Protein AF-0000000079453146 (afdb_homodimer)

Sequence (1378 aa):
MASLVHRLLPLILGLTLAHAWSINIFQNDHSSGSTQADLLDRQHKILLMLEKIHDKNADKQGREIGESYVLAENLSNYDDQESVKELIEMAKAGKLLPRHHYFSLFDPEHRRQMILLFKILKSAKDWDTFYKTASRARVKANEGMFVYALTMAVLTRQDLKGIQLPPLYEINPHFFFPTTTIRQAYRAQMQQEDATIEATFTGTLKNLEQRVAYFGEDIGLNNHHHHWHADFPFWWRDEWGHKDRKGELFFYMHHQLNARFDAERLSNNLPRVEAIGWDKTIHEGFAPHMSYYEEGEFPSRPDDMHFLDLPFMTRDQMTRYESRIRNAVDKLKAYGPNGPVSLNSSEGIDILGNMVEANENTPNLAFYGSIHNLFHVFLARIGDPDGRYGLPPGVMEHFETATRDPTFFRLHKYLDDIFKAYKDNLGPYPREEIEFPGVTVEDVTVESNGAANELQTLFDYFEVDLNNALDHIEGKDDREIKARVKRLNHHTFKYSIDVTSDAAHTVTVRVFLVPKRESSGEPLSIDEKRWSAIELDKFVTKVSSGKNTIVRKSSDSSVTIPDPPSFKKLLHDTEEAINGNGDFKIDEDHRHCGLPDRLLIPKGNEHGLDFELWVAVTNHDQDAVEGVDIRDDDHGGSMSYCGILGQKYPDARPMGFPFDRKIVCEDTFLSFSNIHRVDVKIRHLGELAMASLVHRLLPLILGLTLAHAWSINIFQNDHSSGSTQADLLDRQHKILLMLEKIHDKNADKQGREIGESYVLAENLSNYDDQESVKELIEMAKAGKLLPRHHYFSLFDPEHRRQMILLFKILKSAKDWDTFYKTASRARVKANEGMFVYALTMAVLTRQDLKGIQLPPLYEINPHFFFPTTTIRQAYRAQMQQEDATIEATFTGTLKNLEQRVAYFGEDIGLNNHHHHWHADFPFWWRDEWGHKDRKGELFFYMHHQLNARFDAERLSNNLPRVEAIGWDKTIHEGFAPHMSYYEEGEFPSRPDDMHFLDLPFMTRDQMTRYESRIRNAVDKLKAYGPNGPVSLNSSEGIDILGNMVEANENTPNLAFYGSIHNLFHVFLARIGDPDGRYGLPPGVMEHFETATRDPTFFRLHKYLDDIFKAYKDNLGPYPREEIEFPGVTVEDVTVESNGAANELQTLFDYFEVDLNNALDHIEGKDDREIKARVKRLNHHTFKYSIDVTSDAAHTVTVRVFLVPKRESSGEPLSIDEKRWSAIELDKFVTKVSSGKNTIVRKSSDSSVTIPDPPSFKKLLHDTEEAINGNGDFKIDEDHRHCGLPDRLLIPKGNEHGLDFELWVAVTNHDQDAVEGVDIRDDDHGGSMSYCGILGQKYPDARPMGFPFDRKIVCEDTFLSFSNIHRVDVKIRHLGELA

Secondary structure (DSSP, 8-state):
------------------------------TTS--HHHHHHHHHHHHHHHTTTTS--S-HHHHHHHHH--GGGGGGGBS-HHHHHHHHHHHHTT-SPPTTS---TTSHHHHHHHHHHHHHHHHBSSHHHHHHHHHHHHHHS-HHHHHHHHHHHHHH-GGGTTPPPPPHHHH-GGGTS-HHHHHHHHHHHHHT--EEEEE--SS-TT-GGGGGHHHHT-HHHHHHHHHHHHHS-TT--GGG---TTHHHHHHHHHHHHHHHHHHHHHHTTPPPPPPP-TTS-B---B----B-SSS-BPPPB-SSB----BTTB-HHHHHHHHHHHHHHHHHTEEEETTEEEESSSTTHHHHHHHHHHT-TT-TTHHHH--HHHHHHHHHHTTTSTT-TT-PPP-GGGSHHHHTTSHHHHHHHHHHHHHHHHHHHHH-PPPHHHH--TTEEEEEEEEEETTEETEEEEEEEEEEEE-GGGS---TTPPPP-EEEEEEEEEE--EEEEEEEEESS-EEEEEEEEEEE-B-TTSPBPPHHHHHHT-EEEEEEEEEE-SEEEEEEEEGGG-SSEEPPPPPHHHHHHHHHHHHTTSS-----TT-----EEGGGSS---BTT-EEEEEEEEEEEHHHH--TT----TT-TT--HHHH--TTS--S-SSPTTTTTTS--S-HHHHHHSTTEEEEEEEEEEEEE--/------------------------------TTS--HHHHHHHHHHHHHHHTTTTS--S-HHHHHHHHH--GGGGGGGBS-HHHHHHHHHHHHTT-SPPTTS---TTSHHHHHHHHHHHHHHHHBSSHHHHHHHHHHHHHHS-HHHHHHHHHHHHHH-GGGTTPPPPPHHHH-GGGTS-HHHHHHHHHHHHHT--EEEEE--SS-TT-GGGGGHHHHT-HHHHHHHHHHHHHS-TT--GGG---TTHHHHHHHHHHHHHHHHHHHHHHTTPPPPPPP-TTS-B---B----B-SSS-BPPPB-SSB-----SS--HHHHHHHHHHHHHHHHHTEEEETTEEEESSSTTHHHHHHHHHHT-TT-TTHHHH--HHHHHHHHHHTTTSTT-TT-PPP-GGGSHHHHTTSHHHHHHHHHHHHHHHHHHHHH-PPPHHHH--TTEEEEEEEEEETTEETEEEEEEEEEEEE-GGGS---TTPPPP-EEEEEEEEEE--EEEEEEEEESS-EEEEEEEEEEE-B-TTSPBPPHHHHHHTPEEEEEEEEEE-SEEEEEEEEGGG-SSEEPPPPPHHHHHHHHHHHHTTSS-----TT-----EEGGGSS---BTT-EEEEEEEEEEEHHHH--TT----TT-TT--HHHH--TTS--S-SSPTTTTTTS--S-HHHHHHSTTEEEEEEEEEEEEE--

Radius of gyration: 38.91 Å; Cα contacts (8 Å, |Δi|>4): 2719; chains: 2; bounding box: 93×151×118 Å

Nearest PDB structures (foldseek):
  1hcy-assembly1_A  TM=9.610E-01  e=1.881E-60  Panulirus interruptus
  8ji8-assembly1_C  TM=9.126E-01  e=1.060E-50  Aedes aegypti
  8jib-assembly1_B  TM=9.212E-01  e=2.602E-49  Aedes aegypti
  8ji8-assembly1_D  TM=9.142E-01  e=5.383E-50  Aedes aegypti
  8jib-assembly1_A  TM=9.225E-01  e=3.672E-49  Aedes aegypti

Solvent-accessible surface area (backbone atoms only — not comparable to full-atom values): 73256 Å² total; per-residue (Å²): 132,89,69,84,86,80,83,72,74,76,78,75,76,73,74,72,76,75,72,75,71,70,74,71,69,75,77,62,61,41,97,58,69,44,43,65,68,55,50,48,51,50,42,46,54,53,53,48,64,50,41,32,47,86,42,76,56,76,45,58,69,51,39,52,41,16,74,65,58,55,65,84,85,47,46,85,50,32,76,47,44,66,48,48,53,51,51,54,51,35,53,75,68,67,67,58,68,52,64,70,48,89,63,36,74,78,39,67,68,53,33,51,52,30,51,43,53,26,50,39,51,58,26,27,71,45,66,67,51,28,51,42,51,50,27,22,36,64,70,65,38,18,44,55,41,39,53,52,26,49,50,50,34,45,73,66,38,62,86,35,55,29,62,80,76,58,47,52,58,47,46,45,25,42,62,59,41,35,35,48,43,52,42,51,50,48,42,28,49,24,37,70,42,65,41,77,40,73,42,71,75,60,48,34,90,73,28,72,76,41,76,42,32,66,62,34,53,26,60,54,49,21,41,16,46,33,35,41,44,64,76,57,41,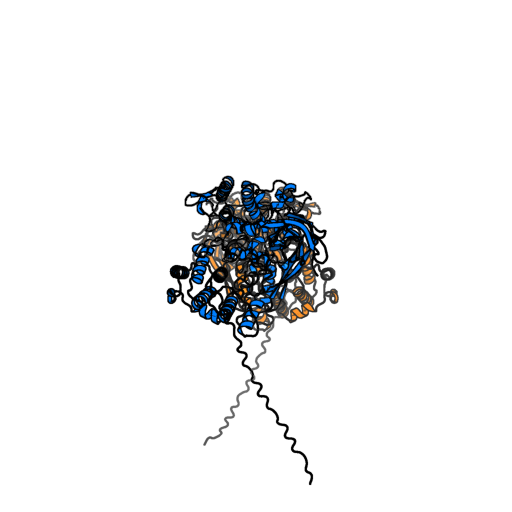52,84,51,53,60,92,80,52,73,64,60,57,49,17,35,39,54,46,46,41,52,47,41,49,42,27,47,49,29,46,36,27,39,35,68,64,29,65,63,78,60,57,54,54,83,91,42,71,39,59,73,50,50,42,69,54,25,26,53,90,36,75,35,54,37,56,56,42,43,55,62,39,60,78,68,56,37,88,89,49,44,63,67,55,51,50,50,22,49,50,51,50,52,48,21,45,76,66,36,36,40,66,31,82,91,39,77,38,69,36,78,49,95,56,11,60,25,54,50,23,17,41,47,54,38,22,68,76,20,58,35,46,85,74,42,34,44,59,49,58,50,50,27,47,51,64,21,24,52,58,43,47,78,43,34,46,58,66,56,71,13,48,42,42,36,60,46,34,20,51,53,40,70,60,46,53,15,47,51,41,40,54,41,51,55,54,49,53,36,30,50,68,71,40,54,77,58,68,81,79,65,52,30,90,58,35,32,45,75,46,70,45,36,40,21,90,87,32,76,36,32,42,46,20,33,35,45,76,48,77,41,59,40,62,27,65,47,52,61,39,86,93,55,82,83,69,61,38,31,35,38,34,72,40,67,32,52,63,68,35,34,41,41,36,32,33,37,25,74,44,71,44,55,32,31,42,37,34,31,42,21,63,42,50,47,55,87,61,50,68,53,50,60,60,55,30,36,71,34,42,31,74,51,33,58,48,68,50,77,43,48,57,38,81,36,74,49,75,48,47,56,87,48,20,23,38,24,21,75,79,73,63,50,55,67,54,52,52,50,42,43,51,32,27,74,71,68,73,45,83,64,84,74,43,63,79,66,72,81,35,29,40,35,49,45,60,66,62,64,52,26,25,77,84,38,38,61,29,32,40,36,39,41,45,37,56,26,83,73,31,54,33,89,90,53,80,82,62,76,76,71,27,66,36,14,40,75,54,58,39,42,88,95,42,63,51,84,45,62,56,64,82,59,64,82,37,54,34,46,60,93,45,61,68,61,59,56,62,32,48,20,30,42,75,40,72,31,28,24,25,28,73,46,66,63,125,135,89,74,72,83,73,76,76,73,77,76,78,79,72,75,73,75,74,76,75,71,71,75,72,68,74,77,60,63,42,97,59,70,44,44,63,67,54,49,46,50,50,42,46,54,54,52,48,64,51,40,32,48,88,42,75,56,76,44,58,68,50,39,53,42,15,73,64,58,55,66,84,84,47,45,84,50,33,77,46,43,66,49,49,52,50,51,53,51,35,53,74,69,66,68,58,67,53,63,70,47,89,63,35,76,76,40,67,67,51,34,50,54,30,50,42,54,26,50,40,52,58,26,28,72,45,67,68,52,28,52,41,50,50,26,22,35,65,70,66,38,18,44,56,41,39,54,52,25,49,51,50,34,45,74,65,38,63,85,36,56,29,62,80,76,56,47,53,58,46,45,45,25,43,60,59,40,33,36,49,43,54,42,52,49,48,43,28,48,24,36,70,41,67,40,78,39,72,43,70,75,60,49,35,90,73,27,71,78,40,74,43,32,65,61,36,53,26,60,53,49,22,41,16,46,35,35,44,44,63,75,57,42,51,82,50,52,59,92,80,54,73,66,61,56,50,17,35,39,53,46,49,41,52,47,43,51,45,28,47,48,29,46,35,27,39,36,67,64,29,66,63,80,59,56,54,54,84,88,44,71,40,58,74,49,48,43,68,54,24,27,53,90,36,74,36,55,37,56,57,41,40,57,61,39,59,76,69,55,37,89,89,50,45,63,67,58,50,51,50,22,49,50,52,50,51,49,21,45,76,66,35,36,39,66,31,83,90,42,78,38,69,37,78,50,96,54,13,58,25,54,50,23,17,40,48,54,38,23,66,78,19,59,35,45,86,74,42,34,44,59,48,57,50,50,28,46,52,64,21,24,51,59,43,49,78,43,34,47,58,67,58,70,14,46,44,43,36,61,47,35,19,54,53,40,70,62,46,52,14,45,51,39,40,53,43,49,56,53,49,51,36,30,50,69,70,40,55,78,58,65,80,79,65,52,31,90,58,35,32,47,76,46,70,47,36,41,22,91,89,32,77,35,32,42,46,21,32,32,44,76,47,79,44,57,40,63,28,66,47,51,63,39,85,93,55,82,83,69,62,39,31,36,37,33,73,40,65,31,52,62,67,34,34,40,41,37,32,34,36,25,73,44,71,44,55,30,30,41,38,34,31,42,22,63,43,50,45,54,88,60,50,70,54,50,60,60,54,29,36,72,34,43,32,76,51,33,58,48,67,48,77,44,48,57,40,82,37,75,49,73,48,48,56,85,48,20,23,38,25,20,74,79,74,63,51,54,66,55,52,52,51,44,43,51,33,27,74,71,68,73,44,84,63,83,72,42,64,78,65,71,80,36,30,41,34,50,46,59,67,62,64,51,25,24,77,86,37,38,64,29,33,40,36,39,38,45,37,56,26,84,73,31,55,34,90,92,54,80,83,63,77,76,71,27,64,36,14,39,76,55,57,38,42,89,95,41,63,51,83,46,62,57,65,82,60,64,82,38,55,34,47,60,92,45,62,68,64,58,55,61,33,48,20,31,42,74,39,73,30,27,23,26,29,73,45,66,64,124

InterPro domains:
  IPR000896 Hemocyanin/hexamerin middle domain [PF00372] (167-419)
  IPR002227 Tyrosinase copper-binding domain [PS00498] (405-416)
  IPR005203 Hemocyanin, C-terminal [PF03723] (428-684)
  IPR005204 Hemocyanin, N-terminal [PF03722] (40-162)
  IPR008922 Di-copper centre-containing domain superfamily [G3DSA:1.10.1280.10] (166-424)
  IPR008922 Di-copper centre-containing domain superfamily [SSF48056] (167-426)
  IPR013788 Hemocyanin/hexamerin [PR00187] (211-224)
  IPR013788 Hemocyanin/hexamerin [PR00187] (225-242)
  IPR013788 Hemocyanin/hexamerin [PR00187] (244-255)
  IPR013788 Hemocyanin/hexamerin [PR00187] (404-419)
  IPR013788 Hemocyanin/hexamerin [PS00209] (214-233)
  IPR013788 Hemocyanin/hexamerin [PS00210] (401-409)
  IPR013788 Hemocyanin/hexamerin [PTHR11511] (24-684)
  IPR014756 Immunoglobulin E-set [SSF81296] (428-684)
  IPR036697 Hemocyanin, N-terminal domain superfamily [G3DSA:1.20.1370.10] (39-165)
  IPR036697 Hemocyanin, N-terminal domain superfamily [SSF48050] (38-166)
  IPR037020 Hemocyanin, C-terminal domain superfamily [G3DSA:2.60.40.1520] (425-688)

Foldseek 3Di:
DPDDDPPCPPPPPPPPPPPPPPPPPVQVQDPLSDGPLRLLVVLQLLLQLLFLLLEQRLPPVLLVLLVPDDCVVPLVQFPCSVLSVVLVVCVVVVNADFALDDAFCLDPVSVVVLVSLLNRLLRRNDDVSNSSSLSNCSNGHHSNSSVLSSLLSLQQHSNNFLRDDFQVCQSFVLLQFFPVQLVVLQVCAVVVHFDAAATDFDDDPVDLVSLLLLLLRPLLVLSQLQQLCSLQPLADDCVSPDDFLSLLLLLPLLLLSLLQSQVQCLLSLHFRAAADDQPDWAADWDDRNGARLPLGRQDTGHGGFHFAQAPVGGSVNLVQLVVQLLVCLLVQWHAAPVGIDGLLDLCNSSQSSSLQCLGPSNRCSVNNDHNLSVVLQRVQCRVPRHCPVVHDTHQSSHSSNNSSDPNSSSNSVNVSVSLLSSQASSAADDPVQAFDPFKFWDDKWKDFPHDIQEWEKEKEKDKAFHSSSYYHDRPDDDHNYIYIYIHIFTTKMKMKIKMAGQAKAKKKKWKWKFAQAGSVRHGDDLLRRLSSINTLAIDIDIDGHGIDIDMGISLLGQAFAADDDHSVVSNVQSVCVSVVNHDDDRDSQDRSHHRHSRSSHHQHEAVWGKMKMKMAMGHVVQFADPPDDRDDPVSRHNLLNNNGRSDHRGTSDRRSPPSSHDDDDPVVSCPRRRMDMDMHTYHYPYHDD/DPDDPVPPPPPDPPPPPPDPPPPPPPQVQDPLSDGPLRQLVVLQLLLQLLFLLLEQRLPPVLLVLLVPDDCVVPLVQFPCSVLSVVVVVCVVVVNADFALDDAFCLDPVSVVNLVSLLNRLLRRNDDVSNSSSLSNCSNGHHSNSSVLSSLLSLQQHSNNFLRDDFQVCQSFVLLQFFPVQLVVLQVCAVVVHFDEAATDFDDDPVDLVSLLLLLLRPLLVLSQLQQLCSLQPLADDCVSPDDFLSLLLLLQLLLLSLLQSQVQCLLSLHFRAAADDQPDWAADWDDRNGARLPLGRQDTGHGGFHFAQAPVGGSVNLVQLVVQLLVCLLVQWHAAPVGIDGLLDLCNSSQSSSLQCLGPSNRCSVNNDHNLSVVLQRVQCRVPRHCPVVHDTHQSSHSSNNSSDPNSSSNSVNVSVSLLSSQASSAADDPVQAFDPFKFWDDKWKDFPHDIQEWEKEKEKDKAFHSSSYYHDRPDDDHNYIYIYIHIFTTKMKMKIKMAGQAKAKKKKWKWKFAQAGSVRHGDDLLRRLSSTNTLAIDIDIDGHGIDIDMGISQLGQAFAADDDHSVVSNVQSVCVSVVNHDDDRDSQDRSHHRHSRSSHHQHEAVWGKMKMKMAMGHVVQFADPPDDRDDPVRRHNLLNNNGRSDHRGTSDRRSPPSSHDDDDPVVSCPRRRMDMDMHTYHYPYHDD

Organism: NCBI:txid69355

Structure (mmCIF, N/CA/C/O backbone):
data_AF-0000000079453146-model_v1
#
loop_
_entity.id
_entity.type
_entity.pdbx_description
1 polymer 'Tyrosinase copper-binding domain-containing protein'
#
loop_
_atom_site.group_PDB
_atom_site.id
_atom_site.type_symbol
_atom_site.label_atom_id
_atom_site.label_alt_id
_atom_site.label_comp_id
_atom_site.label_asym_id
_atom_site.label_entity_id
_atom_site.label_seq_id
_atom_site.pdbx_PDB_ins_code
_atom_site.Cartn_x
_atom_site.Cartn_y
_atom_site.Cartn_z
_atom_site.occupancy
_atom_site.B_iso_or_equiv
_atom_site.auth_seq_id
_atom_site.auth_comp_id
_atom_site.auth_asym_id
_atom_site.auth_atom_id
_atom_site.pdbx_PDB_model_num
ATOM 1 N N . MET A 1 1 ? 21.422 -87 60.5 1 18.12 1 MET A N 1
ATOM 2 C CA . MET A 1 1 ? 21.719 -87.688 59.25 1 18.12 1 MET A CA 1
ATOM 3 C C . MET A 1 1 ? 21 -87.062 58.094 1 18.12 1 MET A C 1
ATOM 5 O O . MET A 1 1 ? 20.062 -87.625 57.531 1 18.12 1 MET A O 1
ATOM 9 N N . ALA A 1 2 ? 20.641 -85.812 58.438 1 22.75 2 ALA A N 1
ATOM 10 C CA . ALA A 1 2 ? 19.719 -84.812 57.844 1 22.75 2 ALA A CA 1
ATOM 11 C C . ALA A 1 2 ? 20.094 -84.562 56.406 1 22.75 2 ALA A C 1
ATOM 13 O O . ALA A 1 2 ? 21.016 -83.812 56.125 1 22.75 2 ALA A O 1
ATOM 14 N N . SER A 1 3 ? 20.031 -85.562 55.375 1 17.23 3 SER A N 1
ATOM 15 C CA . SER A 1 3 ? 20.734 -86 54.188 1 17.23 3 SER A CA 1
ATOM 16 C C . SER A 1 3 ? 20.453 -85.062 53 1 17.23 3 SER A C 1
ATOM 18 O O . SER A 1 3 ? 21.375 -84.688 52.25 1 17.23 3 SER A O 1
ATOM 20 N N . LEU A 1 4 ? 19.188 -84.875 52.625 1 19.95 4 LEU A N 1
ATOM 21 C CA . LEU A 1 4 ? 18.969 -85.25 51.25 1 19.95 4 LEU A CA 1
ATOM 22 C C . LEU A 1 4 ? 19.641 -84.25 50.281 1 19.95 4 LEU A C 1
ATOM 24 O O . LEU A 1 4 ? 20 -83.188 50.656 1 19.95 4 LEU A O 1
ATOM 28 N N . VAL A 1 5 ? 18.953 -84.125 49 1 20.55 5 VAL A N 1
ATOM 29 C CA . VAL A 1 5 ? 19.188 -84.25 47.562 1 20.55 5 VAL A CA 1
ATOM 30 C C . VAL A 1 5 ? 19.578 -82.875 46.969 1 20.55 5 VAL A C 1
ATOM 32 O O . VAL A 1 5 ? 19.016 -81.812 47.344 1 20.55 5 VAL A O 1
ATOM 35 N N . HIS A 1 6 ? 20.75 -82.688 46.344 1 19.42 6 HIS A N 1
ATOM 36 C CA . HIS A 1 6 ? 21.766 -81.875 45.656 1 19.42 6 HIS A CA 1
ATOM 37 C C . HIS A 1 6 ? 21.219 -81.312 44.375 1 19.42 6 HIS A C 1
ATOM 39 O O . HIS A 1 6 ? 21.578 -81.75 43.281 1 19.42 6 HIS A O 1
ATOM 45 N N . ARG A 1 7 ? 19.719 -81.062 44.344 1 21.62 7 ARG A N 1
ATOM 46 C CA . ARG A 1 7 ? 19.25 -81 42.969 1 21.62 7 ARG A CA 1
ATOM 47 C C . ARG A 1 7 ? 20.047 -80 42.156 1 21.62 7 ARG A C 1
ATOM 49 O O . ARG A 1 7 ? 20.203 -78.812 42.562 1 21.62 7 ARG A O 1
ATOM 56 N N . LEU A 1 8 ? 20.938 -80.438 41.219 1 19.95 8 LEU A N 1
ATOM 57 C CA . LEU A 1 8 ? 21.938 -79.938 40.281 1 19.95 8 LEU A CA 1
ATOM 58 C C . LEU A 1 8 ? 21.312 -79 39.219 1 19.95 8 LEU A C 1
ATOM 60 O O . LEU A 1 8 ? 20.75 -79.5 38.219 1 19.95 8 LEU A O 1
ATOM 64 N N . LEU A 1 9 ? 20.172 -78.312 39.375 1 23.77 9 LEU A N 1
ATOM 65 C CA . LEU A 1 9 ? 19.562 -77.938 38.125 1 23.77 9 LEU A CA 1
ATOM 66 C C . LEU A 1 9 ? 20.516 -77.125 37.25 1 23.77 9 LEU A C 1
ATOM 68 O O . LEU A 1 9 ? 21.125 -76.188 37.75 1 23.77 9 LEU A O 1
ATOM 72 N N . PRO A 1 10 ? 21.047 -77.812 36.156 1 22.88 10 PRO A N 1
ATOM 73 C CA . PRO A 1 10 ? 22.016 -77.25 35.188 1 22.88 10 PRO A CA 1
ATOM 74 C C . PRO A 1 10 ? 21.547 -75.938 34.562 1 22.88 10 PRO A C 1
ATOM 76 O O . PRO A 1 10 ? 20.406 -75.875 34.094 1 22.88 10 PRO A O 1
ATOM 79 N N . LEU A 1 11 ? 21.688 -74.875 35.25 1 24.05 11 LEU A N 1
ATOM 80 C CA . LEU A 1 11 ? 21.297 -73.625 34.688 1 24.05 11 LEU A CA 1
ATOM 81 C C . LEU A 1 11 ? 21.875 -73.438 33.281 1 24.05 11 LEU A C 1
ATOM 83 O O . LEU A 1 11 ? 23.094 -73.375 33.094 1 24.05 11 LEU A O 1
ATOM 87 N N . ILE A 1 12 ? 21.219 -74.188 32.281 1 23 12 ILE A N 1
ATOM 88 C CA . ILE A 1 12 ? 21.594 -74.125 30.859 1 23 12 ILE A CA 1
ATOM 89 C C . ILE A 1 12 ? 21.656 -72.625 30.438 1 23 12 ILE A C 1
ATOM 91 O O . ILE A 1 12 ? 20.672 -71.875 30.531 1 23 12 ILE A O 1
ATOM 95 N N . LEU A 1 13 ? 22.766 -72 30.719 1 24.31 13 LEU A N 1
ATOM 96 C CA . LEU A 1 13 ? 23.141 -70.688 30.234 1 24.31 13 LEU A CA 1
ATOM 97 C C . LEU A 1 13 ? 22.953 -70.562 28.719 1 24.31 13 LEU A C 1
ATOM 99 O O . LEU A 1 13 ? 23.672 -71.25 27.953 1 24.31 13 LEU A O 1
ATOM 103 N N . GLY A 1 14 ? 21.656 -70.75 28.234 1 21.73 14 GLY A N 1
ATOM 104 C CA . GLY A 1 14 ? 21.391 -70.562 26.812 1 21.73 14 GLY A CA 1
ATOM 105 C C . GLY A 1 14 ? 22.094 -69.375 26.188 1 21.73 14 GLY A C 1
ATOM 106 O O . GLY A 1 14 ? 21.953 -68.25 26.672 1 21.73 14 GLY A O 1
ATOM 107 N N . LEU A 1 15 ? 23.25 -69.625 25.672 1 24.97 15 LEU A N 1
ATOM 108 C CA . LEU A 1 15 ? 24.078 -68.75 24.828 1 24.97 15 LEU A CA 1
ATOM 109 C C . LEU A 1 15 ? 23.25 -68.188 23.703 1 24.97 15 LEU A C 1
ATOM 111 O O . LEU A 1 15 ? 22.812 -68.875 22.781 1 24.97 15 LEU A O 1
ATOM 115 N N . THR A 1 16 ? 22.141 -67.5 24.016 1 23.95 16 THR A N 1
ATOM 116 C CA . THR A 1 16 ? 21.438 -66.938 22.859 1 23.95 16 THR A CA 1
ATOM 117 C C . THR A 1 16 ? 22.406 -66.188 21.953 1 23.95 16 THR A C 1
ATOM 119 O O . THR A 1 16 ? 23.156 -65.312 22.406 1 23.95 16 THR A O 1
ATOM 122 N N . LEU A 1 17 ? 22.953 -66.875 20.969 1 24.36 17 LEU A N 1
ATOM 123 C CA . LEU A 1 17 ? 23.688 -66.375 19.828 1 24.36 17 LEU A CA 1
ATOM 124 C C . LEU A 1 17 ? 22.953 -65.188 19.219 1 24.36 17 LEU A C 1
ATOM 126 O O . LEU A 1 17 ? 21.812 -65.312 18.766 1 24.36 17 LEU A O 1
ATOM 130 N N . ALA A 1 18 ? 23.047 -64 19.828 1 27.83 18 ALA A N 1
ATOM 131 C CA . ALA A 1 18 ? 22.609 -62.75 19.219 1 27.83 18 ALA A CA 1
ATOM 132 C C . ALA A 1 18 ? 23.047 -62.656 17.75 1 27.83 18 ALA A C 1
ATOM 134 O O . ALA A 1 18 ? 24.234 -62.531 17.469 1 27.83 18 ALA A O 1
ATOM 135 N N . HIS A 1 19 ? 22.422 -63.438 16.906 1 26.2 19 HIS A N 1
ATOM 136 C CA . HIS A 1 19 ? 22.641 -63.219 15.484 1 26.2 19 HIS A CA 1
ATOM 137 C C . HIS A 1 19 ? 22.609 -61.75 15.148 1 26.2 19 HIS A C 1
ATOM 139 O O . HIS A 1 19 ? 21.688 -61.031 15.531 1 26.2 19 HIS A O 1
ATOM 145 N N . ALA A 1 20 ? 23.781 -61.125 14.977 1 27.77 20 ALA A N 1
ATOM 146 C CA . ALA A 1 20 ? 24.078 -59.875 14.328 1 27.77 20 ALA A CA 1
ATOM 147 C C . ALA A 1 20 ? 23.266 -59.688 13.047 1 27.77 20 ALA A C 1
ATOM 149 O O . ALA A 1 20 ? 23.5 -60.406 12.062 1 27.77 20 ALA A O 1
ATOM 150 N N . TRP A 1 21 ? 21.953 -59.656 13.227 1 26.95 21 TRP A N 1
ATOM 151 C CA . TRP A 1 21 ? 21.281 -59.25 11.992 1 26.95 21 TRP A CA 1
ATOM 152 C C . TRP A 1 21 ? 22.047 -58.125 11.305 1 26.95 21 TRP A C 1
ATOM 154 O O . TRP A 1 21 ? 22.344 -57.094 11.914 1 26.95 21 TRP A O 1
ATOM 164 N N . SER A 1 22 ? 22.984 -58.469 10.477 1 26.73 22 SER A N 1
ATOM 165 C CA . SER A 1 22 ? 23.547 -57.531 9.516 1 26.73 22 SER A CA 1
ATOM 166 C C . SER A 1 22 ? 22.453 -56.656 8.914 1 26.73 22 SER A C 1
ATOM 168 O O . SER A 1 22 ? 21.516 -57.156 8.289 1 26.73 22 SER A O 1
ATOM 170 N N . ILE A 1 23 ? 22.047 -55.688 9.648 1 28.97 23 ILE A N 1
ATOM 171 C CA . ILE A 1 23 ? 21.266 -54.656 8.992 1 28.97 23 ILE A CA 1
ATOM 172 C C . ILE A 1 23 ? 21.875 -54.312 7.629 1 28.97 23 ILE A C 1
ATOM 174 O O . ILE A 1 23 ? 22.984 -53.812 7.551 1 28.97 23 ILE A O 1
ATOM 178 N N . ASN A 1 24 ? 21.75 -55.281 6.715 1 27.78 24 ASN A N 1
ATOM 179 C CA . ASN A 1 24 ? 22 -54.906 5.328 1 27.78 24 ASN A CA 1
ATOM 180 C C . ASN A 1 24 ? 21.438 -53.5 5.027 1 27.78 24 ASN A C 1
ATOM 182 O O . ASN A 1 24 ? 20.219 -53.312 4.977 1 27.78 24 ASN A O 1
ATOM 186 N N . ILE A 1 25 ? 22.062 -52.562 5.551 1 32.41 25 ILE A N 1
ATOM 187 C CA . ILE A 1 25 ? 21.875 -51.219 4.98 1 32.41 25 ILE A CA 1
ATOM 188 C C . ILE A 1 25 ? 21.875 -51.312 3.457 1 32.41 25 ILE A C 1
ATOM 190 O O . ILE A 1 25 ? 22.891 -51.656 2.842 1 32.41 25 ILE A O 1
ATOM 194 N N . PHE A 1 26 ? 20.844 -51.812 2.891 1 32.62 26 PHE A N 1
ATOM 195 C CA . PHE A 1 26 ? 20.641 -51.625 1.459 1 32.62 26 PHE A CA 1
ATOM 196 C C . PHE A 1 26 ? 21.188 -50.281 1.025 1 32.62 26 PHE A C 1
ATOM 198 O O . PHE A 1 26 ? 20.688 -49.219 1.451 1 32.62 26 PHE A O 1
ATOM 205 N N . GLN A 1 27 ? 22.438 -50.094 0.898 1 36.41 27 GLN A N 1
ATOM 206 C CA . GLN A 1 27 ? 23.094 -49.062 0.118 1 36.41 27 GLN A CA 1
ATOM 207 C C . GLN A 1 27 ? 22.391 -48.844 -1.217 1 36.41 27 GLN A C 1
ATOM 209 O O . GLN A 1 27 ? 22.672 -49.531 -2.199 1 36.41 27 GLN A O 1
ATOM 214 N N . ASN A 1 28 ? 21.109 -48.75 -1.365 1 38.69 28 ASN A N 1
ATOM 215 C CA . ASN A 1 28 ? 20.484 -48.438 -2.646 1 38.69 28 ASN A CA 1
ATOM 216 C C . ASN A 1 28 ? 21.031 -47.156 -3.25 1 38.69 28 ASN A C 1
ATOM 218 O O . ASN A 1 28 ? 20.875 -46.062 -2.674 1 38.69 28 ASN A O 1
ATOM 222 N N . ASP A 1 29 ? 22.062 -47.219 -3.969 1 45.34 29 ASP A N 1
ATOM 223 C CA . ASP A 1 29 ? 22.641 -46.188 -4.816 1 45.34 29 ASP A CA 1
ATOM 224 C C . ASP A 1 29 ? 21.578 -45.5 -5.672 1 45.34 29 ASP A C 1
ATOM 226 O O . ASP A 1 29 ? 20.812 -46.156 -6.367 1 45.34 29 ASP A O 1
ATOM 230 N N . HIS A 1 30 ? 21.172 -44.344 -5.262 1 55.28 30 HIS A N 1
ATOM 231 C CA . HIS A 1 30 ? 20.297 -43.562 -6.098 1 55.28 30 HIS A CA 1
ATOM 232 C C . HIS A 1 30 ? 20.906 -43.312 -7.469 1 55.28 30 HIS A C 1
ATOM 234 O O . HIS A 1 30 ? 22.125 -43.5 -7.652 1 55.28 30 HIS A O 1
ATOM 240 N N . SER A 1 31 ? 20.141 -43.188 -8.438 1 55.19 31 SER A N 1
ATOM 241 C CA . SER A 1 31 ? 20.578 -43 -9.828 1 55.19 31 SER A CA 1
ATOM 242 C C . SER A 1 31 ? 21.719 -42 -9.938 1 55.19 31 SER A C 1
ATOM 244 O O . SER A 1 31 ? 22.531 -42.094 -10.859 1 55.19 31 SER A O 1
ATOM 246 N N . SER A 1 32 ? 21.859 -41.156 -8.852 1 60.97 32 SER A N 1
ATOM 247 C CA . SER A 1 32 ? 22.875 -40.094 -8.891 1 60.97 32 SER A CA 1
ATOM 248 C C . SER A 1 32 ? 24.203 -40.625 -8.352 1 60.97 32 SER A C 1
ATOM 250 O O . SER A 1 32 ? 25.219 -39.906 -8.406 1 60.97 32 SER A O 1
ATOM 252 N N . GLY A 1 33 ? 24.219 -41.875 -7.914 1 69.62 33 GLY A N 1
ATOM 253 C CA . GLY A 1 33 ? 25.422 -42.375 -7.266 1 69.62 33 GLY A CA 1
ATOM 254 C C . GLY A 1 33 ? 25.547 -41.938 -5.82 1 69.62 33 GLY A C 1
ATOM 255 O O . GLY A 1 33 ? 26.438 -42.406 -5.109 1 69.62 33 GLY A O 1
ATOM 256 N N . SER A 1 34 ? 24.641 -41.188 -5.348 1 77.62 34 SER A N 1
ATOM 257 C CA . SER A 1 34 ? 24.688 -40.688 -3.969 1 77.62 34 SER A CA 1
ATOM 258 C C . SER A 1 34 ? 24.031 -41.688 -3.02 1 77.62 34 SER A C 1
ATOM 260 O O . SER A 1 34 ? 23.078 -42.375 -3.391 1 77.62 34 SER A O 1
ATOM 262 N N . THR A 1 35 ? 24.547 -41.719 -1.849 1 82.44 35 THR A N 1
ATOM 263 C CA . THR A 1 35 ? 23.969 -42.562 -0.827 1 82.44 35 THR A CA 1
ATOM 264 C C . THR A 1 35 ? 22.781 -41.906 -0.154 1 82.44 35 THR A C 1
ATOM 266 O O . THR A 1 35 ? 22.578 -40.688 -0.305 1 82.44 35 THR A O 1
ATOM 269 N N . GLN A 1 36 ? 22.031 -42.719 0.498 1 86.62 36 GLN A N 1
ATOM 270 C CA . GLN A 1 36 ? 20.922 -42.188 1.27 1 86.62 36 GLN A CA 1
ATOM 271 C C . GLN A 1 36 ? 21.406 -41.156 2.312 1 86.62 36 GLN A C 1
ATOM 273 O O . GLN A 1 36 ? 20.75 -40.156 2.539 1 86.62 36 GLN A O 1
ATOM 278 N N . ALA A 1 37 ? 22.469 -41.469 2.932 1 89.31 37 ALA A N 1
ATOM 279 C CA . ALA A 1 37 ? 23.047 -40.594 3.941 1 89.31 37 ALA A CA 1
ATOM 280 C C . ALA A 1 37 ? 23.469 -39.25 3.32 1 89.31 37 ALA A C 1
ATOM 282 O O . ALA A 1 37 ? 23.281 -38.219 3.922 1 89.31 37 ALA A O 1
ATOM 283 N N . ASP A 1 38 ? 24.047 -39.344 2.16 1 91.75 38 ASP A N 1
ATOM 284 C CA . ASP A 1 38 ? 24.453 -38.156 1.448 1 91.75 38 ASP A CA 1
ATOM 285 C C . ASP A 1 38 ? 23.25 -37.25 1.128 1 91.75 38 ASP A C 1
ATOM 287 O O . ASP A 1 38 ? 23.281 -36.062 1.328 1 91.75 38 ASP A O 1
ATOM 291 N N . LEU A 1 39 ? 22.25 -37.875 0.674 1 92.62 39 LEU A N 1
ATOM 292 C CA . LEU A 1 39 ? 21.062 -37.125 0.25 1 92.62 39 LEU A CA 1
ATOM 293 C C . LEU A 1 39 ? 20.344 -36.531 1.45 1 92.62 39 LEU A C 1
ATOM 295 O O . LEU A 1 39 ? 19.781 -35.438 1.352 1 92.62 39 LEU A O 1
ATOM 299 N N . LEU A 1 40 ? 20.359 -37.281 2.549 1 94.69 40 LEU A N 1
ATOM 300 C CA . LEU A 1 40 ? 19.766 -36.75 3.762 1 94.69 40 LEU A CA 1
ATOM 301 C C . LEU A 1 40 ? 20.531 -35.5 4.25 1 94.69 40 LEU A C 1
ATOM 303 O O . LEU A 1 40 ? 19.938 -34.531 4.711 1 94.69 40 LEU A O 1
ATOM 307 N N . ASP A 1 41 ? 21.797 -35.625 4.207 1 95.38 41 ASP A N 1
ATOM 308 C CA . ASP A 1 41 ? 22.625 -34.469 4.566 1 95.38 41 ASP A CA 1
ATOM 309 C C . ASP A 1 41 ? 22.344 -33.281 3.654 1 95.38 41 ASP A C 1
ATOM 311 O O . ASP A 1 41 ? 22.25 -32.125 4.121 1 95.38 41 ASP A O 1
ATOM 315 N N . ARG A 1 42 ? 22.266 -33.562 2.379 1 96.5 42 ARG A N 1
ATOM 316 C CA . ARG A 1 42 ? 21.969 -32.5 1.415 1 96.5 42 ARG A CA 1
ATOM 317 C C . ARG A 1 42 ? 20.594 -31.891 1.674 1 96.5 42 ARG A C 1
ATOM 319 O O . ARG A 1 42 ? 20.422 -30.672 1.636 1 96.5 42 ARG A O 1
ATOM 326 N N . GLN A 1 43 ? 19.609 -32.75 1.944 1 96.62 43 GLN A N 1
ATOM 327 C CA . GLN A 1 43 ? 18.266 -32.312 2.293 1 96.62 43 GLN A CA 1
ATOM 328 C C . GLN A 1 43 ? 18.281 -31.375 3.484 1 96.62 43 GLN A C 1
ATOM 330 O O . GLN A 1 43 ? 17.672 -30.297 3.439 1 96.62 43 GLN A O 1
ATOM 335 N N . HIS A 1 44 ? 18.969 -31.766 4.457 1 97 44 HIS A N 1
ATOM 336 C CA . HIS A 1 44 ? 19.047 -30.984 5.688 1 97 44 HIS A CA 1
ATOM 337 C C . HIS A 1 44 ? 19.688 -29.625 5.434 1 97 44 HIS A C 1
ATOM 339 O O . HIS A 1 44 ? 19.156 -28.594 5.859 1 97 44 HIS A O 1
ATOM 345 N N . LYS A 1 45 ? 20.781 -29.578 4.777 1 97.69 45 LYS A N 1
ATOM 346 C CA . LYS A 1 45 ? 21.531 -28.359 4.539 1 97.69 45 LYS A CA 1
ATOM 347 C C . LYS A 1 45 ? 20.734 -27.391 3.654 1 97.69 45 LYS A C 1
ATOM 349 O O . LYS A 1 45 ? 20.766 -26.172 3.869 1 97.69 45 LYS A O 1
ATOM 354 N N . ILE A 1 46 ? 20.062 -27.891 2.654 1 97.75 46 ILE A N 1
ATOM 355 C CA . ILE A 1 46 ? 19.234 -27.047 1.778 1 97.75 46 ILE A CA 1
ATOM 356 C C . ILE A 1 46 ? 18.094 -26.422 2.576 1 97.75 46 ILE A C 1
ATOM 358 O O . ILE A 1 46 ? 17.797 -25.25 2.404 1 97.75 46 ILE A O 1
ATOM 362 N N . LEU A 1 47 ? 17.469 -27.203 3.441 1 97.81 47 LEU A N 1
ATOM 363 C CA . LEU A 1 47 ? 16.391 -26.688 4.277 1 97.81 47 LEU A CA 1
ATOM 364 C C . LEU A 1 47 ? 16.906 -25.578 5.188 1 97.81 47 LEU A C 1
ATOM 366 O O . LEU A 1 47 ? 16.25 -24.531 5.344 1 97.81 47 LEU A O 1
ATOM 370 N N . LEU A 1 48 ? 18.078 -25.75 5.723 1 97.25 48 LEU A N 1
ATOM 371 C CA . LEU A 1 48 ? 18.641 -24.75 6.617 1 97.25 48 LEU A CA 1
ATOM 372 C C . LEU A 1 48 ? 18.938 -23.453 5.867 1 97.25 48 LEU A C 1
ATOM 374 O O . LEU A 1 48 ? 18.828 -22.359 6.43 1 97.25 48 LEU A O 1
ATOM 378 N N . MET A 1 49 ? 19.281 -23.531 4.609 1 97.19 49 MET A N 1
ATOM 379 C CA . MET A 1 49 ? 19.562 -22.344 3.797 1 97.19 49 MET A CA 1
ATOM 380 C C . MET A 1 49 ? 18.281 -21.578 3.492 1 97.19 49 MET A C 1
ATOM 382 O O . MET A 1 49 ? 18.328 -20.375 3.234 1 97.19 49 MET A O 1
ATOM 386 N N . LEU A 1 50 ? 17.172 -22.25 3.545 1 97.94 50 LEU A N 1
ATOM 387 C CA . LEU A 1 50 ? 15.898 -21.641 3.158 1 97.94 50 LEU A CA 1
ATOM 388 C C . LEU A 1 50 ? 15.148 -21.141 4.383 1 97.94 50 LEU A C 1
ATOM 390 O O . LEU A 1 50 ? 14.094 -20.516 4.25 1 97.94 50 LEU A O 1
ATOM 394 N N . GLU A 1 51 ? 15.688 -21.375 5.535 1 96 51 GLU A N 1
ATOM 395 C CA . GLU A 1 51 ? 15.078 -20.859 6.762 1 96 51 GLU A CA 1
ATOM 396 C C . GLU A 1 51 ? 15.422 -19.391 6.98 1 96 51 GLU A C 1
ATOM 398 O O . GLU A 1 51 ? 16.578 -18.984 6.82 1 96 51 GLU A O 1
ATOM 403 N N . LYS A 1 52 ? 14.445 -18.609 7.352 1 95.81 52 LYS A N 1
ATOM 404 C CA . LYS A 1 52 ? 14.641 -17.203 7.711 1 95.81 52 LYS A CA 1
ATOM 405 C C . LYS A 1 52 ? 15.492 -16.484 6.668 1 95.81 52 LYS A C 1
ATOM 407 O O . LYS A 1 52 ? 16.516 -15.875 7.004 1 95.81 52 LYS A O 1
ATOM 412 N N . ILE A 1 53 ? 15 -16.469 5.488 1 96.06 53 ILE A N 1
ATOM 413 C CA . ILE A 1 53 ? 15.797 -16.109 4.324 1 96.06 53 ILE A CA 1
ATOM 414 C C . ILE A 1 53 ? 16.188 -14.633 4.395 1 96.06 53 ILE A C 1
ATOM 416 O O . ILE A 1 53 ? 17.188 -14.219 3.803 1 96.06 53 ILE A O 1
ATOM 420 N N . HIS A 1 54 ? 15.461 -13.789 5.137 1 95.12 54 HIS A N 1
ATOM 421 C CA . HIS A 1 54 ? 15.758 -12.359 5.184 1 95.12 54 HIS A CA 1
ATOM 422 C C . HIS A 1 54 ? 16.688 -12.023 6.344 1 95.12 54 HIS A C 1
ATOM 424 O O . HIS A 1 54 ? 17.188 -10.898 6.445 1 95.12 54 HIS A O 1
ATOM 430 N N . ASP A 1 55 ? 16.922 -13 7.23 1 93.56 55 ASP A N 1
ATOM 431 C CA . ASP A 1 55 ? 17.812 -12.852 8.375 1 93.56 55 ASP A CA 1
ATOM 432 C C . ASP A 1 55 ? 19.203 -13.398 8.062 1 93.56 55 ASP A C 1
ATOM 434 O O . ASP A 1 55 ? 19.422 -13.977 6.996 1 93.56 55 ASP A O 1
ATOM 438 N N . LYS A 1 56 ? 20.031 -13.172 9.062 1 90.19 56 LYS A N 1
ATOM 439 C CA . LYS A 1 56 ? 21.281 -13.93 9.023 1 90.19 56 LYS A CA 1
ATOM 440 C C . LYS A 1 56 ? 21.016 -15.43 9.094 1 90.19 56 LYS A C 1
ATOM 442 O O . LYS A 1 56 ? 20.109 -15.875 9.805 1 90.19 56 LYS A O 1
ATOM 447 N N . ASN A 1 57 ? 21.781 -16.125 8.305 1 90.44 57 ASN A N 1
ATOM 448 C CA . ASN A 1 57 ? 21.609 -17.578 8.32 1 90.44 57 ASN A CA 1
ATOM 449 C C . ASN A 1 57 ? 21.703 -18.125 9.742 1 90.44 57 ASN A C 1
ATOM 451 O O . ASN A 1 57 ? 22.719 -17.953 10.422 1 90.44 57 ASN A O 1
ATOM 455 N N . ALA A 1 58 ? 20.656 -18.781 10.164 1 87.25 58 ALA A N 1
ATOM 456 C CA . ALA A 1 58 ? 20.594 -19.344 11.516 1 87.25 58 ALA A CA 1
ATOM 457 C C . ALA A 1 58 ? 21.609 -20.469 11.688 1 87.25 58 ALA A C 1
ATOM 459 O O . ALA A 1 58 ? 22.047 -20.75 12.805 1 87.25 58 ALA A O 1
ATOM 460 N N . ASP A 1 59 ? 21.891 -21.141 10.578 1 92.69 59 ASP A N 1
ATOM 461 C CA . ASP A 1 59 ? 22.938 -22.156 10.586 1 92.69 59 ASP A CA 1
ATOM 462 C C . ASP A 1 59 ? 24.328 -21.516 10.648 1 92.69 59 ASP A C 1
ATOM 464 O O . ASP A 1 59 ? 24.844 -21.062 9.633 1 92.69 59 ASP A O 1
ATOM 468 N N . LYS A 1 60 ? 24.938 -21.594 11.773 1 92.62 60 LYS A N 1
ATOM 469 C CA . LYS A 1 60 ? 26.219 -20.922 12.016 1 92.62 60 LYS A CA 1
ATOM 470 C C . LYS A 1 60 ? 27.297 -21.438 11.07 1 92.62 60 LYS A C 1
ATOM 472 O O . LYS A 1 60 ? 28.109 -20.656 10.57 1 92.62 60 LYS A O 1
ATOM 477 N N . GLN A 1 61 ? 27.328 -22.766 10.969 1 94.62 61 GLN A N 1
ATOM 478 C CA . GLN A 1 61 ? 28.312 -23.344 10.078 1 94.62 61 GLN A CA 1
ATOM 479 C C . GLN A 1 61 ? 28.156 -22.828 8.648 1 94.62 61 GLN A C 1
ATOM 481 O O . GLN A 1 61 ? 29.141 -22.422 8.016 1 94.62 61 GLN A O 1
ATOM 486 N N . GLY A 1 62 ? 26.953 -22.906 8.156 1 95.81 62 GLY A N 1
ATOM 487 C CA . GLY A 1 62 ? 26.688 -22.406 6.82 1 95.81 62 GLY A CA 1
ATOM 488 C C . GLY A 1 62 ? 27.047 -20.938 6.664 1 95.81 62 GLY A C 1
ATOM 489 O O . GLY A 1 62 ? 27.547 -20.516 5.617 1 95.81 62 GLY A O 1
ATOM 490 N N . ARG A 1 63 ? 26.766 -20.141 7.688 1 96.06 63 ARG A N 1
ATOM 491 C CA . ARG A 1 63 ? 27.047 -18.719 7.66 1 96.06 63 ARG A CA 1
ATOM 492 C C . ARG A 1 63 ? 28.547 -18.453 7.598 1 96.06 63 ARG A C 1
ATOM 494 O O . ARG A 1 63 ? 29 -17.609 6.832 1 96.06 63 ARG A O 1
ATOM 501 N N . GLU A 1 64 ? 29.312 -19.156 8.375 1 97.06 64 GLU A N 1
ATOM 502 C CA . GLU A 1 64 ? 30.766 -19 8.391 1 97.06 64 GLU A CA 1
ATOM 503 C C . GLU A 1 64 ? 31.375 -19.375 7.039 1 97.06 64 GLU A C 1
ATOM 505 O O . GLU A 1 64 ? 32.25 -18.688 6.543 1 97.06 64 GLU A O 1
ATOM 510 N N . ILE A 1 65 ? 30.891 -20.453 6.539 1 97.44 65 ILE A N 1
ATOM 511 C CA . ILE A 1 65 ? 31.344 -20.875 5.223 1 97.44 65 ILE A CA 1
ATOM 512 C C . ILE A 1 65 ? 31.016 -19.812 4.188 1 97.44 65 ILE A C 1
ATOM 514 O O . ILE A 1 65 ? 31.844 -19.453 3.359 1 97.44 65 ILE A O 1
ATOM 518 N N . GLY A 1 66 ? 29.797 -19.297 4.211 1 96.81 66 GLY A N 1
ATOM 519 C CA . GLY A 1 66 ? 29.359 -18.281 3.275 1 96.81 66 GLY A CA 1
ATOM 520 C C . GLY A 1 66 ? 30.188 -17 3.346 1 96.81 66 GLY A C 1
ATOM 521 O O . GLY A 1 66 ? 30.453 -16.375 2.32 1 96.81 66 GLY A O 1
ATOM 522 N N . GLU A 1 67 ? 30.656 -16.641 4.5 1 96.31 67 GLU A N 1
ATOM 523 C CA . GLU A 1 67 ? 31.422 -15.414 4.707 1 96.31 67 GLU A CA 1
ATOM 524 C C . GLU A 1 67 ? 32.875 -15.602 4.277 1 96.31 67 GLU A C 1
ATOM 526 O O . GLU A 1 67 ? 33.531 -14.656 3.816 1 96.31 67 GLU A O 1
ATOM 531 N N . SER A 1 68 ? 33.375 -16.828 4.398 1 97 68 SER A N 1
ATOM 532 C CA . SER A 1 68 ? 34.781 -17.031 4.227 1 97 68 SER A CA 1
ATOM 533 C C . SER A 1 68 ? 35.125 -17.547 2.822 1 97 68 SER A C 1
ATOM 535 O O . SER A 1 68 ? 36.25 -17.391 2.34 1 97 68 SER A O 1
ATOM 537 N N . TYR A 1 69 ? 34.188 -18.25 2.156 1 97.69 69 TYR A N 1
ATOM 538 C CA . TYR A 1 69 ? 34.469 -18.859 0.865 1 97.69 69 TYR A CA 1
ATOM 539 C C . TYR A 1 69 ? 34.719 -17.812 -0.207 1 97.69 69 TYR A C 1
ATOM 541 O O . TYR A 1 69 ? 33.875 -16.922 -0.406 1 97.69 69 TYR A O 1
ATOM 549 N N . VAL A 1 70 ? 35.812 -17.906 -0.881 1 97.12 70 VAL A N 1
ATOM 550 C CA . VAL A 1 70 ? 36.188 -16.938 -1.902 1 97.12 70 VAL A CA 1
ATOM 551 C C . VAL A 1 70 ? 36.125 -17.594 -3.283 1 97.12 70 VAL A C 1
ATOM 553 O O . VAL A 1 70 ? 36.938 -18.469 -3.602 1 97.12 70 VAL A O 1
ATOM 556 N N . LEU A 1 71 ? 35.281 -17.109 -4.105 1 96.94 71 LEU A N 1
ATOM 557 C CA . LEU A 1 71 ? 35.062 -17.688 -5.43 1 96.94 71 LEU A CA 1
ATOM 558 C C . LEU A 1 71 ? 36.344 -17.594 -6.273 1 96.94 71 LEU A C 1
ATOM 560 O O . LEU A 1 71 ? 36.688 -18.562 -6.957 1 96.94 71 LEU A O 1
ATOM 564 N N . ALA A 1 72 ? 37.062 -16.484 -6.191 1 96.25 72 ALA A N 1
ATOM 565 C CA . ALA A 1 72 ? 38.219 -16.203 -7.039 1 96.25 72 ALA A CA 1
ATOM 566 C C . ALA A 1 72 ? 39.344 -17.203 -6.789 1 96.25 72 ALA A C 1
ATOM 568 O O . ALA A 1 72 ? 40.094 -17.516 -7.699 1 96.25 72 ALA A O 1
ATOM 569 N N . GLU A 1 73 ? 39.438 -17.719 -5.645 1 97.25 73 GLU A N 1
ATOM 570 C CA . GLU A 1 73 ? 40.5 -18.641 -5.277 1 97.25 73 GLU A CA 1
ATOM 571 C C . GLU A 1 73 ? 40.156 -20.078 -5.648 1 97.25 73 GLU A C 1
ATOM 573 O O . GLU A 1 73 ? 41 -20.984 -5.582 1 97.25 73 GLU A O 1
ATOM 578 N N . ASN A 1 74 ? 38.938 -20.281 -6.098 1 98 74 ASN A N 1
ATOM 579 C CA . ASN A 1 74 ? 38.438 -21.641 -6.34 1 98 74 ASN A CA 1
ATOM 580 C C . ASN A 1 74 ? 37.844 -21.781 -7.734 1 98 74 ASN A C 1
ATOM 582 O O . ASN A 1 74 ? 36.875 -22.531 -7.922 1 98 74 ASN A O 1
ATOM 586 N N . LEU A 1 75 ? 38.312 -21.125 -8.688 1 97.81 75 LEU A N 1
ATOM 587 C CA . LEU A 1 75 ? 37.75 -21.078 -10.031 1 97.81 75 LEU A CA 1
ATOM 588 C C . LEU A 1 75 ? 37.75 -22.469 -10.672 1 97.81 75 LEU A C 1
ATOM 590 O O . LEU A 1 75 ? 36.875 -22.797 -11.453 1 97.81 75 LEU A O 1
ATOM 594 N N . SER A 1 76 ? 38.688 -23.281 -10.344 1 97.56 76 SER A N 1
ATOM 595 C CA . SER A 1 76 ? 38.875 -24.594 -10.961 1 97.56 76 SER A CA 1
ATOM 596 C C . SER A 1 76 ? 37.75 -25.547 -10.531 1 97.56 76 SER A C 1
ATOM 598 O O . SER A 1 76 ? 37.562 -26.609 -11.141 1 97.56 76 SER A O 1
ATOM 600 N N . ASN A 1 77 ? 37.062 -25.156 -9.531 1 98.25 77 ASN A N 1
ATOM 601 C CA . ASN A 1 77 ? 36 -26.031 -9 1 98.25 77 ASN A CA 1
ATOM 602 C C . ASN A 1 77 ? 34.719 -25.906 -9.805 1 98.25 77 ASN A C 1
ATOM 604 O O . ASN A 1 77 ? 33.75 -26.594 -9.516 1 98.25 77 ASN A O 1
ATOM 608 N N . TYR A 1 78 ? 34.75 -25.109 -10.867 1 98.31 78 TYR A N 1
ATOM 609 C CA . TYR A 1 78 ? 33.562 -24.875 -11.664 1 98.31 78 TYR A CA 1
ATOM 610 C C . TYR A 1 78 ? 33.812 -25.203 -13.133 1 98.31 78 TYR A C 1
ATOM 612 O O . TYR A 1 78 ? 34.875 -24.922 -13.664 1 98.31 78 TYR A O 1
ATOM 620 N N . ASP A 1 79 ? 32.812 -25.781 -13.789 1 97.25 79 ASP A N 1
ATOM 621 C CA . ASP A 1 79 ? 32.875 -26 -15.234 1 97.25 79 ASP A CA 1
ATOM 622 C C . ASP A 1 79 ? 32.719 -24.688 -15.992 1 97.25 79 ASP A C 1
ATOM 624 O O . ASP A 1 79 ? 33.375 -24.469 -17.031 1 97.25 79 ASP A O 1
ATOM 628 N N . ASP A 1 80 ? 31.891 -23.797 -15.469 1 97.5 80 ASP A N 1
ATOM 629 C CA . ASP A 1 80 ? 31.656 -22.5 -16.094 1 97.5 80 ASP A CA 1
ATOM 630 C C . ASP A 1 80 ? 32.406 -21.391 -15.359 1 97.5 80 ASP A C 1
ATOM 632 O O . ASP A 1 80 ? 31.812 -20.578 -14.656 1 97.5 80 ASP A O 1
ATOM 636 N N . GLN A 1 81 ? 33.656 -21.297 -15.594 1 97.75 81 GLN A N 1
ATOM 637 C CA . GLN A 1 81 ? 34.5 -20.344 -14.914 1 97.75 81 GLN A CA 1
ATOM 638 C C . GLN A 1 81 ? 34.219 -18.922 -15.352 1 97.75 81 GLN A C 1
ATOM 640 O O . GLN A 1 81 ? 34.375 -17.969 -14.57 1 97.75 81 GLN A O 1
ATOM 645 N N . GLU A 1 82 ? 33.75 -18.766 -16.562 1 97.62 82 GLU A N 1
ATOM 646 C CA . GLU A 1 82 ? 33.438 -17.438 -17.094 1 97.62 82 GLU A CA 1
ATOM 647 C C . GLU A 1 82 ? 32.312 -16.781 -16.312 1 97.62 82 GLU A C 1
ATOM 649 O O . GLU A 1 82 ? 32.375 -15.578 -16.031 1 97.62 82 GLU A O 1
ATOM 654 N N . SER A 1 83 ? 31.281 -17.5 -16.031 1 98 83 SER A N 1
ATOM 655 C CA . SER A 1 83 ? 30.172 -16.969 -15.242 1 98 83 SER A CA 1
ATOM 656 C C . SER A 1 83 ? 30.641 -16.562 -13.852 1 98 83 SER A C 1
ATOM 658 O O . SER A 1 83 ? 30.172 -15.555 -13.305 1 98 83 SER A O 1
ATOM 660 N N . VAL A 1 84 ? 31.531 -17.312 -13.242 1 98.38 84 VAL A N 1
ATOM 661 C CA . VAL A 1 84 ? 32.062 -17 -11.914 1 98.38 84 VAL A CA 1
ATOM 662 C C . VAL A 1 84 ? 32.812 -15.68 -11.961 1 98.38 84 VAL A C 1
ATOM 664 O O . VAL A 1 84 ? 32.625 -14.812 -11.102 1 98.38 84 VAL A O 1
ATOM 667 N N . LYS A 1 85 ? 33.656 -15.547 -12.938 1 98.19 85 LYS A N 1
ATOM 668 C CA . LYS A 1 85 ? 34.406 -14.312 -13.109 1 98.19 85 LYS A CA 1
ATOM 669 C C . LYS A 1 85 ? 33.5 -13.109 -13.297 1 98.19 85 LYS A C 1
ATOM 671 O O . LYS A 1 85 ? 33.75 -12.039 -12.734 1 98.19 85 LYS A O 1
ATOM 676 N N . GLU A 1 86 ? 32.469 -13.312 -14.094 1 98.19 86 GLU A N 1
ATOM 677 C CA . GLU A 1 86 ? 31.5 -12.234 -14.336 1 98.19 86 GLU A CA 1
ATOM 678 C C . GLU A 1 86 ? 30.844 -11.789 -13.039 1 98.19 86 GLU A C 1
ATOM 680 O O . GLU A 1 86 ? 30.672 -10.594 -12.789 1 98.19 86 GLU A O 1
ATOM 685 N N . LEU A 1 87 ? 30.438 -12.711 -12.25 1 97.81 87 LEU A N 1
ATOM 686 C CA . LEU A 1 87 ? 29.797 -12.383 -10.984 1 97.81 87 LEU A CA 1
ATOM 687 C C . LEU A 1 87 ? 30.75 -11.602 -10.086 1 97.81 87 LEU A C 1
ATOM 689 O O . LEU A 1 87 ? 30.344 -10.641 -9.422 1 97.81 87 LEU A O 1
ATOM 693 N N . ILE A 1 88 ? 32.031 -12.039 -10.023 1 97.25 88 ILE A N 1
ATOM 694 C CA . ILE A 1 88 ? 33.031 -11.375 -9.203 1 97.25 88 ILE A CA 1
ATOM 695 C C . ILE A 1 88 ? 33.219 -9.93 -9.672 1 97.25 88 ILE A C 1
ATOM 697 O O . ILE A 1 88 ? 33.312 -9.016 -8.852 1 97.25 88 ILE A O 1
ATOM 701 N N . GLU A 1 89 ? 33.219 -9.734 -10.938 1 97.56 89 GLU A N 1
ATOM 702 C CA . GLU A 1 89 ? 33.375 -8.398 -11.508 1 97.56 89 GLU A CA 1
ATOM 703 C C . GLU A 1 89 ? 32.188 -7.512 -11.172 1 97.56 89 GLU A C 1
ATOM 705 O O . GLU A 1 89 ? 32.344 -6.336 -10.836 1 97.56 89 GLU A O 1
ATOM 710 N N . MET A 1 90 ? 31.016 -8.078 -11.312 1 97.06 90 MET A N 1
ATOM 711 C CA . MET A 1 90 ? 29.812 -7.328 -10.984 1 97.06 90 MET A CA 1
ATOM 712 C C . MET A 1 90 ? 29.797 -6.938 -9.508 1 97.06 90 MET A C 1
ATOM 714 O O . MET A 1 90 ? 29.391 -5.828 -9.156 1 97.06 90 MET A O 1
ATOM 718 N N . ALA A 1 91 ? 30.172 -7.863 -8.68 1 96.12 91 ALA A N 1
ATOM 719 C CA . ALA A 1 91 ? 30.234 -7.594 -7.246 1 96.12 91 ALA A CA 1
ATOM 720 C C . ALA A 1 91 ? 31.219 -6.473 -6.941 1 96.12 91 ALA A C 1
ATOM 722 O O . ALA A 1 91 ? 30.938 -5.586 -6.133 1 96.12 91 ALA A O 1
ATOM 723 N N . LYS A 1 92 ? 32.375 -6.453 -7.543 1 96.06 92 LYS A N 1
ATOM 724 C CA . LYS A 1 92 ? 33.406 -5.43 -7.355 1 96.06 92 LYS A CA 1
ATOM 725 C C . LYS A 1 92 ? 32.906 -4.062 -7.816 1 96.06 92 LYS A C 1
ATOM 727 O O . LYS A 1 92 ? 33.25 -3.037 -7.219 1 96.06 92 LYS A O 1
ATOM 732 N N . ALA A 1 93 ? 32.125 -4.156 -8.844 1 96.75 93 ALA A N 1
ATOM 733 C CA . ALA A 1 93 ? 31.609 -2.918 -9.406 1 96.75 93 ALA A CA 1
ATOM 734 C C . ALA A 1 93 ? 30.406 -2.416 -8.617 1 96.75 93 ALA A C 1
ATOM 736 O O . ALA A 1 93 ? 29.875 -1.336 -8.898 1 96.75 93 ALA A O 1
ATOM 737 N N . GLY A 1 94 ? 29.891 -3.158 -7.684 1 94.94 94 GLY A N 1
ATOM 738 C CA . GLY A 1 94 ? 28.734 -2.76 -6.895 1 94.94 94 GLY A CA 1
ATOM 739 C C . GLY A 1 94 ? 27.438 -2.811 -7.676 1 94.94 94 GLY A C 1
ATOM 740 O O . GLY A 1 94 ? 26.531 -2.012 -7.43 1 94.94 94 GLY A O 1
ATOM 741 N N . LYS A 1 95 ? 27.219 -3.725 -8.57 1 96 95 LYS A N 1
ATOM 742 C CA . LYS A 1 95 ? 26.078 -3.748 -9.484 1 96 95 LYS A CA 1
ATOM 743 C C . LYS A 1 95 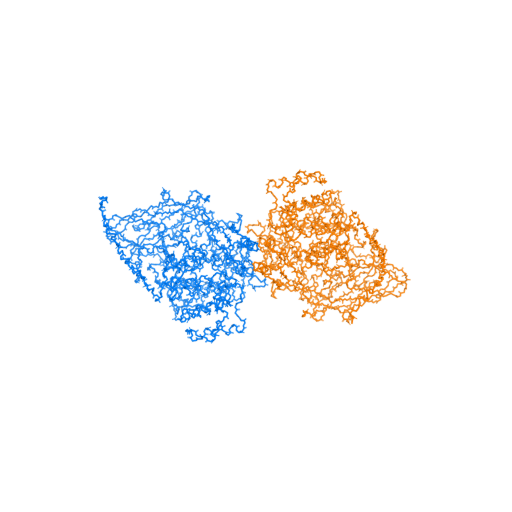? 25.109 -4.887 -9.141 1 96 95 LYS A C 1
ATOM 745 O O . LYS A 1 95 ? 24.078 -5.055 -9.797 1 96 95 LYS A O 1
ATOM 750 N N . LEU A 1 96 ? 25.391 -5.648 -8.148 1 97.44 96 LEU A N 1
ATOM 751 C CA . LEU A 1 96 ? 24.516 -6.762 -7.777 1 97.44 96 LEU A CA 1
ATOM 752 C C . LEU A 1 96 ? 23.234 -6.254 -7.129 1 97.44 96 LEU A C 1
ATOM 754 O O . LEU A 1 96 ? 23.25 -5.242 -6.426 1 97.44 96 LEU A O 1
ATOM 758 N N . LEU A 1 97 ? 22.156 -6.914 -7.449 1 97.69 97 LEU A N 1
ATOM 759 C CA . LEU A 1 97 ? 20.891 -6.625 -6.785 1 97.69 97 LEU A CA 1
ATOM 760 C C . LEU A 1 97 ? 21.047 -6.648 -5.27 1 97.69 97 LEU A C 1
ATOM 762 O O . LEU A 1 97 ? 21.516 -7.641 -4.703 1 97.69 97 LEU A O 1
ATOM 766 N N . PRO A 1 98 ? 20.766 -5.559 -4.598 1 96.06 98 PRO A N 1
ATOM 767 C CA . PRO A 1 98 ? 21.031 -5.5 -3.156 1 96.06 98 PRO A CA 1
ATOM 768 C C . PRO A 1 98 ? 20.078 -6.375 -2.348 1 96.06 98 PRO A C 1
ATOM 770 O O . PRO A 1 98 ? 18.969 -6.664 -2.801 1 96.06 98 PRO A O 1
ATOM 773 N N . ARG A 1 99 ? 20.484 -6.746 -1.176 1 95.06 99 ARG A N 1
ATOM 774 C CA . ARG A 1 99 ? 19.641 -7.473 -0.228 1 95.06 99 ARG A CA 1
ATOM 775 C C . ARG A 1 99 ? 18.422 -6.645 0.169 1 95.06 99 ARG A C 1
ATOM 777 O O . ARG A 1 99 ? 18.484 -5.414 0.187 1 95.06 99 ARG A O 1
ATOM 784 N N . HIS A 1 100 ? 17.312 -7.266 0.391 1 94 100 HIS A N 1
ATOM 785 C CA . HIS A 1 100 ? 16.031 -6.734 0.858 1 94 100 HIS A CA 1
ATOM 786 C C . HIS A 1 100 ? 15.289 -6.027 -0.266 1 94 100 HIS A C 1
ATOM 788 O O . HIS A 1 100 ? 14.109 -5.676 -0.113 1 94 100 HIS A O 1
ATOM 794 N N . HIS A 1 101 ? 15.992 -5.801 -1.408 1 96.31 101 HIS A N 1
ATOM 795 C CA . HIS A 1 101 ? 15.266 -5.336 -2.586 1 96.31 101 HIS A CA 1
ATOM 796 C C . HIS A 1 101 ? 14.43 -6.449 -3.197 1 96.31 101 HIS A C 1
ATOM 798 O O . HIS A 1 101 ? 14.812 -7.621 -3.146 1 96.31 101 HIS A O 1
ATOM 804 N N . TYR A 1 102 ? 13.227 -6.121 -3.713 1 96.44 102 TYR A N 1
ATOM 805 C CA . TYR A 1 102 ? 12.406 -7.168 -4.309 1 96.44 102 TYR A CA 1
ATOM 806 C C . TYR A 1 102 ? 13.086 -7.766 -5.535 1 96.44 102 TYR A C 1
ATOM 808 O O . TYR A 1 102 ? 13.828 -7.074 -6.234 1 96.44 102 TYR A O 1
ATOM 816 N N . PHE A 1 103 ? 12.867 -9.023 -5.805 1 97.81 103 PHE A N 1
ATOM 817 C CA . PHE A 1 103 ? 13.32 -9.742 -6.988 1 97.81 103 PHE A CA 1
ATOM 818 C C . PHE A 1 103 ? 12.141 -10.086 -7.898 1 97.81 103 PHE A C 1
ATOM 820 O O . PHE A 1 103 ? 11.125 -10.602 -7.434 1 97.81 103 PHE A O 1
ATOM 827 N N . SER A 1 104 ? 12.266 -9.758 -9.211 1 97.56 104 SER A N 1
ATOM 828 C CA . SER A 1 104 ? 11.258 -10.125 -10.195 1 97.56 104 SER A CA 1
ATOM 829 C C . SER A 1 104 ? 11.891 -10.75 -11.438 1 97.56 104 SER A C 1
ATOM 831 O O . SER A 1 104 ? 12.812 -10.18 -12.023 1 97.56 104 SER A O 1
ATOM 833 N N . LEU A 1 105 ? 11.328 -11.859 -11.844 1 97.19 105 LEU A N 1
ATOM 834 C CA . LEU A 1 105 ? 11.805 -12.539 -13.047 1 97.19 105 LEU A CA 1
ATOM 835 C C . LEU A 1 105 ? 11.461 -11.727 -14.297 1 97.19 105 LEU A C 1
ATOM 837 O O . LEU A 1 105 ? 12.055 -11.938 -15.359 1 97.19 105 LEU A O 1
ATOM 841 N N . PHE A 1 106 ? 10.523 -10.828 -14.172 1 97.38 106 PHE A N 1
ATOM 842 C CA . PHE A 1 106 ? 10.062 -10.055 -15.32 1 97.38 106 PHE A CA 1
ATOM 843 C C . PHE A 1 106 ? 10.984 -8.875 -15.578 1 97.38 106 PHE A C 1
ATOM 845 O O . PHE A 1 106 ? 10.938 -8.266 -16.656 1 97.38 106 PHE A O 1
ATOM 852 N N . ASP A 1 107 ? 11.805 -8.508 -14.609 1 96.75 107 ASP A N 1
ATOM 853 C CA . ASP A 1 107 ? 12.844 -7.5 -14.805 1 96.75 107 ASP A CA 1
ATOM 854 C C . ASP A 1 107 ? 14.07 -8.102 -15.484 1 96.75 107 ASP A C 1
ATOM 856 O O . ASP A 1 107 ? 14.711 -9 -14.938 1 96.75 107 ASP A O 1
ATOM 860 N N . PRO A 1 108 ? 14.391 -7.59 -16.625 1 96.44 108 PRO A N 1
ATOM 861 C CA . PRO A 1 108 ? 15.469 -8.219 -17.391 1 96.44 108 PRO A CA 1
ATOM 862 C C . PRO A 1 108 ? 16.797 -8.242 -16.641 1 96.44 108 PRO A C 1
ATOM 864 O O . PRO A 1 108 ? 17.547 -9.211 -16.75 1 96.44 108 PRO A O 1
ATOM 867 N N . GLU A 1 109 ? 17.109 -7.195 -15.898 1 97.06 109 GLU A N 1
ATOM 868 C CA . GLU A 1 109 ? 18.375 -7.164 -15.172 1 97.06 109 GLU A CA 1
ATOM 869 C C . GLU A 1 109 ? 18.344 -8.125 -13.984 1 97.06 109 GLU A C 1
ATOM 871 O O . GLU A 1 109 ? 19.344 -8.797 -13.711 1 97.06 109 GLU A O 1
ATOM 876 N N . HIS A 1 110 ? 17.219 -8.156 -13.234 1 98.19 110 HIS A N 1
ATOM 877 C CA . HIS A 1 110 ? 17.078 -9.148 -12.172 1 98.19 110 HIS A CA 1
ATOM 878 C C . HIS A 1 110 ? 17.25 -10.562 -12.719 1 98.19 110 HIS A C 1
ATOM 880 O O . HIS A 1 110 ? 18 -11.359 -12.141 1 98.19 110 HIS A O 1
ATOM 886 N N . ARG A 1 111 ? 16.609 -10.836 -13.805 1 98 111 ARG A N 1
ATOM 887 C CA . ARG A 1 111 ? 16.641 -12.156 -14.422 1 98 111 ARG A CA 1
ATOM 888 C C . ARG A 1 111 ? 18.047 -12.516 -14.867 1 98 111 ARG A C 1
ATOM 890 O O . ARG A 1 111 ? 18.5 -13.648 -14.664 1 98 111 ARG A O 1
ATOM 897 N N . ARG A 1 112 ? 18.734 -11.586 -15.469 1 97.88 112 ARG A N 1
ATOM 898 C CA . ARG A 1 112 ? 20.094 -11.828 -15.938 1 97.88 112 ARG A CA 1
ATOM 899 C C . ARG A 1 112 ? 21 -12.227 -14.781 1 97.88 112 ARG A C 1
ATOM 901 O O . ARG A 1 112 ? 21.781 -13.172 -14.898 1 97.88 112 ARG A O 1
ATOM 908 N N . GLN A 1 113 ? 20.906 -11.492 -13.703 1 98.44 113 GLN A N 1
ATOM 909 C CA . GLN A 1 113 ? 21.734 -11.789 -12.539 1 98.44 113 GLN A CA 1
ATOM 910 C C . GLN A 1 113 ? 21.359 -13.141 -11.93 1 98.44 113 GLN A C 1
ATOM 912 O O . GLN A 1 113 ? 22.219 -13.891 -11.492 1 98.44 113 GLN A O 1
ATOM 917 N N . MET A 1 114 ? 20.109 -13.375 -11.906 1 98.62 114 MET A N 1
ATOM 918 C CA . MET A 1 114 ? 19.641 -14.656 -11.391 1 98.62 114 MET A CA 1
ATOM 919 C C . MET A 1 114 ? 20.172 -15.812 -12.234 1 98.62 114 MET A C 1
ATOM 921 O O . MET A 1 114 ? 20.641 -16.812 -11.695 1 98.62 114 MET A O 1
ATOM 925 N N . ILE A 1 115 ? 20.094 -15.688 -13.555 1 98.31 115 ILE A N 1
ATOM 926 C CA . ILE A 1 115 ? 20.578 -16.734 -14.453 1 98.31 115 ILE A CA 1
ATOM 927 C C . ILE A 1 115 ? 22.078 -16.938 -14.234 1 98.31 115 ILE A C 1
ATOM 929 O O . ILE A 1 115 ? 22.562 -18.078 -14.242 1 98.31 115 ILE A O 1
ATOM 933 N N . LEU A 1 116 ? 22.812 -15.828 -14.07 1 98.38 116 LEU A N 1
ATOM 934 C CA . LEU A 1 116 ? 24.234 -15.906 -13.781 1 98.38 116 LEU A CA 1
ATOM 935 C C . LEU A 1 116 ? 24.484 -16.734 -12.523 1 98.38 116 LEU A C 1
ATOM 937 O O . LEU A 1 116 ? 25.328 -17.625 -12.531 1 98.38 116 LEU A O 1
ATOM 941 N N . LEU A 1 117 ? 23.797 -16.438 -11.445 1 98.69 117 LEU A N 1
ATOM 942 C CA . LEU A 1 117 ? 23.938 -17.188 -10.203 1 98.69 117 LEU A CA 1
ATOM 943 C C . LEU A 1 117 ? 23.562 -18.656 -10.398 1 98.69 117 LEU A C 1
ATOM 945 O O . LEU A 1 117 ? 24.234 -19.547 -9.883 1 98.69 117 LEU A O 1
ATOM 949 N N . PHE A 1 118 ? 22.531 -18.953 -11.094 1 98.44 118 PHE A N 1
ATOM 950 C CA . PHE A 1 118 ? 22.094 -20.312 -11.398 1 98.44 118 PHE A CA 1
ATOM 951 C C . PHE A 1 118 ? 23.188 -21.094 -12.125 1 98.44 118 PHE A C 1
ATOM 953 O O . PHE A 1 118 ? 23.5 -22.219 -11.758 1 98.44 118 PHE A O 1
ATOM 960 N N . LYS A 1 119 ? 23.719 -20.469 -13.172 1 98.25 119 LYS A N 1
ATOM 961 C CA . LYS A 1 119 ? 24.766 -21.109 -13.945 1 98.25 119 LYS A CA 1
ATOM 962 C C . LYS A 1 119 ? 25.938 -21.516 -13.047 1 98.25 119 LYS A C 1
ATOM 964 O O . LYS A 1 119 ? 26.5 -22.594 -13.195 1 98.25 119 LYS A O 1
ATOM 969 N N . ILE A 1 120 ? 26.281 -20.656 -12.164 1 98.62 120 ILE A N 1
ATOM 970 C CA . ILE A 1 120 ? 27.406 -20.906 -11.266 1 98.62 120 ILE A CA 1
ATOM 971 C C . ILE A 1 120 ? 27.062 -22.078 -10.344 1 98.62 120 ILE A C 1
ATOM 973 O O . ILE A 1 120 ? 27.875 -23 -10.172 1 98.62 120 ILE A O 1
ATOM 977 N N . LEU A 1 121 ? 25.922 -22.094 -9.758 1 98.62 121 LEU A N 1
ATOM 978 C CA . LEU A 1 121 ? 25.5 -23.188 -8.891 1 98.62 121 LEU A CA 1
ATOM 979 C C . LEU A 1 121 ? 25.438 -24.5 -9.656 1 98.62 121 LEU A C 1
ATOM 981 O O . LEU A 1 121 ? 25.891 -25.531 -9.164 1 98.62 121 LEU A O 1
ATOM 985 N N . LYS A 1 122 ? 24.875 -24.453 -10.812 1 97.31 122 LYS A N 1
ATOM 986 C CA . LYS A 1 122 ? 24.734 -25.641 -11.633 1 97.31 122 LYS A CA 1
ATOM 987 C C . LYS A 1 122 ? 26.078 -26.188 -12.078 1 97.31 122 LYS A C 1
ATOM 989 O O . LYS A 1 122 ? 26.266 -27.406 -12.211 1 97.31 122 LYS A O 1
ATOM 994 N N . SER A 1 123 ? 27.094 -25.312 -12.289 1 97.06 123 SER A N 1
ATOM 995 C CA . SER A 1 123 ? 28.391 -25.703 -12.859 1 97.06 123 SER A CA 1
ATOM 996 C C . SER A 1 123 ? 29.344 -26.188 -11.781 1 97.06 123 SER A C 1
ATOM 998 O O . SER A 1 123 ? 30.453 -26.625 -12.086 1 97.06 123 SER A O 1
ATOM 1000 N N . ALA A 1 124 ? 28.969 -26 -10.492 1 98.38 124 ALA A N 1
ATOM 1001 C CA . ALA A 1 124 ? 29.812 -26.547 -9.43 1 98.38 124 ALA A CA 1
ATOM 1002 C C . ALA A 1 124 ? 30.062 -28.031 -9.648 1 98.38 124 ALA A C 1
ATOM 1004 O O . ALA A 1 124 ? 29.125 -28.812 -9.836 1 98.38 124 ALA A O 1
ATOM 1005 N N . LYS A 1 125 ? 31.266 -28.5 -9.516 1 97.06 125 LYS A N 1
ATOM 1006 C CA . LYS A 1 125 ? 31.656 -29.844 -9.953 1 97.06 125 LYS A CA 1
ATOM 1007 C C . LYS A 1 125 ? 31.219 -30.891 -8.945 1 97.06 125 LYS A C 1
ATOM 1009 O O . LYS A 1 125 ? 31.016 -32.062 -9.305 1 97.06 125 LYS A O 1
ATOM 1014 N N . ASP A 1 126 ? 31.188 -30.5 -7.699 1 95.69 126 ASP A N 1
ATOM 1015 C CA . ASP A 1 126 ? 30.812 -31.438 -6.66 1 95.69 126 ASP A CA 1
ATOM 1016 C C . ASP A 1 126 ? 29.938 -30.766 -5.598 1 95.69 126 ASP A C 1
ATOM 1018 O O . ASP A 1 126 ? 29.719 -29.562 -5.645 1 95.69 126 ASP A O 1
ATOM 1022 N N . TRP A 1 127 ? 29.453 -31.578 -4.699 1 96.81 127 TRP A N 1
ATOM 1023 C CA . TRP A 1 127 ? 28.547 -31.094 -3.66 1 96.81 127 TRP A CA 1
ATOM 1024 C C . TRP A 1 127 ? 29.25 -30.062 -2.777 1 96.81 127 TRP A C 1
ATOM 1026 O O . TRP A 1 127 ? 28.641 -29.047 -2.402 1 96.81 127 TRP A O 1
ATOM 1036 N N . ASP A 1 128 ? 30.438 -30.344 -2.406 1 97.25 128 ASP A N 1
ATOM 1037 C CA . ASP A 1 128 ? 31.156 -29.438 -1.521 1 97.25 128 ASP A CA 1
ATOM 1038 C C . ASP A 1 128 ? 31.25 -28.031 -2.123 1 97.25 128 ASP A C 1
ATOM 1040 O O . ASP A 1 128 ? 30.984 -27.047 -1.437 1 97.25 128 ASP A O 1
ATOM 1044 N N . THR A 1 129 ? 31.641 -27.969 -3.402 1 98.25 129 THR A N 1
ATOM 1045 C CA . THR A 1 129 ? 31.703 -26.688 -4.105 1 98.25 129 THR A CA 1
ATOM 1046 C C . THR A 1 129 ? 30.328 -26.031 -4.188 1 98.25 129 THR A C 1
ATOM 1048 O O . THR A 1 129 ? 30.203 -24.828 -3.986 1 98.25 129 THR A O 1
ATOM 1051 N N . PHE A 1 130 ? 29.359 -26.828 -4.523 1 98.5 130 PHE A N 1
ATOM 1052 C CA . PHE A 1 130 ? 27.984 -26.328 -4.586 1 98.5 130 PHE A CA 1
ATOM 1053 C C . PHE A 1 130 ? 27.562 -25.719 -3.252 1 98.5 130 PHE A C 1
ATOM 1055 O O . PHE A 1 130 ? 27.062 -24.609 -3.203 1 98.5 130 PHE A O 1
ATOM 1062 N N . TYR A 1 131 ? 27.766 -26.484 -2.174 1 98.44 131 TYR A N 1
ATOM 1063 C CA . TYR A 1 131 ? 27.344 -26.062 -0.844 1 98.44 131 TYR A CA 1
ATOM 1064 C C . TYR A 1 131 ? 28.031 -24.781 -0.422 1 98.44 131 TYR A C 1
ATOM 1066 O O . TYR A 1 131 ? 27.406 -23.875 0.123 1 98.44 131 TYR A O 1
ATOM 1074 N N . LYS A 1 132 ? 29.297 -24.672 -0.64 1 98.38 132 LYS A N 1
ATOM 1075 C CA . LYS A 1 132 ? 30.062 -23.469 -0.294 1 98.38 132 LYS A CA 1
ATOM 1076 C C . LYS A 1 132 ? 29.578 -22.266 -1.091 1 98.38 132 LYS A C 1
ATOM 1078 O O . LYS A 1 132 ? 29.438 -21.172 -0.544 1 98.38 132 LYS A O 1
ATOM 1083 N N . THR A 1 133 ? 29.328 -22.484 -2.371 1 98.62 133 THR A N 1
ATOM 1084 C CA . THR A 1 133 ? 28.844 -21.406 -3.236 1 98.62 133 THR A CA 1
ATOM 1085 C C . THR A 1 133 ? 27.453 -20.953 -2.799 1 98.62 133 THR A C 1
ATOM 1087 O O . THR A 1 133 ? 27.172 -19.766 -2.725 1 98.62 133 THR A O 1
ATOM 1090 N N . ALA A 1 134 ? 26.578 -21.922 -2.561 1 98.62 134 ALA A N 1
ATOM 1091 C CA . ALA A 1 134 ? 25.219 -21.609 -2.111 1 98.62 134 ALA A CA 1
ATOM 1092 C C . ALA A 1 134 ? 25.234 -20.891 -0.765 1 98.62 134 ALA A C 1
ATOM 1094 O O . ALA A 1 134 ? 24.453 -19.984 -0.532 1 98.62 134 ALA A O 1
ATOM 1095 N N . SER A 1 135 ? 26.078 -21.344 0.082 1 98.31 135 SER A N 1
ATOM 1096 C CA . SER A 1 135 ? 26.219 -20.688 1.377 1 98.31 135 SER A CA 1
ATOM 1097 C C . SER A 1 135 ? 26.672 -19.234 1.217 1 98.31 135 SER A C 1
ATOM 1099 O O . SER A 1 135 ? 26.188 -18.344 1.919 1 98.31 135 SER A O 1
ATOM 1101 N N . ARG A 1 136 ? 27.594 -19.016 0.356 1 97.81 136 ARG A N 1
ATOM 1102 C CA . ARG A 1 136 ? 28.031 -17.656 0.083 1 97.81 136 ARG A CA 1
ATOM 1103 C C . ARG A 1 136 ? 26.891 -16.812 -0.487 1 97.81 136 ARG A C 1
ATOM 1105 O O . ARG A 1 136 ? 26.703 -15.656 -0.09 1 97.81 136 ARG A O 1
ATOM 1112 N N . ALA A 1 137 ? 26.172 -17.375 -1.475 1 98.12 137 ALA A N 1
ATOM 1113 C CA . ALA A 1 137 ? 25.031 -16.688 -2.066 1 98.12 137 ALA A CA 1
ATOM 1114 C C . ALA A 1 137 ? 23.984 -16.359 -1.011 1 98.12 137 ALA A C 1
ATOM 1116 O O . ALA A 1 137 ? 23.375 -15.289 -1.045 1 98.12 137 ALA A O 1
ATOM 1117 N N . ARG A 1 138 ? 23.734 -17.266 -0.067 1 97.88 138 ARG A N 1
ATOM 1118 C CA . ARG A 1 138 ? 22.766 -17.062 1.014 1 97.88 138 ARG A CA 1
ATOM 1119 C C . ARG A 1 138 ? 23.125 -15.836 1.837 1 97.88 138 ARG A C 1
ATOM 1121 O O . ARG A 1 138 ? 22.234 -15.141 2.332 1 97.88 138 ARG A O 1
ATOM 1128 N N . VAL A 1 139 ? 24.359 -15.523 1.915 1 96 139 VAL A N 1
ATOM 1129 C CA . VAL A 1 139 ? 24.844 -14.422 2.736 1 96 139 VAL A CA 1
ATOM 1130 C C . VAL A 1 139 ? 24.875 -13.141 1.904 1 96 139 VAL A C 1
ATOM 1132 O O . VAL A 1 139 ? 24.516 -12.062 2.391 1 96 139 VAL A O 1
ATOM 1135 N N . LYS A 1 140 ? 25.234 -13.25 0.64 1 95.56 140 LYS A N 1
ATOM 1136 C CA . LYS A 1 140 ? 25.625 -12.055 -0.088 1 95.56 140 LYS A CA 1
ATOM 1137 C C . LYS A 1 140 ? 24.594 -11.68 -1.146 1 95.56 140 LYS A C 1
ATOM 1139 O O . LYS A 1 140 ? 24.484 -10.508 -1.521 1 95.56 140 LYS A O 1
ATOM 1144 N N . ALA A 1 141 ? 23.891 -12.594 -1.632 1 97.31 141 ALA A N 1
ATOM 1145 C CA . ALA A 1 141 ? 23 -12.336 -2.754 1 97.31 141 ALA A CA 1
ATOM 1146 C C . ALA A 1 141 ? 21.641 -11.852 -2.264 1 97.31 141 ALA A C 1
ATOM 1148 O O . ALA A 1 141 ? 21.297 -12.023 -1.094 1 97.31 141 ALA A O 1
ATOM 1149 N N . ASN A 1 142 ? 20.891 -11.125 -3.141 1 97.94 142 ASN A N 1
ATOM 1150 C CA . ASN A 1 142 ? 19.5 -10.82 -2.885 1 97.94 142 ASN A CA 1
ATOM 1151 C C . ASN A 1 142 ? 18.703 -12.07 -2.516 1 97.94 142 ASN A C 1
ATOM 1153 O O . ASN A 1 142 ? 18.875 -13.125 -3.141 1 97.94 142 ASN A O 1
ATOM 1157 N N . GLU A 1 143 ? 17.906 -11.984 -1.573 1 97.38 143 GLU A N 1
ATOM 1158 C CA . GLU A 1 143 ? 17.25 -13.148 -0.99 1 97.38 143 GLU A CA 1
ATOM 1159 C C . GLU A 1 143 ? 16.312 -13.812 -1.995 1 97.38 143 GLU A C 1
ATOM 1161 O O . GLU A 1 143 ? 16.297 -15.039 -2.121 1 97.38 143 GLU A O 1
ATOM 1166 N N . GLY A 1 144 ? 15.445 -12.984 -2.625 1 97.69 144 GLY A N 1
ATOM 1167 C CA . GLY A 1 144 ? 14.547 -13.539 -3.621 1 97.69 144 GLY A CA 1
ATOM 1168 C C . GLY A 1 144 ? 15.273 -14.195 -4.781 1 97.69 144 GLY A C 1
ATOM 1169 O O . GLY A 1 144 ? 14.875 -15.258 -5.254 1 97.69 144 GLY A O 1
ATOM 1170 N N . MET A 1 145 ? 16.344 -13.578 -5.227 1 98.31 145 MET A N 1
ATOM 1171 C CA . MET A 1 145 ? 17.172 -14.117 -6.301 1 98.31 145 MET A CA 1
ATOM 1172 C C . MET A 1 145 ? 17.828 -15.422 -5.879 1 98.31 145 MET A C 1
ATOM 1174 O O . MET A 1 145 ? 17.859 -16.391 -6.645 1 98.31 145 MET A O 1
ATOM 1178 N N . PHE A 1 146 ? 18.359 -15.453 -4.66 1 98.31 146 PHE A N 1
ATOM 1179 C CA . PHE A 1 146 ? 19.016 -16.641 -4.117 1 98.31 146 PHE A CA 1
ATOM 1180 C C . PHE A 1 146 ? 18.031 -17.812 -4.062 1 98.31 146 PHE A C 1
ATOM 1182 O O . PHE A 1 146 ? 18.359 -18.906 -4.512 1 98.31 146 PHE A O 1
ATOM 1189 N N . VAL A 1 147 ? 16.812 -17.547 -3.516 1 98.5 147 VAL A N 1
ATOM 1190 C CA . VAL A 1 147 ? 15.812 -18.594 -3.355 1 98.5 147 VAL A CA 1
ATOM 1191 C C . VAL A 1 147 ? 15.453 -19.188 -4.723 1 98.5 147 VAL A C 1
ATOM 1193 O O . VAL A 1 147 ? 15.383 -20.406 -4.879 1 98.5 147 VAL A O 1
ATOM 1196 N N . TYR A 1 148 ? 15.25 -18.328 -5.676 1 98.56 148 TYR A N 1
ATOM 1197 C CA . TYR A 1 148 ? 14.883 -18.812 -7.004 1 98.56 148 TYR A CA 1
ATOM 1198 C C . TYR A 1 148 ? 16.031 -19.594 -7.629 1 98.56 148 TYR A C 1
ATOM 1200 O O . TYR A 1 148 ? 15.812 -20.688 -8.172 1 98.56 148 TYR A O 1
ATOM 1208 N N . ALA A 1 149 ? 17.25 -19.078 -7.57 1 98.69 149 ALA A N 1
ATOM 1209 C CA . ALA A 1 149 ? 18.406 -19.75 -8.156 1 98.69 149 ALA A CA 1
ATOM 1210 C C . ALA A 1 149 ? 18.641 -21.109 -7.492 1 98.69 149 ALA A C 1
ATOM 1212 O O . ALA A 1 149 ? 18.953 -22.094 -8.172 1 98.69 149 ALA A O 1
ATOM 1213 N N . LEU A 1 150 ? 18.547 -21.094 -6.195 1 98.56 150 LEU A N 1
ATOM 1214 C CA . LEU A 1 150 ? 18.719 -22.344 -5.465 1 98.56 150 LEU A CA 1
ATOM 1215 C C . LEU A 1 150 ? 17.641 -23.359 -5.871 1 98.56 150 LEU A C 1
ATOM 1217 O O . LEU A 1 150 ? 17.953 -24.531 -6.07 1 98.56 150 LEU A O 1
ATOM 1221 N N . THR A 1 151 ? 16.406 -22.891 -5.941 1 97.75 151 THR A N 1
ATOM 1222 C CA . THR A 1 151 ? 15.312 -23.766 -6.367 1 97.75 151 THR A CA 1
ATOM 1223 C C . THR A 1 151 ? 15.602 -24.375 -7.734 1 97.75 151 THR A C 1
ATOM 1225 O O . THR A 1 151 ? 15.445 -25.578 -7.93 1 97.75 151 THR A O 1
ATOM 1228 N N . MET A 1 152 ? 16.078 -23.562 -8.633 1 97.25 152 MET A N 1
ATOM 1229 C CA . MET A 1 152 ? 16.375 -24.047 -9.977 1 97.25 152 MET A CA 1
ATOM 1230 C C . MET A 1 152 ? 17.516 -25.062 -9.945 1 97.25 152 MET A C 1
ATOM 1232 O O . MET A 1 152 ? 17.5 -26.062 -10.672 1 97.25 152 MET A O 1
ATOM 1236 N N . ALA A 1 153 ? 18.516 -24.812 -9.156 1 97.5 153 ALA A N 1
ATOM 1237 C CA . ALA A 1 153 ? 19.641 -25.75 -9.031 1 97.5 153 ALA A CA 1
ATOM 1238 C C . ALA A 1 153 ? 19.172 -27.094 -8.469 1 97.5 153 ALA A C 1
ATOM 1240 O O . ALA A 1 153 ? 19.562 -28.156 -8.961 1 97.5 153 ALA A O 1
ATOM 1241 N N . VAL A 1 154 ? 18.312 -27 -7.492 1 96.06 154 VAL A N 1
ATOM 1242 C CA . VAL A 1 154 ? 17.812 -28.219 -6.855 1 96.06 154 VAL A CA 1
ATOM 1243 C C . VAL A 1 154 ? 17 -29.031 -7.863 1 96.06 154 VAL A C 1
ATOM 1245 O O . VAL A 1 154 ? 17.094 -30.25 -7.906 1 96.06 154 VAL A O 1
ATOM 1248 N N . LEU A 1 155 ? 16.281 -28.406 -8.711 1 93.12 155 LEU A N 1
ATOM 1249 C CA . LEU A 1 155 ? 15.391 -29.062 -9.656 1 93.12 155 LEU A CA 1
ATOM 1250 C C . LEU A 1 155 ? 16.172 -29.656 -10.828 1 93.12 155 LEU A C 1
ATOM 1252 O O . LEU A 1 155 ? 15.672 -30.531 -11.531 1 93.12 155 LEU A O 1
ATOM 1256 N N . THR A 1 156 ? 17.438 -29.25 -11.016 1 92.38 156 THR A N 1
ATOM 1257 C CA . THR A 1 156 ? 18.031 -29.578 -12.305 1 92.38 156 THR A CA 1
ATOM 1258 C C . THR A 1 156 ? 19.328 -30.359 -12.102 1 92.38 156 THR A C 1
ATOM 1260 O O . THR A 1 156 ? 19.766 -31.094 -13 1 92.38 156 THR A O 1
ATOM 1263 N N . ARG A 1 157 ? 19.953 -30.219 -10.992 1 93.69 157 ARG A N 1
ATOM 1264 C CA . ARG A 1 157 ? 21.188 -30.953 -10.758 1 93.69 157 ARG A CA 1
ATOM 1265 C C . ARG A 1 157 ? 20.906 -32.438 -10.484 1 93.69 157 ARG A C 1
ATOM 1267 O O . ARG A 1 157 ? 19.984 -32.75 -9.75 1 93.69 157 ARG A O 1
ATOM 1274 N N . GLN A 1 158 ? 21.781 -33.281 -10.945 1 89.12 158 GLN A N 1
ATOM 1275 C CA . GLN A 1 158 ? 21.609 -34.719 -10.828 1 89.12 158 GLN A CA 1
ATOM 1276 C C . GLN A 1 158 ? 21.859 -35.188 -9.398 1 89.12 158 GLN A C 1
ATOM 1278 O O . GLN A 1 158 ? 21.203 -36.094 -8.906 1 89.12 158 GLN A O 1
ATOM 1283 N N . ASP A 1 159 ? 22.828 -34.625 -8.766 1 92.44 159 ASP A N 1
ATOM 1284 C CA . ASP A 1 159 ? 23.203 -35.062 -7.434 1 92.44 159 ASP A CA 1
ATOM 1285 C C . ASP A 1 159 ? 22.203 -34.562 -6.387 1 92.44 159 ASP A C 1
ATOM 1287 O O . ASP A 1 159 ? 22.375 -34.812 -5.191 1 92.44 159 ASP A O 1
ATOM 1291 N N . LEU A 1 160 ? 21.172 -33.75 -6.816 1 93.44 160 LEU A N 1
ATOM 1292 C CA . LEU A 1 160 ? 20.156 -33.25 -5.902 1 93.44 160 LEU A CA 1
ATOM 1293 C C . LEU A 1 160 ? 18.781 -33.844 -6.23 1 93.44 160 LEU A C 1
ATOM 1295 O O . LEU A 1 160 ? 17.766 -33.406 -5.695 1 93.44 160 LEU A O 1
ATOM 1299 N N . LYS A 1 161 ? 18.75 -34.781 -7.066 1 89.44 161 LYS A N 1
ATOM 1300 C CA . LYS A 1 161 ? 17.5 -35.438 -7.414 1 89.44 161 LYS A CA 1
ATOM 1301 C C . LYS A 1 161 ? 16.844 -36.031 -6.176 1 89.44 161 LYS A C 1
ATOM 1303 O O . LYS A 1 161 ? 17.484 -36.75 -5.406 1 89.44 161 LYS A O 1
ATOM 1308 N N . GLY A 1 162 ? 15.578 -35.656 -6.039 1 88.38 162 GLY A N 1
ATOM 1309 C CA . GLY A 1 162 ? 14.82 -36.188 -4.918 1 88.38 162 GLY A CA 1
ATOM 1310 C C . GLY A 1 162 ? 14.711 -35.219 -3.75 1 88.38 162 GLY A C 1
ATOM 1311 O O . GLY A 1 162 ? 13.891 -35.438 -2.854 1 88.38 162 GLY A O 1
ATOM 1312 N N . ILE A 1 163 ? 15.562 -34.219 -3.707 1 94.38 163 ILE A N 1
ATOM 1313 C CA . ILE A 1 163 ? 15.484 -33.219 -2.643 1 94.38 163 ILE A CA 1
ATOM 1314 C C . ILE A 1 163 ? 14.117 -32.531 -2.664 1 94.38 163 ILE A C 1
ATOM 1316 O O . ILE A 1 163 ? 13.625 -32.156 -3.727 1 94.38 163 ILE A O 1
ATOM 1320 N N . GLN A 1 164 ? 13.508 -32.438 -1.471 1 94.94 164 GLN A N 1
ATOM 1321 C CA . GLN A 1 164 ? 12.203 -31.812 -1.333 1 94.94 164 GLN A CA 1
ATOM 1322 C C . GLN A 1 164 ? 12.32 -30.391 -0.783 1 94.94 164 GLN A C 1
ATOM 1324 O O . GLN A 1 164 ? 12.93 -30.188 0.268 1 94.94 164 GLN A O 1
ATOM 1329 N N . LEU A 1 165 ? 11.773 -29.484 -1.501 1 96.69 165 LEU A N 1
ATOM 1330 C CA . LEU A 1 165 ? 11.727 -28.094 -1.056 1 96.69 165 LEU A CA 1
ATOM 1331 C C . LEU A 1 165 ? 10.438 -27.828 -0.284 1 96.69 165 LEU A C 1
ATOM 1333 O O . LEU A 1 165 ? 9.391 -28.406 -0.584 1 96.69 165 LEU A O 1
ATOM 1337 N N . PRO A 1 166 ? 10.508 -26.969 0.734 1 97.19 166 PRO A N 1
ATOM 1338 C CA . PRO A 1 166 ? 9.266 -26.547 1.385 1 97.19 166 PRO A CA 1
ATOM 1339 C C . PRO A 1 166 ? 8.344 -25.75 0.452 1 97.19 166 PRO A C 1
ATOM 1341 O O . PRO A 1 166 ? 8.797 -25.234 -0.572 1 97.19 166 PRO A O 1
ATOM 1344 N N . PRO A 1 167 ? 7.035 -25.734 0.846 1 97.44 167 PRO A N 1
ATOM 1345 C CA . PRO A 1 167 ? 6.16 -24.891 0.027 1 97.44 167 PRO A CA 1
ATOM 1346 C C . PRO A 1 167 ? 6.57 -23.422 0.047 1 97.44 167 PRO A C 1
ATOM 1348 O O . PRO A 1 167 ? 6.996 -22.906 1.085 1 97.44 167 PRO A O 1
ATOM 1351 N N . LEU A 1 168 ? 6.383 -22.781 -1.042 1 98 168 LEU A N 1
ATOM 1352 C CA . LEU A 1 168 ? 6.848 -21.406 -1.186 1 98 168 LEU A CA 1
ATOM 1353 C C . LEU A 1 168 ? 6.129 -20.484 -0.205 1 98 168 LEU A C 1
ATOM 1355 O O . LEU A 1 168 ? 6.699 -19.484 0.244 1 98 168 LEU A O 1
ATOM 1359 N N . TYR A 1 169 ? 4.836 -20.812 0.159 1 98.25 169 TYR A N 1
ATOM 1360 C CA . TYR A 1 169 ? 4.082 -19.953 1.062 1 98.25 169 TYR A CA 1
ATOM 1361 C C . TYR A 1 169 ? 4.672 -19.984 2.469 1 98.25 169 TYR A C 1
ATOM 1363 O O . TYR A 1 169 ? 4.332 -19.156 3.314 1 98.25 169 TYR A O 1
ATOM 1371 N N . GLU A 1 170 ? 5.637 -20.922 2.725 1 98.44 170 GLU A N 1
ATOM 1372 C CA . GLU A 1 170 ? 6.352 -20.922 3.998 1 98.44 170 GLU A CA 1
ATOM 1373 C C . GLU A 1 170 ? 7.793 -20.453 3.824 1 98.44 170 GLU A C 1
ATOM 1375 O O . GLU A 1 170 ? 8.516 -20.266 4.809 1 98.44 170 GLU A O 1
ATOM 1380 N N . ILE A 1 171 ? 8.234 -20.297 2.592 1 98.12 171 ILE A N 1
ATOM 1381 C CA . ILE A 1 171 ? 9.539 -19.703 2.314 1 98.12 171 ILE A CA 1
ATOM 1382 C C . ILE A 1 171 ? 9.414 -18.188 2.207 1 98.12 171 ILE A C 1
ATOM 1384 O O . ILE A 1 171 ? 10.266 -17.453 2.703 1 98.12 171 ILE A O 1
ATOM 1388 N N . ASN A 1 172 ? 8.398 -17.734 1.547 1 97.62 172 ASN A N 1
ATOM 1389 C CA . ASN A 1 172 ? 8.133 -16.312 1.348 1 97.62 172 ASN A CA 1
ATOM 1390 C C . ASN A 1 172 ? 6.672 -15.969 1.638 1 97.62 172 ASN A C 1
ATOM 1392 O O . ASN A 1 172 ? 5.934 -15.562 0.738 1 97.62 172 ASN A O 1
ATOM 1396 N N . PRO A 1 173 ? 6.262 -15.953 2.908 1 98 173 PRO A N 1
ATOM 1397 C CA . PRO A 1 173 ? 4.859 -15.75 3.268 1 98 173 PRO A CA 1
ATOM 1398 C C . PRO A 1 173 ? 4.324 -14.391 2.811 1 98 173 PRO A C 1
ATOM 1400 O O . PRO A 1 173 ? 3.123 -14.242 2.582 1 98 173 PRO A O 1
ATOM 1403 N N . HIS A 1 174 ? 5.152 -13.367 2.627 1 97.5 174 HIS A N 1
ATOM 1404 C CA . HIS A 1 174 ? 4.719 -12.039 2.223 1 97.5 174 HIS A CA 1
ATOM 1405 C C . HIS A 1 174 ? 3.938 -12.086 0.914 1 97.5 174 HIS A C 1
ATOM 1407 O O . HIS A 1 174 ? 3.043 -11.266 0.69 1 97.5 174 HIS A O 1
ATOM 1413 N N . PHE A 1 175 ? 4.195 -13.062 0.092 1 97.75 175 PHE A N 1
ATOM 1414 C CA . PHE A 1 175 ? 3.598 -13.133 -1.236 1 97.75 175 PHE A CA 1
ATOM 1415 C C . PHE A 1 175 ? 2.32 -13.969 -1.214 1 97.75 175 PHE A C 1
ATOM 1417 O O . PHE A 1 175 ? 1.703 -14.195 -2.256 1 97.75 175 PHE A O 1
ATOM 1424 N N . PHE A 1 176 ? 1.871 -14.375 -0.014 1 97.75 176 PHE A N 1
ATOM 1425 C CA . PHE A 1 176 ? 0.739 -15.289 0.035 1 97.75 176 PHE A CA 1
ATOM 1426 C C . PHE A 1 176 ? -0.309 -14.805 1.03 1 97.75 176 PHE A C 1
ATOM 1428 O O . PHE A 1 176 ? -1.47 -15.219 0.966 1 97.75 176 PHE A O 1
ATOM 1435 N N . PHE A 1 177 ? 0.087 -13.891 1.918 1 97.25 177 PHE A N 1
ATOM 1436 C CA . PHE A 1 177 ? -0.834 -13.516 2.984 1 97.25 177 PHE A CA 1
ATOM 1437 C C . PHE A 1 177 ? -1.057 -12.008 3 1 97.25 177 PHE A C 1
ATOM 1439 O O . PHE A 1 177 ? -0.161 -11.242 2.643 1 97.25 177 PHE A O 1
ATOM 1446 N N . PRO A 1 178 ? -2.229 -11.609 3.492 1 96.06 178 PRO A N 1
ATOM 1447 C CA . PRO A 1 178 ? -2.541 -10.18 3.555 1 96.06 178 PRO A CA 1
ATOM 1448 C C . PRO A 1 178 ? -1.604 -9.414 4.48 1 96.06 178 PRO A C 1
ATOM 1450 O O . PRO A 1 178 ? -1.111 -9.969 5.465 1 96.06 178 PRO A O 1
ATOM 1453 N N . THR A 1 179 ? -1.451 -8.156 4.133 1 96.31 179 THR A N 1
ATOM 1454 C CA . THR A 1 179 ? -0.616 -7.258 4.926 1 96.31 179 THR A CA 1
ATOM 1455 C C . THR A 1 179 ? -1.051 -7.262 6.387 1 96.31 179 THR A C 1
ATOM 1457 O O . THR A 1 179 ? -0.213 -7.215 7.289 1 96.31 179 THR A O 1
ATOM 1460 N N . THR A 1 180 ? -2.326 -7.301 6.664 1 96.06 180 THR A N 1
ATOM 1461 C CA . THR A 1 180 ? -2.834 -7.293 8.031 1 96.06 180 THR A CA 1
ATOM 1462 C C . THR A 1 180 ? -2.365 -8.531 8.789 1 96.06 180 THR A C 1
ATOM 1464 O O . THR A 1 180 ? -2.029 -8.453 9.969 1 96.06 180 THR A O 1
ATOM 1467 N N . THR A 1 181 ? -2.342 -9.688 8.133 1 97.31 181 THR A N 1
ATOM 1468 C CA . THR A 1 181 ? -1.856 -10.922 8.734 1 97.31 181 THR A CA 1
ATOM 1469 C C . THR A 1 181 ? -0.37 -10.812 9.062 1 97.31 181 THR A C 1
ATOM 1471 O O . THR A 1 181 ? 0.057 -11.18 10.164 1 97.31 181 THR A O 1
ATOM 1474 N N . ILE A 1 182 ? 0.397 -10.312 8.156 1 97.5 182 ILE A N 1
ATOM 1475 C CA . ILE A 1 182 ? 1.839 -10.18 8.336 1 97.5 182 ILE A CA 1
ATOM 1476 C C . ILE A 1 182 ? 2.131 -9.188 9.461 1 97.5 182 ILE A C 1
ATOM 1478 O O . ILE A 1 182 ? 3.041 -9.406 10.266 1 97.5 182 ILE A O 1
ATOM 1482 N N . ARG A 1 183 ? 1.365 -8.102 9.492 1 96.94 183 ARG A N 1
ATOM 1483 C CA . ARG A 1 183 ? 1.548 -7.105 10.539 1 96.94 183 ARG A CA 1
ATOM 1484 C C . ARG A 1 183 ? 1.269 -7.707 11.914 1 96.94 183 ARG A C 1
ATOM 1486 O O . ARG A 1 183 ? 1.975 -7.41 12.883 1 96.94 183 ARG A O 1
ATOM 1493 N N . GLN A 1 184 ? 0.251 -8.453 12.031 1 97.62 184 GLN A N 1
ATOM 1494 C CA . GLN A 1 184 ? -0.049 -9.125 13.289 1 97.62 184 GLN A CA 1
ATOM 1495 C C . GLN A 1 184 ? 1.061 -10.102 13.672 1 97.62 184 GLN A C 1
ATOM 1497 O O . GLN A 1 184 ? 1.373 -10.266 14.852 1 97.62 184 GLN A O 1
ATOM 1502 N N . ALA A 1 185 ? 1.581 -10.766 12.656 1 98.5 185 ALA A N 1
ATOM 1503 C CA . ALA A 1 185 ? 2.723 -11.641 12.906 1 98.5 185 ALA A CA 1
ATOM 1504 C C . ALA A 1 185 ? 3.914 -10.852 13.438 1 98.5 185 ALA A C 1
ATOM 1506 O O . ALA A 1 185 ? 4.598 -11.297 14.359 1 98.5 185 ALA A O 1
ATOM 1507 N N . TYR A 1 186 ? 4.219 -9.648 12.836 1 98.12 186 TYR A N 1
ATOM 1508 C CA . TYR A 1 186 ? 5.285 -8.781 13.328 1 98.12 186 TYR A CA 1
ATOM 1509 C C . TYR A 1 186 ? 5.062 -8.414 14.789 1 98.12 186 TYR A C 1
ATOM 1511 O O . TYR A 1 186 ? 6 -8.43 15.594 1 98.12 186 TYR A O 1
ATOM 1519 N N . ARG A 1 187 ? 3.83 -8.023 15.094 1 97.5 187 ARG A N 1
ATOM 1520 C CA . ARG A 1 187 ? 3.496 -7.656 16.469 1 97.5 187 ARG A CA 1
ATOM 1521 C C . ARG A 1 187 ? 3.795 -8.797 17.422 1 97.5 187 ARG A C 1
ATOM 1523 O O . ARG A 1 187 ? 4.438 -8.594 18.453 1 97.5 187 ARG A O 1
ATOM 1530 N N . ALA A 1 188 ? 3.336 -10.023 17.094 1 98.19 188 ALA A N 1
ATOM 1531 C CA . ALA A 1 188 ? 3.58 -11.195 17.938 1 98.19 188 ALA A CA 1
ATOM 1532 C C . ALA A 1 188 ? 5.074 -11.445 18.109 1 98.19 188 ALA A C 1
ATOM 1534 O O . ALA A 1 188 ? 5.531 -11.766 19.203 1 98.19 188 ALA A O 1
ATOM 1535 N N . GLN A 1 189 ? 5.828 -11.297 17.047 1 98.19 189 GLN A N 1
ATOM 1536 C CA . GLN A 1 189 ? 7.266 -11.531 17.078 1 98.19 189 GLN A CA 1
ATOM 1537 C C . GLN A 1 189 ? 7.969 -10.484 17.938 1 98.19 189 GLN A C 1
ATOM 1539 O O . GLN A 1 189 ? 8.859 -10.812 18.719 1 98.19 189 GLN A O 1
ATOM 1544 N N . MET A 1 190 ? 7.656 -9.188 17.75 1 97.81 190 MET A N 1
ATOM 1545 C CA . MET A 1 190 ? 8.258 -8.117 18.547 1 97.81 190 MET A CA 1
ATOM 1546 C C . MET A 1 190 ? 7.949 -8.305 20.031 1 97.81 190 MET A C 1
ATOM 1548 O O . MET A 1 190 ? 8.773 -7.98 20.891 1 97.81 190 MET A O 1
ATOM 1552 N N . GLN A 1 191 ? 6.777 -8.852 20.328 1 97.06 191 GLN A N 1
ATOM 1553 C CA . GLN A 1 191 ? 6.367 -9.086 21.703 1 97.06 191 GLN A CA 1
ATOM 1554 C C . GLN A 1 191 ? 6.898 -10.422 22.219 1 97.06 191 GLN A C 1
ATOM 1556 O O . GLN A 1 191 ? 6.852 -10.695 23.422 1 97.06 191 GLN A O 1
ATOM 1561 N N . GLN A 1 192 ? 7.391 -11.273 21.25 1 96.88 192 GLN A N 1
ATOM 1562 C CA . GLN A 1 192 ? 7.863 -12.617 21.562 1 96.88 192 GLN A CA 1
ATOM 1563 C C . GLN A 1 192 ? 6.746 -13.477 22.156 1 96.88 192 GLN A C 1
ATOM 1565 O O . GLN A 1 192 ? 6.926 -14.094 23.203 1 96.88 192 GLN A O 1
ATOM 1570 N N . GLU A 1 193 ? 5.586 -13.477 21.438 1 96.94 193 GLU A N 1
ATOM 1571 C CA . GLU A 1 193 ? 4.414 -14.266 21.812 1 96.94 193 GLU A CA 1
ATOM 1572 C C . GLU A 1 193 ? 3.973 -15.18 20.672 1 96.94 193 GLU A C 1
ATOM 1574 O O . GLU A 1 193 ? 4.055 -14.797 19.5 1 96.94 193 GLU A O 1
ATOM 1579 N N . ASP A 1 194 ? 3.51 -16.406 21 1 97.94 194 ASP A N 1
ATOM 1580 C CA . ASP A 1 194 ? 2.902 -17.297 20 1 97.94 194 ASP A CA 1
ATOM 1581 C C . ASP A 1 194 ? 1.571 -16.719 19.516 1 97.94 194 ASP A C 1
ATOM 1583 O O . ASP A 1 194 ? 0.886 -16.016 20.25 1 97.94 194 ASP A O 1
ATOM 1587 N N . ALA A 1 195 ? 1.259 -17 18.297 1 98.31 195 ALA A N 1
ATOM 1588 C CA . ALA A 1 195 ? -0.001 -16.469 17.766 1 98.31 195 ALA A CA 1
ATOM 1589 C C . ALA A 1 195 ? -0.49 -17.312 16.594 1 98.31 195 ALA A C 1
ATOM 1591 O O . ALA A 1 195 ? 0.313 -17.812 15.797 1 98.31 195 ALA A O 1
ATOM 1592 N N . THR A 1 196 ? -1.781 -17.531 16.484 1 98.38 196 THR A N 1
ATOM 1593 C CA . THR A 1 196 ? -2.475 -18.016 15.297 1 98.38 196 THR A CA 1
ATOM 1594 C C . THR A 1 196 ? -3.352 -16.906 14.703 1 98.38 196 THR A C 1
ATOM 1596 O O . THR A 1 196 ? -4.336 -16.5 15.32 1 98.38 196 THR A O 1
ATOM 1599 N N . ILE A 1 197 ? -3.053 -16.469 13.586 1 98 197 ILE A N 1
ATOM 1600 C CA . ILE A 1 197 ? -3.656 -15.281 13.008 1 98 197 ILE A CA 1
ATOM 1601 C C . ILE A 1 197 ? -4.57 -15.68 11.844 1 98 197 ILE A C 1
ATOM 1603 O O . ILE A 1 197 ? -4.16 -16.422 10.953 1 98 197 ILE A O 1
ATOM 1607 N N . GLU A 1 198 ? -5.762 -15.141 11.797 1 95.94 198 GLU A N 1
ATOM 1608 C CA . GLU A 1 198 ? -6.707 -15.422 10.719 1 95.94 198 GLU A CA 1
ATOM 1609 C C . GLU A 1 198 ? -6.34 -14.664 9.453 1 95.94 198 GLU A C 1
ATOM 1611 O O . GLU A 1 198 ? -6.066 -13.461 9.492 1 95.94 198 GLU A O 1
ATOM 1616 N N . ALA A 1 199 ? -6.25 -15.359 8.367 1 94.75 199 ALA A N 1
ATOM 1617 C CA . ALA A 1 199 ? -6.016 -14.75 7.059 1 94.75 199 ALA A CA 1
ATOM 1618 C C . ALA A 1 199 ? -7.273 -14.789 6.199 1 94.75 199 ALA A C 1
ATOM 1620 O O . ALA A 1 199 ? -7.785 -15.859 5.883 1 94.75 199 ALA A O 1
ATOM 1621 N N . THR A 1 200 ? -7.754 -13.641 5.832 1 88.62 200 THR A N 1
ATOM 1622 C CA . THR A 1 200 ? -8.977 -13.555 5.043 1 88.62 200 THR A CA 1
ATOM 1623 C C . THR A 1 200 ? -8.664 -13.195 3.594 1 88.62 200 THR A C 1
ATOM 1625 O O . THR A 1 200 ? -7.57 -12.711 3.295 1 88.62 200 THR A O 1
ATOM 1628 N N . PHE A 1 201 ? -9.648 -13.523 2.746 1 88.25 201 PHE A N 1
ATOM 1629 C CA . PHE A 1 201 ? -9.531 -13.117 1.351 1 88.25 201 PHE A CA 1
ATOM 1630 C C . PHE A 1 201 ? -9.641 -11.609 1.212 1 88.25 201 PHE A C 1
ATOM 1632 O O . PHE A 1 201 ? -10.227 -10.945 2.068 1 88.25 201 PHE A O 1
ATOM 1639 N N . THR A 1 202 ? -9.078 -11.117 0.211 1 83.88 202 THR A N 1
ATOM 1640 C CA . THR A 1 202 ? -9.078 -9.672 0.018 1 83.88 202 THR A CA 1
ATOM 1641 C C . THR A 1 202 ? -10.445 -9.195 -0.465 1 83.88 202 THR A C 1
ATOM 1643 O O . THR A 1 202 ? -11.258 -9.992 -0.93 1 83.88 202 THR A O 1
ATOM 1646 N N . GLY A 1 203 ? -10.656 -7.875 -0.315 1 79 203 GLY A N 1
ATOM 1647 C CA . GLY A 1 203 ? -11.852 -7.23 -0.833 1 79 203 GLY A CA 1
ATOM 1648 C C . GLY A 1 203 ? -13.047 -7.34 0.103 1 79 203 GLY A C 1
ATOM 1649 O O . GLY A 1 203 ? -12.883 -7.602 1.296 1 79 203 GLY A O 1
ATOM 1650 N N . THR A 1 204 ? -14.172 -6.867 -0.482 1 86.19 204 THR A N 1
ATOM 1651 C CA . THR A 1 204 ? -15.422 -6.863 0.267 1 86.19 204 THR A CA 1
ATOM 1652 C C . THR A 1 204 ? -16.531 -7.559 -0.524 1 86.19 204 THR A C 1
ATOM 1654 O O . THR A 1 204 ? -16.359 -7.863 -1.706 1 86.19 204 THR A O 1
ATOM 1657 N N . LEU A 1 205 ? -17.625 -7.77 0.072 1 83.5 205 LEU A N 1
ATOM 1658 C CA . LEU A 1 205 ? -18.766 -8.43 -0.559 1 83.5 205 LEU A CA 1
ATOM 1659 C C . LEU A 1 205 ? -19.375 -7.547 -1.641 1 83.5 205 LEU A C 1
ATOM 1661 O O . LEU A 1 205 ? -20.109 -8.031 -2.5 1 83.5 205 LEU A O 1
ATOM 1665 N N . LYS A 1 206 ? -18.953 -6.344 -1.618 1 87.06 206 LYS A N 1
ATOM 1666 C CA . LYS A 1 206 ? -19.484 -5.41 -2.609 1 87.06 206 LYS A CA 1
ATOM 1667 C C . LYS A 1 206 ? -18.844 -5.633 -3.975 1 87.06 206 LYS A C 1
ATOM 1669 O O . LYS A 1 206 ? -19.406 -5.254 -5.004 1 87.06 206 LYS A O 1
ATOM 1674 N N . ASN A 1 207 ? -17.734 -6.16 -3.965 1 90.19 207 ASN A N 1
ATOM 1675 C CA . ASN A 1 207 ? -17.016 -6.438 -5.207 1 90.19 207 ASN A CA 1
ATOM 1676 C C . ASN A 1 207 ? -17.344 -7.824 -5.75 1 90.19 207 ASN A C 1
ATOM 1678 O O . ASN A 1 207 ? -16.891 -8.836 -5.199 1 90.19 207 ASN A O 1
ATOM 1682 N N . LEU A 1 208 ? -17.953 -7.879 -6.836 1 89.81 208 LEU A N 1
ATOM 1683 C CA . LEU A 1 208 ? -18.391 -9.141 -7.418 1 89.81 208 LEU A CA 1
ATOM 1684 C C . LEU A 1 208 ? -17.203 -10.031 -7.758 1 89.81 208 LEU A C 1
ATOM 1686 O O . LEU A 1 208 ? -17.281 -11.25 -7.629 1 89.81 208 LEU A O 1
ATOM 1690 N N . GLU A 1 209 ? -16.141 -9.422 -8.141 1 89.06 209 GLU A N 1
ATOM 1691 C CA . GLU A 1 209 ? -14.969 -10.188 -8.555 1 89.06 209 GLU A CA 1
ATOM 1692 C C . GLU A 1 209 ? -14.352 -10.93 -7.371 1 89.06 209 GLU A C 1
ATOM 1694 O O . GLU A 1 209 ? -13.656 -11.938 -7.555 1 89.06 209 GLU A O 1
ATOM 1699 N N . GLN A 1 210 ? -14.656 -10.461 -6.215 1 87.75 210 GLN A N 1
ATOM 1700 C CA . GLN A 1 210 ? -14.023 -11.055 -5.043 1 87.75 210 GLN A CA 1
ATOM 1701 C C . GLN A 1 210 ? -14.805 -12.266 -4.547 1 87.75 210 GLN A C 1
ATOM 1703 O O . GLN A 1 210 ? -14.344 -12.984 -3.662 1 87.75 210 GLN A O 1
ATOM 1708 N N . ARG A 1 211 ? -15.922 -12.547 -5.207 1 92 211 ARG A N 1
ATOM 1709 C CA . ARG A 1 211 ? -16.688 -13.742 -4.875 1 92 211 ARG A CA 1
ATOM 1710 C C . ARG A 1 211 ? -15.914 -15.008 -5.262 1 92 211 ARG A C 1
ATOM 1712 O O . ARG A 1 211 ? -16.219 -16.094 -4.781 1 92 211 ARG A O 1
ATOM 1719 N N . VAL A 1 212 ? -14.953 -14.883 -6.121 1 95 212 VAL A N 1
ATOM 1720 C CA . VAL A 1 212 ? -14.172 -16.047 -6.539 1 95 212 VAL A CA 1
ATOM 1721 C C . VAL A 1 212 ? -12.742 -15.914 -6.02 1 95 212 VAL A C 1
ATOM 1723 O O . VAL A 1 212 ? -11.844 -16.625 -6.484 1 95 212 VAL A O 1
ATOM 1726 N N . ALA A 1 213 ? -12.508 -15.016 -5.031 1 95 213 ALA A N 1
ATOM 1727 C CA . ALA A 1 213 ? -11.18 -14.781 -4.488 1 95 213 ALA A CA 1
ATOM 1728 C C . ALA A 1 213 ? -10.594 -16.062 -3.891 1 95 213 ALA A C 1
ATOM 1730 O O . ALA A 1 213 ? -9.383 -16.281 -3.93 1 95 213 ALA A O 1
ATOM 1731 N N . TYR A 1 214 ? -11.469 -16.984 -3.41 1 96.06 214 TYR A N 1
ATOM 1732 C CA . TYR A 1 214 ? -11.008 -18.203 -2.781 1 96.06 214 TYR A CA 1
ATOM 1733 C C . TYR A 1 214 ? -10.211 -19.062 -3.766 1 96.06 214 TYR A C 1
ATOM 1735 O O . TYR A 1 214 ? -9.383 -19.875 -3.363 1 96.06 214 TYR A O 1
ATOM 1743 N N . PHE A 1 215 ? -10.438 -18.891 -5.062 1 97.38 215 PHE A N 1
ATOM 1744 C CA . PHE A 1 215 ? -9.703 -19.641 -6.078 1 97.38 215 PHE A CA 1
ATOM 1745 C C . PHE A 1 215 ? -8.43 -18.906 -6.477 1 97.38 215 PHE A C 1
ATOM 1747 O O . PHE A 1 215 ? -7.332 -19.453 -6.395 1 97.38 215 PHE A O 1
ATOM 1754 N N . GLY A 1 216 ? -8.516 -17.641 -6.82 1 96.38 216 GLY A N 1
ATOM 1755 C CA . GLY A 1 216 ? -7.367 -16.875 -7.273 1 96.38 216 GLY A CA 1
ATOM 1756 C C . GLY A 1 216 ? -6.332 -16.641 -6.184 1 96.38 216 GLY A C 1
ATOM 1757 O O . GLY A 1 216 ? -5.141 -16.531 -6.465 1 96.38 216 GLY A O 1
ATOM 1758 N N . GLU A 1 217 ? -6.781 -16.641 -4.926 1 96.62 217 GLU A N 1
ATOM 1759 C CA . GLU A 1 217 ? -5.895 -16.359 -3.801 1 96.62 217 GLU A CA 1
ATOM 1760 C C . GLU A 1 217 ? -5.52 -17.641 -3.057 1 96.62 217 GLU A C 1
ATOM 1762 O O . GLU A 1 217 ? -4.855 -17.578 -2.02 1 96.62 217 GLU A O 1
ATOM 1767 N N . ASP A 1 218 ? -5.961 -18.75 -3.551 1 97.62 218 ASP A N 1
ATOM 1768 C CA . ASP A 1 218 ? -5.598 -20.016 -2.904 1 97.62 218 ASP A CA 1
ATOM 1769 C C . ASP A 1 218 ? -4.082 -20.188 -2.861 1 97.62 218 ASP A C 1
ATOM 1771 O O . ASP A 1 218 ? -3.412 -20.109 -3.895 1 97.62 218 ASP A O 1
ATOM 1775 N N . ILE A 1 219 ? -3.531 -20.484 -1.732 1 97.38 219 ILE A N 1
ATOM 1776 C CA . ILE A 1 219 ? -2.084 -20.516 -1.558 1 97.38 219 ILE A CA 1
ATOM 1777 C C . ILE A 1 219 ? -1.506 -21.734 -2.291 1 97.38 219 ILE A C 1
ATOM 1779 O O . ILE A 1 219 ? -0.373 -21.688 -2.775 1 97.38 219 ILE A O 1
ATOM 1783 N N . GLY A 1 220 ? -2.256 -22.828 -2.361 1 97.06 220 GLY A N 1
ATOM 1784 C CA . GLY A 1 220 ? -1.806 -23.984 -3.115 1 97.06 220 GLY A CA 1
ATOM 1785 C C . GLY A 1 220 ? -1.756 -23.75 -4.613 1 97.06 220 GLY A C 1
ATOM 1786 O O . GLY A 1 220 ? -0.827 -24.188 -5.289 1 97.06 220 GLY A O 1
ATOM 1787 N N . LEU A 1 221 ? -2.783 -23.062 -5.105 1 97.5 221 LEU A N 1
ATOM 1788 C CA . LEU A 1 221 ? -2.793 -22.719 -6.523 1 97.5 221 LEU A CA 1
ATOM 1789 C C . LEU A 1 221 ? -1.634 -21.781 -6.863 1 97.5 221 LEU A C 1
ATOM 1791 O O . LEU A 1 221 ? -0.971 -21.953 -7.887 1 97.5 221 LEU A O 1
ATOM 1795 N N . ASN A 1 222 ? -1.433 -20.812 -6.004 1 97.75 222 ASN A N 1
ATOM 1796 C CA . ASN A 1 222 ? -0.323 -19.891 -6.219 1 97.75 222 ASN A CA 1
ATOM 1797 C C . ASN A 1 222 ? 1.021 -20.609 -6.188 1 97.75 222 ASN A C 1
ATOM 1799 O O . ASN A 1 222 ? 1.91 -20.312 -6.984 1 97.75 222 ASN A O 1
ATOM 1803 N N . ASN A 1 223 ? 1.126 -21.531 -5.281 1 97.44 223 ASN A N 1
ATOM 1804 C CA . ASN A 1 223 ? 2.324 -22.359 -5.203 1 97.44 223 ASN A CA 1
ATOM 1805 C C . ASN A 1 223 ? 2.527 -23.172 -6.473 1 97.44 223 ASN A C 1
ATOM 1807 O O . ASN A 1 223 ? 3.643 -23.266 -6.988 1 97.44 223 ASN A O 1
ATOM 1811 N N . HIS A 1 224 ? 1.447 -23.766 -6.965 1 96.44 224 HIS A N 1
ATOM 1812 C CA . HIS A 1 224 ? 1.479 -24.531 -8.203 1 96.44 224 HIS A CA 1
ATOM 1813 C C . HIS A 1 224 ? 1.945 -23.672 -9.375 1 96.44 224 HIS A C 1
ATOM 1815 O O . HIS A 1 224 ? 2.814 -24.094 -10.141 1 96.44 224 HIS A O 1
ATOM 1821 N N . HIS A 1 225 ? 1.371 -22.484 -9.461 1 97.88 225 HIS A N 1
ATOM 1822 C CA . HIS A 1 225 ? 1.7 -21.609 -10.578 1 97.88 225 HIS A CA 1
ATOM 1823 C C . HIS A 1 225 ? 3.178 -21.219 -10.562 1 97.88 225 HIS A C 1
ATOM 1825 O O . HIS A 1 225 ? 3.824 -21.203 -11.609 1 97.88 225 HIS A O 1
ATOM 1831 N N . HIS A 1 226 ? 3.691 -20.984 -9.43 1 97.38 226 HIS A N 1
ATOM 1832 C CA . HIS A 1 226 ? 5.113 -20.703 -9.281 1 97.38 226 HIS A CA 1
ATOM 1833 C C . HIS A 1 226 ? 5.965 -21.891 -9.711 1 97.38 226 HIS A C 1
ATOM 1835 O O . HIS A 1 226 ? 6.902 -21.75 -10.492 1 97.38 226 HIS A O 1
ATOM 1841 N N . HIS A 1 227 ? 5.691 -23.031 -9.219 1 96.06 227 HIS A N 1
ATOM 1842 C CA . HIS A 1 227 ? 6.508 -24.203 -9.484 1 96.06 227 HIS A CA 1
ATOM 1843 C C . HIS A 1 227 ? 6.406 -24.625 -10.953 1 96.06 227 HIS A C 1
ATOM 1845 O O . HIS A 1 227 ? 7.371 -25.125 -11.523 1 96.06 227 HIS A O 1
ATOM 1851 N N . TRP A 1 228 ? 5.207 -24.406 -11.492 1 96.62 228 TRP A N 1
ATOM 1852 C CA . TRP A 1 228 ? 5.109 -24.688 -12.922 1 96.62 228 TRP A CA 1
ATOM 1853 C C . TRP A 1 228 ? 6.129 -23.875 -13.711 1 96.62 228 TRP A C 1
ATOM 1855 O O . TRP A 1 228 ? 6.852 -24.422 -14.547 1 96.62 228 TRP A O 1
ATOM 1865 N N . HIS A 1 229 ? 6.215 -22.625 -13.406 1 96.94 229 HIS A N 1
ATOM 1866 C CA . HIS A 1 229 ? 7.129 -21.75 -14.117 1 96.94 229 HIS A CA 1
ATOM 1867 C C . HIS A 1 229 ? 8.578 -22.016 -13.719 1 96.94 229 HIS A C 1
ATOM 1869 O O . HIS A 1 229 ? 9.508 -21.609 -14.43 1 96.94 229 HIS A O 1
ATOM 1875 N N . ALA A 1 230 ? 8.758 -22.656 -12.609 1 95.88 230 ALA A N 1
ATOM 1876 C CA . ALA A 1 230 ? 10.102 -23.094 -12.25 1 95.88 230 ALA A CA 1
ATOM 1877 C C . ALA A 1 230 ? 10.508 -24.328 -13.055 1 95.88 230 ALA A C 1
ATOM 1879 O O . ALA A 1 230 ? 11.656 -24.453 -13.477 1 95.88 230 ALA A O 1
ATOM 1880 N N . ASP A 1 231 ? 9.562 -25.188 -13.32 1 94.25 231 ASP A N 1
ATOM 1881 C CA . ASP A 1 231 ? 9.82 -26.391 -14.125 1 94.25 231 ASP A CA 1
ATOM 1882 C C . ASP A 1 231 ? 9.992 -26.031 -15.594 1 94.25 231 ASP A C 1
ATOM 1884 O O . ASP A 1 231 ? 10.766 -26.672 -16.312 1 94.25 231 ASP A O 1
ATOM 1888 N N . PHE A 1 232 ? 9.258 -25.031 -15.992 1 95.31 232 PHE A N 1
ATOM 1889 C CA . PHE A 1 232 ? 9.266 -24.625 -17.391 1 95.31 232 PHE A CA 1
ATOM 1890 C C . PHE A 1 232 ? 9.523 -23.125 -17.516 1 95.31 232 PHE A C 1
ATOM 1892 O O . PHE A 1 232 ? 8.695 -22.391 -18.078 1 95.31 232 PHE A O 1
ATOM 1899 N N . PRO A 1 233 ? 10.719 -22.719 -17.141 1 96.69 233 PRO A N 1
ATOM 1900 C CA . PRO A 1 233 ? 10.977 -21.281 -17.203 1 96.69 233 PRO A CA 1
ATOM 1901 C C . PRO A 1 233 ? 11.062 -20.75 -18.625 1 96.69 233 PRO A C 1
ATOM 1903 O O . PRO A 1 233 ? 11.617 -21.406 -19.5 1 96.69 233 PRO A O 1
ATOM 1906 N N . PHE A 1 234 ? 10.516 -19.562 -18.828 1 97.44 234 PHE A N 1
ATOM 1907 C CA . PHE A 1 234 ? 10.539 -18.984 -20.172 1 97.44 234 PHE A CA 1
ATOM 1908 C C . PHE A 1 234 ? 11.961 -18.641 -20.578 1 97.44 234 PHE A C 1
ATOM 1910 O O . PHE A 1 234 ? 12.25 -18.5 -21.781 1 97.44 234 PHE A O 1
ATOM 1917 N N . TRP A 1 235 ? 12.898 -18.5 -19.641 1 97.06 235 TRP A N 1
ATOM 1918 C CA . TRP A 1 235 ? 14.281 -18.125 -19.922 1 97.06 235 TRP A CA 1
ATOM 1919 C C . TRP A 1 235 ? 15.164 -19.359 -20.094 1 97.06 235 TRP A C 1
ATOM 1921 O O . TRP A 1 235 ? 16.375 -19.25 -20.281 1 97.06 235 TRP A O 1
ATOM 1931 N N . TRP A 1 236 ? 14.617 -20.578 -20 1 96.81 236 TRP A N 1
ATOM 1932 C CA . TRP A 1 236 ? 15.367 -21.828 -20.047 1 96.81 236 TRP A CA 1
ATOM 1933 C C . TRP A 1 236 ? 15.953 -22.062 -21.438 1 96.81 236 TRP A C 1
ATOM 1935 O O . TRP A 1 236 ? 15.289 -21.797 -22.453 1 96.81 236 TRP A O 1
ATOM 1945 N N . ARG A 1 237 ? 17.172 -22.578 -21.453 1 94.31 237 ARG A N 1
ATOM 1946 C CA . ARG A 1 237 ? 17.844 -22.906 -22.703 1 94.31 237 ARG A CA 1
ATOM 1947 C C . ARG A 1 237 ? 17.969 -24.422 -22.875 1 94.31 237 ARG A C 1
ATOM 1949 O O . ARG A 1 237 ? 18.234 -25.141 -21.922 1 94.31 237 ARG A O 1
ATOM 1956 N N . ASP A 1 238 ? 17.844 -24.875 -24.078 1 91.88 238 ASP A N 1
ATOM 1957 C CA . ASP A 1 238 ? 17.859 -26.297 -24.375 1 91.88 238 ASP A CA 1
ATOM 1958 C C . ASP A 1 238 ? 19.219 -26.906 -24.047 1 91.88 238 ASP A C 1
ATOM 1960 O O . ASP A 1 238 ? 19.328 -28.125 -23.812 1 91.88 238 ASP A O 1
ATOM 1964 N N . GLU A 1 239 ? 20.25 -26.094 -24.047 1 91.44 239 GLU A N 1
ATOM 1965 C CA . GLU A 1 239 ? 21.578 -26.594 -23.703 1 91.44 239 GLU A CA 1
ATOM 1966 C C . GLU A 1 239 ? 21.609 -27.188 -22.297 1 91.44 239 GLU A C 1
ATOM 1968 O O . GLU A 1 239 ? 22.453 -28 -21.969 1 91.44 239 GLU A O 1
ATOM 1973 N N . TRP A 1 240 ? 20.641 -26.797 -21.469 1 92.19 240 TRP A N 1
ATOM 1974 C CA . TRP A 1 240 ? 20.578 -27.297 -20.094 1 92.19 240 TRP A CA 1
ATOM 1975 C C . TRP A 1 240 ? 19.641 -28.484 -19.984 1 92.19 240 TRP A C 1
ATOM 1977 O O . TRP A 1 240 ? 19.406 -29 -18.891 1 92.19 240 TRP A O 1
ATOM 1987 N N . GLY A 1 241 ? 19.078 -28.922 -21.016 1 90.19 241 GLY A N 1
ATOM 1988 C CA . GLY A 1 241 ? 18.141 -30.016 -21.078 1 90.19 241 GLY A CA 1
ATOM 1989 C C . GLY A 1 241 ? 16.844 -29.656 -21.781 1 90.19 241 GLY A C 1
ATOM 1990 O O . GLY A 1 241 ? 16.188 -28.672 -21.422 1 90.19 241 GLY A O 1
ATOM 1991 N N . HIS A 1 242 ? 16.547 -30.438 -22.688 1 90.94 242 HIS A N 1
ATOM 1992 C CA . HIS A 1 242 ? 15.359 -30.172 -23.469 1 90.94 242 HIS A CA 1
ATOM 1993 C C . HIS A 1 242 ? 14.094 -30.469 -22.672 1 90.94 242 HIS A C 1
ATOM 1995 O O . HIS A 1 242 ? 14.016 -31.469 -21.969 1 90.94 242 HIS A O 1
ATOM 2001 N N . LYS A 1 243 ? 13.18 -29.625 -22.703 1 92.69 243 LYS A N 1
ATOM 2002 C CA . LYS A 1 243 ? 11.875 -29.812 -22.062 1 92.69 243 LYS A CA 1
ATOM 2003 C C . LYS A 1 243 ? 10.812 -30.156 -23.109 1 92.69 243 LYS A C 1
ATOM 2005 O O . LYS A 1 243 ? 10.406 -29.297 -23.891 1 92.69 243 LYS A O 1
ATOM 2010 N N . ASP A 1 244 ? 10.32 -31.312 -23.016 1 92.88 244 ASP A N 1
ATOM 2011 C CA . ASP A 1 244 ? 9.398 -31.844 -24 1 92.88 244 ASP A CA 1
ATOM 2012 C C . ASP A 1 244 ? 8.062 -31.109 -23.969 1 92.88 244 ASP A C 1
ATOM 2014 O O . ASP A 1 244 ? 7.488 -30.906 -22.891 1 92.88 244 ASP A O 1
ATOM 2018 N N . ARG A 1 245 ? 7.52 -30.594 -25.125 1 95.19 245 ARG A N 1
ATOM 2019 C CA . ARG A 1 245 ? 6.211 -30 -25.344 1 95.19 245 ARG A CA 1
ATOM 2020 C C . ARG A 1 245 ? 5.973 -28.844 -24.375 1 95.19 245 ARG A C 1
ATOM 2022 O O . ARG A 1 245 ? 4.863 -28.672 -23.859 1 95.19 245 ARG A O 1
ATOM 2029 N N . LYS A 1 246 ? 7.027 -28.156 -24.094 1 95.38 246 LYS A N 1
ATOM 2030 C CA . LYS A 1 246 ? 6.965 -27.031 -23.156 1 95.38 246 LYS A CA 1
ATOM 2031 C C . LYS A 1 246 ? 5.914 -26.016 -23.578 1 95.38 246 LYS A C 1
ATOM 2033 O O . LYS A 1 246 ? 5.129 -25.547 -22.75 1 95.38 246 LYS A O 1
ATOM 2038 N N . GLY A 1 247 ? 5.902 -25.625 -24.844 1 97.25 247 GLY A N 1
ATOM 2039 C CA . GLY A 1 247 ? 4.926 -24.672 -25.344 1 97.25 247 GLY A CA 1
ATOM 2040 C C . GLY A 1 247 ? 3.492 -25.156 -25.203 1 97.25 247 GLY A C 1
ATOM 2041 O O . GLY A 1 247 ? 2.605 -24.375 -24.844 1 97.25 247 GLY A O 1
ATOM 2042 N N . GLU A 1 248 ? 3.242 -26.406 -25.562 1 97.69 248 GLU A N 1
ATOM 2043 C CA . GLU A 1 248 ? 1.908 -26.984 -25.422 1 97.69 248 GLU A CA 1
ATOM 2044 C C . GLU A 1 248 ? 1.485 -27.062 -23.953 1 97.69 248 GLU A C 1
ATOM 2046 O O . GLU A 1 248 ? 0.32 -26.828 -23.641 1 97.69 248 GLU A O 1
ATOM 2051 N N . LEU A 1 249 ? 2.461 -27.375 -23.125 1 96.62 249 LEU A N 1
ATOM 2052 C CA . LEU A 1 249 ? 2.186 -27.422 -21.703 1 96.62 249 LEU A CA 1
ATOM 2053 C C . LEU A 1 249 ? 1.813 -26.031 -21.172 1 96.62 249 LEU A C 1
ATOM 2055 O O . LEU A 1 249 ? 0.93 -25.906 -20.328 1 96.62 249 LEU A O 1
ATOM 2059 N N . PHE A 1 250 ? 2.514 -25.031 -21.672 1 97.75 250 PHE A N 1
ATOM 2060 C CA . PHE A 1 250 ? 2.184 -23.656 -21.312 1 97.75 250 PHE A CA 1
ATOM 2061 C C . PHE A 1 250 ? 0.737 -23.344 -21.672 1 97.75 250 PHE A C 1
ATOM 2063 O O . PHE A 1 250 ? -0.01 -22.812 -20.844 1 97.75 250 PHE A O 1
ATOM 2070 N N . PHE A 1 251 ? 0.381 -23.656 -22.875 1 98.12 251 PHE A N 1
ATOM 2071 C CA . PHE A 1 251 ? -0.992 -23.469 -23.328 1 98.12 251 PHE A CA 1
ATOM 2072 C C . PHE A 1 251 ? -1.971 -24.203 -22.422 1 98.12 251 PHE A C 1
ATOM 2074 O O . PHE A 1 251 ? -2.883 -23.594 -21.859 1 98.12 251 PHE A O 1
ATOM 2081 N N . TYR A 1 252 ? -1.773 -25.375 -22.281 1 97.69 252 TYR A N 1
ATOM 2082 C CA . TYR A 1 252 ? -2.797 -26.234 -21.703 1 97.69 252 TYR A CA 1
ATOM 2083 C C . TYR A 1 252 ? -3.008 -25.938 -20.234 1 97.69 252 TYR A C 1
ATOM 2085 O O . TYR A 1 252 ? -4.145 -25.891 -19.75 1 97.69 252 TYR A O 1
ATOM 2093 N N . MET A 1 253 ? -1.885 -25.812 -19.5 1 97.06 253 MET A N 1
ATOM 2094 C CA . MET A 1 253 ? -2.016 -25.484 -18.078 1 97.06 253 MET A CA 1
ATOM 2095 C C . MET A 1 253 ? -2.836 -24.219 -17.875 1 97.06 253 MET A C 1
ATOM 2097 O O . MET A 1 253 ? -3.779 -24.203 -17.078 1 97.06 253 MET A O 1
ATOM 2101 N N . HIS A 1 254 ? -2.566 -23.188 -18.625 1 98.12 254 HIS A N 1
ATOM 2102 C CA . HIS A 1 254 ? -3.275 -21.922 -18.469 1 98.12 254 HIS A CA 1
ATOM 2103 C C . HIS A 1 254 ? -4.703 -22.016 -19 1 98.12 254 HIS A C 1
ATOM 2105 O O . HIS A 1 254 ? -5.613 -21.391 -18.453 1 98.12 254 HIS A O 1
ATOM 2111 N N . HIS A 1 255 ? -4.875 -22.766 -20.062 1 98.25 255 HIS A N 1
ATOM 2112 C CA . HIS A 1 255 ? -6.219 -23.016 -20.562 1 98.25 255 HIS A CA 1
ATOM 2113 C C . HIS A 1 255 ? -7.094 -23.672 -19.516 1 98.25 255 HIS A C 1
ATOM 2115 O O . HIS A 1 255 ? -8.234 -23.266 -19.297 1 98.25 255 HIS A O 1
ATOM 2121 N N . GLN A 1 256 ? -6.535 -24.656 -18.875 1 97.38 256 GLN A N 1
ATOM 2122 C CA . GLN A 1 256 ? -7.27 -25.375 -17.844 1 97.38 256 GLN A CA 1
ATOM 2123 C C . GLN A 1 256 ? -7.562 -24.484 -16.641 1 97.38 256 GLN A C 1
ATOM 2125 O O . GLN A 1 256 ? -8.641 -24.562 -16.047 1 97.38 256 GLN A O 1
ATOM 2130 N N . LEU A 1 257 ? -6.621 -23.625 -16.297 1 97.44 257 LEU A N 1
ATOM 2131 C CA . LEU A 1 257 ? -6.855 -22.672 -15.203 1 97.44 257 LEU A CA 1
ATOM 2132 C C . LEU A 1 257 ? -7.996 -21.734 -15.547 1 97.44 257 LEU A C 1
ATOM 2134 O O . LEU A 1 257 ? -8.805 -21.391 -14.68 1 97.44 257 LEU A O 1
ATOM 2138 N N . ASN A 1 258 ? -8.008 -21.281 -16.75 1 98 258 ASN A N 1
ATOM 2139 C CA . ASN A 1 258 ? -9.078 -20.391 -17.188 1 98 258 ASN A CA 1
ATOM 2140 C C . ASN A 1 258 ? -10.43 -21.078 -17.172 1 98 258 ASN A C 1
ATOM 2142 O O . ASN A 1 258 ? -11.438 -20.484 -16.766 1 98 258 ASN A O 1
ATOM 2146 N N . ALA A 1 259 ? -10.445 -22.281 -17.688 1 98.19 259 ALA A N 1
ATOM 2147 C CA . ALA A 1 259 ? -11.688 -23.047 -17.672 1 98.19 259 ALA A CA 1
ATOM 2148 C C . ALA A 1 259 ? -12.18 -23.25 -16.234 1 98.19 259 ALA A C 1
ATOM 2150 O O . ALA A 1 259 ? -13.375 -23.141 -15.961 1 98.19 259 ALA A O 1
ATOM 2151 N N . ARG A 1 260 ? -11.25 -23.547 -15.391 1 97.75 260 ARG A N 1
ATOM 2152 C CA . ARG A 1 260 ? -11.57 -23.703 -13.977 1 97.75 260 ARG A CA 1
ATOM 2153 C C . ARG A 1 260 ? -12.102 -22.406 -13.383 1 97.75 260 ARG A C 1
ATOM 2155 O O . ARG A 1 260 ? -13.039 -22.422 -12.586 1 97.75 260 ARG A O 1
ATOM 2162 N N . PHE A 1 261 ? -11.469 -21.359 -13.656 1 98.12 261 PHE A N 1
ATOM 2163 C CA . PHE A 1 261 ? -11.898 -20.062 -13.156 1 98.12 261 PHE A CA 1
ATOM 2164 C C . PHE A 1 261 ? -13.312 -19.734 -13.625 1 98.12 261 PHE A C 1
ATOM 2166 O O . PHE A 1 261 ? -14.133 -19.234 -12.852 1 98.12 261 PHE A O 1
ATOM 2173 N N . ASP A 1 262 ? -13.602 -19.984 -14.898 1 98.44 262 ASP A N 1
ATOM 2174 C CA . ASP A 1 262 ? -14.945 -19.797 -15.43 1 98.44 262 ASP A CA 1
ATOM 2175 C C . ASP A 1 262 ? -15.969 -20.594 -14.625 1 98.44 262 ASP A C 1
ATOM 2177 O O . ASP A 1 262 ? -17.047 -20.109 -14.312 1 98.44 262 ASP A O 1
ATOM 2181 N N . ALA A 1 263 ? -15.633 -21.828 -14.344 1 98.62 263 ALA A N 1
ATOM 2182 C CA . ALA A 1 263 ? -16.531 -22.672 -13.57 1 98.62 263 ALA A CA 1
ATOM 2183 C C . ALA A 1 263 ? -16.734 -22.109 -12.164 1 98.62 263 ALA A C 1
ATOM 2185 O O . ALA A 1 263 ? -17.828 -22.219 -11.594 1 98.62 263 ALA A O 1
ATOM 2186 N N . GLU A 1 264 ? -15.656 -21.547 -11.562 1 98.38 264 GLU A N 1
ATOM 2187 C CA . GLU A 1 264 ? -15.797 -20.875 -10.266 1 98.38 264 GLU A CA 1
ATOM 2188 C C . GLU A 1 264 ? -16.734 -19.688 -10.359 1 98.38 264 GLU A C 1
ATOM 2190 O O . GLU A 1 264 ? -17.531 -19.438 -9.445 1 98.38 264 GLU A O 1
ATOM 2195 N N . ARG A 1 265 ? -16.562 -18.922 -11.438 1 98.06 265 ARG A N 1
ATOM 2196 C CA . ARG A 1 265 ? -17.453 -17.766 -11.641 1 98.06 265 ARG A CA 1
ATOM 2197 C C . ARG A 1 265 ? -18.906 -18.219 -11.766 1 98.06 265 ARG A C 1
ATOM 2199 O O . ARG A 1 265 ? -19.781 -17.641 -11.125 1 98.06 265 ARG A O 1
ATOM 2206 N N . LEU A 1 266 ? -19.156 -19.219 -12.508 1 98.38 266 LEU A N 1
ATOM 2207 C CA . LEU A 1 266 ? -20.516 -19.766 -12.664 1 98.38 266 LEU A CA 1
ATOM 2208 C C . LEU A 1 266 ? -21.062 -20.25 -11.328 1 98.38 266 LEU A C 1
ATOM 2210 O O . LEU A 1 266 ? -22.25 -20.094 -11.055 1 98.38 266 LEU A O 1
ATOM 2214 N N . SER A 1 267 ? -20.219 -20.844 -10.539 1 98.06 267 SER A N 1
ATOM 2215 C CA . SER A 1 267 ? -20.609 -21.312 -9.219 1 98.06 267 SER A CA 1
ATOM 2216 C C . SER A 1 267 ? -21.109 -20.172 -8.344 1 98.06 267 SER A C 1
ATOM 2218 O O . SER A 1 267 ? -21.797 -20.391 -7.348 1 98.06 267 SER A O 1
ATOM 2220 N N . ASN A 1 268 ? -20.766 -18.969 -8.68 1 96.38 268 ASN A N 1
ATOM 2221 C CA . ASN A 1 268 ? -21.141 -17.766 -7.934 1 96.38 268 ASN A CA 1
ATOM 2222 C C . ASN A 1 268 ? -22.078 -16.875 -8.75 1 96.38 268 ASN A C 1
ATOM 2224 O O . ASN A 1 268 ? -22.156 -15.672 -8.5 1 96.38 268 ASN A O 1
ATOM 2228 N N . ASN A 1 269 ? -22.641 -17.391 -9.797 1 95.69 269 ASN A N 1
ATOM 2229 C CA . ASN A 1 269 ? -23.625 -16.75 -10.656 1 95.69 269 ASN A CA 1
ATOM 2230 C C . ASN A 1 269 ? -23.016 -15.562 -11.406 1 95.69 269 ASN A C 1
ATOM 2232 O O . ASN A 1 269 ? -23.656 -14.516 -11.555 1 95.69 269 ASN A O 1
ATOM 2236 N N . LEU A 1 270 ? -21.812 -15.625 -11.664 1 97 270 LEU A N 1
ATOM 2237 C CA . LEU A 1 270 ? -21.125 -14.633 -12.477 1 97 270 LEU A CA 1
ATOM 2238 C C . LEU A 1 270 ? -20.922 -15.141 -13.906 1 97 270 LEU A C 1
ATOM 2240 O O . LEU A 1 270 ? -20.781 -16.344 -14.125 1 97 270 LEU A O 1
ATOM 2244 N N . PRO A 1 271 ? -20.953 -14.227 -14.898 1 96.81 271 PRO A N 1
ATOM 2245 C CA . PRO A 1 271 ? -20.641 -14.672 -16.25 1 96.81 271 PRO A CA 1
ATOM 2246 C C . PRO A 1 271 ? -19.188 -15.117 -16.406 1 96.81 271 PRO A C 1
ATOM 2248 O O . PRO A 1 271 ? -18.328 -14.734 -15.609 1 96.81 271 PRO A O 1
ATOM 2251 N N . ARG A 1 272 ? -18.953 -15.938 -17.422 1 96.75 272 ARG A N 1
ATOM 2252 C CA . ARG A 1 272 ? -17.594 -16.344 -17.734 1 96.75 272 ARG A CA 1
ATOM 2253 C C . ARG A 1 272 ? -16.719 -15.125 -18.031 1 96.75 272 ARG A C 1
ATOM 2255 O O . ARG A 1 272 ? -17.219 -14.07 -18.422 1 96.75 272 ARG A O 1
ATOM 2262 N N . VAL A 1 273 ? -15.445 -15.281 -17.797 1 96.44 273 VAL A N 1
ATOM 2263 C CA . VAL A 1 273 ? -14.492 -14.172 -17.875 1 96.44 273 VAL A CA 1
ATOM 2264 C C . VAL A 1 273 ? -14.359 -13.703 -19.312 1 96.44 273 VAL A C 1
ATOM 2266 O O . VAL A 1 273 ? -14.422 -14.508 -20.25 1 96.44 273 VAL A O 1
ATOM 2269 N N . GLU A 1 274 ? -14.188 -12.445 -19.5 1 95.5 274 GLU A N 1
ATOM 2270 C CA . GLU A 1 274 ? -13.961 -11.852 -20.828 1 95.5 274 GLU A CA 1
ATOM 2271 C C . GLU A 1 274 ? -12.492 -11.523 -21.031 1 95.5 274 GLU A C 1
ATOM 2273 O O . GLU A 1 274 ? -11.781 -11.18 -20.094 1 95.5 274 GLU A O 1
ATOM 2278 N N . ALA A 1 275 ? -12.086 -11.586 -22.281 1 97.12 275 ALA A N 1
ATOM 2279 C CA . ALA A 1 275 ? -10.695 -11.305 -22.641 1 97.12 275 ALA A CA 1
ATOM 2280 C C . ALA A 1 275 ? -10.352 -9.836 -22.406 1 97.12 275 ALA A C 1
ATOM 2282 O O . ALA A 1 275 ? -11.195 -8.953 -22.609 1 97.12 275 ALA A O 1
ATOM 2283 N N . ILE A 1 276 ? -9.164 -9.586 -21.969 1 95.94 276 ILE A N 1
ATOM 2284 C CA . ILE A 1 276 ? -8.633 -8.234 -21.844 1 95.94 276 ILE A CA 1
ATOM 2285 C C . ILE A 1 276 ? -8.258 -7.691 -23.219 1 95.94 276 ILE A C 1
ATOM 2287 O O . ILE A 1 276 ? -8.266 -8.43 -24.203 1 95.94 276 ILE A O 1
ATOM 2291 N N . GLY A 1 277 ? -8.023 -6.383 -23.359 1 90.88 277 GLY A N 1
ATOM 2292 C CA . GLY A 1 277 ? -7.641 -5.793 -24.641 1 90.88 277 GLY A CA 1
ATOM 2293 C C . GLY A 1 277 ? -6.828 -4.523 -24.484 1 90.88 277 GLY A C 1
ATOM 2294 O O . GLY A 1 277 ? -7.035 -3.754 -23.547 1 90.88 277 GLY A O 1
ATOM 2295 N N . TRP A 1 278 ? -6 -4.332 -25.453 1 89.38 278 TRP A N 1
ATOM 2296 C CA . TRP A 1 278 ? -5.09 -3.193 -25.406 1 89.38 278 TRP A CA 1
ATOM 2297 C C . TRP A 1 278 ? -5.855 -1.88 -25.516 1 89.38 278 TRP A C 1
ATOM 2299 O O . TRP A 1 278 ? -5.453 -0.866 -24.953 1 89.38 278 TRP A O 1
ATOM 2309 N N . ASP A 1 279 ? -6.91 -1.861 -26.219 1 88 279 ASP A N 1
ATOM 2310 C CA . ASP A 1 279 ? -7.66 -0.632 -26.469 1 88 279 ASP A CA 1
ATOM 2311 C C . ASP A 1 279 ? -8.914 -0.57 -25.594 1 88 279 ASP A C 1
ATOM 2313 O O . ASP A 1 279 ? -9.727 0.341 -25.734 1 88 279 ASP A O 1
ATOM 2317 N N . LYS A 1 280 ? -8.992 -1.476 -24.734 1 89.25 280 LYS A N 1
ATOM 2318 C CA . LYS A 1 280 ? -10.18 -1.522 -23.891 1 89.25 280 LYS A CA 1
ATOM 2319 C C . LYS A 1 280 ? -9.883 -0.991 -22.484 1 89.25 280 LYS A C 1
ATOM 2321 O O . LYS A 1 280 ? -8.781 -1.181 -21.969 1 89.25 280 LYS A O 1
ATOM 2326 N N . THR A 1 281 ? -10.898 -0.311 -21.969 1 93.38 281 THR A N 1
ATOM 2327 C CA . THR A 1 281 ? -10.828 0.136 -20.578 1 93.38 281 THR A CA 1
ATOM 2328 C C . THR A 1 281 ? -10.953 -1.047 -19.625 1 93.38 281 THR A C 1
ATOM 2330 O O . THR A 1 281 ? -11.758 -1.95 -19.844 1 93.38 281 THR A O 1
ATOM 2333 N N . ILE A 1 282 ? -10.062 -1.091 -18.672 1 95.75 282 ILE A N 1
ATOM 2334 C CA . ILE A 1 282 ? -10.234 -2.041 -17.578 1 95.75 282 ILE A CA 1
ATOM 2335 C C . ILE A 1 282 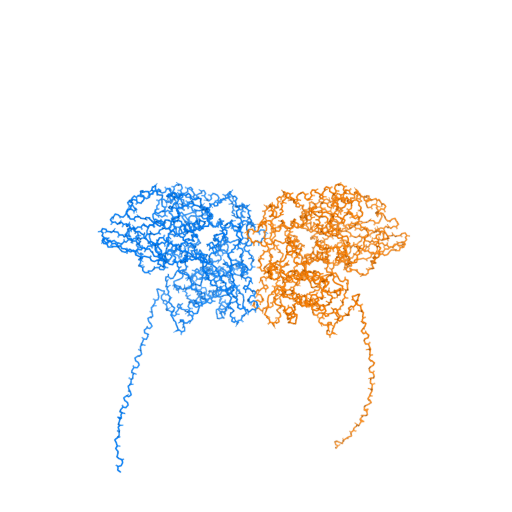? -11.164 -1.452 -16.531 1 95.75 282 ILE A C 1
ATOM 2337 O O . ILE A 1 282 ? -10.719 -0.714 -15.641 1 95.75 282 ILE A O 1
ATOM 2341 N N . HIS A 1 283 ? -12.312 -1.852 -16.516 1 93.5 283 HIS A N 1
ATOM 2342 C CA . HIS A 1 283 ? -13.344 -1.224 -15.703 1 93.5 283 HIS A CA 1
ATOM 2343 C C . HIS A 1 283 ? -13.195 -1.609 -14.234 1 93.5 283 HIS A C 1
ATOM 2345 O O . HIS A 1 283 ? -13.453 -0.794 -13.344 1 93.5 283 HIS A O 1
ATOM 2351 N N . GLU A 1 284 ? -12.781 -2.826 -14.023 1 92.5 284 GLU A N 1
ATOM 2352 C CA . GLU A 1 284 ? -12.719 -3.307 -12.648 1 92.5 284 GLU A CA 1
ATOM 2353 C C . GLU A 1 284 ? -11.352 -3.033 -12.031 1 92.5 284 GLU A C 1
ATOM 2355 O O . GLU A 1 284 ? -10.32 -3.4 -12.602 1 92.5 284 GLU A O 1
ATOM 2360 N N . GLY A 1 285 ? -11.328 -2.367 -10.867 1 94.44 285 GLY A N 1
ATOM 2361 C CA . GLY A 1 285 ? -10.109 -2.209 -10.102 1 94.44 285 GLY A CA 1
ATOM 2362 C C . GLY A 1 285 ? -9.742 -3.443 -9.297 1 94.44 285 GLY A C 1
ATOM 2363 O O . GLY A 1 285 ? -10.359 -4.496 -9.453 1 94.44 285 GLY A O 1
ATOM 2364 N N . PHE A 1 286 ? -8.68 -3.27 -8.531 1 95.94 286 PHE A N 1
ATOM 2365 C CA . PHE A 1 286 ? -8.227 -4.379 -7.703 1 95.94 286 PHE A CA 1
ATOM 2366 C C . PHE A 1 286 ? -7.258 -3.891 -6.633 1 95.94 286 PHE A C 1
ATOM 2368 O O . PHE A 1 286 ? -6.406 -3.041 -6.898 1 95.94 286 PHE A O 1
ATOM 2375 N N . ALA A 1 287 ? -7.438 -4.371 -5.465 1 96.06 287 ALA A N 1
ATOM 2376 C CA . ALA A 1 287 ? -6.5 -4.145 -4.371 1 96.06 287 ALA A CA 1
ATOM 2377 C C . ALA A 1 287 ? -5.977 -5.465 -3.811 1 96.06 287 ALA A C 1
ATOM 2379 O O . ALA A 1 287 ? -6.723 -6.223 -3.188 1 96.06 287 ALA A O 1
ATOM 2380 N N . PRO A 1 288 ? -4.703 -5.742 -3.916 1 95.38 288 PRO A N 1
ATOM 2381 C CA . PRO A 1 288 ? -4.164 -7.043 -3.506 1 95.38 288 PRO A CA 1
ATOM 2382 C C . PRO A 1 288 ? -4.062 -7.188 -1.99 1 95.38 288 PRO A C 1
ATOM 2384 O O . PRO A 1 288 ? -4.117 -8.305 -1.469 1 95.38 288 PRO A O 1
ATOM 2387 N N . HIS A 1 289 ? -3.771 -6.07 -1.24 1 95.19 289 HIS A N 1
ATOM 2388 C CA . HIS A 1 289 ? -3.588 -6.059 0.206 1 95.19 289 HIS A CA 1
ATOM 2389 C C . HIS A 1 289 ? -2.459 -6.992 0.625 1 95.19 289 HIS A C 1
ATOM 2391 O O . HIS A 1 289 ? -2.609 -7.77 1.572 1 95.19 289 HIS A O 1
ATOM 2397 N N . MET A 1 290 ? -1.412 -7.035 -0.108 1 96.25 290 MET A N 1
ATOM 2398 C CA . MET A 1 290 ? -0.2 -7.797 0.179 1 96.25 290 MET A CA 1
ATOM 2399 C C . MET A 1 290 ? 1.038 -6.914 0.065 1 96.25 290 MET A C 1
ATOM 2401 O O . MET A 1 290 ? 1.001 -5.867 -0.582 1 96.25 290 MET A O 1
ATOM 2405 N N . SER A 1 291 ? 2.104 -7.387 0.669 1 96.19 291 SER A N 1
ATOM 2406 C CA . SER A 1 291 ? 3.25 -6.484 0.721 1 96.19 291 SER A CA 1
ATOM 2407 C C . SER A 1 291 ? 4.551 -7.227 0.433 1 96.19 291 SER A C 1
ATOM 2409 O O . SER A 1 291 ? 4.664 -8.422 0.717 1 96.19 291 SER A O 1
ATOM 2411 N N . TYR A 1 292 ? 5.496 -6.496 -0.154 1 97.38 292 TYR A N 1
ATOM 2412 C CA . TYR A 1 292 ? 6.895 -6.914 -0.167 1 97.38 292 TYR A CA 1
ATOM 2413 C C . TYR A 1 292 ? 7.477 -6.906 1.24 1 97.38 292 TYR A C 1
ATOM 2415 O O . TYR A 1 292 ? 6.863 -6.383 2.172 1 97.38 292 TYR A O 1
ATOM 2423 N N . TYR A 1 293 ? 8.648 -7.492 1.354 1 96.69 293 TYR A N 1
ATOM 2424 C CA . TYR A 1 293 ? 9.336 -7.547 2.643 1 96.69 293 TYR A CA 1
ATOM 2425 C C . TYR A 1 293 ? 9.727 -6.148 3.109 1 96.69 293 TYR A C 1
ATOM 2427 O O . TYR A 1 293 ? 9.523 -5.797 4.273 1 96.69 293 TYR A O 1
ATOM 2435 N N . GLU A 1 294 ? 10.227 -5.344 2.166 1 94.12 294 GLU A N 1
ATOM 2436 C CA . GLU A 1 294 ? 10.766 -4.051 2.582 1 94.12 294 GLU A CA 1
ATOM 2437 C C . GLU A 1 294 ? 10.086 -2.906 1.838 1 94.12 294 GLU A C 1
ATOM 2439 O O . GLU A 1 294 ? 9.82 -1.851 2.42 1 94.12 294 GLU A O 1
ATOM 2444 N N . GLU A 1 295 ? 9.68 -3.029 0.628 1 93.44 295 GLU A N 1
ATOM 2445 C CA . GLU A 1 295 ? 9.352 -1.917 -0.258 1 93.44 295 GLU A CA 1
ATOM 2446 C C . GLU A 1 295 ? 7.855 -1.605 -0.214 1 93.44 295 GLU A C 1
ATOM 2448 O O . GLU A 1 295 ? 7.32 -0.976 -1.13 1 93.44 295 GLU A O 1
ATOM 2453 N N . GLY A 1 296 ? 7.184 -2.113 0.824 1 93.5 296 GLY A N 1
ATOM 2454 C CA . GLY A 1 296 ? 5.793 -1.728 1.008 1 93.5 296 GLY A CA 1
ATOM 2455 C C . GLY A 1 296 ? 4.82 -2.643 0.289 1 93.5 296 GLY A C 1
ATOM 2456 O O . GLY A 1 296 ? 5.164 -3.771 -0.063 1 93.5 296 GLY A O 1
ATOM 2457 N N . GLU A 1 297 ? 3.541 -2.166 0.063 1 96.31 297 GLU A N 1
ATOM 2458 C CA . GLU A 1 297 ? 2.471 -3.004 -0.469 1 96.31 297 GLU A CA 1
ATOM 2459 C C . GLU A 1 297 ? 2.49 -3.02 -1.995 1 96.31 297 GLU A C 1
ATOM 2461 O O . GLU A 1 297 ? 2.926 -2.055 -2.627 1 96.31 297 GLU A O 1
ATOM 2466 N N . PHE A 1 298 ? 2.01 -4.16 -2.484 1 97.75 298 PHE A N 1
ATOM 2467 C CA . PHE A 1 298 ? 1.675 -4.168 -3.904 1 97.75 298 PHE A CA 1
ATOM 2468 C C . PHE A 1 298 ? 0.646 -3.09 -4.223 1 97.75 298 PHE A C 1
ATOM 2470 O O . PHE A 1 298 ? -0.347 -2.939 -3.51 1 97.75 298 PHE A O 1
ATOM 2477 N N . PRO A 1 299 ? 0.909 -2.293 -5.273 1 96.81 299 PRO A N 1
ATOM 2478 C CA . PRO A 1 299 ? -0.01 -1.192 -5.574 1 96.81 299 PRO A CA 1
ATOM 2479 C C . PRO A 1 299 ? -1.407 -1.677 -5.953 1 96.81 299 PRO A C 1
ATOM 2481 O O . PRO A 1 299 ? -1.548 -2.713 -6.609 1 96.81 299 PRO A O 1
ATOM 2484 N N . SER A 1 300 ? -2.432 -0.921 -5.582 1 96.31 300 SER A N 1
ATOM 2485 C CA . SER A 1 300 ? -3.801 -1.148 -6.031 1 96.31 300 SER A CA 1
ATOM 2486 C C . SER A 1 300 ? -4.051 -0.508 -7.391 1 96.31 300 SER A C 1
ATOM 2488 O O . SER A 1 300 ? -3.264 0.325 -7.844 1 96.31 300 SER A O 1
ATOM 2490 N N . ARG A 1 301 ? -5.066 -0.928 -8.062 1 96.12 301 ARG A N 1
ATOM 2491 C CA . ARG A 1 301 ? -5.539 -0.385 -9.328 1 96.12 301 ARG A CA 1
ATOM 2492 C C . ARG A 1 301 ? -6.973 0.125 -9.211 1 96.12 301 ARG A C 1
ATOM 2494 O O . ARG A 1 301 ? -7.883 -0.642 -8.891 1 96.12 301 ARG A O 1
ATOM 2501 N N . PRO A 1 302 ? -7.207 1.428 -9.461 1 95.62 302 PRO A N 1
ATOM 2502 C CA . PRO A 1 302 ? -8.586 1.923 -9.453 1 95.62 302 PRO A CA 1
ATOM 2503 C C . PRO A 1 302 ? -9.383 1.479 -10.68 1 95.62 302 PRO A C 1
ATOM 2505 O O . PRO A 1 302 ? -8.82 0.852 -11.586 1 95.62 302 PRO A O 1
ATOM 2508 N N . ASP A 1 303 ? -10.672 1.781 -10.664 1 94.38 303 ASP A N 1
ATOM 2509 C CA . ASP A 1 303 ? -11.539 1.476 -11.797 1 94.38 303 ASP A CA 1
ATOM 2510 C C . ASP A 1 303 ? -11.148 2.293 -13.023 1 94.38 303 ASP A C 1
ATOM 2512 O O . ASP A 1 303 ? -10.492 3.324 -12.906 1 94.38 303 ASP A O 1
ATOM 2516 N N . ASP A 1 304 ? -11.484 1.751 -14.133 1 94.06 304 ASP A N 1
ATOM 2517 C CA . ASP A 1 304 ? -11.492 2.438 -15.422 1 94.06 304 ASP A CA 1
ATOM 2518 C C . ASP A 1 304 ? -10.086 2.898 -15.805 1 94.06 304 ASP A C 1
ATOM 2520 O O . ASP A 1 304 ? -9.891 4.051 -16.188 1 94.06 304 ASP A O 1
ATOM 2524 N N . MET A 1 305 ? -9.188 2.021 -15.68 1 95.19 305 MET A N 1
ATOM 2525 C CA . MET A 1 305 ? -7.812 2.301 -16.078 1 95.19 305 MET A CA 1
ATOM 2526 C C . MET A 1 305 ? -7.582 1.936 -17.547 1 95.19 305 MET A C 1
ATOM 2528 O O . MET A 1 305 ? -8.289 1.088 -18.094 1 95.19 305 MET A O 1
ATOM 2532 N N . HIS A 1 306 ? -6.586 2.621 -18.094 1 94 306 HIS A N 1
ATOM 2533 C CA . HIS A 1 306 ? -6.133 2.346 -19.453 1 94 306 HIS A CA 1
ATOM 2534 C C . HIS A 1 306 ? -4.629 2.088 -19.5 1 94 306 HIS A C 1
ATOM 2536 O O . HIS A 1 306 ? -3.877 2.658 -18.703 1 94 306 HIS A O 1
ATOM 2542 N N . PHE A 1 307 ? -4.273 1.229 -20.438 1 95 307 PHE A N 1
ATOM 2543 C CA . PHE A 1 307 ? -2.848 0.989 -20.609 1 95 307 PHE A CA 1
ATOM 2544 C C . PHE A 1 307 ? -2.152 2.223 -21.172 1 95 307 PHE A C 1
ATOM 2546 O O . PHE A 1 307 ? -2.689 2.898 -22.047 1 95 307 PHE A O 1
ATOM 2553 N N . LEU A 1 308 ? -1.071 2.568 -20.609 1 93.75 308 LEU A N 1
ATOM 2554 C CA . LEU A 1 308 ? -0.159 3.568 -21.156 1 93.75 308 LEU A CA 1
ATOM 2555 C C . LEU A 1 308 ? 1.161 2.932 -21.562 1 93.75 308 LEU A C 1
ATOM 2557 O O . LEU A 1 308 ? 1.479 1.816 -21.141 1 93.75 308 LEU A O 1
ATOM 2561 N N . ASP A 1 309 ? 1.876 3.602 -22.406 1 95.5 309 ASP A N 1
ATOM 2562 C CA . ASP A 1 309 ? 3.168 3.092 -22.859 1 95.5 309 ASP A CA 1
ATOM 2563 C C . ASP A 1 309 ? 4.156 2.996 -21.703 1 95.5 309 ASP A C 1
ATOM 2565 O O . ASP A 1 309 ? 4.129 3.822 -20.781 1 95.5 309 ASP A O 1
ATOM 2569 N N . LEU A 1 310 ? 4.898 1.956 -21.75 1 96.31 310 LEU A N 1
ATOM 2570 C CA . LEU A 1 310 ? 6.074 1.853 -20.906 1 96.31 310 LEU A CA 1
ATOM 2571 C C . LEU A 1 310 ? 7.285 2.502 -21.562 1 96.31 310 LEU A C 1
ATOM 2573 O O . LEU A 1 310 ? 7.301 2.697 -22.781 1 96.31 310 LEU A O 1
ATOM 2577 N N . PRO A 1 311 ? 8.305 2.875 -20.75 1 94.25 311 PRO A N 1
ATOM 2578 C CA . PRO A 1 311 ? 9.484 3.514 -21.328 1 94.25 311 PRO A CA 1
ATOM 2579 C C . PRO A 1 311 ? 10.18 2.635 -22.375 1 94.25 311 PRO A C 1
ATOM 2581 O O . PRO A 1 311 ? 10.805 3.15 -23.297 1 94.25 311 PRO A O 1
ATOM 2584 N N . PHE A 1 312 ? 10.039 1.323 -22.312 1 94.88 312 PHE A N 1
ATOM 2585 C CA . PHE A 1 312 ? 10.812 0.421 -23.156 1 94.88 312 PHE A CA 1
ATOM 2586 C C . PHE A 1 312 ? 9.906 -0.342 -24.109 1 94.88 312 PHE A C 1
ATOM 2588 O O . PHE A 1 312 ? 10.375 -1.126 -24.938 1 94.88 312 PHE A O 1
ATOM 2595 N N . MET A 1 313 ? 8.586 -0.174 -24.047 1 95.44 313 MET A N 1
ATOM 2596 C CA . MET A 1 313 ? 7.633 -0.911 -24.859 1 95.44 313 MET A CA 1
ATOM 2597 C C . MET A 1 313 ? 6.332 -0.133 -25.016 1 95.44 313 MET A C 1
ATOM 2599 O O . MET A 1 313 ? 5.727 0.274 -24.016 1 95.44 313 MET A O 1
ATOM 2603 N N . THR A 1 314 ? 5.879 0.012 -26.234 1 95.81 314 THR A N 1
ATOM 2604 C CA . THR A 1 314 ? 4.648 0.758 -26.469 1 95.81 314 THR A CA 1
ATOM 2605 C C . THR A 1 314 ? 3.479 -0.19 -26.703 1 95.81 314 THR A C 1
ATOM 2607 O O . THR A 1 314 ? 3.68 -1.358 -27.047 1 95.81 314 THR A O 1
ATOM 2610 N N . ARG A 1 315 ? 2.26 0.281 -26.562 1 94.62 315 ARG A N 1
ATOM 2611 C CA . ARG A 1 315 ? 1.047 -0.47 -26.859 1 94.62 315 ARG A CA 1
ATOM 2612 C C . ARG A 1 315 ? 0.998 -0.861 -28.328 1 94.62 315 ARG A C 1
ATOM 2614 O O . ARG A 1 315 ? 0.574 -1.968 -28.672 1 94.62 315 ARG A O 1
ATOM 2621 N N . ASP A 1 316 ? 1.455 0.045 -29.141 1 94.75 316 ASP A N 1
ATOM 2622 C CA . ASP A 1 316 ? 1.471 -0.216 -30.578 1 94.75 316 ASP A CA 1
ATOM 2623 C C . ASP A 1 316 ? 2.385 -1.392 -30.906 1 94.75 316 ASP A C 1
ATOM 2625 O O . ASP A 1 316 ? 2.051 -2.223 -31.75 1 94.75 316 ASP A O 1
ATOM 2629 N N . GLN A 1 317 ? 3.51 -1.409 -30.281 1 95.31 317 GLN A N 1
ATOM 2630 C CA . GLN A 1 317 ? 4.426 -2.525 -30.5 1 95.31 317 GLN A CA 1
ATOM 2631 C C . GLN A 1 317 ? 3.803 -3.842 -30.047 1 95.31 317 GLN A C 1
ATOM 2633 O O . GLN A 1 317 ? 3.949 -4.867 -30.719 1 95.31 317 GLN A O 1
ATOM 2638 N N . MET A 1 318 ? 3.143 -3.83 -29 1 96.25 318 MET A N 1
ATOM 2639 C CA . MET A 1 318 ? 2.467 -5.023 -28.5 1 96.25 318 MET A CA 1
ATOM 2640 C C . MET A 1 318 ? 1.399 -5.496 -29.484 1 96.25 318 MET A C 1
ATOM 2642 O O . MET A 1 318 ? 1.248 -6.695 -29.703 1 96.25 318 MET A O 1
ATOM 2646 N N . THR A 1 319 ? 0.686 -4.582 -30.062 1 95.19 319 THR A N 1
ATOM 2647 C CA . THR A 1 319 ? -0.343 -4.898 -31.047 1 95.19 319 THR A CA 1
ATOM 2648 C C . THR A 1 319 ? 0.276 -5.527 -32.281 1 95.19 319 THR A C 1
ATOM 2650 O O . THR A 1 319 ? -0.307 -6.43 -32.875 1 95.19 319 THR A O 1
ATOM 2653 N N . ARG A 1 320 ? 1.417 -5.043 -32.656 1 95.56 320 ARG A N 1
ATOM 2654 C CA . ARG A 1 320 ? 2.115 -5.621 -33.781 1 95.56 320 ARG A CA 1
ATOM 2655 C C . ARG A 1 320 ? 2.551 -7.055 -33.5 1 95.56 320 ARG A C 1
ATOM 2657 O O . ARG A 1 320 ? 2.434 -7.934 -34.344 1 95.56 320 ARG A O 1
ATOM 2664 N N . TYR A 1 321 ? 3.102 -7.258 -32.312 1 96.75 321 TYR A N 1
ATOM 2665 C CA . TYR A 1 321 ? 3.473 -8.617 -31.922 1 96.75 321 TYR A CA 1
ATOM 2666 C C . TYR A 1 321 ? 2.277 -9.555 -32 1 96.75 321 TYR A C 1
ATOM 2668 O O . TYR A 1 321 ? 2.379 -10.648 -32.562 1 96.75 321 TYR A O 1
ATOM 2676 N N . GLU A 1 322 ? 1.165 -9.117 -31.5 1 96.75 322 GLU A N 1
ATOM 2677 C CA . GLU A 1 322 ? -0.053 -9.922 -31.531 1 96.75 322 GLU A CA 1
ATOM 2678 C C . GLU A 1 322 ? -0.469 -10.219 -32.969 1 96.75 322 GLU A C 1
ATOM 2680 O O . GLU A 1 322 ? -0.824 -11.352 -33.312 1 96.75 322 GLU A O 1
ATOM 2685 N N . SER A 1 323 ? -0.453 -9.219 -33.781 1 96.94 323 SER A N 1
ATOM 2686 C CA . SER A 1 323 ? -0.852 -9.367 -35.188 1 96.94 323 SER A CA 1
ATOM 2687 C C . SER A 1 323 ? 0.016 -10.391 -35.906 1 96.94 323 SER A C 1
ATOM 2689 O O . SER A 1 323 ? -0.482 -11.172 -36.719 1 96.94 323 SER A O 1
ATOM 2691 N N . ARG A 1 324 ? 1.269 -10.383 -35.625 1 97.56 324 ARG A N 1
ATOM 2692 C CA . ARG A 1 324 ? 2.193 -11.328 -36.25 1 97.56 324 ARG A CA 1
ATOM 2693 C C . ARG A 1 324 ? 1.87 -12.758 -35.844 1 97.56 324 ARG A C 1
ATOM 2695 O O . ARG A 1 324 ? 1.896 -13.672 -36.688 1 97.56 324 ARG A O 1
ATOM 2702 N N . ILE A 1 325 ? 1.587 -12.922 -34.625 1 98.12 325 ILE A N 1
ATOM 2703 C CA . ILE A 1 325 ? 1.258 -14.25 -34.125 1 98.12 325 ILE A CA 1
ATOM 2704 C C . ILE A 1 325 ? -0.079 -14.703 -34.719 1 98.12 325 ILE A C 1
ATOM 2706 O O . ILE A 1 325 ? -0.216 -15.852 -35.125 1 98.12 325 ILE A O 1
ATOM 2710 N N . ARG A 1 326 ? -1.084 -13.812 -34.719 1 97.75 326 ARG A N 1
ATOM 2711 C CA . ARG A 1 326 ? -2.385 -14.156 -35.312 1 97.75 326 ARG A CA 1
ATOM 2712 C C . ARG A 1 326 ? -2.268 -14.477 -36.781 1 97.75 326 ARG A C 1
ATOM 2714 O O . ARG A 1 326 ? -2.969 -15.352 -37.281 1 97.75 326 ARG A O 1
ATOM 2721 N N . ASN A 1 327 ? -1.412 -13.742 -37.438 1 97.31 327 ASN A N 1
ATOM 2722 C CA . ASN A 1 327 ? -1.159 -14.047 -38.844 1 97.31 327 ASN A CA 1
ATOM 2723 C C . ASN A 1 327 ? -0.581 -15.453 -39.031 1 97.31 327 ASN A C 1
ATOM 2725 O O . ASN A 1 327 ? -0.938 -16.156 -39.969 1 97.31 327 ASN A O 1
ATOM 2729 N N . ALA A 1 328 ? 0.358 -15.781 -38.188 1 98 328 ALA A N 1
ATOM 2730 C CA . ALA A 1 328 ? 0.923 -17.125 -38.219 1 98 328 ALA A CA 1
ATOM 2731 C C . ALA A 1 328 ? -0.161 -18.188 -38 1 98 328 ALA A C 1
ATOM 2733 O O . ALA A 1 328 ? -0.151 -19.234 -38.656 1 98 328 ALA A O 1
ATOM 2734 N N . VAL A 1 329 ? -1.068 -17.938 -37.125 1 98.19 329 VAL A N 1
ATOM 2735 C CA . VAL A 1 329 ? -2.17 -18.844 -36.812 1 98.19 329 VAL A CA 1
ATOM 2736 C C . VAL A 1 329 ? -3.08 -18.984 -38.031 1 98.19 329 VAL A C 1
ATOM 2738 O O . VAL A 1 329 ? -3.449 -20.094 -38.438 1 98.19 329 VAL A O 1
ATOM 2741 N N . ASP A 1 330 ? -3.412 -17.875 -38.688 1 97.44 330 ASP A N 1
ATOM 2742 C CA . ASP A 1 330 ? -4.305 -17.859 -39.844 1 97.44 330 ASP A CA 1
ATOM 2743 C C . ASP A 1 330 ? -3.697 -18.625 -41.031 1 97.44 330 ASP A C 1
ATOM 2745 O O . ASP A 1 330 ? -4.41 -19.297 -41.75 1 97.44 330 ASP A O 1
ATOM 2749 N N . LYS A 1 331 ? -2.381 -18.562 -41.125 1 96.94 331 LYS A N 1
ATOM 2750 C CA . LYS A 1 331 ? -1.688 -19.188 -42.219 1 96.94 331 LYS A CA 1
ATOM 2751 C C . LYS A 1 331 ? -1.236 -20.594 -41.875 1 96.94 331 LYS A C 1
ATOM 2753 O O . LYS A 1 331 ? -0.845 -21.375 -42.75 1 96.94 331 LYS A O 1
ATOM 2758 N N . LEU A 1 332 ? -1.274 -20.938 -40.625 1 97.75 332 LEU A N 1
ATOM 2759 C CA . LEU A 1 332 ? -0.735 -22.188 -40.094 1 97.75 332 LEU A CA 1
ATOM 2760 C C . LEU A 1 332 ? 0.736 -22.344 -40.469 1 97.75 332 LEU A C 1
ATOM 2762 O O . LEU A 1 332 ? 1.177 -23.438 -40.812 1 97.75 332 LEU A O 1
ATOM 2766 N N . LYS A 1 333 ? 1.339 -21.188 -40.375 1 97 333 LYS A N 1
ATOM 2767 C CA . LYS A 1 333 ? 2.762 -21.125 -40.719 1 97 333 LYS A CA 1
ATOM 2768 C C . LYS A 1 333 ? 3.439 -19.984 -39.938 1 97 333 LYS A C 1
ATOM 2770 O O . LYS A 1 333 ? 2.916 -18.859 -39.906 1 97 333 LYS A O 1
ATOM 2775 N N . ALA A 1 334 ? 4.609 -20.312 -39.344 1 97.12 334 ALA A N 1
ATOM 2776 C CA . ALA A 1 334 ? 5.41 -19.312 -38.656 1 97.12 334 ALA A CA 1
ATOM 2777 C C . ALA A 1 334 ? 6.73 -19.078 -39.406 1 97.12 334 ALA A C 1
ATOM 2779 O O . ALA A 1 334 ? 7.121 -19.859 -40.25 1 97.12 334 ALA A O 1
ATOM 2780 N N . TYR A 1 335 ? 7.316 -17.984 -39.062 1 93.06 335 TYR A N 1
ATOM 2781 C CA . TYR A 1 335 ? 8.602 -17.641 -39.656 1 93.06 335 TYR A CA 1
ATOM 2782 C C . TYR A 1 335 ? 9.742 -17.953 -38.688 1 93.06 335 TYR A C 1
ATOM 2784 O O . TYR A 1 335 ? 9.805 -17.375 -37.594 1 93.06 335 TYR A O 1
ATOM 2792 N N . GLY A 1 336 ? 10.578 -18.891 -39 1 89.56 336 GLY A N 1
ATOM 2793 C CA . GLY A 1 336 ? 11.742 -19.203 -38.219 1 89.56 336 GLY A CA 1
ATOM 2794 C C . GLY A 1 336 ? 13.023 -18.594 -38.75 1 89.56 336 GLY A C 1
ATOM 2795 O O . GLY A 1 336 ? 13 -17.906 -39.781 1 89.56 336 GLY A O 1
ATOM 2796 N N . PRO A 1 337 ? 14.133 -18.797 -38.031 1 85.81 337 PRO A N 1
ATOM 2797 C CA . PRO A 1 337 ? 15.414 -18.234 -38.469 1 85.81 337 PRO A CA 1
ATOM 2798 C C . PRO A 1 337 ? 15.883 -18.797 -39.812 1 85.81 337 PRO A C 1
ATOM 2800 O O . PRO A 1 337 ? 16.547 -18.109 -40.594 1 85.81 337 PRO A O 1
ATOM 2803 N N . ASN A 1 338 ? 15.586 -20.016 -40.031 1 87.75 338 ASN A N 1
ATOM 2804 C CA . ASN A 1 338 ? 16.047 -20.672 -41.25 1 87.75 338 ASN A CA 1
ATOM 2805 C C . ASN A 1 338 ? 14.914 -20.859 -42.25 1 87.75 338 ASN A C 1
ATOM 2807 O O . ASN A 1 338 ? 15.008 -21.703 -43.156 1 87.75 338 ASN A O 1
ATOM 2811 N N . GLY A 1 339 ? 13.836 -20.234 -42.031 1 89.5 339 GLY A N 1
ATOM 2812 C CA . GLY A 1 339 ? 12.719 -20.344 -42.938 1 89.5 339 GLY A CA 1
ATOM 2813 C C . GLY A 1 339 ? 11.398 -20.625 -42.25 1 89.5 339 GLY A C 1
ATOM 2814 O O . GLY A 1 339 ? 11.32 -20.594 -41.031 1 89.5 339 GLY A O 1
ATOM 2815 N N . PRO A 1 340 ? 10.43 -20.953 -43.156 1 92.38 340 PRO A N 1
ATOM 2816 C CA . PRO A 1 340 ? 9.094 -21.141 -42.562 1 92.38 340 PRO A CA 1
ATOM 2817 C C . PRO A 1 340 ? 8.977 -22.438 -41.781 1 92.38 340 PRO A C 1
ATOM 2819 O O . PRO A 1 340 ? 9.555 -23.453 -42.156 1 92.38 340 PRO A O 1
ATOM 2822 N N . VAL A 1 341 ? 8.258 -22.359 -40.719 1 95.12 341 VAL A N 1
ATOM 2823 C CA . VAL A 1 341 ? 7.938 -23.5 -39.875 1 95.12 341 VAL A CA 1
ATOM 2824 C C . VAL A 1 341 ? 6.434 -23.766 -39.875 1 95.12 341 VAL A C 1
ATOM 2826 O O . VAL A 1 341 ? 5.637 -22.859 -39.625 1 95.12 341 VAL A O 1
ATOM 2829 N N . SER A 1 342 ? 6.078 -24.984 -40.125 1 96.19 342 SER A N 1
ATOM 2830 C CA . SER A 1 342 ? 4.664 -25.312 -40.219 1 96.19 342 SER A CA 1
ATOM 2831 C C . SER A 1 342 ? 4.012 -25.422 -38.844 1 96.19 342 SER A C 1
ATOM 2833 O O . SER A 1 342 ? 4.578 -26.016 -37.938 1 96.19 342 SER A O 1
ATOM 2835 N N . LEU A 1 343 ? 2.811 -24.875 -38.75 1 97.19 343 LEU A N 1
ATOM 2836 C CA . LEU A 1 343 ? 1.993 -25.016 -37.531 1 97.19 343 LEU A CA 1
ATOM 2837 C C . LEU A 1 343 ? 0.91 -26.078 -37.75 1 97.19 343 LEU A C 1
ATOM 2839 O O . LEU A 1 343 ? 0.224 -26.469 -36.812 1 97.19 343 LEU A O 1
ATOM 2843 N N . ASN A 1 344 ? 0.818 -26.453 -38.938 1 95.44 344 ASN A N 1
ATOM 2844 C CA . ASN A 1 344 ? -0.094 -27.562 -39.25 1 95.44 344 ASN A CA 1
ATOM 2845 C C . ASN A 1 344 ? 0.599 -28.906 -39.125 1 95.44 344 ASN A C 1
ATOM 2847 O O . ASN A 1 344 ? 0.743 -29.625 -40.125 1 95.44 344 ASN A O 1
ATOM 2851 N N . SER A 1 345 ? 1.051 -29.25 -38.031 1 91.56 345 SER A N 1
ATOM 2852 C CA . SER A 1 345 ? 1.744 -30.484 -37.688 1 91.56 345 SER A CA 1
ATOM 2853 C C . SER A 1 345 ? 1.467 -30.891 -36.25 1 91.56 345 SER A C 1
ATOM 2855 O O . SER A 1 345 ? 0.838 -30.141 -35.5 1 91.56 345 SER A O 1
ATOM 2857 N N . SER A 1 346 ? 1.925 -32.062 -35.906 1 90.56 346 SER A N 1
ATOM 2858 C CA . SER A 1 346 ? 1.744 -32.531 -34.531 1 90.56 346 SER A CA 1
ATOM 2859 C C . SER A 1 346 ? 2.494 -31.656 -33.562 1 90.56 346 SER A C 1
ATOM 2861 O O . SER A 1 346 ? 2.162 -31.625 -32.375 1 90.56 346 SER A O 1
ATOM 2863 N N . GLU A 1 347 ? 3.426 -30.875 -34.031 1 94.56 347 GLU A N 1
ATOM 2864 C CA . GLU A 1 347 ? 4.219 -30.016 -33.156 1 94.56 347 GLU A CA 1
ATOM 2865 C C . GLU A 1 347 ? 3.717 -28.562 -33.188 1 94.56 347 GLU A C 1
ATOM 2867 O O . GLU A 1 347 ? 4.211 -27.719 -32.438 1 94.56 347 GLU A O 1
ATOM 2872 N N . GLY A 1 348 ? 2.762 -28.281 -34 1 97.19 348 GLY A N 1
ATOM 2873 C CA . GLY A 1 348 ? 2.299 -26.922 -34.219 1 97.19 348 GLY A CA 1
ATOM 2874 C C . GLY A 1 348 ? 1.858 -26.219 -32.969 1 97.19 348 GLY A C 1
ATOM 2875 O O . GLY A 1 348 ? 2.211 -25.062 -32.75 1 97.19 348 GLY A O 1
ATOM 2876 N N . ILE A 1 349 ? 1.09 -26.906 -32.156 1 97.94 349 ILE A N 1
ATOM 2877 C CA . ILE A 1 349 ? 0.575 -26.312 -30.906 1 97.94 349 ILE A CA 1
ATOM 2878 C C . ILE A 1 349 ? 1.732 -26 -29.969 1 97.94 349 ILE A C 1
ATOM 2880 O O . ILE A 1 349 ? 1.683 -25.031 -29.219 1 97.94 349 ILE A O 1
ATOM 2884 N N . ASP A 1 350 ? 2.744 -26.828 -29.953 1 97.75 350 ASP A N 1
ATOM 2885 C CA . ASP A 1 350 ? 3.934 -26.609 -29.141 1 97.75 350 ASP A CA 1
ATOM 2886 C C . ASP A 1 350 ? 4.699 -25.375 -29.594 1 97.75 350 ASP A C 1
ATOM 2888 O O . ASP A 1 350 ? 5.125 -24.562 -28.766 1 97.75 350 ASP A O 1
ATOM 2892 N N . ILE A 1 351 ? 4.895 -25.25 -30.891 1 97.62 351 ILE A N 1
ATOM 2893 C CA . ILE A 1 351 ? 5.586 -24.109 -31.469 1 97.62 351 ILE A CA 1
ATOM 2894 C C . ILE A 1 351 ? 4.809 -22.828 -31.172 1 97.62 351 ILE A C 1
ATOM 2896 O O . ILE A 1 351 ? 5.395 -21.828 -30.75 1 97.62 351 ILE A O 1
ATOM 2900 N N . LEU A 1 352 ? 3.463 -22.844 -31.328 1 98.44 352 LEU A N 1
ATOM 2901 C CA . LEU A 1 352 ? 2.631 -21.688 -31.047 1 98.44 352 LEU A CA 1
ATOM 2902 C C . LEU A 1 352 ? 2.717 -21.312 -29.562 1 98.44 352 LEU A C 1
ATOM 2904 O O . LEU A 1 352 ? 2.785 -20.125 -29.219 1 98.44 352 LEU A O 1
ATOM 2908 N N . GLY A 1 353 ? 2.688 -22.359 -28.719 1 98.44 353 GLY A N 1
ATOM 2909 C CA . GLY A 1 353 ? 2.844 -22.109 -27.297 1 98.44 353 GLY A CA 1
ATOM 2910 C C . GLY A 1 353 ? 4.145 -21.406 -26.953 1 98.44 353 GLY A C 1
ATOM 2911 O O . GLY A 1 353 ? 4.168 -20.5 -26.109 1 98.44 353 GLY A O 1
ATOM 2912 N N . ASN A 1 354 ? 5.227 -21.812 -27.547 1 97.94 354 ASN A N 1
ATOM 2913 C CA . ASN A 1 354 ? 6.512 -21.156 -27.375 1 97.94 354 ASN A CA 1
ATOM 2914 C C . ASN A 1 354 ? 6.449 -19.688 -27.797 1 97.94 354 ASN A C 1
ATOM 2916 O O . ASN A 1 354 ? 6.992 -18.812 -27.109 1 97.94 354 ASN A O 1
ATOM 2920 N N . MET A 1 355 ? 5.801 -19.422 -28.906 1 98.12 355 MET A N 1
ATOM 2921 C CA . MET A 1 355 ? 5.684 -18.078 -29.438 1 98.12 355 MET A CA 1
ATOM 2922 C C . MET A 1 355 ? 4.879 -17.188 -28.5 1 98.12 355 MET A C 1
ATOM 2924 O O . MET A 1 355 ? 5.285 -16.047 -28.219 1 98.12 355 MET A O 1
ATOM 2928 N N . VAL A 1 356 ? 3.758 -17.703 -27.984 1 98.44 356 VAL A N 1
ATOM 2929 C CA . VAL A 1 356 ? 2.861 -16.922 -27.125 1 98.44 356 VAL A CA 1
ATOM 2930 C C . VAL A 1 356 ? 3.539 -16.656 -25.797 1 98.44 356 VAL A C 1
ATOM 2932 O O . VAL A 1 356 ? 3.453 -15.547 -25.266 1 98.44 356 VAL A O 1
ATOM 2935 N N . GLU A 1 357 ? 4.215 -17.625 -25.234 1 97.69 357 GLU A N 1
ATOM 2936 C CA . GLU A 1 357 ? 4.93 -17.438 -23.969 1 97.69 357 GLU A CA 1
ATOM 2937 C C . GLU A 1 357 ? 6.145 -16.547 -24.156 1 97.69 357 GLU A C 1
ATOM 2939 O O . GLU A 1 357 ? 6.551 -15.836 -23.219 1 97.69 357 GLU A O 1
ATOM 2944 N N . ALA A 1 358 ? 6.711 -16.609 -25.359 1 96.75 358 ALA A N 1
ATOM 2945 C CA . ALA A 1 358 ? 7.949 -15.914 -25.688 1 96.75 358 ALA A CA 1
ATOM 2946 C C . ALA A 1 358 ? 9.141 -16.531 -24.953 1 96.75 358 ALA A C 1
ATOM 2948 O O . ALA A 1 358 ? 9.898 -15.82 -24.297 1 96.75 358 ALA A O 1
ATOM 2949 N N . ASN A 1 359 ? 9.281 -17.797 -25.062 1 95.81 359 ASN A N 1
ATOM 2950 C CA . ASN A 1 359 ? 10.414 -18.453 -24.422 1 95.81 359 ASN A CA 1
ATOM 2951 C C . ASN A 1 359 ? 11.57 -18.656 -25.406 1 95.81 359 ASN A C 1
ATOM 2953 O O . ASN A 1 359 ? 11.492 -18.219 -26.547 1 95.81 359 ASN A O 1
ATOM 2957 N N . GLU A 1 360 ? 12.648 -19.266 -24.984 1 94.31 360 GLU A N 1
ATOM 2958 C CA . GLU A 1 360 ? 13.891 -19.344 -25.734 1 94.31 360 GLU A CA 1
ATOM 2959 C C . GLU A 1 360 ? 13.742 -20.266 -26.953 1 94.31 360 GLU A C 1
ATOM 2961 O O . GLU A 1 360 ? 14.57 -20.234 -27.859 1 94.31 360 GLU A O 1
ATOM 2966 N N . ASN A 1 361 ? 12.68 -21.062 -27.047 1 93.75 361 ASN A N 1
ATOM 2967 C CA . ASN A 1 361 ? 12.445 -21.969 -28.156 1 93.75 361 ASN A CA 1
ATOM 2968 C C . ASN A 1 361 ? 11.57 -21.328 -29.234 1 93.75 361 ASN A C 1
ATOM 2970 O O . ASN A 1 361 ? 11.234 -21.969 -30.234 1 93.75 361 ASN A O 1
ATOM 2974 N N . THR A 1 362 ? 11.242 -20.141 -29.078 1 95.38 362 THR A N 1
ATOM 2975 C CA . THR A 1 362 ? 10.469 -19.422 -30.078 1 95.38 362 THR A CA 1
ATOM 2976 C C . THR A 1 362 ? 11.242 -19.312 -31.391 1 95.38 362 THR A C 1
ATOM 2978 O O . THR A 1 362 ? 12.406 -18.906 -31.391 1 95.38 362 THR A O 1
ATOM 2981 N N . PRO A 1 363 ? 10.734 -19.734 -32.531 1 94.31 363 PRO A N 1
ATOM 2982 C CA . PRO A 1 363 ? 11.461 -19.719 -33.812 1 94.31 363 PRO A CA 1
ATOM 2983 C C . PRO A 1 363 ? 12.008 -18.344 -34.156 1 94.31 363 PRO A C 1
ATOM 2985 O O . PRO A 1 363 ? 13.07 -18.234 -34.781 1 94.31 363 PRO A O 1
ATOM 2988 N N . ASN A 1 364 ? 11.555 -17.25 -33.844 1 94.06 364 ASN A N 1
ATOM 2989 C CA . ASN A 1 364 ? 11.969 -15.875 -34.094 1 94.06 364 ASN A CA 1
ATOM 2990 C C . ASN A 1 364 ? 11.469 -14.922 -33.031 1 94.06 364 ASN A C 1
ATOM 2992 O O . ASN A 1 364 ? 10.633 -14.062 -33.281 1 94.06 364 ASN A O 1
ATOM 2996 N N . LEU A 1 365 ? 12.203 -15.039 -32 1 93.81 365 LEU A N 1
ATOM 2997 C CA . LEU A 1 365 ? 11.75 -14.352 -30.797 1 93.81 365 LEU A CA 1
ATOM 2998 C C . LEU A 1 365 ? 11.711 -12.844 -31.016 1 93.81 365 LEU A C 1
ATOM 3000 O O . LEU A 1 365 ? 10.812 -12.164 -30.516 1 93.81 365 LEU A O 1
ATOM 3004 N N . ALA A 1 366 ? 12.727 -12.289 -31.719 1 92.25 366 ALA A N 1
ATOM 3005 C CA . ALA A 1 366 ? 12.797 -10.844 -31.953 1 92.25 366 ALA A CA 1
ATOM 3006 C C . ALA A 1 366 ? 11.609 -10.367 -32.781 1 92.25 366 ALA A C 1
ATOM 3008 O O . ALA A 1 366 ? 11.109 -9.258 -32.594 1 92.25 366 ALA A O 1
ATOM 3009 N N . PHE A 1 367 ? 11.172 -11.188 -33.719 1 94.62 367 PHE A N 1
ATOM 3010 C CA . PHE A 1 367 ? 10.078 -10.836 -34.625 1 94.62 367 PHE A CA 1
ATOM 3011 C C . PHE A 1 367 ? 8.734 -10.961 -33.906 1 94.62 367 PHE A C 1
ATOM 3013 O O . PHE A 1 367 ? 7.883 -10.078 -34.031 1 94.62 367 PHE A O 1
ATOM 3020 N N . TYR A 1 368 ? 8.477 -11.992 -33.156 1 96.44 368 TYR A N 1
ATOM 3021 C CA . TYR A 1 368 ? 7.168 -12.281 -32.562 1 96.44 368 TYR A CA 1
ATOM 3022 C C . TYR A 1 368 ? 7.016 -11.594 -31.234 1 96.44 368 TYR A C 1
ATOM 3024 O O . TYR A 1 368 ? 5.898 -11.422 -30.734 1 96.44 368 TYR A O 1
ATOM 3032 N N . GLY A 1 369 ? 8.133 -11.219 -30.594 1 95.12 369 GLY A N 1
ATOM 3033 C CA . GLY A 1 369 ? 8.078 -10.477 -29.344 1 95.12 369 GLY A CA 1
ATOM 3034 C C . GLY A 1 369 ? 7.574 -11.305 -28.172 1 95.12 369 GLY A C 1
ATOM 3035 O O . GLY A 1 369 ? 7.434 -12.523 -28.297 1 95.12 369 GLY A O 1
ATOM 3036 N N . SER A 1 370 ? 7.32 -10.648 -27 1 96 370 SER A N 1
ATOM 3037 C CA . SER A 1 370 ? 6.934 -11.32 -25.766 1 96 370 SER A CA 1
ATOM 3038 C C . SER A 1 370 ? 5.562 -10.852 -25.281 1 96 370 SER A C 1
ATOM 3040 O O . SER A 1 370 ? 5.457 -10.164 -24.266 1 96 370 SER A O 1
ATOM 3042 N N . ILE A 1 371 ? 4.547 -11.289 -25.922 1 96.06 371 ILE A N 1
ATOM 3043 C CA . ILE A 1 371 ? 3.225 -10.75 -25.625 1 96.06 371 ILE A CA 1
ATOM 3044 C C . ILE A 1 371 ? 2.787 -11.188 -24.234 1 96.06 371 ILE A C 1
ATOM 3046 O O . ILE A 1 371 ? 2.211 -10.406 -23.484 1 96.06 371 ILE A O 1
ATOM 3050 N N . HIS A 1 372 ? 3.033 -12.453 -23.812 1 97.81 372 HIS A N 1
ATOM 3051 C CA . HIS A 1 372 ? 2.617 -12.93 -22.5 1 97.81 372 HIS A CA 1
ATOM 3052 C C . HIS A 1 372 ? 3.34 -12.18 -21.391 1 97.81 372 HIS A C 1
ATOM 3054 O O . HIS A 1 372 ? 2.701 -11.586 -20.516 1 97.81 372 HIS A O 1
ATOM 3060 N N . ASN A 1 373 ? 4.656 -12.133 -21.406 1 97.44 373 ASN A N 1
ATOM 3061 C CA . ASN A 1 373 ? 5.445 -11.578 -20.312 1 97.44 373 ASN A CA 1
ATOM 3062 C C . ASN A 1 373 ? 5.277 -10.062 -20.219 1 97.44 373 ASN A C 1
ATOM 3064 O O . ASN A 1 373 ? 5.172 -9.523 -19.109 1 97.44 373 ASN A O 1
ATOM 3068 N N . LEU A 1 374 ? 5.273 -9.422 -21.359 1 97 374 LEU A N 1
ATOM 3069 C CA . LEU A 1 374 ? 5.18 -7.965 -21.344 1 97 374 LEU A CA 1
ATOM 3070 C C . LEU A 1 374 ? 3.777 -7.512 -20.953 1 97 374 LEU A C 1
ATOM 3072 O O . LEU A 1 374 ? 3.617 -6.461 -20.328 1 97 374 LEU A O 1
ATOM 3076 N N . PHE A 1 375 ? 2.742 -8.297 -21.297 1 97.44 375 PHE A N 1
ATOM 3077 C CA . PHE A 1 375 ? 1.399 -7.973 -20.828 1 97.44 375 PHE A CA 1
ATOM 3078 C C . PHE A 1 375 ? 1.337 -7.988 -19.297 1 97.44 375 PHE A C 1
ATOM 3080 O O . PHE A 1 375 ? 0.682 -7.141 -18.688 1 97.44 375 PHE A O 1
ATOM 3087 N N . HIS A 1 376 ? 2.01 -8.969 -18.672 1 98.19 376 HIS A N 1
ATOM 3088 C CA . HIS A 1 376 ? 2.131 -8.992 -17.219 1 98.19 376 HIS A CA 1
ATOM 3089 C C . HIS A 1 376 ? 2.715 -7.68 -16.688 1 98.19 376 HIS A C 1
ATOM 3091 O O . HIS A 1 376 ? 2.205 -7.113 -15.719 1 98.19 376 HIS A O 1
ATOM 3097 N N . VAL A 1 377 ? 3.725 -7.203 -17.328 1 98.25 377 VAL A N 1
ATOM 3098 C CA . VAL A 1 377 ? 4.434 -6.004 -16.891 1 98.25 377 VAL A CA 1
ATOM 3099 C C . VAL A 1 377 ? 3.527 -4.781 -17.047 1 98.25 377 VAL A C 1
ATOM 3101 O O . VAL A 1 377 ? 3.445 -3.941 -16.141 1 98.25 377 VAL A O 1
ATOM 3104 N N . PHE A 1 378 ? 2.818 -4.707 -18.172 1 97.88 378 PHE A N 1
ATOM 3105 C CA . PHE A 1 378 ? 1.899 -3.598 -18.422 1 97.88 378 PHE A CA 1
ATOM 3106 C C . PHE A 1 378 ? 0.842 -3.527 -17.328 1 97.88 378 PHE A C 1
ATOM 3108 O O . PHE A 1 378 ? 0.525 -2.443 -16.828 1 97.88 378 PHE A O 1
ATOM 3115 N N . LEU A 1 379 ? 0.313 -4.668 -16.953 1 97.88 379 LEU A N 1
ATOM 3116 C CA . LEU A 1 379 ? -0.73 -4.715 -15.938 1 97.88 379 LEU A CA 1
ATOM 3117 C C . LEU A 1 379 ? -0.17 -4.344 -14.562 1 97.88 379 LEU A C 1
ATOM 3119 O O . LEU A 1 379 ? -0.805 -3.604 -13.812 1 97.88 379 LEU A O 1
ATOM 3123 N N . ALA A 1 380 ? 1.012 -4.836 -14.297 1 98 380 ALA A N 1
ATOM 3124 C CA . ALA A 1 380 ? 1.632 -4.609 -12.992 1 98 380 ALA A CA 1
ATOM 3125 C C . ALA A 1 380 ? 1.984 -3.137 -12.805 1 98 380 ALA A C 1
ATOM 3127 O O . ALA A 1 380 ? 1.972 -2.629 -11.68 1 98 380 ALA A O 1
ATOM 3128 N N . ARG A 1 381 ? 2.256 -2.432 -13.875 1 97.5 381 ARG A N 1
ATOM 3129 C CA . ARG A 1 381 ? 2.781 -1.073 -13.781 1 97.5 381 ARG A CA 1
ATOM 3130 C C . ARG A 1 381 ? 1.744 -0.052 -14.234 1 97.5 381 ARG A C 1
ATOM 3132 O O . ARG A 1 381 ? 2.066 1.121 -14.43 1 97.5 381 ARG A O 1
ATOM 3139 N N . ILE A 1 382 ? 0.543 -0.465 -14.352 1 96.75 382 ILE A N 1
ATOM 3140 C CA . ILE A 1 382 ? -0.505 0.347 -14.961 1 96.75 382 ILE A CA 1
ATOM 3141 C C . ILE A 1 382 ? -0.7 1.627 -14.148 1 96.75 382 ILE A C 1
ATOM 3143 O O . ILE A 1 382 ? -1.054 2.672 -14.703 1 96.75 382 ILE A O 1
ATOM 3147 N N . GLY A 1 383 ? -0.45 1.613 -12.844 1 95 383 GLY A N 1
ATOM 3148 C CA . GLY A 1 383 ? -0.627 2.777 -11.992 1 95 383 GLY A CA 1
ATOM 3149 C C . GLY A 1 383 ? 0.577 3.701 -11.984 1 95 383 GLY A C 1
ATOM 3150 O O . GLY A 1 383 ? 0.477 4.855 -11.57 1 95 383 GLY A O 1
ATOM 3151 N N . ASP A 1 384 ? 1.738 3.244 -12.414 1 96.12 384 ASP A N 1
ATOM 3152 C CA . ASP A 1 384 ? 3 3.979 -12.453 1 96.12 384 ASP A CA 1
ATOM 3153 C C . ASP A 1 384 ? 3.898 3.469 -13.578 1 96.12 384 ASP A C 1
ATOM 3155 O O . ASP A 1 384 ? 4.988 2.951 -13.32 1 96.12 384 ASP A O 1
ATOM 3159 N N . PRO A 1 385 ? 3.447 3.727 -14.789 1 95.75 385 PRO A N 1
ATOM 3160 C CA . PRO A 1 385 ? 4.094 3.082 -15.93 1 95.75 385 PRO A CA 1
ATOM 3161 C C . PRO A 1 385 ? 5.547 3.514 -16.109 1 95.75 385 PRO A C 1
ATOM 3163 O O . PRO A 1 385 ? 6.383 2.719 -16.547 1 95.75 385 PRO A O 1
ATOM 3166 N N . ASP A 1 386 ? 5.855 4.754 -15.805 1 93.94 386 ASP A N 1
ATOM 3167 C CA . ASP A 1 386 ? 7.227 5.191 -16.031 1 93.94 386 ASP A CA 1
ATOM 3168 C C . ASP A 1 386 ? 8.016 5.223 -14.727 1 93.94 386 ASP A C 1
ATOM 3170 O O . ASP A 1 386 ? 9.148 5.715 -14.688 1 93.94 386 ASP A O 1
ATOM 3174 N N . GLY A 1 387 ? 7.41 4.832 -13.617 1 93.25 387 GLY A N 1
ATOM 3175 C CA . GLY A 1 387 ? 8.086 4.66 -12.344 1 93.25 387 GLY A CA 1
ATOM 3176 C C . GLY A 1 387 ? 8.297 5.965 -11.602 1 93.25 387 GLY A C 1
ATOM 3177 O O . GLY A 1 387 ? 9.039 6.012 -10.617 1 93.25 387 GLY A O 1
ATOM 3178 N N . ARG A 1 388 ? 7.707 7.023 -11.984 1 93.25 388 ARG A N 1
ATOM 3179 C CA . ARG A 1 388 ? 8.023 8.336 -11.422 1 93.25 388 ARG A CA 1
ATOM 3180 C C . ARG A 1 388 ? 7.535 8.438 -9.977 1 93.25 388 ARG A C 1
ATOM 3182 O O . ARG A 1 388 ? 8.07 9.227 -9.195 1 93.25 388 ARG A O 1
ATOM 3189 N N . TYR A 1 389 ? 6.602 7.641 -9.578 1 93.56 389 TYR A N 1
ATOM 3190 C CA . TYR A 1 389 ? 6.078 7.723 -8.219 1 93.56 389 TYR A CA 1
ATOM 3191 C C . TYR A 1 389 ? 6.781 6.73 -7.301 1 93.56 389 TYR A C 1
ATOM 3193 O O . TYR A 1 389 ? 6.496 6.676 -6.102 1 93.56 389 TYR A O 1
ATOM 3201 N N . GLY A 1 390 ? 7.668 5.922 -7.785 1 93.31 390 GLY A N 1
ATOM 3202 C CA . GLY A 1 390 ? 8.469 5.008 -6.984 1 93.31 390 GLY A CA 1
ATOM 3203 C C . GLY A 1 390 ? 7.684 3.809 -6.488 1 93.31 390 GLY A C 1
ATOM 3204 O O . GLY A 1 390 ? 8.016 3.232 -5.449 1 93.31 390 GLY A O 1
ATOM 3205 N N . LEU A 1 391 ? 6.633 3.451 -7.172 1 95.56 391 LEU A N 1
ATOM 3206 C CA . LEU A 1 391 ? 5.871 2.268 -6.789 1 95.56 391 LEU A CA 1
ATOM 3207 C C . LEU A 1 391 ? 6.602 0.994 -7.199 1 95.56 391 LEU A C 1
ATOM 3209 O O . LEU A 1 391 ? 7.207 0.938 -8.273 1 95.56 391 LEU A O 1
ATOM 3213 N N . PRO A 1 392 ? 6.609 0.004 -6.273 1 95.75 392 PRO A N 1
ATOM 3214 C CA . PRO A 1 392 ? 7.102 -1.305 -6.715 1 95.75 392 PRO A CA 1
ATOM 3215 C C . PRO A 1 392 ? 6.156 -1.987 -7.699 1 95.75 392 PRO A C 1
ATOM 3217 O O . PRO A 1 392 ? 5.016 -1.556 -7.867 1 95.75 392 PRO A O 1
ATOM 3220 N N . PRO A 1 393 ? 6.633 -3.031 -8.367 1 96.94 393 PRO A N 1
ATOM 3221 C CA . PRO A 1 393 ? 5.75 -3.715 -9.312 1 96.94 393 PRO A CA 1
ATOM 3222 C C . PRO A 1 393 ? 4.539 -4.352 -8.633 1 96.94 393 PRO A C 1
ATOM 3224 O O . PRO A 1 393 ? 4.641 -4.816 -7.496 1 96.94 393 PRO A O 1
ATOM 3227 N N . GLY A 1 394 ? 3.412 -4.367 -9.406 1 97.94 394 GLY A N 1
ATOM 3228 C CA . GLY A 1 394 ? 2.199 -4.996 -8.898 1 97.94 394 GLY A CA 1
ATOM 3229 C C . GLY A 1 394 ? 2.271 -6.512 -8.891 1 97.94 394 GLY A C 1
ATOM 3230 O O . GLY A 1 394 ? 3.285 -7.094 -9.289 1 97.94 394 GLY A O 1
ATOM 3231 N N . VAL A 1 395 ? 1.179 -7.141 -8.5 1 98.12 395 VAL A N 1
ATOM 3232 C CA . VAL A 1 395 ? 1.136 -8.578 -8.266 1 98.12 395 VAL A CA 1
ATOM 3233 C C . VAL A 1 395 ? 1.306 -9.328 -9.586 1 98.12 395 VAL A C 1
ATOM 3235 O O . VAL A 1 395 ? 1.73 -10.484 -9.602 1 98.12 395 VAL A O 1
ATOM 3238 N N . MET A 1 396 ? 1.066 -8.695 -10.68 1 98.38 396 MET A N 1
ATOM 3239 C CA . MET A 1 396 ? 1.137 -9.352 -11.984 1 98.38 396 MET A CA 1
ATOM 3240 C C . MET A 1 396 ? 2.586 -9.562 -12.406 1 98.38 396 MET A C 1
ATOM 3242 O O . MET A 1 396 ? 2.854 -10.266 -13.383 1 98.38 396 MET A O 1
ATOM 3246 N N . GLU A 1 397 ? 3.586 -9.102 -11.672 1 97.94 397 GLU A N 1
ATOM 3247 C CA . GLU A 1 397 ? 4.988 -9.289 -12.031 1 97.94 397 GLU A CA 1
ATOM 3248 C C . GLU A 1 397 ? 5.629 -10.398 -11.195 1 97.94 397 GLU A C 1
ATOM 3250 O O . GLU A 1 397 ? 6.852 -10.438 -11.047 1 97.94 397 GLU A O 1
ATOM 3255 N N . HIS A 1 398 ? 4.824 -11.219 -10.609 1 98 398 HIS A N 1
ATOM 3256 C CA . HIS A 1 398 ? 5.246 -12.438 -9.93 1 98 398 HIS A CA 1
ATOM 3257 C C . HIS A 1 398 ? 4.273 -13.578 -10.203 1 98 398 HIS A C 1
ATOM 3259 O O . HIS A 1 398 ? 3.061 -13.414 -10.07 1 98 398 HIS A O 1
ATOM 3265 N N . PHE A 1 399 ? 4.785 -14.711 -10.492 1 97.88 399 PHE A N 1
ATOM 3266 C CA . PHE A 1 399 ? 3.92 -15.828 -10.844 1 97.88 399 PHE A CA 1
ATOM 3267 C C . PHE A 1 399 ? 3.127 -16.297 -9.625 1 97.88 399 PHE A C 1
ATOM 3269 O O . PHE A 1 399 ? 1.984 -16.734 -9.758 1 97.88 399 PHE A O 1
ATOM 3276 N N . GLU A 1 400 ? 3.711 -16.203 -8.445 1 97.44 400 GLU A N 1
ATOM 3277 C CA . GLU A 1 400 ? 3.074 -16.703 -7.238 1 97.44 400 GLU A CA 1
ATOM 3278 C C . GLU A 1 400 ? 1.99 -15.758 -6.738 1 97.44 400 GLU A C 1
ATOM 3280 O O . GLU A 1 400 ? 1.181 -16.125 -5.887 1 97.44 400 GLU A O 1
ATOM 3285 N N . THR A 1 401 ? 1.905 -14.523 -7.309 1 97.94 401 THR A N 1
ATOM 3286 C CA . THR A 1 401 ? 0.899 -13.578 -6.84 1 97.94 401 THR A CA 1
ATOM 3287 C C . THR A 1 401 ? -0.077 -13.227 -7.961 1 97.94 401 THR A C 1
ATOM 3289 O O . THR A 1 401 ? -1.146 -12.672 -7.707 1 97.94 401 THR A O 1
ATOM 3292 N N . ALA A 1 402 ? 0.177 -13.57 -9.164 1 98.31 402 ALA A N 1
ATOM 3293 C CA . ALA A 1 402 ? -0.521 -13.055 -10.336 1 98.31 402 ALA A CA 1
ATOM 3294 C C . ALA A 1 402 ? -1.975 -13.516 -10.359 1 98.31 402 ALA A C 1
ATOM 3296 O O . ALA A 1 402 ? -2.867 -12.766 -10.758 1 98.31 402 ALA A O 1
ATOM 3297 N N . THR A 1 403 ? -2.234 -14.719 -9.906 1 97.5 403 THR A N 1
ATOM 3298 C CA . THR A 1 403 ? -3.566 -15.297 -10.047 1 97.5 403 THR A CA 1
ATOM 3299 C C . THR A 1 403 ? -4.559 -14.602 -9.117 1 97.5 403 THR A C 1
ATOM 3301 O O . THR A 1 403 ? -5.773 -14.742 -9.281 1 97.5 403 THR A O 1
ATOM 3304 N N . ARG A 1 404 ? -4.059 -13.82 -8.219 1 95.69 404 ARG A N 1
ATOM 3305 C CA . ARG A 1 404 ? -4.938 -13.102 -7.301 1 95.69 404 ARG A CA 1
ATOM 3306 C C . ARG A 1 404 ? -5.695 -11.992 -8.023 1 95.69 404 ARG A C 1
ATOM 3308 O O . ARG A 1 404 ? -6.793 -11.617 -7.605 1 95.69 404 ARG A O 1
ATOM 3315 N N . ASP A 1 405 ? -5.062 -11.43 -8.984 1 96.56 405 ASP A N 1
ATOM 3316 C CA . ASP A 1 405 ? -5.676 -10.359 -9.773 1 96.56 405 ASP A CA 1
ATOM 3317 C C . ASP A 1 405 ? -6.641 -10.938 -10.812 1 96.56 405 ASP A C 1
ATOM 3319 O O . ASP A 1 405 ? -6.23 -11.695 -11.695 1 96.56 405 ASP A O 1
ATOM 3323 N N . PRO A 1 406 ? -7.848 -10.461 -10.82 1 95.06 406 PRO A N 1
ATOM 3324 C CA . PRO A 1 406 ? -8.797 -10.977 -11.82 1 95.06 406 PRO A CA 1
ATOM 3325 C C . PRO A 1 406 ? -8.336 -10.727 -13.25 1 95.06 406 PRO A C 1
ATOM 3327 O O . PRO A 1 406 ? -8.703 -11.477 -14.156 1 95.06 406 PRO A O 1
ATOM 3330 N N . THR A 1 407 ? -7.508 -9.742 -13.43 1 97.06 407 THR A N 1
ATOM 3331 C CA . THR A 1 407 ? -7.062 -9.453 -14.789 1 97.06 407 THR A CA 1
ATOM 3332 C C . THR A 1 407 ? -6.137 -10.555 -15.297 1 97.06 407 THR A C 1
ATOM 3334 O O . THR A 1 407 ? -5.938 -10.695 -16.516 1 97.06 407 THR A O 1
ATOM 3337 N N . PHE A 1 408 ? -5.551 -11.297 -14.43 1 98.25 408 PHE A N 1
ATOM 3338 C CA . PHE A 1 408 ? -4.754 -12.453 -14.844 1 98.25 408 PHE A CA 1
ATOM 3339 C C . PHE A 1 408 ? -5.57 -13.375 -15.742 1 98.25 408 PHE A C 1
ATOM 3341 O O . PHE A 1 408 ? -5.09 -13.812 -16.797 1 98.25 408 PHE A O 1
ATOM 3348 N N . PHE A 1 409 ? -6.746 -13.641 -15.328 1 98.25 409 PHE A N 1
ATOM 3349 C CA . PHE A 1 409 ? -7.594 -14.562 -16.062 1 98.25 409 PHE A CA 1
ATOM 3350 C C . PHE A 1 409 ? -8.125 -13.922 -17.344 1 98.25 409 PHE A C 1
ATOM 3352 O O . PHE A 1 409 ? -8.336 -14.602 -18.344 1 98.25 409 PHE A O 1
ATOM 3359 N N . ARG A 1 410 ? -8.32 -12.656 -17.312 1 97.94 410 ARG A N 1
ATOM 3360 C CA . ARG A 1 410 ? -8.703 -11.953 -18.531 1 97.94 410 ARG A CA 1
ATOM 3361 C C . ARG A 1 410 ? -7.562 -11.969 -19.562 1 97.94 410 ARG A C 1
ATOM 3363 O O . ARG A 1 410 ? -7.801 -12.109 -20.766 1 97.94 410 ARG A O 1
ATOM 3370 N N . LEU A 1 411 ? -6.355 -11.797 -19.062 1 98.19 411 LEU A N 1
ATOM 3371 C CA . LEU A 1 411 ? -5.172 -11.914 -19.922 1 98.19 411 LEU A CA 1
ATOM 3372 C C . LEU A 1 411 ? -5.09 -13.297 -20.547 1 98.19 411 LEU A C 1
ATOM 3374 O O . LEU A 1 411 ? -4.879 -13.422 -21.75 1 98.19 411 LEU A O 1
ATOM 3378 N N . HIS A 1 412 ? -5.262 -14.281 -19.766 1 98.31 412 HIS A N 1
ATOM 3379 C CA . HIS A 1 412 ? -5.105 -15.641 -20.281 1 98.31 412 HIS A CA 1
ATOM 3380 C C . HIS A 1 412 ? -6.312 -16.062 -21.109 1 98.31 412 HIS A C 1
ATOM 3382 O O . HIS A 1 412 ? -6.227 -16.984 -21.906 1 98.31 412 HIS A O 1
ATOM 3388 N N . LYS A 1 413 ? -7.441 -15.359 -20.906 1 98.06 413 LYS A N 1
ATOM 3389 C CA . LYS A 1 413 ? -8.531 -15.523 -21.859 1 98.06 413 LYS A CA 1
ATOM 3390 C C . LYS A 1 413 ? -8.148 -14.945 -23.219 1 98.06 413 LYS A C 1
ATOM 3392 O O . LYS A 1 413 ? -8.445 -15.539 -24.266 1 98.06 413 LYS A O 1
ATOM 3397 N N . TYR A 1 414 ? -7.547 -13.797 -23.188 1 97.44 414 TYR A N 1
ATOM 3398 C CA . TYR A 1 414 ? -7.027 -13.156 -24.391 1 97.44 414 TYR A CA 1
ATOM 3399 C C . TYR A 1 414 ? -6.059 -14.078 -25.125 1 97.44 414 TYR A C 1
ATOM 3401 O O . TYR A 1 414 ? -6.16 -14.25 -26.344 1 97.44 414 TYR A O 1
ATOM 3409 N N . LEU A 1 415 ? -5.16 -14.703 -24.484 1 98.19 415 LEU A N 1
ATOM 3410 C CA . LEU A 1 415 ? -4.207 -15.633 -25.078 1 98.19 415 LEU A CA 1
ATOM 3411 C C . LEU A 1 415 ? -4.902 -16.906 -25.531 1 98.19 415 LEU A C 1
ATOM 3413 O O . LEU A 1 415 ? -4.578 -17.438 -26.594 1 98.19 415 LEU A O 1
ATOM 3417 N N . ASP A 1 416 ? -5.801 -17.359 -24.703 1 97.94 416 ASP A N 1
ATOM 3418 C CA . ASP A 1 416 ? -6.566 -18.562 -25 1 97.94 416 ASP A CA 1
ATOM 3419 C C . ASP A 1 416 ? -7.312 -18.422 -26.328 1 97.94 416 ASP A C 1
ATOM 3421 O O . ASP A 1 416 ? -7.484 -19.406 -27.047 1 97.94 416 ASP A O 1
ATOM 3425 N N . ASP A 1 417 ? -7.734 -17.25 -26.594 1 97.56 417 ASP A N 1
ATOM 3426 C CA . ASP A 1 417 ? -8.453 -17 -27.844 1 97.56 417 ASP A CA 1
ATOM 3427 C C . ASP A 1 417 ? -7.551 -17.219 -29.047 1 97.56 417 ASP A C 1
ATOM 3429 O O . ASP A 1 417 ? -8.023 -17.656 -30.109 1 97.56 417 ASP A O 1
ATOM 3433 N N . ILE A 1 418 ? -6.324 -16.938 -28.906 1 98.12 418 ILE A N 1
ATOM 3434 C CA . ILE A 1 418 ? -5.375 -17.203 -29.984 1 98.12 418 ILE A CA 1
ATOM 3435 C C . ILE A 1 418 ? -5.262 -18.703 -30.219 1 98.12 418 ILE A C 1
ATOM 3437 O O . ILE A 1 418 ? -5.309 -19.172 -31.359 1 98.12 418 ILE A O 1
ATOM 3441 N N . PHE A 1 419 ? -5.152 -19.453 -29.188 1 98.56 419 PHE A N 1
ATOM 3442 C CA . PHE A 1 419 ? -5.035 -20.906 -29.281 1 98.56 419 PHE A CA 1
ATOM 3443 C C . PHE A 1 419 ? -6.324 -21.516 -29.828 1 98.56 419 PHE A C 1
ATOM 3445 O O . PHE A 1 419 ? -6.289 -22.484 -30.594 1 98.56 419 PHE A O 1
ATOM 3452 N N . LYS A 1 420 ? -7.445 -20.969 -29.359 1 98.31 420 LYS A N 1
ATOM 3453 C CA . LYS A 1 420 ? -8.719 -21.469 -29.859 1 98.31 420 LYS A CA 1
ATOM 3454 C C . LYS A 1 420 ? -8.812 -21.281 -31.375 1 98.31 420 LYS A C 1
ATOM 3456 O O . LYS A 1 420 ? -9.273 -22.172 -32.094 1 98.31 420 LYS A O 1
ATOM 3461 N N . ALA A 1 421 ? -8.438 -20.094 -31.844 1 98 421 ALA A N 1
ATOM 3462 C CA . ALA A 1 421 ? -8.445 -19.828 -33.281 1 98 421 ALA A CA 1
ATOM 3463 C C . ALA A 1 421 ? -7.57 -20.812 -34.031 1 98 421 ALA A C 1
ATOM 3465 O O . ALA A 1 421 ? -7.93 -21.266 -35.125 1 98 421 ALA A O 1
ATOM 3466 N N . TYR A 1 422 ? -6.453 -21.078 -33.562 1 98.44 422 TYR A N 1
ATOM 3467 C CA . TYR A 1 422 ? -5.535 -22.047 -34.156 1 98.44 422 TYR A CA 1
ATOM 3468 C C . TYR A 1 422 ? -6.191 -23.422 -34.25 1 98.44 422 TYR A C 1
ATOM 3470 O O . TYR A 1 422 ? -6.188 -24.047 -35.312 1 98.44 422 TYR A O 1
ATOM 3478 N N . LYS A 1 423 ? -6.742 -23.922 -33.125 1 98 423 LYS A N 1
ATOM 3479 C CA . LYS A 1 423 ? -7.371 -25.25 -33.062 1 98 423 LYS A CA 1
ATOM 3480 C C . LYS A 1 423 ? -8.586 -25.297 -34 1 98 423 LYS A C 1
ATOM 3482 O O . LYS A 1 423 ? -8.844 -26.328 -34.625 1 98 423 LYS A O 1
ATOM 3487 N N . ASP A 1 424 ? -9.32 -24.234 -34.062 1 96.88 424 ASP A N 1
ATOM 3488 C CA . ASP A 1 424 ? -10.453 -24.172 -35 1 96.88 424 ASP A CA 1
ATOM 3489 C C . ASP A 1 424 ? -9.984 -24.234 -36.438 1 96.88 424 ASP A C 1
ATOM 3491 O O . ASP A 1 424 ? -10.648 -24.844 -37.281 1 96.88 424 ASP A O 1
ATOM 3495 N N . ASN A 1 425 ? -8.914 -23.562 -36.656 1 96.56 425 ASN A N 1
ATOM 3496 C CA . ASN A 1 425 ? -8.367 -23.531 -38 1 96.56 425 ASN A CA 1
ATOM 3497 C C . ASN A 1 425 ? -7.918 -24.922 -38.469 1 96.56 425 ASN A C 1
ATOM 3499 O O . ASN A 1 425 ? -7.918 -25.219 -39.656 1 96.56 425 ASN A O 1
ATOM 3503 N N . LEU A 1 426 ? -7.5 -25.812 -37.594 1 96.5 426 LEU A N 1
ATOM 3504 C CA . LEU A 1 426 ? -7.066 -27.172 -37.906 1 96.5 426 LEU A CA 1
ATOM 3505 C C . LEU A 1 426 ? -8.25 -28.031 -38.344 1 96.5 426 LEU A C 1
ATOM 3507 O O . LEU A 1 426 ? -8.062 -29.047 -39 1 96.5 426 LEU A O 1
ATOM 3511 N N . GLY A 1 427 ? -9.5 -27.672 -37.938 1 94.25 427 GLY A N 1
ATOM 3512 C CA . GLY A 1 427 ? -10.688 -28.438 -38.281 1 94.25 427 GLY A CA 1
ATOM 3513 C C . GLY A 1 427 ? -10.922 -29.609 -37.312 1 94.25 427 GLY A C 1
ATOM 3514 O O . GLY A 1 427 ? -10.102 -29.859 -36.438 1 94.25 427 GLY A O 1
ATOM 3515 N N . PRO A 1 428 ? -12.008 -30.344 -37.469 1 96.06 428 PRO A N 1
ATOM 3516 C CA . PRO A 1 428 ? -12.336 -31.469 -36.594 1 96.06 428 PRO A CA 1
ATOM 3517 C C . PRO A 1 428 ? -11.453 -32.688 -36.844 1 96.06 428 PRO A C 1
ATOM 3519 O O . PRO A 1 428 ? -10.875 -32.844 -37.938 1 96.06 428 PRO A O 1
ATOM 3522 N N . TYR A 1 429 ? -11.352 -33.5 -35.812 1 95.94 429 TYR A N 1
ATOM 3523 C CA . TYR A 1 429 ? -10.68 -34.781 -36.031 1 95.94 429 TYR A CA 1
ATOM 3524 C C . TYR A 1 429 ? -11.461 -35.688 -37 1 95.94 429 TYR A C 1
ATOM 3526 O O . TYR A 1 429 ? -12.688 -35.688 -36.969 1 95.94 429 TYR A O 1
ATOM 3534 N N . PRO A 1 430 ? -10.68 -36.438 -37.812 1 94.25 430 PRO A N 1
ATOM 3535 C CA . PRO A 1 430 ? -11.375 -37.5 -38.531 1 94.25 430 PRO A CA 1
ATOM 3536 C C . PRO A 1 430 ? -11.922 -38.594 -37.625 1 94.25 430 PRO A C 1
ATOM 3538 O O . PRO A 1 430 ? -11.367 -38.812 -36.531 1 94.25 430 PRO A O 1
ATOM 3541 N N . ARG A 1 431 ? -12.961 -39.281 -38.062 1 93.62 431 ARG A N 1
ATOM 3542 C CA . ARG A 1 431 ? -13.656 -40.281 -37.281 1 93.62 431 ARG A CA 1
ATOM 3543 C C . ARG A 1 431 ? -12.68 -41.375 -36.781 1 93.62 431 ARG A C 1
ATOM 3545 O O . ARG A 1 431 ? -12.773 -41.812 -35.625 1 93.62 431 ARG A O 1
ATOM 3552 N N . GLU A 1 432 ? -11.695 -41.719 -37.594 1 93.31 432 GLU A N 1
ATOM 3553 C CA . GLU A 1 432 ? -10.773 -42.812 -37.312 1 93.31 432 GLU A CA 1
ATOM 3554 C C . GLU A 1 432 ? -9.867 -42.469 -36.125 1 93.31 432 GLU A C 1
ATOM 3556 O O . GLU A 1 432 ? -9.352 -43.375 -35.469 1 93.31 432 GLU A O 1
ATOM 3561 N N . GLU A 1 433 ? -9.75 -41.188 -35.875 1 94.31 433 GLU A N 1
ATOM 3562 C CA . GLU A 1 433 ? -8.867 -40.781 -34.781 1 94.31 433 GLU A CA 1
ATOM 3563 C C . GLU A 1 433 ? -9.609 -40.75 -33.438 1 94.31 433 GLU A C 1
ATOM 3565 O O . GLU A 1 433 ? -8.984 -40.781 -32.375 1 94.31 433 GLU A O 1
ATOM 3570 N N . ILE A 1 434 ? -10.922 -40.75 -33.469 1 95.5 434 ILE A N 1
ATOM 3571 C CA . ILE A 1 434 ? -11.711 -40.625 -32.25 1 95.5 434 ILE A CA 1
ATOM 3572 C C . ILE A 1 434 ? -12.273 -41.969 -31.859 1 95.5 434 ILE A C 1
ATOM 3574 O O . ILE A 1 434 ? -12.258 -42.344 -30.688 1 95.5 434 ILE A O 1
ATOM 3578 N N . GLU A 1 435 ? -12.719 -42.719 -32.844 1 95.31 435 GLU A N 1
ATOM 3579 C CA . GLU A 1 435 ? -13.453 -43.969 -32.625 1 95.31 435 GLU A CA 1
ATOM 3580 C C . GLU A 1 435 ? -12.531 -45.094 -32.125 1 95.31 435 GLU A C 1
ATOM 3582 O O . GLU A 1 435 ? -11.375 -45.156 -32.562 1 95.31 435 GLU A O 1
ATOM 3587 N N . PHE A 1 436 ? -13 -45.844 -31.219 1 97.06 436 PHE A N 1
ATOM 3588 C CA . PHE A 1 436 ? -12.367 -47.094 -30.781 1 97.06 436 PHE A CA 1
ATOM 3589 C C . PHE A 1 436 ? -13.281 -48.281 -31.031 1 97.06 436 PHE A C 1
ATOM 3591 O O . PHE A 1 436 ? -13.961 -48.75 -30.109 1 97.06 436 PHE A O 1
ATOM 3598 N N . PRO A 1 437 ? -13.156 -48.75 -32.25 1 95.12 437 PRO A N 1
ATOM 3599 C CA . PRO A 1 437 ? -14.078 -49.844 -32.594 1 95.12 437 PRO A CA 1
ATOM 3600 C C . PRO A 1 437 ? -13.938 -51.031 -31.641 1 95.12 437 PRO A C 1
ATOM 3602 O O . PRO A 1 437 ? -12.82 -51.438 -31.297 1 95.12 437 PRO A O 1
ATOM 3605 N N . GLY A 1 438 ? -15.023 -51.594 -31.172 1 96.12 438 GLY A N 1
ATOM 3606 C CA . GLY A 1 438 ? -15.039 -52.75 -30.312 1 96.12 438 GLY A CA 1
ATOM 3607 C C . GLY A 1 438 ? -15.094 -52.406 -28.844 1 96.12 438 GLY A C 1
ATOM 3608 O O . GLY A 1 438 ? -15.219 -53.312 -27.984 1 96.12 438 GLY A O 1
ATOM 3609 N N . VAL A 1 439 ? -14.992 -51.219 -28.5 1 97.94 439 VAL A N 1
ATOM 3610 C CA . VAL A 1 439 ? -15.062 -50.781 -27.109 1 97.94 439 VAL A CA 1
ATOM 3611 C C . VAL A 1 439 ? -16.25 -49.812 -26.922 1 97.94 439 VAL A C 1
ATOM 3613 O O . VAL A 1 439 ? -16.375 -48.844 -27.656 1 97.94 439 VAL A O 1
ATOM 3616 N N . THR A 1 440 ? -17.125 -50.094 -25.984 1 98.31 440 THR A N 1
ATOM 3617 C CA . THR A 1 440 ? -18.312 -49.312 -25.719 1 98.31 440 THR A CA 1
ATOM 3618 C C . THR A 1 440 ? -18.406 -48.906 -24.25 1 98.31 440 THR A C 1
ATOM 3620 O O . THR A 1 440 ? -18.344 -49.781 -23.375 1 98.31 440 THR A O 1
ATOM 3623 N N . VAL A 1 441 ? -18.453 -47.625 -24 1 98.56 441 VAL A N 1
ATOM 3624 C CA . VAL A 1 441 ? -18.766 -47.188 -22.656 1 98.56 441 VAL A CA 1
ATOM 3625 C C . VAL A 1 441 ? -20.266 -47.25 -22.422 1 98.56 441 VAL A C 1
ATOM 3627 O O . VAL A 1 441 ? -21.016 -46.438 -22.953 1 98.56 441 VAL A O 1
ATOM 3630 N N . GLU A 1 442 ? -20.656 -48.125 -21.547 1 97.38 442 GLU A N 1
ATOM 3631 C CA . GLU A 1 442 ? -22.078 -48.375 -21.328 1 97.38 442 GLU A CA 1
ATOM 3632 C C . GLU A 1 442 ? -22.672 -47.375 -20.359 1 97.38 442 GLU A C 1
ATOM 3634 O O . GLU A 1 442 ? -23.797 -46.906 -20.547 1 97.38 442 GLU A O 1
ATOM 3639 N N . ASP A 1 443 ? -21.891 -47.188 -19.328 1 96.75 443 ASP A N 1
ATOM 3640 C CA . ASP A 1 443 ? -22.422 -46.281 -18.297 1 96.75 443 ASP A CA 1
ATOM 3641 C C . ASP A 1 443 ? -21.281 -45.719 -17.438 1 96.75 443 ASP A C 1
ATOM 3643 O O . ASP A 1 443 ? -20.203 -46.312 -17.344 1 96.75 443 ASP A O 1
ATOM 3647 N N . VAL A 1 444 ? -21.531 -44.531 -16.891 1 97.81 444 VAL A N 1
ATOM 3648 C CA . VAL A 1 444 ? -20.625 -43.875 -15.953 1 97.81 444 VAL A CA 1
ATOM 3649 C C . VAL A 1 444 ? -21.406 -43.375 -14.75 1 97.81 444 VAL A C 1
ATOM 3651 O O . VAL A 1 444 ? -22.469 -42.75 -14.906 1 97.81 444 VAL A O 1
ATOM 3654 N N . THR A 1 445 ? -20.938 -43.656 -13.57 1 97.25 445 THR A N 1
ATOM 3655 C CA . THR A 1 445 ? -21.516 -43.156 -12.344 1 97.25 445 THR A CA 1
ATOM 3656 C C . THR A 1 445 ? -20.438 -42.562 -11.43 1 97.25 445 THR A C 1
ATOM 3658 O O . THR A 1 445 ? -19.328 -43.094 -11.359 1 97.25 445 THR A O 1
ATOM 3661 N N . VAL A 1 446 ? -20.766 -41.5 -10.828 1 97.12 446 VAL A N 1
ATOM 3662 C CA . VAL A 1 446 ? -19.875 -40.906 -9.836 1 97.12 446 VAL A CA 1
ATOM 3663 C C . VAL A 1 446 ? -20.531 -40.938 -8.461 1 97.12 446 VAL A C 1
ATOM 3665 O O . VAL A 1 446 ? -21.688 -40.562 -8.305 1 97.12 446 VAL A O 1
ATOM 3668 N N . GLU A 1 447 ? -19.781 -41.406 -7.496 1 95.69 447 GLU A N 1
ATOM 3669 C CA . GLU A 1 447 ? -20.297 -41.531 -6.141 1 95.69 447 GLU A CA 1
ATOM 3670 C C . GLU A 1 447 ? -19.469 -40.719 -5.156 1 95.69 447 GLU A C 1
ATOM 3672 O O . GLU A 1 447 ? -18.25 -40.844 -5.109 1 95.69 447 GLU A O 1
ATOM 3677 N N . SER A 1 448 ? -20.094 -39.875 -4.48 1 93.75 448 SER A N 1
ATOM 3678 C CA . SER A 1 448 ? -19.5 -39.094 -3.418 1 93.75 448 SER A CA 1
ATOM 3679 C C . SER A 1 448 ? -20.359 -39.094 -2.166 1 93.75 448 SER A C 1
ATOM 3681 O O . SER A 1 448 ? -21.547 -38.719 -2.225 1 93.75 448 SER A O 1
ATOM 3683 N N . ASN A 1 449 ? -19.828 -39.5 -1.046 1 88.62 449 ASN A N 1
ATOM 3684 C CA . ASN A 1 449 ? -20.516 -39.5 0.239 1 88.62 449 ASN A CA 1
ATOM 3685 C C . ASN A 1 449 ? -21.891 -40.156 0.142 1 88.62 449 ASN A C 1
ATOM 3687 O O . ASN A 1 449 ? -22.891 -39.625 0.609 1 88.62 449 ASN A O 1
ATOM 3691 N N . GLY A 1 450 ? -22.031 -41.125 -0.589 1 86.44 450 GLY A N 1
ATOM 3692 C CA . GLY A 1 450 ? -23.25 -41.938 -0.666 1 86.44 450 GLY A CA 1
ATOM 3693 C C . GLY A 1 450 ? -24.203 -41.438 -1.735 1 86.44 450 GLY A C 1
ATOM 3694 O O . GLY A 1 450 ? -25.25 -42.062 -1.958 1 86.44 450 GLY A O 1
ATOM 3695 N N . ALA A 1 451 ? -23.938 -40.406 -2.387 1 90.56 451 ALA A N 1
ATOM 3696 C CA . ALA A 1 451 ? -24.828 -39.875 -3.418 1 90.56 451 ALA A CA 1
ATOM 3697 C C . ALA A 1 451 ? -24.297 -40.219 -4.812 1 90.56 451 ALA A C 1
ATOM 3699 O O . ALA A 1 451 ? -23.094 -40.125 -5.059 1 90.56 451 ALA A O 1
ATOM 3700 N N . ALA A 1 452 ? -25.266 -40.562 -5.676 1 94.25 452 ALA A N 1
ATOM 3701 C CA . ALA A 1 452 ? -24.906 -40.875 -7.059 1 94.25 452 ALA A CA 1
ATOM 3702 C C . ALA A 1 452 ? -25.016 -39.625 -7.938 1 94.25 452 ALA A C 1
ATOM 3704 O O . ALA A 1 452 ? -26.016 -38.906 -7.867 1 94.25 452 ALA A O 1
ATOM 3705 N N . ASN A 1 453 ? -23.969 -39.375 -8.617 1 97.44 453 ASN A N 1
ATOM 3706 C CA . ASN A 1 453 ? -23.906 -38.312 -9.609 1 97.44 453 ASN A CA 1
ATOM 3707 C C . ASN A 1 453 ? -24.094 -36.938 -8.961 1 97.44 453 ASN A C 1
ATOM 3709 O O . ASN A 1 453 ? -24.734 -36.062 -9.531 1 97.44 453 ASN A O 1
ATOM 3713 N N . GLU A 1 454 ? -23.672 -36.844 -7.762 1 97 454 GLU A N 1
ATOM 3714 C CA . GLU A 1 454 ? -23.578 -35.562 -7.027 1 97 454 GLU A CA 1
ATOM 3715 C C . GLU A 1 454 ? -22.25 -35.469 -6.285 1 97 454 GLU A C 1
ATOM 3717 O O . GLU A 1 454 ? -21.922 -36.344 -5.473 1 97 454 GLU A O 1
ATOM 3722 N N . LEU A 1 455 ? -21.578 -34.5 -6.68 1 97.94 455 LEU A N 1
ATOM 3723 C CA . LEU A 1 455 ? -20.344 -34.188 -5.992 1 97.94 455 LEU A CA 1
ATOM 3724 C C . LEU A 1 455 ? -20.547 -33.094 -4.941 1 97.94 455 LEU A C 1
ATOM 3726 O O . LEU A 1 455 ? -21.484 -32.281 -5.059 1 97.94 455 LEU A O 1
ATOM 3730 N N . GLN A 1 456 ? -19.672 -33.125 -3.895 1 97.06 456 GLN A N 1
ATOM 3731 C CA . GLN A 1 456 ? -19.875 -32.188 -2.783 1 97.06 456 GLN A CA 1
ATOM 3732 C C . GLN A 1 456 ? -18.578 -31.453 -2.436 1 97.06 456 GLN A C 1
ATOM 3734 O O . GLN A 1 456 ? -17.516 -32.062 -2.334 1 97.06 456 GLN A O 1
ATOM 3739 N N . THR A 1 457 ? -18.688 -30.156 -2.277 1 97.5 457 THR A N 1
ATOM 3740 C CA . THR A 1 457 ? -17.562 -29.312 -1.884 1 97.5 457 THR A CA 1
ATOM 3741 C C . THR A 1 457 ? -17.844 -28.609 -0.563 1 97.5 457 THR A C 1
ATOM 3743 O O . THR A 1 457 ? -18.984 -28.578 -0.102 1 97.5 457 THR A O 1
ATOM 3746 N N . LEU A 1 458 ? -16.812 -28.094 0.126 1 97.62 458 LEU A N 1
ATOM 3747 C CA . LEU A 1 458 ? -16.906 -27.359 1.385 1 97.62 458 LEU A CA 1
ATOM 3748 C C . LEU A 1 458 ? -15.672 -26.484 1.58 1 97.62 458 LEU A C 1
ATOM 3750 O O . LEU A 1 458 ? -14.734 -26.531 0.784 1 97.62 458 LEU A O 1
ATOM 3754 N N . PHE A 1 459 ? -15.734 -25.594 2.518 1 97.12 459 PHE A N 1
ATOM 3755 C CA . PHE A 1 459 ? -14.555 -24.859 2.951 1 97.12 459 PHE A CA 1
ATOM 3756 C C . PHE A 1 459 ? -13.992 -25.438 4.238 1 97.12 459 PHE A C 1
ATOM 3758 O O . PHE A 1 459 ? -14.75 -25.812 5.141 1 97.12 459 PHE A O 1
ATOM 3765 N N . ASP A 1 460 ? -12.734 -25.578 4.277 1 96.19 460 ASP A N 1
ATOM 3766 C CA . ASP A 1 460 ? -12.055 -25.969 5.512 1 96.19 460 ASP A CA 1
ATOM 3767 C C . ASP A 1 460 ? -10.898 -25.016 5.816 1 96.19 460 ASP A C 1
ATOM 3769 O O . ASP A 1 460 ? -10.734 -24 5.16 1 96.19 460 ASP A O 1
ATOM 3773 N N . TYR A 1 461 ? -10.172 -25.297 6.926 1 95.75 461 TYR A N 1
ATOM 3774 C CA . TYR A 1 461 ? -9.109 -24.391 7.355 1 95.75 461 TYR A CA 1
ATOM 3775 C C . TYR A 1 461 ? -7.762 -25.094 7.348 1 95.75 461 TYR A C 1
ATOM 3777 O O . TYR A 1 461 ? -7.691 -26.312 7.535 1 95.75 461 TYR A O 1
ATOM 3785 N N . PHE A 1 462 ? -6.793 -24.344 7.043 1 95.94 462 PHE A N 1
ATOM 3786 C CA . PHE A 1 462 ? -5.41 -24.797 6.938 1 95.94 462 PHE A CA 1
ATOM 3787 C C . PHE A 1 462 ? -4.469 -23.844 7.648 1 95.94 462 PHE A C 1
ATOM 3789 O O . PHE A 1 462 ? -4.648 -22.625 7.578 1 95.94 462 PHE A O 1
ATOM 3796 N N . GLU A 1 463 ? -3.473 -24.359 8.414 1 97.38 463 GLU A N 1
ATOM 3797 C CA . GLU A 1 463 ? -2.527 -23.516 9.141 1 97.38 463 GLU A CA 1
ATOM 3798 C C . GLU A 1 463 ? -1.164 -23.484 8.453 1 97.38 463 GLU A C 1
ATOM 3800 O O . GLU A 1 463 ? -0.706 -24.516 7.941 1 97.38 463 GLU A O 1
ATOM 3805 N N . VAL A 1 464 ? -0.563 -22.375 8.383 1 98.19 464 VAL A N 1
ATOM 3806 C CA . VAL A 1 464 ? 0.713 -22.156 7.707 1 98.19 464 VAL A CA 1
ATOM 3807 C C . VAL A 1 464 ? 1.686 -21.453 8.648 1 98.19 464 VAL A C 1
ATOM 3809 O O . VAL A 1 464 ? 1.328 -20.469 9.289 1 98.19 464 VAL A O 1
ATOM 3812 N N . ASP A 1 465 ? 2.881 -21.969 8.688 1 98.12 465 ASP A N 1
ATOM 3813 C CA . ASP A 1 465 ? 3.93 -21.359 9.492 1 98.12 465 ASP A CA 1
ATOM 3814 C C . ASP A 1 465 ? 4.418 -20.047 8.867 1 98.12 465 ASP A C 1
ATOM 3816 O O . ASP A 1 465 ? 4.688 -20 7.664 1 98.12 465 ASP A O 1
ATOM 3820 N N . LEU A 1 466 ? 4.555 -18.938 9.719 1 98.25 466 LEU A N 1
ATOM 3821 C CA . LEU A 1 466 ? 4.926 -17.641 9.188 1 98.25 466 LEU A CA 1
ATOM 3822 C C . LEU A 1 466 ? 6.348 -17.266 9.594 1 98.25 466 LEU A C 1
ATOM 3824 O O . LEU A 1 466 ? 6.762 -16.125 9.438 1 98.25 466 LEU A O 1
ATOM 3828 N N . ASN A 1 467 ? 7.129 -18.141 10.031 1 96.75 467 ASN A N 1
ATOM 3829 C CA . ASN A 1 467 ? 8.453 -17.891 10.594 1 96.75 467 ASN A CA 1
ATOM 3830 C C . ASN A 1 467 ? 9.352 -17.141 9.609 1 96.75 467 ASN A C 1
ATOM 3832 O O . ASN A 1 467 ? 10.102 -16.25 10 1 96.75 467 ASN A O 1
ATOM 3836 N N . ASN A 1 468 ? 9.289 -17.5 8.336 1 97.19 468 ASN A N 1
ATOM 3837 C CA . ASN A 1 468 ? 10.164 -16.906 7.324 1 97.19 468 ASN A CA 1
ATOM 3838 C C . ASN A 1 468 ? 9.75 -15.477 6.988 1 97.19 468 ASN A C 1
ATOM 3840 O O . ASN A 1 468 ? 10.484 -14.758 6.305 1 97.19 468 ASN A O 1
ATOM 3844 N N . ALA A 1 469 ? 8.609 -15 7.469 1 97.69 469 ALA A N 1
ATOM 3845 C CA . ALA A 1 469 ? 8.195 -13.609 7.27 1 97.69 469 ALA A CA 1
ATOM 3846 C C . ALA A 1 469 ? 8.82 -12.695 8.328 1 97.69 469 ALA A C 1
ATOM 3848 O O . ALA A 1 469 ? 8.812 -11.477 8.18 1 97.69 469 ALA A O 1
ATOM 3849 N N . LEU A 1 470 ? 9.422 -13.258 9.336 1 98.06 470 LEU A N 1
ATOM 3850 C CA . LEU A 1 470 ? 9.805 -12.523 10.539 1 98.06 470 LEU A CA 1
ATOM 3851 C C . LEU A 1 470 ? 11.32 -12.406 10.656 1 98.06 470 LEU A C 1
ATOM 3853 O O . LEU A 1 470 ? 12.055 -13.125 9.969 1 98.06 470 LEU A O 1
ATOM 3857 N N . ASP A 1 471 ? 11.789 -11.492 11.422 1 97.38 471 ASP A N 1
ATOM 3858 C CA . ASP A 1 471 ? 13.18 -11.406 11.859 1 97.38 471 ASP A CA 1
ATOM 3859 C C . ASP A 1 471 ? 13.336 -11.898 13.297 1 97.38 471 ASP A C 1
ATOM 3861 O O . ASP A 1 471 ? 12.367 -11.953 14.055 1 97.38 471 ASP A O 1
ATOM 3865 N N . HIS A 1 472 ? 14.562 -12.289 13.648 1 96.62 472 HIS A N 1
ATOM 3866 C CA . HIS A 1 472 ? 14.68 -13.07 14.875 1 96.62 472 HIS A CA 1
ATOM 3867 C C . HIS A 1 472 ? 15.852 -12.594 15.727 1 96.62 472 HIS A C 1
ATOM 3869 O O . HIS A 1 472 ? 16.812 -12.031 15.203 1 96.62 472 HIS A O 1
ATOM 3875 N N . ILE A 1 473 ? 15.641 -12.836 17.016 1 94.44 473 ILE A N 1
ATOM 3876 C CA . ILE A 1 473 ? 16.75 -12.664 17.953 1 94.44 473 ILE A CA 1
ATOM 3877 C C . ILE A 1 473 ? 17.734 -13.82 17.781 1 94.44 473 ILE A C 1
ATOM 3879 O O . ILE A 1 473 ? 17.359 -14.992 17.891 1 94.44 473 ILE A O 1
ATOM 3883 N N . GLU A 1 474 ? 18.984 -13.539 17.562 1 90.81 474 GLU A N 1
ATOM 3884 C CA . GLU A 1 474 ? 19.984 -14.578 17.344 1 90.81 474 GLU A CA 1
ATOM 3885 C C . GLU A 1 474 ? 20.078 -15.523 18.531 1 90.81 474 GLU A C 1
ATOM 3887 O O . GLU A 1 474 ? 20.203 -15.078 19.672 1 90.81 474 GLU A O 1
ATOM 3892 N N . GLY A 1 475 ? 20.016 -16.75 18.266 1 88.5 475 GLY A N 1
ATOM 3893 C CA . GLY A 1 475 ? 20.219 -17.781 19.281 1 88.5 475 GLY A CA 1
ATOM 3894 C C . GLY A 1 475 ? 18.984 -18.094 20.078 1 88.5 475 GLY A C 1
ATOM 3895 O O . GLY A 1 475 ? 18.984 -18.984 20.922 1 88.5 475 GLY A O 1
ATOM 3896 N N . LYS A 1 476 ? 17.938 -17.359 19.875 1 92 476 LYS A N 1
ATOM 3897 C CA . LYS A 1 476 ? 16.703 -17.594 20.594 1 92 476 LYS A CA 1
ATOM 3898 C C . LYS A 1 476 ? 15.789 -18.547 19.828 1 92 476 LYS A C 1
ATOM 3900 O O . LYS A 1 476 ? 15.742 -18.516 18.609 1 92 476 LYS A O 1
ATOM 3905 N N . ASP A 1 477 ? 15.023 -19.375 20.531 1 93.56 477 ASP A N 1
ATOM 3906 C CA . ASP A 1 477 ? 14.07 -20.297 19.922 1 93.56 477 ASP A CA 1
ATOM 3907 C C . ASP A 1 477 ? 12.945 -19.547 19.234 1 93.56 477 ASP A C 1
ATOM 3909 O O . ASP A 1 477 ? 12.516 -18.484 19.703 1 93.56 477 ASP A O 1
ATOM 3913 N N . ASP A 1 478 ? 12.453 -20.172 18.219 1 94.69 478 ASP A N 1
ATOM 3914 C CA . ASP A 1 478 ? 11.375 -19.547 17.453 1 94.69 478 ASP A CA 1
ATOM 3915 C C . ASP A 1 478 ? 10.055 -19.594 18.219 1 94.69 478 ASP A C 1
ATOM 3917 O O . ASP A 1 478 ? 9.773 -20.562 18.922 1 94.69 478 ASP A O 1
ATOM 3921 N N . ARG A 1 479 ? 9.273 -18.469 18.062 1 96 479 ARG A N 1
ATOM 3922 C CA . ARG A 1 479 ? 7.887 -18.484 18.5 1 96 479 ARG A CA 1
ATOM 3923 C C . ARG A 1 479 ? 6.992 -19.203 17.5 1 96 479 ARG A C 1
ATOM 3925 O O . ARG A 1 479 ? 7.324 -19.312 16.328 1 96 479 ARG A O 1
ATOM 3932 N N . GLU A 1 480 ? 5.879 -19.781 18.031 1 97.75 480 GLU A N 1
ATOM 3933 C CA . GLU A 1 480 ? 4.902 -20.406 17.141 1 97.75 480 GLU A CA 1
ATOM 3934 C C . GLU A 1 480 ? 3.914 -19.391 16.594 1 97.75 480 GLU A C 1
ATOM 3936 O O . GLU A 1 480 ? 2.861 -19.156 17.188 1 97.75 480 GLU A O 1
ATOM 3941 N N . ILE A 1 481 ? 4.207 -18.844 15.484 1 98.38 481 ILE A N 1
ATOM 3942 C CA . ILE A 1 481 ? 3.354 -17.875 14.82 1 98.38 481 ILE A CA 1
ATOM 3943 C C . ILE A 1 481 ? 2.877 -18.422 13.477 1 98.38 481 ILE A C 1
ATOM 3945 O O . ILE A 1 481 ? 3.688 -18.688 12.586 1 98.38 481 ILE A O 1
ATOM 3949 N N . LYS A 1 482 ? 1.541 -18.609 13.328 1 98.31 482 LYS A N 1
ATOM 3950 C CA . LYS A 1 482 ? 0.953 -19.266 12.164 1 98.31 482 LYS A CA 1
ATOM 3951 C C . LYS A 1 482 ? -0.221 -18.453 11.617 1 98.31 482 LYS A C 1
ATOM 3953 O O . LYS A 1 482 ? -0.806 -17.641 12.328 1 98.31 482 LYS A O 1
ATOM 3958 N N . ALA A 1 483 ? -0.495 -18.609 10.406 1 98.31 483 ALA A N 1
ATOM 3959 C CA . ALA A 1 483 ? -1.708 -18.109 9.766 1 98.31 483 ALA A CA 1
ATOM 3960 C C . ALA A 1 483 ? -2.729 -19.219 9.562 1 98.31 483 ALA A C 1
ATOM 3962 O O . ALA A 1 483 ? -2.363 -20.344 9.234 1 98.31 483 ALA A O 1
ATOM 3963 N N . ARG A 1 484 ? -3.924 -18.953 9.812 1 97.75 484 ARG A N 1
ATOM 3964 C CA . ARG A 1 484 ? -5.031 -19.859 9.508 1 97.75 484 ARG A CA 1
ATOM 3965 C C . ARG A 1 484 ? -5.816 -19.375 8.289 1 97.75 484 ARG A C 1
ATOM 3967 O O . ARG A 1 484 ? -6.359 -18.266 8.297 1 97.75 484 ARG A O 1
ATOM 3974 N N . VAL A 1 485 ? -5.93 -20.203 7.258 1 96.12 485 VAL A N 1
ATOM 3975 C CA . VAL A 1 485 ? -6.523 -19.781 5.996 1 96.12 485 VAL A CA 1
ATOM 3976 C C . VAL A 1 485 ? -7.684 -20.703 5.629 1 96.12 485 VAL A C 1
ATOM 3978 O O . VAL A 1 485 ? -7.613 -21.906 5.859 1 96.12 485 VAL A O 1
ATOM 3981 N N . LYS A 1 486 ? -8.742 -20.094 5.117 1 94.56 486 LYS A N 1
ATOM 3982 C CA . LYS A 1 486 ? -9.875 -20.828 4.566 1 94.56 486 LYS A CA 1
ATOM 3983 C C . LYS A 1 486 ? -9.594 -21.297 3.141 1 94.56 486 LYS A C 1
ATOM 3985 O O . LYS A 1 486 ? -9.062 -20.531 2.33 1 94.56 486 LYS A O 1
ATOM 3990 N N . ARG A 1 487 ? -9.945 -22.531 2.76 1 96.25 487 ARG A N 1
ATOM 3991 C CA . ARG A 1 487 ? -9.68 -23.062 1.427 1 96.25 487 ARG A CA 1
ATOM 3992 C C . ARG A 1 487 ? -10.844 -23.922 0.934 1 96.25 487 ARG A C 1
ATOM 3994 O O . ARG A 1 487 ? -11.547 -24.531 1.733 1 96.25 487 ARG A O 1
ATOM 4001 N N . LEU A 1 488 ? -11.031 -23.859 -0.355 1 97.69 488 LEU A N 1
ATOM 4002 C CA . LEU A 1 488 ? -12.008 -24.75 -0.981 1 97.69 488 LEU A CA 1
ATOM 4003 C C . LEU A 1 488 ? -11.508 -26.188 -0.96 1 97.69 488 LEU A C 1
ATOM 4005 O O . LEU A 1 488 ? -10.328 -26.453 -1.192 1 97.69 488 LEU A O 1
ATOM 4009 N N . ASN A 1 489 ? -12.383 -27.062 -0.629 1 97.56 489 ASN A N 1
ATOM 4010 C CA . ASN A 1 489 ? -12.133 -28.5 -0.623 1 97.56 489 ASN A CA 1
ATOM 4011 C C . ASN A 1 489 ? -13.359 -29.297 -1.076 1 97.56 489 ASN A C 1
ATOM 4013 O O . ASN A 1 489 ? -14.398 -28.703 -1.369 1 97.56 489 ASN A O 1
ATOM 4017 N N . HIS A 1 490 ? -13.203 -30.578 -1.304 1 97.19 490 HIS A N 1
ATOM 4018 C CA . HIS A 1 490 ? -14.32 -31.438 -1.665 1 97.19 490 HIS A CA 1
ATOM 4019 C C . HIS A 1 490 ? -14.211 -32.781 -0.972 1 97.19 490 HIS A C 1
ATOM 4021 O O . HIS A 1 490 ? -13.117 -33.219 -0.593 1 97.19 490 HIS A O 1
ATOM 4027 N N . HIS A 1 491 ? -15.328 -33.469 -0.887 1 96.06 491 HIS A N 1
ATOM 4028 C CA . HIS A 1 491 ? -15.32 -34.844 -0.446 1 96.06 491 HIS A CA 1
ATOM 4029 C C . HIS A 1 491 ? -14.734 -35.75 -1.516 1 96.06 491 HIS A C 1
ATOM 4031 O O . HIS A 1 491 ? -14.891 -35.5 -2.711 1 96.06 491 HIS A O 1
ATOM 4037 N N . THR A 1 492 ? -14.078 -36.781 -1.026 1 95.62 492 THR A N 1
ATOM 4038 C CA . THR A 1 492 ? -13.562 -37.781 -1.975 1 95.62 492 THR A CA 1
ATOM 4039 C C . THR A 1 492 ? -14.703 -38.438 -2.75 1 95.62 492 THR A C 1
ATOM 4041 O O . THR A 1 492 ? -15.828 -38.531 -2.248 1 95.62 492 THR A O 1
ATOM 4044 N N . PHE A 1 493 ? -14.422 -38.781 -3.941 1 97.44 493 PHE A N 1
ATOM 4045 C CA . PHE A 1 493 ? -15.414 -39.5 -4.754 1 97.44 493 PHE A CA 1
ATOM 4046 C C . PHE A 1 493 ? -14.75 -40.531 -5.641 1 97.44 493 PHE A C 1
ATOM 4048 O O . PHE A 1 493 ? -13.523 -40.656 -5.656 1 97.44 493 PHE A O 1
ATOM 4055 N N . LYS A 1 494 ? -15.523 -41.344 -6.273 1 96.56 494 LYS A N 1
ATOM 4056 C CA . LYS A 1 494 ? -15.031 -42.375 -7.184 1 96.56 494 LYS A CA 1
ATOM 4057 C C . LYS A 1 494 ? -15.906 -42.469 -8.43 1 96.56 494 LYS A C 1
ATOM 4059 O O . LYS A 1 494 ? -17.125 -42.281 -8.359 1 96.56 494 LYS A O 1
ATOM 4064 N N . TYR A 1 495 ? -15.281 -42.688 -9.508 1 95.81 495 TYR A N 1
ATOM 4065 C CA . TYR A 1 495 ? -15.961 -43.031 -10.758 1 95.81 495 TYR A CA 1
ATOM 4066 C C . TYR A 1 495 ? -16.188 -44.531 -10.867 1 95.81 495 TYR A C 1
ATOM 4068 O O . TYR A 1 495 ? -15.344 -45.312 -10.477 1 95.81 495 TYR A O 1
ATOM 4076 N N . SER A 1 496 ? -17.281 -44.906 -11.359 1 97.75 496 SER A N 1
ATOM 4077 C CA . SER A 1 496 ? -17.547 -46.25 -11.867 1 97.75 496 SER A CA 1
ATOM 4078 C C . SER A 1 496 ? -17.906 -46.219 -13.344 1 97.75 496 SER A C 1
ATOM 4080 O O . SER A 1 496 ? -18.984 -45.75 -13.719 1 97.75 496 SER A O 1
ATOM 4082 N N . ILE A 1 497 ? -17.031 -46.781 -14.164 1 98.31 497 ILE A N 1
ATOM 4083 C CA . ILE A 1 497 ? -17.188 -46.719 -15.609 1 98.31 497 ILE A CA 1
ATOM 4084 C C . ILE A 1 497 ? -17.391 -48.125 -16.156 1 98.31 497 ILE A C 1
ATOM 4086 O O . ILE A 1 497 ? -16.484 -48.969 -16.078 1 98.31 497 ILE A O 1
ATOM 4090 N N . ASP A 1 498 ? -18.547 -48.375 -16.719 1 98.25 498 ASP A N 1
ATOM 4091 C CA . ASP A 1 498 ? -18.859 -49.688 -17.312 1 98.25 498 ASP A CA 1
ATOM 4092 C C . ASP A 1 498 ? -18.5 -49.719 -18.797 1 98.25 498 ASP A C 1
ATOM 4094 O O . ASP A 1 498 ? -19.047 -48.906 -19.578 1 98.25 498 ASP A O 1
ATOM 4098 N N . VAL A 1 499 ? -17.609 -50.656 -19.109 1 98.44 499 VAL A N 1
ATOM 4099 C CA . VAL A 1 499 ? -17.109 -50.75 -20.484 1 98.44 499 VAL A CA 1
ATOM 4100 C C . VAL A 1 499 ? -17.281 -52.156 -21.016 1 98.44 499 VAL A C 1
ATOM 4102 O O . VAL A 1 499 ? -17.016 -53.125 -20.297 1 98.44 499 VAL A O 1
ATOM 4105 N N . THR A 1 500 ? -17.781 -52.281 -22.234 1 98.38 500 THR A N 1
ATOM 4106 C CA . THR A 1 500 ? -17.781 -53.531 -22.953 1 98.38 500 THR A CA 1
ATOM 4107 C C . THR A 1 500 ? -16.734 -53.531 -24.062 1 98.38 500 THR A C 1
ATOM 4109 O O . THR A 1 500 ? -16.656 -52.594 -24.844 1 98.38 500 THR A O 1
ATOM 4112 N N . SER A 1 501 ? -15.992 -54.625 -24.078 1 98.06 501 SER A N 1
ATOM 4113 C CA . SER A 1 501 ? -14.914 -54.688 -25.062 1 98.06 501 SER A CA 1
ATOM 4114 C C . SER A 1 501 ? -14.992 -56 -25.859 1 98.06 501 SER A C 1
ATOM 4116 O O . SER A 1 501 ? -15.375 -57.031 -25.312 1 98.06 501 SER A O 1
ATOM 4118 N N . ASP A 1 502 ? -14.586 -55.969 -27.094 1 97.44 502 ASP A N 1
ATOM 4119 C CA . ASP A 1 502 ? -14.602 -57.125 -27.984 1 97.44 502 ASP A CA 1
ATOM 4120 C C . ASP A 1 502 ? -13.422 -58.031 -27.703 1 97.44 502 ASP A C 1
ATOM 4122 O O . ASP A 1 502 ? -13.477 -59.25 -27.969 1 97.44 502 ASP A O 1
ATOM 4126 N N . ALA A 1 503 ? -12.344 -57.469 -27.188 1 97.12 503 ALA A N 1
ATOM 4127 C CA . ALA A 1 503 ? -11.109 -58.188 -26.875 1 97.12 503 ALA A CA 1
ATOM 4128 C C . ALA A 1 503 ? -10.367 -57.531 -25.719 1 97.12 503 ALA A C 1
ATOM 4130 O O . ALA A 1 503 ? -10.844 -56.562 -25.141 1 97.12 503 ALA A O 1
ATOM 4131 N N . ALA A 1 504 ? -9.367 -58.219 -25.375 1 96.81 504 ALA A N 1
ATOM 4132 C CA . ALA A 1 504 ? -8.5 -57.594 -24.375 1 96.81 504 ALA A CA 1
ATOM 4133 C C . ALA A 1 504 ? -7.715 -56.438 -24.969 1 96.81 504 ALA A C 1
ATOM 4135 O O . ALA A 1 504 ? -7.105 -56.562 -26.031 1 96.81 504 ALA A O 1
ATOM 4136 N N . HIS A 1 505 ? -7.887 -55.25 -24.391 1 96.12 505 HIS A N 1
ATOM 4137 C CA . HIS A 1 505 ? -7.176 -54.062 -24.844 1 96.12 505 HIS A CA 1
ATOM 4138 C C . HIS A 1 505 ? -6.551 -53.312 -23.672 1 96.12 505 HIS A C 1
ATOM 4140 O O . HIS A 1 505 ? -7.035 -53.406 -22.547 1 96.12 505 HIS A O 1
ATOM 4146 N N . THR A 1 506 ? -5.457 -52.625 -23.875 1 94.88 506 THR A N 1
ATOM 4147 C CA . THR A 1 506 ? -5.004 -51.531 -23.016 1 94.88 506 THR A CA 1
ATOM 4148 C C . THR A 1 506 ? -5.617 -50.219 -23.453 1 94.88 506 THR A C 1
ATOM 4150 O O . THR A 1 506 ? -5.523 -49.844 -24.609 1 94.88 506 THR A O 1
ATOM 4153 N N . VAL A 1 507 ? -6.289 -49.562 -22.516 1 96.38 507 VAL A N 1
ATOM 4154 C CA . VAL A 1 507 ? -7.051 -48.375 -22.906 1 96.38 507 VAL A CA 1
ATOM 4155 C C . VAL A 1 507 ? -6.578 -47.188 -22.094 1 96.38 507 VAL A C 1
ATOM 4157 O O . VAL A 1 507 ? -6.016 -47.344 -21 1 96.38 507 VAL A O 1
ATOM 4160 N N . THR A 1 508 ? -6.66 -46 -22.641 1 95.31 508 THR A N 1
ATOM 4161 C CA . THR A 1 508 ? -6.527 -44.719 -21.938 1 95.31 508 THR A CA 1
ATOM 4162 C C . THR A 1 508 ? -7.898 -44.125 -21.625 1 95.31 508 THR A C 1
ATOM 4164 O O . THR A 1 508 ? -8.703 -43.906 -22.531 1 95.31 508 THR A O 1
ATOM 4167 N N . VAL A 1 509 ? -8.172 -43.938 -20.359 1 96.88 509 VAL A N 1
ATOM 4168 C CA . VAL A 1 509 ? -9.438 -43.344 -19.938 1 96.88 509 VAL A CA 1
ATOM 4169 C C . VAL A 1 509 ? -9.25 -41.844 -19.672 1 96.88 509 VAL A C 1
ATOM 4171 O O . VAL A 1 509 ? -8.367 -41.438 -18.922 1 96.88 509 VAL A O 1
ATOM 4174 N N . ARG A 1 510 ? -10.031 -41.031 -20.344 1 96.88 510 ARG A N 1
ATOM 4175 C CA . ARG A 1 510 ? -10 -39.562 -20.219 1 96.88 510 ARG A CA 1
ATOM 4176 C C . ARG A 1 510 ? -11.305 -39.031 -19.641 1 96.88 510 ARG A C 1
ATOM 4178 O O . ARG A 1 510 ? -12.383 -39.281 -20.203 1 96.88 510 ARG A O 1
ATOM 4185 N N . VAL A 1 511 ? -11.227 -38.312 -18.531 1 97.75 511 VAL A N 1
ATOM 4186 C CA . VAL A 1 511 ? -12.422 -37.844 -17.844 1 97.75 511 VAL A CA 1
ATOM 4187 C C . VAL A 1 511 ? -12.422 -36.312 -17.828 1 97.75 511 VAL A C 1
ATOM 4189 O O . VAL A 1 511 ? -11.453 -35.688 -17.391 1 97.75 511 VAL A O 1
ATOM 4192 N N . PHE A 1 512 ? -13.523 -35.688 -18.297 1 98.25 512 PHE A N 1
ATOM 4193 C CA . PHE A 1 512 ? -13.656 -34.25 -18.344 1 98.25 512 PHE A CA 1
ATOM 4194 C C . PHE A 1 512 ? -14.953 -33.781 -17.688 1 98.25 512 PHE A C 1
ATOM 4196 O O . PHE A 1 512 ? -15.977 -34.469 -17.781 1 98.25 512 PHE A O 1
ATOM 4203 N N . LEU A 1 513 ? -14.852 -32.688 -16.969 1 98.5 513 LEU A N 1
ATOM 4204 C CA . LEU A 1 513 ? -16.016 -32 -16.422 1 98.5 513 LEU A CA 1
ATOM 4205 C C . LEU A 1 513 ? -16.328 -30.734 -17.219 1 98.5 513 LEU A C 1
ATOM 4207 O O . LEU A 1 513 ? -15.438 -29.922 -17.484 1 98.5 513 LEU A O 1
ATOM 4211 N N . VAL A 1 514 ? -17.609 -30.547 -17.625 1 98.19 514 VAL A N 1
ATOM 4212 C CA . VAL A 1 514 ? -18.016 -29.422 -18.453 1 98.19 514 VAL A CA 1
ATOM 4213 C C . VAL A 1 514 ? -19.25 -28.75 -17.875 1 98.19 514 VAL A C 1
ATOM 4215 O O . VAL A 1 514 ? -20.219 -29.422 -17.516 1 98.19 514 VAL A O 1
ATOM 4218 N N . PRO A 1 515 ? -19.172 -27.406 -17.734 1 98 515 PRO A N 1
ATOM 4219 C CA . PRO A 1 515 ? -20.406 -26.734 -17.328 1 98 515 PRO A CA 1
ATOM 4220 C C . PRO A 1 515 ? -21.547 -26.922 -18.344 1 98 515 PRO A C 1
ATOM 4222 O O . PRO A 1 515 ? -21.297 -26.906 -19.547 1 98 515 PRO A O 1
ATOM 4225 N N . LYS A 1 516 ? -22.734 -26.953 -17.875 1 97.25 516 LYS A N 1
ATOM 4226 C CA . LYS A 1 516 ? -23.875 -27.219 -18.734 1 97.25 516 LYS A CA 1
ATOM 4227 C C . LYS A 1 516 ? -24.484 -25.906 -19.25 1 97.25 516 LYS A C 1
ATOM 4229 O O . LYS A 1 516 ? -25.016 -25.859 -20.359 1 97.25 516 LYS A O 1
ATOM 4234 N N . ARG A 1 517 ? -24.438 -24.906 -18.406 1 97 517 ARG A N 1
ATOM 4235 C CA . ARG A 1 517 ? -25.156 -23.672 -18.734 1 97 517 ARG A CA 1
ATOM 4236 C C . ARG A 1 517 ? -24.344 -22.438 -18.328 1 97 517 ARG A C 1
ATOM 4238 O O . ARG A 1 517 ? -23.484 -22.531 -17.469 1 97 517 ARG A O 1
ATOM 4245 N N . GLU A 1 518 ? -24.719 -21.375 -19.016 1 96 518 GLU A N 1
ATOM 4246 C CA . GLU A 1 518 ? -24.219 -20.062 -18.609 1 96 518 GLU A CA 1
ATOM 4247 C C . GLU A 1 518 ? -24.891 -19.609 -17.312 1 96 518 GLU A C 1
ATOM 4249 O O . GLU A 1 518 ? -25.875 -20.219 -16.875 1 96 518 GLU A O 1
ATOM 4254 N N . SER A 1 519 ? -24.312 -18.484 -16.766 1 94.19 519 SER A N 1
ATOM 4255 C CA . SER A 1 519 ? -24.906 -17.922 -15.555 1 94.19 519 SER A CA 1
ATOM 4256 C C . SER A 1 519 ? -26.328 -17.438 -15.805 1 94.19 519 SER A C 1
ATOM 4258 O O . SER A 1 519 ? -27.141 -17.406 -14.891 1 94.19 519 SER A O 1
ATOM 4260 N N . SER A 1 520 ? -26.641 -17.141 -17.016 1 93.56 520 SER A N 1
ATOM 4261 C CA . SER A 1 520 ? -27.969 -16.672 -17.406 1 93.56 520 SER A CA 1
ATOM 4262 C C . SER A 1 520 ? -28.969 -17.828 -17.5 1 93.56 520 SER A C 1
ATOM 4264 O O . SER A 1 520 ? -30.172 -17.609 -17.562 1 93.56 520 SER A O 1
ATOM 4266 N N . GLY A 1 521 ? -28.453 -19 -17.578 1 93.19 521 GLY A N 1
ATOM 4267 C CA . GLY A 1 521 ? -29.312 -20.172 -17.734 1 93.19 521 GLY A CA 1
ATOM 4268 C C . GLY A 1 521 ? -29.281 -20.75 -19.125 1 93.19 521 GLY A C 1
ATOM 4269 O O . GLY A 1 521 ? -29.734 -21.891 -19.344 1 93.19 521 GLY A O 1
ATOM 4270 N N . GLU A 1 522 ? -28.703 -20.094 -20 1 96.19 522 GLU A N 1
ATOM 4271 C CA . GLU A 1 522 ? -28.625 -20.562 -21.391 1 96.19 522 GLU A CA 1
ATOM 4272 C C . GLU A 1 522 ? -27.688 -21.766 -21.5 1 96.19 522 GLU A C 1
ATOM 4274 O O . GLU A 1 522 ? -26.578 -21.734 -20.984 1 96.19 522 GLU A O 1
ATOM 4279 N N . PRO A 1 523 ? -28.109 -22.812 -22.188 1 95.81 523 PRO A N 1
ATOM 4280 C CA . PRO A 1 523 ? -27.219 -23.953 -22.375 1 95.81 523 PRO A CA 1
ATOM 4281 C C . PRO A 1 523 ? -25.984 -23.609 -23.219 1 95.81 523 PRO A C 1
ATOM 4283 O O . PRO A 1 523 ? -26.094 -22.859 -24.188 1 95.81 523 PRO A O 1
ATOM 4286 N N . LEU A 1 524 ? -24.891 -24.219 -22.906 1 96.81 524 LEU A N 1
ATOM 4287 C CA . LEU A 1 524 ? -23.688 -24.031 -23.703 1 96.81 524 LEU A CA 1
ATOM 4288 C C . LEU A 1 524 ? -23.766 -24.844 -25 1 96.81 524 LEU A C 1
ATOM 4290 O O . LEU A 1 524 ? -24.266 -25.969 -25 1 96.81 524 LEU A O 1
ATOM 4294 N N . SER A 1 525 ? -23.312 -24.219 -26.047 1 95.94 525 SER A N 1
ATOM 4295 C CA . SER A 1 525 ? -23.156 -24.953 -27.297 1 95.94 525 SER A CA 1
ATOM 4296 C C . SER A 1 525 ? -22.047 -25.984 -27.203 1 95.94 525 SER A C 1
ATOM 4298 O O . SER A 1 525 ? -21.203 -25.906 -26.297 1 95.94 525 SER A O 1
ATOM 4300 N N . ILE A 1 526 ? -22.016 -26.953 -28.078 1 96.25 526 ILE A N 1
ATOM 4301 C CA . ILE A 1 526 ? -21 -28 -28.062 1 96.25 526 ILE A CA 1
ATOM 4302 C C . ILE A 1 526 ? -19.609 -27.375 -28.219 1 96.25 526 ILE A C 1
ATOM 4304 O O . ILE A 1 526 ? -18.641 -27.859 -27.641 1 96.25 526 ILE A O 1
ATOM 4308 N N . ASP A 1 527 ? -19.531 -26.312 -28.984 1 96.44 527 ASP A N 1
ATOM 4309 C CA . ASP A 1 527 ? -18.25 -25.625 -29.156 1 96.44 527 ASP A CA 1
ATOM 4310 C C . ASP A 1 527 ? -17.797 -24.969 -27.859 1 96.44 527 ASP A C 1
ATOM 4312 O O . ASP A 1 527 ? -16.609 -24.984 -27.531 1 96.44 527 ASP A O 1
ATOM 4316 N N . GLU A 1 528 ? -18.75 -24.375 -27.172 1 96.25 528 GLU A N 1
ATOM 4317 C CA . GLU A 1 528 ? -18.438 -23.781 -25.875 1 96.25 528 GLU A CA 1
ATOM 4318 C C . GLU A 1 528 ? -18.094 -24.859 -24.844 1 96.25 528 GLU A C 1
ATOM 4320 O O . GLU A 1 528 ? -17.188 -24.688 -24.047 1 96.25 528 GLU A O 1
ATOM 4325 N N . LYS A 1 529 ? -18.781 -25.922 -24.906 1 97.38 529 LYS A N 1
ATOM 4326 C CA . LYS A 1 529 ? -18.562 -27.031 -23.984 1 97.38 529 LYS A CA 1
ATOM 4327 C C . LYS A 1 529 ? -17.156 -27.609 -24.141 1 97.38 529 LYS A C 1
ATOM 4329 O O . LYS A 1 529 ? -16.422 -27.766 -23.156 1 97.38 529 LYS A O 1
ATOM 4334 N N . ARG A 1 530 ? -16.828 -27.875 -25.375 1 97.69 530 ARG A N 1
ATOM 4335 C CA . ARG A 1 530 ? -15.523 -28.5 -25.594 1 97.69 530 ARG A CA 1
ATOM 4336 C C . ARG A 1 530 ? -14.398 -27.609 -25.062 1 97.69 530 ARG A C 1
ATOM 4338 O O . ARG A 1 530 ? -13.438 -28.109 -24.469 1 97.69 530 ARG A O 1
ATOM 4345 N N . TRP A 1 531 ? -14.484 -26.297 -25.312 1 97.81 531 TRP A N 1
ATOM 4346 C CA . TRP A 1 531 ? -13.414 -25.375 -24.938 1 97.81 531 TRP A CA 1
ATOM 4347 C C . TRP A 1 531 ? -13.445 -25.078 -23.438 1 97.81 531 TRP A C 1
ATOM 4349 O O . TRP A 1 531 ? -12.461 -24.594 -22.875 1 97.81 531 TRP A O 1
ATOM 4359 N N . SER A 1 532 ? -14.531 -25.438 -22.734 1 98.12 532 SER A N 1
ATOM 4360 C CA . SER A 1 532 ? -14.672 -25.234 -21.297 1 98.12 532 SER A CA 1
ATOM 4361 C C . SER A 1 532 ? -14.406 -26.516 -20.531 1 98.12 532 SER A C 1
ATOM 4363 O O . SER A 1 532 ? -14.594 -26.578 -19.312 1 98.12 532 SER A O 1
ATOM 4365 N N . ALA A 1 533 ? -13.977 -27.562 -21.219 1 98.5 533 ALA A N 1
ATOM 4366 C CA . ALA A 1 533 ? -13.773 -28.875 -20.594 1 98.5 533 ALA A CA 1
ATOM 4367 C C . ALA A 1 533 ? -12.625 -28.828 -19.594 1 98.5 533 ALA A C 1
ATOM 4369 O O . ALA A 1 533 ? -11.531 -28.344 -19.906 1 98.5 533 ALA A O 1
ATOM 4370 N N . ILE A 1 534 ? -12.852 -29.297 -18.406 1 98.31 534 ILE A N 1
ATOM 4371 C CA . ILE A 1 534 ? -11.859 -29.391 -17.344 1 98.31 534 ILE A CA 1
ATOM 4372 C C . ILE A 1 534 ? -11.422 -30.844 -17.172 1 98.31 534 ILE A C 1
ATOM 4374 O O . ILE A 1 534 ? -12.234 -31.719 -16.875 1 98.31 534 ILE A O 1
ATOM 4378 N N . GLU A 1 535 ? -10.18 -31.094 -17.344 1 97.38 535 GLU A N 1
ATOM 4379 C CA . GLU A 1 535 ? -9.664 -32.469 -17.203 1 97.38 535 GLU A CA 1
ATOM 4380 C C . GLU A 1 535 ? -9.602 -32.875 -15.734 1 97.38 535 GLU A C 1
ATOM 4382 O O . GLU A 1 535 ? -8.938 -32.219 -14.93 1 97.38 535 GLU A O 1
ATOM 4387 N N . LEU A 1 536 ? -10.281 -33.938 -15.391 1 96.94 536 LEU A N 1
ATOM 4388 C CA . LEU A 1 536 ? -10.297 -34.406 -14.008 1 96.94 536 LEU A CA 1
ATOM 4389 C C . LEU A 1 536 ? -9.32 -35.562 -13.82 1 96.94 536 LEU A C 1
ATOM 4391 O O . LEU A 1 536 ? -8.836 -35.812 -12.711 1 96.94 536 LEU A O 1
ATOM 4395 N N . ASP A 1 537 ? -9.172 -36.312 -14.945 1 95.06 537 ASP A N 1
ATOM 4396 C CA . ASP A 1 537 ? -8.305 -37.5 -14.828 1 95.06 537 ASP A CA 1
ATOM 4397 C C . ASP A 1 537 ? -7.918 -38.031 -16.203 1 95.06 537 ASP A C 1
ATOM 4399 O O . ASP A 1 537 ? -8.609 -37.75 -17.188 1 95.06 537 ASP A O 1
ATOM 4403 N N . LYS A 1 538 ? -6.809 -38.656 -16.281 1 94.69 538 LYS A N 1
ATOM 4404 C CA . LYS A 1 538 ? -6.312 -39.438 -17.422 1 94.69 538 LYS A CA 1
ATOM 4405 C C . LYS A 1 538 ? -5.43 -40.594 -16.969 1 94.69 538 LYS A C 1
ATOM 4407 O O . LYS A 1 538 ? -4.391 -40.375 -16.344 1 94.69 538 LYS A O 1
ATOM 4412 N N . PHE A 1 539 ? -5.852 -41.812 -17.281 1 92.38 539 PHE A N 1
ATOM 4413 C CA . PHE A 1 539 ? -5.082 -42.938 -16.797 1 92.38 539 PHE A CA 1
ATOM 4414 C C . PHE A 1 539 ? -5.195 -44.125 -17.766 1 92.38 539 PHE A C 1
ATOM 4416 O O . PHE A 1 539 ? -6.09 -44.156 -18.609 1 92.38 539 PHE A O 1
ATOM 4423 N N . VAL A 1 540 ? -4.238 -44.969 -17.625 1 93.44 540 VAL A N 1
ATOM 4424 C CA . VAL A 1 540 ? -4.184 -46.156 -18.469 1 93.44 540 VAL A CA 1
ATOM 4425 C C . VAL A 1 540 ? -4.617 -47.375 -17.672 1 93.44 540 VAL A C 1
ATOM 4427 O O . VAL A 1 540 ? -4.266 -47.531 -16.484 1 93.44 540 VAL A O 1
ATOM 4430 N N . THR A 1 541 ? -5.43 -48.219 -18.266 1 93.94 541 THR A N 1
ATOM 4431 C CA . THR A 1 541 ? -5.859 -49.438 -17.641 1 93.94 541 THR A CA 1
ATOM 4432 C C . THR A 1 541 ? -6.125 -50.531 -18.688 1 93.94 541 THR A C 1
ATOM 4434 O O . THR A 1 541 ? -6.09 -50.25 -19.891 1 93.94 541 THR A O 1
ATOM 4437 N N . LYS A 1 542 ? -6.277 -51.719 -18.203 1 95.19 542 LYS A N 1
ATOM 4438 C CA . LYS A 1 542 ? -6.57 -52.844 -19.094 1 95.19 542 LYS A CA 1
ATOM 4439 C C . LYS A 1 542 ? -8.031 -53.25 -18.984 1 95.19 542 LYS A C 1
ATOM 4441 O O . LYS A 1 542 ? -8.609 -53.219 -17.891 1 95.19 542 LYS A O 1
ATOM 4446 N N . VAL A 1 543 ? -8.578 -53.594 -20.172 1 96.62 543 VAL A N 1
ATOM 4447 C CA . VAL A 1 543 ? -9.922 -54.156 -20.203 1 96.62 543 VAL A CA 1
ATOM 4448 C C . VAL A 1 543 ? -9.883 -55.531 -20.844 1 96.62 543 VAL A C 1
ATOM 4450 O O . VAL A 1 543 ? -9.078 -55.781 -21.75 1 96.62 543 VAL A O 1
ATOM 4453 N N . SER A 1 544 ? -10.773 -56.406 -20.359 1 97.44 544 SER A N 1
ATOM 4454 C CA . SER A 1 544 ? -10.914 -57.75 -20.922 1 97.44 544 SER A CA 1
ATOM 4455 C C . SER A 1 544 ? -12.109 -57.812 -21.875 1 97.44 544 SER A C 1
ATOM 4457 O O . SER A 1 544 ? -12.938 -56.906 -21.906 1 97.44 544 SER A O 1
ATOM 4459 N N . SER A 1 545 ? -12.117 -58.969 -22.609 1 97.81 545 SER A N 1
ATOM 4460 C CA . SER A 1 545 ? -13.281 -59.188 -23.453 1 97.81 545 SER A CA 1
ATOM 4461 C C . SER A 1 545 ? -14.555 -59.312 -22.625 1 97.81 545 SER A C 1
ATOM 4463 O O . SER A 1 545 ? -14.562 -59.969 -21.594 1 97.81 545 SER A O 1
ATOM 4465 N N . GLY A 1 546 ? -15.555 -58.625 -23.062 1 97.62 546 GLY A N 1
ATOM 4466 C CA . GLY A 1 546 ? -16.812 -58.625 -22.328 1 97.62 546 GLY A CA 1
ATOM 4467 C C . GLY A 1 546 ? -17 -57.406 -21.453 1 97.62 546 GLY A C 1
ATOM 4468 O O . GLY A 1 546 ? -16.562 -56.312 -21.812 1 97.62 546 GLY A O 1
ATOM 4469 N N . LYS A 1 547 ? -17.734 -57.625 -20.438 1 97.75 547 LYS A N 1
ATOM 4470 C CA . LYS A 1 547 ? -18.094 -56.5 -19.562 1 97.75 547 LYS A CA 1
ATOM 4471 C C . LYS A 1 547 ? -17 -56.25 -18.531 1 97.75 547 LYS A C 1
ATOM 4473 O O . LYS A 1 547 ? -16.484 -57.188 -17.922 1 97.75 547 LYS A O 1
ATOM 4478 N N . ASN A 1 548 ? -16.547 -55 -18.406 1 98.12 548 ASN A N 1
ATOM 4479 C CA . ASN A 1 548 ? -15.578 -54.5 -17.438 1 98.12 548 ASN A CA 1
ATOM 4480 C C . ASN A 1 548 ? -16.125 -53.344 -16.625 1 98.12 548 ASN A C 1
ATOM 4482 O O . ASN A 1 548 ? -16.891 -52.531 -17.156 1 98.12 548 ASN A O 1
ATOM 4486 N N . THR A 1 549 ? -15.844 -53.25 -15.383 1 97.88 549 THR A N 1
ATOM 4487 C CA . THR A 1 549 ? -16.109 -52.062 -14.578 1 97.88 549 THR A CA 1
ATOM 4488 C C . THR A 1 549 ? -14.812 -51.469 -14.07 1 97.88 549 THR A C 1
ATOM 4490 O O . THR A 1 549 ? -14.094 -52.062 -13.281 1 97.88 549 THR A O 1
ATOM 4493 N N . ILE A 1 550 ? -14.531 -50.281 -14.516 1 97.25 550 ILE A N 1
ATOM 4494 C CA . ILE A 1 550 ? -13.344 -49.562 -14.086 1 97.25 550 ILE A CA 1
ATOM 4495 C C . ILE A 1 550 ? -13.703 -48.625 -12.93 1 97.25 550 ILE A C 1
ATOM 4497 O O . ILE A 1 550 ? -14.539 -47.75 -13.078 1 97.25 550 ILE A O 1
ATOM 4501 N N . VAL A 1 551 ? -13.109 -48.844 -11.797 1 96.56 551 VAL A N 1
ATOM 4502 C CA . VAL A 1 551 ? -13.312 -47.969 -10.641 1 96.56 551 VAL A CA 1
ATOM 4503 C C . VAL A 1 551 ? -12.07 -47.125 -10.414 1 96.56 551 VAL A C 1
ATOM 4505 O O . VAL A 1 551 ? -10.945 -47.625 -10.422 1 96.56 551 VAL A O 1
ATOM 4508 N N . ARG A 1 552 ? -12.227 -45.812 -10.273 1 94.62 552 ARG A N 1
ATOM 4509 C CA . ARG A 1 552 ? -11.156 -44.812 -10.125 1 94.62 552 ARG A CA 1
ATOM 4510 C C . ARG A 1 552 ? -11.5 -43.781 -9.055 1 94.62 552 ARG A C 1
ATOM 4512 O O . ARG A 1 552 ? -12.562 -43.156 -9.109 1 94.62 552 ARG A O 1
ATOM 4519 N N . LYS A 1 553 ? -10.617 -43.656 -8.062 1 94.69 553 LYS A N 1
ATOM 4520 C CA . LYS A 1 553 ? -10.836 -42.719 -6.988 1 94.69 553 LYS A CA 1
ATOM 4521 C C . LYS A 1 553 ? -10.305 -41.344 -7.367 1 94.69 553 LYS A C 1
ATOM 4523 O O . LYS A 1 553 ? -9.328 -41.219 -8.109 1 94.69 553 LYS A O 1
ATOM 4528 N N . SER A 1 554 ? -11 -40.344 -6.781 1 94.69 554 SER A N 1
ATOM 4529 C CA . SER A 1 554 ? -10.539 -38.969 -7.004 1 94.69 554 SER A CA 1
ATOM 4530 C C . SER A 1 554 ? -9.102 -38.812 -6.516 1 94.69 554 SER A C 1
ATOM 4532 O O . SER A 1 554 ? -8.344 -38.031 -7.086 1 94.69 554 SER A O 1
ATOM 4534 N N . SER A 1 555 ? -8.656 -39.469 -5.469 1 91.75 555 SER A N 1
ATOM 4535 C CA . SER A 1 555 ? -7.316 -39.375 -4.902 1 91.75 555 SER A CA 1
ATOM 4536 C C . SER A 1 555 ? -6.27 -39.938 -5.859 1 91.75 555 SER A C 1
ATOM 4538 O O . SER A 1 555 ? -5.07 -39.688 -5.695 1 91.75 555 SER A O 1
ATOM 4540 N N . ASP A 1 556 ? -6.734 -40.625 -6.871 1 90.62 556 ASP A N 1
ATOM 4541 C CA . ASP A 1 556 ? -5.82 -41.25 -7.832 1 90.62 556 ASP A CA 1
ATOM 4542 C C . ASP A 1 556 ? -5.691 -40.375 -9.086 1 90.62 556 ASP A C 1
ATOM 4544 O O . ASP A 1 556 ? -5.039 -40.781 -10.055 1 90.62 556 ASP A O 1
ATOM 4548 N N . SER A 1 557 ? -6.289 -39.281 -9.078 1 92.94 557 SER A N 1
ATOM 4549 C CA . SER A 1 557 ? -6.266 -38.406 -10.258 1 92.94 557 SER A CA 1
ATOM 4550 C C . SER A 1 557 ? -4.84 -38.094 -10.672 1 92.94 557 SER A C 1
ATOM 4552 O O . SER A 1 557 ? -3.973 -37.844 -9.828 1 92.94 557 SER A O 1
ATOM 4554 N N . SER A 1 558 ? -4.574 -38.031 -11.938 1 89.81 558 SER A N 1
ATOM 4555 C CA . SER A 1 558 ? -3.264 -37.688 -12.492 1 89.81 558 SER A CA 1
ATOM 4556 C C . SER A 1 558 ? -3.119 -36.188 -12.742 1 89.81 558 SER A C 1
ATOM 4558 O O . SER A 1 558 ? -2.168 -35.781 -13.398 1 89.81 558 SER A O 1
ATOM 4560 N N . VAL A 1 559 ? -4.043 -35.469 -12.258 1 90.44 559 VAL A N 1
ATOM 4561 C CA . VAL A 1 559 ? -4.082 -34.031 -12.562 1 90.44 559 VAL A CA 1
ATOM 4562 C C . VAL A 1 559 ? -3.646 -33.219 -11.344 1 90.44 559 VAL A C 1
ATOM 4564 O O . VAL A 1 559 ? -3.193 -32.094 -11.469 1 90.44 559 VAL A O 1
ATOM 4567 N N . THR A 1 560 ? -3.777 -33.719 -10.156 1 92 560 THR A N 1
ATOM 4568 C CA . THR A 1 560 ? -3.553 -32.969 -8.922 1 92 560 THR A CA 1
ATOM 4569 C C . THR A 1 560 ? -2.539 -33.688 -8.031 1 92 560 THR A C 1
ATOM 4571 O O . THR A 1 560 ? -2.188 -34.844 -8.281 1 92 560 THR A O 1
ATOM 4574 N N . ILE A 1 561 ? -2.008 -32.969 -7.062 1 91.69 561 ILE A N 1
ATOM 4575 C CA . ILE A 1 561 ? -1.067 -33.531 -6.094 1 91.69 561 ILE A CA 1
ATOM 4576 C C . ILE A 1 561 ? -1.546 -33.219 -4.68 1 91.69 561 ILE A C 1
ATOM 4578 O O . ILE A 1 561 ? -2.318 -32.281 -4.465 1 91.69 561 ILE A O 1
ATOM 4582 N N . PRO A 1 562 ? -1.11 -34 -3.719 1 91.38 562 PRO A N 1
ATOM 4583 C CA . PRO A 1 562 ? -1.418 -33.656 -2.328 1 91.38 562 PRO A CA 1
ATOM 4584 C C . PRO A 1 562 ? -0.708 -32.406 -1.863 1 91.38 562 PRO A C 1
ATOM 4586 O O . PRO A 1 562 ? 0.28 -31.984 -2.473 1 91.38 562 PRO A O 1
ATOM 4589 N N . ASP A 1 563 ? -1.201 -31.828 -0.814 1 91.69 563 ASP A N 1
ATOM 4590 C CA . ASP A 1 563 ? -0.511 -30.688 -0.228 1 91.69 563 ASP A CA 1
ATOM 4591 C C . ASP A 1 563 ? 0.883 -31.078 0.258 1 91.69 563 ASP A C 1
ATOM 4593 O O . ASP A 1 563 ? 1.075 -32.156 0.805 1 91.69 563 ASP A O 1
ATOM 4597 N N . PRO A 1 564 ? 1.837 -30.219 0.02 1 93.19 564 PRO A N 1
ATOM 4598 C CA . PRO A 1 564 ? 3.189 -30.531 0.488 1 93.19 564 PRO A CA 1
ATOM 4599 C C . PRO A 1 564 ? 3.318 -30.469 2.008 1 93.19 564 PRO A C 1
ATOM 4601 O O . PRO A 1 564 ? 2.541 -29.766 2.668 1 93.19 564 PRO A O 1
ATOM 4604 N N . PRO A 1 565 ? 4.305 -31.25 2.514 1 94.25 565 PRO A N 1
ATOM 4605 C CA . PRO A 1 565 ? 4.566 -31.094 3.947 1 94.25 565 PRO A CA 1
ATOM 4606 C C . PRO A 1 565 ? 5.047 -29.703 4.32 1 94.25 565 PRO A C 1
ATOM 4608 O O . PRO A 1 565 ? 5.656 -29.016 3.5 1 94.25 565 PRO A O 1
ATOM 4611 N N . SER A 1 566 ? 4.758 -29.391 5.559 1 96.88 566 SER A N 1
ATOM 4612 C CA . SER A 1 566 ? 5.195 -28.078 6.039 1 96.88 566 SER A CA 1
ATOM 4613 C C . SER A 1 566 ? 6.715 -28.016 6.156 1 96.88 566 SER A C 1
ATOM 4615 O O . SER A 1 566 ? 7.387 -29.047 6.203 1 96.88 566 SER A O 1
ATOM 4617 N N . PHE A 1 567 ? 7.238 -26.859 6.164 1 97.56 567 PHE A N 1
ATOM 4618 C CA . PHE A 1 567 ? 8.664 -26.625 6.352 1 97.56 567 PHE A CA 1
ATOM 4619 C C . PHE A 1 567 ? 9.164 -27.281 7.629 1 97.56 567 PHE A C 1
ATOM 4621 O O . PHE A 1 567 ? 10.164 -28 7.613 1 97.56 567 PHE A O 1
ATOM 4628 N N . LYS A 1 568 ? 8.492 -27.109 8.727 1 96.31 568 LYS A N 1
ATOM 4629 C CA . LYS A 1 568 ? 8.867 -27.672 10.023 1 96.31 568 LYS A CA 1
ATOM 4630 C C . LYS A 1 568 ? 8.844 -29.188 10 1 96.31 568 LYS A C 1
ATOM 4632 O O . LYS A 1 568 ? 9.727 -29.844 10.57 1 96.31 568 LYS A O 1
ATOM 4637 N N . LYS A 1 569 ? 7.812 -29.703 9.414 1 95.69 569 LYS A N 1
ATOM 4638 C CA . LYS A 1 569 ? 7.723 -31.156 9.328 1 95.69 569 LYS A CA 1
ATOM 4639 C C . LYS A 1 569 ? 8.875 -31.719 8.508 1 95.69 569 LYS A C 1
ATOM 4641 O O . LYS A 1 569 ? 9.461 -32.75 8.875 1 95.69 569 LYS A O 1
ATOM 4646 N N . LEU A 1 570 ? 9.188 -31.109 7.352 1 96.19 570 LEU A N 1
ATOM 4647 C CA . LEU A 1 570 ? 10.289 -31.547 6.504 1 96.19 570 LEU A CA 1
ATOM 4648 C C . LEU A 1 570 ? 11.609 -31.516 7.266 1 96.19 570 LEU A C 1
ATOM 4650 O O . LEU A 1 570 ? 12.398 -32.469 7.18 1 96.19 570 LEU A O 1
ATOM 4654 N N . LEU A 1 571 ? 11.836 -30.453 7.945 1 95.94 571 LEU A N 1
ATOM 4655 C CA . LEU A 1 571 ? 13.062 -30.312 8.727 1 95.94 571 LEU A CA 1
ATOM 4656 C C . LEU A 1 571 ? 13.125 -31.359 9.828 1 95.94 571 LEU A C 1
ATOM 4658 O O . LEU A 1 571 ? 14.148 -32.031 10 1 95.94 571 LEU A O 1
ATOM 4662 N N . HIS A 1 572 ? 12.055 -31.516 10.562 1 95.69 572 HIS A N 1
ATOM 4663 C CA . HIS A 1 572 ? 11.977 -32.469 11.656 1 95.69 572 HIS A CA 1
ATOM 4664 C C . HIS A 1 572 ? 12.203 -33.906 11.148 1 95.69 572 HIS A C 1
ATOM 4666 O O . HIS A 1 572 ? 13.008 -34.656 11.711 1 95.69 572 HIS A O 1
ATOM 4672 N N . ASP A 1 573 ? 11.477 -34.281 10.109 1 95.56 573 ASP A N 1
ATOM 4673 C CA . ASP A 1 573 ? 11.578 -35.625 9.562 1 95.56 573 ASP A CA 1
ATOM 4674 C C . ASP A 1 573 ? 12.992 -35.906 9.055 1 95.56 573 ASP A C 1
ATOM 4676 O O . ASP A 1 573 ? 13.508 -37.031 9.203 1 95.56 573 ASP A O 1
ATOM 4680 N N . THR A 1 574 ? 13.594 -34.938 8.414 1 96.31 574 THR A N 1
ATOM 4681 C CA . THR A 1 574 ? 14.961 -35.062 7.922 1 96.31 574 THR A CA 1
ATOM 4682 C C . THR A 1 574 ? 15.93 -35.281 9.078 1 96.31 574 THR A C 1
ATOM 4684 O O . THR A 1 574 ? 16.781 -36.156 9.023 1 96.31 574 THR A O 1
ATOM 4687 N N . GLU A 1 575 ? 15.805 -34.531 10.078 1 95.75 575 GLU A N 1
ATOM 4688 C CA . GLU A 1 575 ? 16.672 -34.625 11.242 1 95.75 575 GLU A CA 1
ATOM 4689 C C . GLU A 1 575 ? 16.484 -35.969 11.938 1 95.75 575 GLU A C 1
ATOM 4691 O O . GLU A 1 575 ? 17.469 -36.594 12.352 1 95.75 575 GLU A O 1
ATOM 4696 N N . GLU A 1 576 ? 15.305 -36.375 12.094 1 95.62 576 GLU A N 1
ATOM 4697 C CA . GLU A 1 576 ? 15.031 -37.688 12.703 1 95.62 576 GLU A CA 1
ATOM 4698 C C . GLU A 1 576 ? 15.656 -38.812 11.898 1 95.62 576 GLU A C 1
ATOM 4700 O O . GLU A 1 576 ? 16.203 -39.75 12.461 1 95.62 576 GLU A O 1
ATOM 4705 N N . ALA A 1 577 ? 15.539 -38.688 10.609 1 94.69 577 ALA A N 1
ATOM 4706 C CA . ALA A 1 577 ? 16.109 -39.719 9.734 1 94.69 577 ALA A CA 1
ATOM 4707 C C . ALA A 1 577 ? 17.641 -39.719 9.852 1 94.69 577 ALA A C 1
ATOM 4709 O O . ALA A 1 577 ? 18.25 -40.781 9.859 1 94.69 577 ALA A O 1
ATOM 4710 N N . ILE A 1 578 ? 18.219 -38.594 9.898 1 94.31 578 ILE A N 1
ATOM 4711 C CA . ILE A 1 578 ? 19.672 -38.5 10.039 1 94.31 578 ILE A CA 1
ATOM 4712 C C . ILE A 1 578 ? 20.109 -39.125 11.352 1 94.31 578 ILE A C 1
ATOM 4714 O O . ILE A 1 578 ? 21.156 -39.781 11.406 1 94.31 578 ILE A O 1
ATOM 4718 N N . ASN A 1 579 ? 19.297 -39 12.336 1 93.62 579 ASN A N 1
ATOM 4719 C CA . ASN A 1 579 ? 19.625 -39.531 13.656 1 93.62 579 ASN A CA 1
ATOM 4720 C C . ASN A 1 579 ? 19.219 -41 13.773 1 93.62 579 ASN A C 1
ATOM 4722 O O . ASN A 1 579 ? 19.391 -41.625 14.828 1 93.62 579 ASN A O 1
ATOM 4726 N N . GLY A 1 580 ? 18.625 -41.562 12.828 1 89.88 580 GLY A N 1
ATOM 4727 C CA . GLY A 1 580 ? 18.266 -42.969 12.812 1 89.88 580 GLY A CA 1
ATOM 4728 C C . GLY A 1 580 ? 16.906 -43.25 13.453 1 89.88 580 GLY A C 1
ATOM 4729 O O . GLY A 1 580 ? 16.578 -44.406 13.758 1 89.88 580 GLY A O 1
ATOM 4730 N N . ASN A 1 581 ? 16.156 -42.25 13.695 1 88.75 581 ASN A N 1
ATOM 4731 C CA . ASN A 1 581 ? 14.898 -42.406 14.422 1 88.75 581 ASN A CA 1
ATOM 4732 C C . ASN A 1 581 ? 13.703 -42.406 13.469 1 88.75 581 ASN A C 1
ATOM 4734 O O . ASN A 1 581 ? 12.555 -42.406 13.914 1 88.75 581 ASN A O 1
ATOM 4738 N N . GLY A 1 582 ? 13.914 -42.375 12.289 1 82.94 582 GLY A N 1
ATOM 4739 C CA . GLY A 1 582 ? 12.797 -42.312 11.352 1 82.94 582 GLY A CA 1
ATOM 4740 C C . GLY A 1 582 ? 13.211 -42.594 9.914 1 82.94 582 GLY A C 1
ATOM 4741 O O . GLY A 1 582 ? 14.406 -42.719 9.625 1 82.94 582 GLY A O 1
ATOM 4742 N N . ASP A 1 583 ? 12.039 -42.75 9.148 1 81.69 583 ASP A N 1
ATOM 4743 C CA . ASP A 1 583 ? 12.273 -42.969 7.727 1 81.69 583 ASP A CA 1
ATOM 4744 C C . ASP A 1 583 ? 11.93 -41.75 6.895 1 81.69 583 ASP A C 1
ATOM 4746 O O . ASP A 1 583 ? 10.977 -41.031 7.203 1 81.69 583 ASP A O 1
ATOM 4750 N N . PHE A 1 584 ? 12.883 -41.25 6.207 1 85.75 584 PHE A N 1
ATOM 4751 C CA . PHE A 1 584 ? 12.648 -40.25 5.191 1 85.75 584 PHE A CA 1
ATOM 4752 C C . PHE A 1 584 ? 12.875 -40.812 3.795 1 85.75 584 PHE A C 1
ATOM 4754 O O . PHE A 1 584 ? 14.008 -41.094 3.408 1 85.75 584 PHE A O 1
ATOM 4761 N N . LYS A 1 585 ? 11.781 -41.031 3.256 1 80.25 585 LYS A N 1
ATOM 4762 C CA . 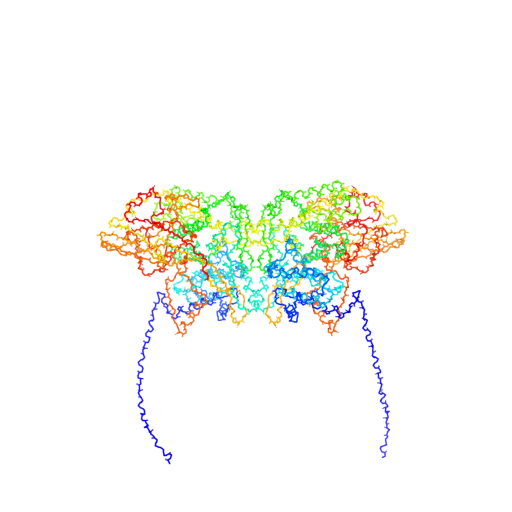LYS A 1 585 ? 11.867 -41.625 1.924 1 80.25 585 LYS A CA 1
ATOM 4763 C C . LYS A 1 585 ? 12.18 -40.562 0.87 1 80.25 585 LYS A C 1
ATOM 4765 O O . LYS A 1 585 ? 11.438 -39.594 0.71 1 80.25 585 LYS A O 1
ATOM 4770 N N . ILE A 1 586 ? 13.312 -40.75 0.281 1 83.75 586 ILE A N 1
ATOM 4771 C CA . ILE A 1 586 ? 13.688 -39.875 -0.828 1 83.75 586 ILE A CA 1
ATOM 4772 C C . ILE A 1 586 ? 13.148 -40.438 -2.137 1 83.75 586 ILE A C 1
ATOM 4774 O O . ILE A 1 586 ? 13.5 -41.562 -2.529 1 83.75 586 ILE A O 1
ATOM 4778 N N . ASP A 1 587 ? 12.211 -39.688 -2.666 1 81.31 587 ASP A N 1
ATOM 4779 C CA . ASP A 1 587 ? 11.648 -40.031 -3.973 1 81.31 587 ASP A CA 1
ATOM 4780 C C . ASP A 1 587 ? 12.312 -39.219 -5.078 1 81.31 587 ASP A C 1
ATOM 4782 O O . ASP A 1 587 ? 12.062 -38 -5.199 1 81.31 587 ASP A O 1
ATOM 4786 N N . GLU A 1 588 ? 13.086 -39.844 -5.867 1 79.25 588 GLU A N 1
ATOM 4787 C CA . GLU A 1 588 ? 13.836 -39.156 -6.91 1 79.25 588 GLU A CA 1
ATOM 4788 C C . GLU A 1 588 ? 12.906 -38.531 -7.949 1 79.25 588 GLU A C 1
ATOM 4790 O O . GLU A 1 588 ? 13.312 -37.625 -8.695 1 79.25 588 GLU A O 1
ATOM 4795 N N . ASP A 1 589 ? 11.711 -39 -7.934 1 74.81 589 ASP A N 1
ATOM 4796 C CA . ASP A 1 589 ? 10.773 -38.469 -8.93 1 74.81 589 ASP A CA 1
ATOM 4797 C C . ASP A 1 589 ? 9.789 -37.5 -8.305 1 74.81 589 ASP A C 1
ATOM 4799 O O . ASP A 1 589 ? 8.742 -37.188 -8.891 1 74.81 589 ASP A O 1
ATOM 4803 N N . HIS A 1 590 ? 10.172 -37.062 -7.172 1 80.44 590 HIS A N 1
ATOM 4804 C CA . HIS A 1 590 ? 9.305 -36.094 -6.484 1 80.44 590 HIS A CA 1
ATOM 4805 C C . HIS A 1 590 ? 9.086 -34.844 -7.324 1 80.44 590 HIS A C 1
ATOM 4807 O O . HIS A 1 590 ? 10.031 -34.312 -7.91 1 80.44 590 HIS A O 1
ATOM 4813 N N . ARG A 1 591 ? 7.754 -34.438 -7.402 1 82.5 591 ARG A N 1
ATOM 4814 C CA . ARG A 1 591 ? 7.418 -33.25 -8.141 1 82.5 591 ARG A CA 1
ATOM 4815 C C . ARG A 1 591 ? 6.793 -32.188 -7.227 1 82.5 591 ARG A C 1
ATOM 4817 O O . ARG A 1 591 ? 5.973 -32.531 -6.367 1 82.5 591 ARG A O 1
ATOM 4824 N N . HIS A 1 592 ? 7.266 -30.984 -7.441 1 91.19 592 HIS A N 1
ATOM 4825 C CA . HIS A 1 592 ? 6.707 -29.875 -6.672 1 91.19 592 HIS A CA 1
ATOM 4826 C C . HIS A 1 592 ? 5.535 -29.234 -7.406 1 91.19 592 HIS A C 1
ATOM 4828 O O . HIS A 1 592 ? 4.641 -28.672 -6.777 1 91.19 592 HIS A O 1
ATOM 4834 N N . CYS A 1 593 ? 5.484 -29.344 -8.68 1 93 593 CYS A N 1
ATOM 4835 C CA . CYS A 1 593 ? 4.457 -28.766 -9.531 1 93 593 CYS A CA 1
ATOM 4836 C C . CYS A 1 593 ? 3.184 -29.609 -9.5 1 93 593 CYS A C 1
ATOM 4838 O O . CYS A 1 593 ? 3.238 -30.828 -9.617 1 93 593 CYS A O 1
ATOM 4840 N N . GLY A 1 594 ? 2.039 -28.938 -9.273 1 92.75 594 GLY A N 1
ATOM 4841 C CA . GLY A 1 594 ? 0.754 -29.609 -9.328 1 92.75 594 GLY A CA 1
ATOM 4842 C C . GLY A 1 594 ? -0.349 -28.859 -8.609 1 92.75 594 GLY A C 1
ATOM 4843 O O . GLY A 1 594 ? -0.116 -28.266 -7.555 1 92.75 594 GLY A O 1
ATOM 4844 N N . LEU A 1 595 ? -1.501 -28.875 -9.211 1 94.12 595 LEU A N 1
ATOM 4845 C CA . LEU A 1 595 ? -2.688 -28.344 -8.547 1 94.12 595 LEU A CA 1
ATOM 4846 C C . LEU A 1 595 ? -3.037 -29.156 -7.312 1 94.12 595 LEU A C 1
ATOM 4848 O O . LEU A 1 595 ? -2.971 -30.391 -7.336 1 94.12 595 LEU A O 1
ATOM 4852 N N . PRO A 1 596 ? -3.443 -28.516 -6.227 1 95.06 596 PRO A N 1
ATOM 4853 C CA . PRO A 1 596 ? -3.801 -29.297 -5.039 1 95.06 596 PRO A CA 1
ATOM 4854 C C . PRO A 1 596 ? -4.977 -30.234 -5.285 1 95.06 596 PRO A C 1
ATOM 4856 O O . PRO A 1 596 ? -5.93 -29.875 -5.977 1 95.06 596 PRO A O 1
ATOM 4859 N N . ASP A 1 597 ? -4.965 -31.375 -4.594 1 94.94 597 ASP A N 1
ATOM 4860 C CA . ASP A 1 597 ? -6.027 -32.375 -4.684 1 94.94 597 ASP A CA 1
ATOM 4861 C C . ASP A 1 597 ? -7.383 -31.766 -4.344 1 94.94 597 ASP A C 1
ATOM 4863 O O . ASP A 1 597 ? -8.391 -32.094 -4.965 1 94.94 597 ASP A O 1
ATOM 4867 N N . ARG A 1 598 ? -7.352 -30.922 -3.428 1 96.25 598 ARG A N 1
ATOM 4868 C CA . ARG A 1 598 ? -8.594 -30.344 -2.922 1 96.25 598 ARG A CA 1
ATOM 4869 C C . ARG A 1 598 ? -9.258 -29.453 -3.971 1 96.25 598 ARG A C 1
ATOM 4871 O O . ARG A 1 598 ? -10.43 -29.109 -3.846 1 96.25 598 ARG A O 1
ATOM 4878 N N . LEU A 1 599 ? -8.562 -29.109 -5.031 1 96.88 599 LEU A N 1
ATOM 4879 C CA . LEU A 1 599 ? -9.086 -28.203 -6.043 1 96.88 599 LEU A CA 1
ATOM 4880 C C . LEU A 1 599 ? -9.469 -28.953 -7.312 1 96.88 599 LEU A C 1
ATOM 4882 O O . LEU A 1 599 ? -9.578 -28.359 -8.383 1 96.88 599 LEU A O 1
ATOM 4886 N N . LEU A 1 600 ? -9.695 -30.172 -7.219 1 96.81 600 LEU A N 1
ATOM 4887 C CA . LEU A 1 600 ? -9.969 -31.016 -8.383 1 96.81 600 LEU A CA 1
ATOM 4888 C C . LEU A 1 600 ? -11.266 -30.594 -9.055 1 96.81 600 LEU A C 1
ATOM 4890 O O . LEU A 1 600 ? -11.391 -30.672 -10.281 1 96.81 600 LEU A O 1
ATOM 4894 N N . ILE A 1 601 ? -12.297 -30.188 -8.273 1 98.06 601 ILE A N 1
ATOM 4895 C CA . ILE A 1 601 ? -13.586 -29.812 -8.852 1 98.06 601 ILE A CA 1
ATOM 4896 C C . ILE A 1 601 ? -13.953 -28.391 -8.406 1 98.06 601 ILE A C 1
ATOM 4898 O O . ILE A 1 601 ? -13.461 -27.906 -7.383 1 98.06 601 ILE A O 1
ATOM 4902 N N . PRO A 1 602 ? -14.75 -27.703 -9.219 1 98.38 602 PRO A N 1
ATOM 4903 C CA . PRO A 1 602 ? -15.164 -26.359 -8.844 1 98.38 602 PRO A CA 1
ATOM 4904 C C . PRO A 1 602 ? -16.125 -26.344 -7.652 1 98.38 602 PRO A C 1
ATOM 4906 O O . PRO A 1 602 ? -16.672 -27.391 -7.285 1 98.38 602 PRO A O 1
ATOM 4909 N N . LYS A 1 603 ? -16.375 -25.219 -7.133 1 98.38 603 LYS A N 1
ATOM 4910 C CA . LYS A 1 603 ? -17.109 -25.047 -5.887 1 98.38 603 LYS A CA 1
ATOM 4911 C C . LYS A 1 603 ? -18.547 -25.531 -6.02 1 98.38 603 LYS A C 1
ATOM 4913 O O . LYS A 1 603 ? -19.078 -26.172 -5.109 1 98.38 603 LYS A O 1
ATOM 4918 N N . GLY A 1 604 ? -19.234 -25.281 -7.09 1 98.12 604 GLY A N 1
ATOM 4919 C CA . GLY A 1 604 ? -20.672 -25.484 -7.176 1 98.12 604 GLY A CA 1
ATOM 4920 C C . GLY A 1 604 ? -21.453 -24.484 -6.348 1 98.12 604 GLY A C 1
ATOM 4921 O O . GLY A 1 604 ? -21.031 -23.328 -6.18 1 98.12 604 GLY A O 1
ATOM 4922 N N . ASN A 1 605 ? -22.656 -24.812 -6.051 1 96.81 605 ASN A N 1
ATOM 4923 C CA . ASN A 1 605 ? -23.469 -23.938 -5.219 1 96.81 605 ASN A CA 1
ATOM 4924 C C . ASN A 1 605 ? -24.375 -24.719 -4.277 1 96.81 605 ASN A C 1
ATOM 4926 O O . ASN A 1 605 ? -24.297 -25.953 -4.223 1 96.81 605 ASN A O 1
ATOM 4930 N N . GLU A 1 606 ? -25.172 -24.094 -3.521 1 95.5 606 GLU A N 1
ATOM 4931 C CA . GLU A 1 606 ? -25.938 -24.719 -2.451 1 95.5 606 GLU A CA 1
ATOM 4932 C C . GLU A 1 606 ? -27.047 -25.609 -3.014 1 95.5 606 GLU A C 1
ATOM 4934 O O . GLU A 1 606 ? -27.469 -26.562 -2.361 1 95.5 606 GLU A O 1
ATOM 4939 N N . HIS A 1 607 ? -27.469 -25.359 -4.223 1 94.69 607 HIS A N 1
ATOM 4940 C CA . HIS A 1 607 ? -28.578 -26.094 -4.82 1 94.69 607 HIS A CA 1
ATOM 4941 C C . HIS A 1 607 ? -28.062 -27.203 -5.742 1 94.69 607 HIS A C 1
ATOM 4943 O O . HIS A 1 607 ? -28.844 -28 -6.254 1 94.69 607 HIS A O 1
ATOM 4949 N N . GLY A 1 608 ? -26.781 -27.25 -5.891 1 96.81 608 GLY A N 1
ATOM 4950 C CA . GLY A 1 608 ? -26.219 -28.172 -6.863 1 96.81 608 GLY A CA 1
ATOM 4951 C C . GLY A 1 608 ? -26.156 -27.594 -8.266 1 96.81 608 GLY A C 1
ATOM 4952 O O . GLY A 1 608 ? -27.156 -27.578 -8.977 1 96.81 608 GLY A O 1
ATOM 4953 N N . LEU A 1 609 ? -25.047 -27.203 -8.695 1 97.88 609 LEU A N 1
ATOM 4954 C CA . LEU A 1 609 ? -24.875 -26.656 -10.031 1 97.88 609 LEU A CA 1
ATOM 4955 C C . LEU A 1 609 ? -24.719 -27.781 -11.055 1 97.88 609 LEU A C 1
ATOM 4957 O O . LEU A 1 609 ? -24 -28.766 -10.812 1 97.88 609 LEU A O 1
ATOM 4961 N N . ASP A 1 610 ? -25.297 -27.609 -12.219 1 97.75 610 ASP A N 1
ATOM 4962 C CA . ASP A 1 610 ? -25.344 -28.641 -13.242 1 97.75 610 ASP A CA 1
ATOM 4963 C C . ASP A 1 610 ? -24.062 -28.672 -14.062 1 97.75 610 ASP A C 1
ATOM 4965 O O . ASP A 1 610 ? -23.656 -27.641 -14.625 1 97.75 610 ASP A O 1
ATOM 4969 N N . PHE A 1 611 ? -23.469 -29.828 -14.094 1 98.5 611 PHE A N 1
ATOM 4970 C CA . PHE A 1 611 ? -22.344 -30.109 -14.969 1 98.5 611 PHE A CA 1
ATOM 4971 C C . PHE A 1 611 ? -22.578 -31.391 -15.766 1 98.5 611 PHE A C 1
ATOM 4973 O O . PHE A 1 611 ? -23.578 -32.094 -15.547 1 98.5 611 PHE A O 1
ATOM 4980 N N . GLU A 1 612 ? -21.734 -31.578 -16.75 1 98.19 612 GLU A N 1
ATOM 4981 C CA . GLU A 1 612 ? -21.656 -32.844 -17.484 1 98.19 612 GLU A CA 1
ATOM 4982 C C . GLU A 1 612 ? -20.281 -33.469 -17.312 1 98.19 612 GLU A C 1
ATOM 4984 O O . GLU A 1 612 ? -19.25 -32.812 -17.359 1 98.19 612 GLU A O 1
ATOM 4989 N N . LEU A 1 613 ? -20.359 -34.75 -16.984 1 98.19 613 LEU A N 1
ATOM 4990 C CA . LEU A 1 613 ? -19.125 -35.531 -16.938 1 98.19 613 LEU A CA 1
ATOM 4991 C C . LEU A 1 613 ? -18.969 -36.344 -18.219 1 98.19 613 LEU A C 1
ATOM 4993 O O . LEU A 1 613 ? -19.828 -37.156 -18.562 1 98.19 613 LEU A O 1
ATOM 4997 N N . TRP A 1 614 ? -17.922 -36.094 -18.906 1 98.31 614 TRP A N 1
ATOM 4998 C CA . TRP A 1 614 ? -17.609 -36.75 -20.172 1 98.31 614 TRP A CA 1
ATOM 4999 C C . TRP A 1 614 ? -16.469 -37.75 -19.984 1 98.31 614 TRP A C 1
ATOM 5001 O O . TRP A 1 614 ? -15.461 -37.438 -19.344 1 98.31 614 TRP A O 1
ATOM 5011 N N . VAL A 1 615 ? -16.625 -38.969 -20.516 1 98.44 615 VAL A N 1
ATOM 5012 C CA . VAL A 1 615 ? -15.586 -40 -20.469 1 98.44 615 VAL A CA 1
ATOM 5013 C C . VAL A 1 615 ? -15.281 -40.469 -21.891 1 98.44 615 VAL A C 1
ATOM 5015 O O . VAL A 1 615 ? -16.203 -40.844 -22.641 1 98.44 615 VAL A O 1
ATOM 5018 N N . ALA A 1 616 ? -14.078 -40.438 -22.266 1 98.38 616 ALA A N 1
ATOM 5019 C CA . ALA A 1 616 ? -13.602 -41.031 -23.516 1 98.38 616 ALA A CA 1
ATOM 5020 C C . ALA A 1 616 ? -12.586 -42.125 -23.25 1 98.38 616 ALA A C 1
ATOM 5022 O O . ALA A 1 616 ? -11.617 -41.938 -22.516 1 98.38 616 ALA A O 1
ATOM 5023 N N . VAL A 1 617 ? -12.859 -43.281 -23.75 1 98.19 617 VAL A N 1
ATOM 5024 C CA . VAL A 1 617 ? -11.93 -44.406 -23.688 1 98.19 617 VAL A CA 1
ATOM 5025 C C . VAL A 1 617 ? -11.25 -44.594 -25.047 1 98.19 617 VAL A C 1
ATOM 5027 O O . VAL A 1 617 ? -11.898 -44.906 -26.047 1 98.19 617 VAL A O 1
ATOM 5030 N N . THR A 1 618 ? -9.977 -44.406 -25.078 1 97.25 618 THR A N 1
ATOM 5031 C CA . THR A 1 618 ? -9.25 -44.438 -26.344 1 97.25 618 THR A CA 1
ATOM 5032 C C . THR A 1 618 ? -8.219 -45.562 -26.359 1 97.25 618 THR A C 1
ATOM 5034 O O . THR A 1 618 ? -7.918 -46.156 -25.312 1 97.25 618 THR A O 1
ATOM 5037 N N . ASN A 1 619 ? -7.73 -45.812 -27.531 1 95.56 619 ASN A N 1
ATOM 5038 C CA . ASN A 1 619 ? -6.777 -46.906 -27.75 1 95.56 619 ASN A CA 1
ATOM 5039 C C . ASN A 1 619 ? -5.375 -46.531 -27.281 1 95.56 619 ASN A C 1
ATOM 5041 O O . ASN A 1 619 ? -4.703 -45.719 -27.938 1 95.56 619 ASN A O 1
ATOM 5045 N N . HIS A 1 620 ? -4.891 -47.156 -26.266 1 94 620 HIS A N 1
ATOM 5046 C CA . HIS A 1 620 ? -3.6 -46.781 -25.688 1 94 620 HIS A CA 1
ATOM 5047 C C . HIS A 1 620 ? -2.461 -47.062 -26.656 1 94 620 HIS A C 1
ATOM 5049 O O . HIS A 1 620 ? -1.431 -46.406 -26.625 1 94 620 HIS A O 1
ATOM 5055 N N . ASP A 1 621 ? -2.592 -48 -27.469 1 91.5 621 ASP A N 1
ATOM 5056 C CA . ASP A 1 621 ? -1.551 -48.312 -28.438 1 91.5 621 ASP A CA 1
ATOM 5057 C C . ASP A 1 621 ? -1.26 -47.125 -29.344 1 91.5 621 ASP A C 1
ATOM 5059 O O . ASP A 1 621 ? -0.127 -46.938 -29.797 1 91.5 621 ASP A O 1
ATOM 5063 N N . GLN A 1 622 ? -2.293 -46.406 -29.547 1 91.81 622 GLN A N 1
ATOM 5064 C CA . GLN A 1 622 ? -2.143 -45.188 -30.359 1 91.81 622 GLN A CA 1
ATOM 5065 C C . GLN A 1 622 ? -1.708 -44 -29.516 1 91.81 622 GLN A C 1
ATOM 5067 O O . GLN A 1 622 ? -1.084 -43.062 -30.016 1 91.81 622 GLN A O 1
ATOM 5072 N N . ASP A 1 623 ? -2.047 -44.125 -28.281 1 93.44 623 ASP A N 1
ATOM 5073 C CA . ASP A 1 623 ? -1.803 -43 -27.375 1 93.44 623 ASP A CA 1
ATOM 5074 C C . ASP A 1 623 ? -0.435 -43.125 -26.703 1 93.44 623 ASP A C 1
ATOM 5076 O O . ASP A 1 623 ? 0.084 -42.125 -26.156 1 93.44 623 ASP A O 1
ATOM 5080 N N . ALA A 1 624 ? 0.16 -44.219 -26.703 1 91.56 624 ALA A N 1
ATOM 5081 C CA . ALA A 1 624 ? 1.393 -44.5 -25.969 1 91.56 624 ALA A CA 1
ATOM 5082 C C . ALA A 1 624 ? 2.578 -43.75 -26.594 1 91.56 624 ALA A C 1
ATOM 5084 O O . ALA A 1 624 ? 2.619 -43.531 -27.797 1 91.56 624 ALA A O 1
ATOM 5085 N N . VAL A 1 625 ? 3.42 -43.344 -25.781 1 90.44 625 VAL A N 1
ATOM 5086 C CA . VAL A 1 625 ? 4.672 -42.719 -26.188 1 90.44 625 VAL A CA 1
ATOM 5087 C C . VAL A 1 625 ? 5.832 -43.656 -25.969 1 90.44 625 VAL A C 1
ATOM 5089 O O . VAL A 1 625 ? 5.98 -44.25 -24.891 1 90.44 625 VAL A O 1
ATOM 5092 N N . GLU A 1 626 ? 6.609 -43.75 -26.953 1 84.19 626 GLU A N 1
ATOM 5093 C CA . GLU A 1 626 ? 7.723 -44.688 -26.906 1 84.19 626 GLU A CA 1
ATOM 5094 C C . GLU A 1 626 ? 8.695 -44.344 -25.781 1 84.19 626 GLU A C 1
ATOM 5096 O O . GLU A 1 626 ? 9.086 -43.188 -25.625 1 84.19 626 GLU A O 1
ATOM 5101 N N . GLY A 1 627 ? 9.008 -45.312 -25.016 1 77.94 627 GLY A N 1
ATOM 5102 C CA . GLY A 1 627 ? 10.008 -45.125 -23.984 1 77.94 627 GLY A CA 1
ATOM 5103 C C . GLY A 1 627 ? 9.438 -44.625 -22.672 1 77.94 627 GLY A C 1
ATOM 5104 O O . GLY A 1 627 ? 10.172 -44.406 -21.703 1 77.94 627 GLY A O 1
ATOM 5105 N N . VAL A 1 628 ? 8.195 -44.312 -22.688 1 78.69 628 VAL A N 1
ATOM 5106 C CA . VAL A 1 628 ? 7.582 -43.781 -21.469 1 78.69 628 VAL A CA 1
ATOM 5107 C C . VAL A 1 628 ? 6.652 -44.844 -20.875 1 78.69 628 VAL A C 1
ATOM 5109 O O . VAL A 1 628 ? 5.742 -45.344 -21.547 1 78.69 628 VAL A O 1
ATOM 5112 N N . ASP A 1 629 ? 7.094 -45.469 -19.828 1 64.69 629 ASP A N 1
ATOM 5113 C CA . ASP A 1 629 ? 6.25 -46.469 -19.172 1 64.69 629 ASP A CA 1
ATOM 5114 C C . ASP A 1 629 ? 5.348 -45.812 -18.125 1 64.69 629 ASP A C 1
ATOM 5116 O O . ASP A 1 629 ? 5.84 -45.156 -17.188 1 64.69 629 ASP A O 1
ATOM 5120 N N . ILE A 1 630 ? 4.133 -45.625 -18.562 1 62.94 630 ILE A N 1
ATOM 5121 C CA . ILE A 1 630 ? 3.166 -45.062 -17.609 1 62.94 630 ILE A CA 1
ATOM 5122 C C . ILE A 1 630 ? 2.717 -46.156 -16.656 1 62.94 630 ILE A C 1
ATOM 5124 O O . ILE A 1 630 ? 2.061 -47.125 -17.062 1 62.94 630 ILE A O 1
ATOM 5128 N N . ARG A 1 631 ? 3.506 -46.719 -15.805 1 49.44 631 ARG A N 1
ATOM 5129 C CA . ARG A 1 631 ? 3.021 -47.781 -14.914 1 49.44 631 ARG A CA 1
ATOM 5130 C C . ARG A 1 631 ? 1.948 -47.219 -13.969 1 49.44 631 ARG A C 1
ATOM 5132 O O . ARG A 1 631 ? 1.873 -46.031 -13.734 1 49.44 631 ARG A O 1
ATOM 5139 N N . ASP A 1 632 ? 1.011 -48.062 -13.68 1 48.12 632 ASP A N 1
ATOM 5140 C CA . ASP A 1 632 ? -0.234 -47.969 -12.922 1 48.12 632 ASP A CA 1
ATOM 5141 C C . ASP A 1 632 ? -0.108 -46.969 -11.766 1 48.12 632 ASP A C 1
ATOM 5143 O O . ASP A 1 632 ? -1.035 -46.219 -11.492 1 48.12 632 ASP A O 1
ATOM 5147 N N . ASP A 1 633 ? 0.731 -47.375 -10.844 1 43.09 633 ASP A N 1
ATOM 5148 C CA . ASP A 1 633 ? 0.629 -46.906 -9.469 1 43.09 633 ASP A CA 1
ATOM 5149 C C . ASP A 1 633 ? 1.255 -45.531 -9.32 1 43.09 633 ASP A C 1
ATOM 5151 O O . ASP A 1 633 ? 1.359 -45 -8.203 1 43.09 633 ASP A O 1
ATOM 5155 N N . ASP A 1 634 ? 1.893 -45.188 -10.25 1 46.75 634 ASP A N 1
ATOM 5156 C CA . ASP A 1 634 ? 2.551 -43.906 -9.93 1 46.75 634 ASP A CA 1
ATOM 5157 C C . ASP A 1 634 ? 1.56 -42.75 -9.969 1 46.75 634 ASP A C 1
ATOM 5159 O O . ASP A 1 634 ? 1.428 -42.094 -10.992 1 46.75 634 ASP A O 1
ATOM 5163 N N . HIS A 1 635 ? 0.346 -43.031 -9.453 1 44.69 635 HIS A N 1
ATOM 5164 C CA . HIS A 1 635 ? -0.858 -42.25 -9.156 1 44.69 635 HIS A CA 1
ATOM 5165 C C . HIS A 1 635 ? -0.514 -40.812 -8.766 1 44.69 635 HIS A C 1
ATOM 5167 O O . HIS A 1 635 ? -1.398 -39.969 -8.688 1 44.69 635 HIS A O 1
ATOM 5173 N N . GLY A 1 636 ? 0.402 -40.594 -8.227 1 50.28 636 GLY A N 1
ATOM 5174 C CA . GLY A 1 636 ? 0.497 -39.312 -7.523 1 50.28 636 GLY A CA 1
ATOM 5175 C C . GLY A 1 636 ? 0.811 -38.156 -8.438 1 50.28 636 GLY A C 1
ATOM 5176 O O . GLY A 1 636 ? 1.218 -37.094 -7.977 1 50.28 636 GLY A O 1
ATOM 5177 N N . GLY A 1 637 ? 0.599 -38.25 -9.883 1 59.09 637 GLY A N 1
ATOM 5178 C CA . GLY A 1 637 ? 1.497 -37.312 -10.516 1 59.09 637 GLY A CA 1
ATOM 5179 C C . GLY A 1 637 ? 0.769 -36.188 -11.258 1 59.09 637 GLY A C 1
ATOM 5180 O O . GLY A 1 637 ? -0.456 -36.25 -11.398 1 59.09 637 GLY A O 1
ATOM 5181 N N . SER A 1 638 ? 1.035 -35 -11.234 1 72.38 638 SER A N 1
ATOM 5182 C CA . SER A 1 638 ? 0.71 -33.75 -11.938 1 72.38 638 SER A CA 1
ATOM 5183 C C . SER A 1 638 ? 1.145 -33.812 -13.398 1 72.38 638 SER A C 1
ATOM 5185 O O . SER A 1 638 ? 1.538 -32.812 -13.977 1 72.38 638 SER A O 1
ATOM 5187 N N . MET A 1 639 ? 0.854 -35 -14 1 79.75 639 MET A N 1
ATOM 5188 C CA . MET A 1 639 ? 1.412 -35.188 -15.336 1 79.75 639 MET A CA 1
ATOM 5189 C C . MET A 1 639 ? 0.654 -34.375 -16.375 1 79.75 639 MET A C 1
ATOM 5191 O O . MET A 1 639 ? 1.237 -33.906 -17.344 1 79.75 639 MET A O 1
ATOM 5195 N N . SER A 1 640 ? -0.583 -34.219 -16.062 1 83.81 640 SER A N 1
ATOM 5196 C CA . SER A 1 640 ? -1.389 -33.531 -17.062 1 83.81 640 SER A CA 1
ATOM 5197 C C . SER A 1 640 ? -0.928 -32.062 -17.203 1 83.81 640 SER A C 1
ATOM 5199 O O . SER A 1 640 ? -0.839 -31.562 -18.328 1 83.81 640 SER A O 1
ATOM 5201 N N . TYR A 1 641 ? -0.602 -31.5 -16.094 1 88.25 641 TYR A N 1
ATOM 5202 C CA . TYR A 1 641 ? -0.252 -30.094 -16.125 1 88.25 641 TYR A CA 1
ATOM 5203 C C . TYR A 1 641 ? 1.26 -29.891 -16.125 1 88.25 641 TYR A C 1
ATOM 5205 O O . TYR A 1 641 ? 1.77 -28.891 -16.625 1 88.25 641 TYR A O 1
ATOM 5213 N N . CYS A 1 642 ? 1.979 -30.844 -15.539 1 90.06 642 CYS A N 1
ATOM 5214 C CA . CYS A 1 642 ? 3.389 -30.594 -15.258 1 90.06 642 CYS A CA 1
ATOM 5215 C C . CYS A 1 642 ? 4.281 -31.562 -16.016 1 90.06 642 CYS A C 1
ATOM 5217 O O . CYS A 1 642 ? 5.508 -31.484 -15.938 1 90.06 642 CYS A O 1
ATOM 5219 N N . GLY A 1 643 ? 3.707 -32.469 -16.75 1 84.19 643 GLY A N 1
ATOM 5220 C CA . GLY A 1 643 ? 4.523 -33.469 -17.438 1 84.19 643 GLY A CA 1
ATOM 5221 C C . GLY A 1 643 ? 5.352 -34.312 -16.5 1 84.19 643 GLY A C 1
ATOM 5222 O O . GLY A 1 643 ? 4.977 -34.531 -15.336 1 84.19 643 GLY A O 1
ATOM 5223 N N . ILE A 1 644 ? 6.309 -35.062 -17.047 1 78 644 ILE A N 1
ATOM 5224 C CA . ILE A 1 644 ? 7.262 -35.844 -16.297 1 78 644 ILE A CA 1
ATOM 5225 C C . ILE A 1 644 ? 8.664 -35.25 -16.438 1 78 644 ILE A C 1
ATOM 5227 O O . ILE A 1 644 ? 9.133 -35.031 -17.547 1 78 644 ILE A O 1
ATOM 5231 N N . LEU A 1 645 ? 9.219 -35 -15.336 1 74.56 645 LEU A N 1
ATOM 5232 C CA . LEU A 1 645 ? 10.531 -34.375 -15.367 1 74.56 645 LEU A CA 1
ATOM 5233 C C . LEU A 1 645 ? 11.547 -35.25 -16.094 1 74.56 645 LEU A C 1
ATOM 5235 O O . LEU A 1 645 ? 11.703 -36.406 -15.75 1 74.56 645 LEU A O 1
ATOM 5239 N N . GLY A 1 646 ? 12.148 -34.75 -17.047 1 74.19 646 GLY A N 1
ATOM 5240 C CA . GLY A 1 646 ? 13.234 -35.438 -17.75 1 74.19 646 GLY A CA 1
ATOM 5241 C C . GLY A 1 646 ? 12.742 -36.469 -18.734 1 74.19 646 GLY A C 1
ATOM 5242 O O . GLY A 1 646 ? 13.539 -37.188 -19.328 1 74.19 646 GLY A O 1
ATOM 5243 N N . GLN A 1 647 ? 11.398 -36.531 -18.859 1 82.06 647 GLN A N 1
ATOM 5244 C CA . GLN A 1 647 ? 10.805 -37.5 -19.781 1 82.06 647 GLN A CA 1
ATOM 5245 C C . GLN A 1 647 ? 9.812 -36.844 -20.719 1 82.06 647 GLN A C 1
ATOM 5247 O O . GLN A 1 647 ? 9.508 -35.656 -20.562 1 82.06 647 GLN A O 1
ATOM 5252 N N . LYS A 1 648 ? 9.445 -37.594 -21.594 1 88.75 648 LYS A N 1
ATOM 5253 C CA . LYS A 1 648 ? 8.422 -37.125 -22.516 1 88.75 648 LYS A CA 1
ATOM 5254 C C . LYS A 1 648 ? 7.043 -37.094 -21.875 1 88.75 648 LYS A C 1
ATOM 5256 O O . LYS A 1 648 ? 6.793 -37.875 -20.938 1 88.75 648 LYS A O 1
ATOM 5261 N N . TYR A 1 649 ? 6.266 -36.188 -22.375 1 90.38 649 TYR A N 1
ATOM 5262 C CA . TYR A 1 649 ? 4.871 -36.156 -21.938 1 90.38 649 TYR A CA 1
ATOM 5263 C C . TYR A 1 649 ? 4.203 -37.5 -22.25 1 90.38 649 TYR A C 1
ATOM 5265 O O . TYR A 1 649 ? 4.312 -38.031 -23.359 1 90.38 649 TYR A O 1
ATOM 5273 N N . PRO A 1 650 ? 3.486 -38.125 -21.297 1 88.69 650 PRO A N 1
ATOM 5274 C CA . PRO A 1 650 ? 3.068 -39.531 -21.406 1 88.69 650 PRO A CA 1
ATOM 5275 C C . PRO A 1 650 ? 1.779 -39.688 -22.219 1 88.69 650 PRO A C 1
ATOM 5277 O O . PRO A 1 650 ? 0.894 -40.469 -21.812 1 88.69 650 PRO A O 1
ATOM 5280 N N . ASP A 1 651 ? 1.577 -39 -23.219 1 92.5 651 ASP A N 1
ATOM 5281 C CA . ASP A 1 651 ? 0.448 -39.062 -24.141 1 92.5 651 ASP A CA 1
ATOM 5282 C C . ASP A 1 651 ? 0.812 -38.5 -25.5 1 92.5 651 ASP A C 1
ATOM 5284 O O . ASP A 1 651 ? 1.21 -37.344 -25.594 1 92.5 651 ASP A O 1
ATOM 5288 N N . ALA A 1 652 ? 0.654 -39.281 -26.484 1 93.5 652 ALA A N 1
ATOM 5289 C CA . ALA A 1 652 ? 1.037 -38.844 -27.812 1 93.5 652 ALA A CA 1
ATOM 5290 C C . ALA A 1 652 ? -0.009 -37.906 -28.406 1 93.5 652 ALA A C 1
ATOM 5292 O O . ALA A 1 652 ? 0.264 -37.188 -29.375 1 93.5 652 ALA A O 1
ATOM 5293 N N . ARG A 1 653 ? -1.219 -37.938 -27.859 1 94.81 653 ARG A N 1
ATOM 5294 C CA . ARG A 1 653 ? -2.299 -37.094 -28.344 1 94.81 653 ARG A CA 1
ATOM 5295 C C . ARG A 1 653 ? -2.115 -35.656 -27.875 1 94.81 653 ARG A C 1
ATOM 5297 O O . ARG A 1 653 ? -1.442 -35.406 -26.859 1 94.81 653 ARG A O 1
ATOM 5304 N N . PRO A 1 654 ? -2.695 -34.688 -28.672 1 95.75 654 PRO A N 1
ATOM 5305 C CA . PRO A 1 654 ? -2.695 -33.312 -28.156 1 95.75 654 PRO A CA 1
ATOM 5306 C C . PRO A 1 654 ? -3.404 -33.188 -26.812 1 95.75 654 PRO A C 1
ATOM 5308 O O . PRO A 1 654 ? -4.387 -33.906 -26.562 1 95.75 654 PRO A O 1
ATOM 5311 N N . MET A 1 655 ? -2.877 -32.344 -25.984 1 96.44 655 MET A N 1
ATOM 5312 C CA . MET A 1 655 ? -3.5 -32.125 -24.688 1 96.44 655 MET A CA 1
ATOM 5313 C C . MET A 1 655 ? -4.922 -31.609 -24.844 1 96.44 655 MET A C 1
ATOM 5315 O O . MET A 1 655 ? -5.164 -30.703 -25.641 1 96.44 655 MET A O 1
ATOM 5319 N N . GLY A 1 656 ? -5.859 -32.188 -24.109 1 96.5 656 GLY A N 1
ATOM 5320 C CA . GLY A 1 656 ? -7.266 -31.844 -24.203 1 96.5 656 GLY A CA 1
ATOM 5321 C C . GLY A 1 656 ? -8.039 -32.719 -25.156 1 96.5 656 GLY A C 1
ATOM 5322 O O . GLY A 1 656 ? -9.258 -32.625 -25.266 1 96.5 656 GLY A O 1
ATOM 5323 N N . PHE A 1 657 ? -7.348 -33.594 -25.844 1 97 657 PHE A N 1
ATOM 5324 C CA . PHE A 1 657 ? -8 -34.531 -26.766 1 97 657 PHE A CA 1
ATOM 5325 C C . PHE A 1 657 ? -9.07 -35.344 -26.031 1 97 657 PHE A C 1
ATOM 5327 O O . PHE A 1 657 ? -8.844 -35.812 -24.922 1 97 657 PHE A O 1
ATOM 5334 N N . PRO A 1 658 ? -10.25 -35.5 -26.625 1 96.94 658 PRO A N 1
ATOM 5335 C CA . PRO A 1 658 ? -10.578 -35.094 -28 1 96.94 658 PRO A CA 1
ATOM 5336 C C . PRO A 1 658 ? -11.312 -33.781 -28.078 1 96.94 658 PRO A C 1
ATOM 5338 O O . PRO A 1 658 ? -11.883 -33.438 -29.125 1 96.94 658 PRO A O 1
ATOM 5341 N N . PHE A 1 659 ? -11.297 -33 -27.031 1 97.56 659 PHE A N 1
ATOM 5342 C CA . PHE A 1 659 ? -12.102 -31.797 -26.953 1 97.56 659 PHE A CA 1
ATOM 5343 C C . PHE A 1 659 ? -11.32 -30.609 -27.5 1 97.56 659 PHE A C 1
ATOM 5345 O O . PHE A 1 659 ? -11.875 -29.516 -27.656 1 97.56 659 PHE A O 1
ATOM 5352 N N . ASP A 1 660 ? -10.031 -30.734 -27.828 1 97.12 660 ASP A N 1
ATOM 5353 C CA . ASP A 1 660 ? -9.164 -29.625 -28.203 1 97.12 660 ASP A CA 1
ATOM 5354 C C . ASP A 1 660 ? -9.492 -29.109 -29.594 1 97.12 660 ASP A C 1
ATOM 5356 O O . ASP A 1 660 ? -9.156 -27.969 -29.938 1 97.12 660 ASP A O 1
ATOM 5360 N N . ARG A 1 661 ? -10.109 -29.938 -30.375 1 97.12 661 ARG A N 1
ATOM 5361 C CA . ARG A 1 661 ? -10.469 -29.484 -31.703 1 97.12 661 ARG A CA 1
ATOM 5362 C C . ARG A 1 661 ? -11.977 -29.344 -31.859 1 97.12 661 ARG A C 1
ATOM 5364 O O . ARG A 1 661 ? -12.734 -29.797 -31 1 97.12 661 ARG A O 1
ATOM 5371 N N . LYS A 1 662 ? -12.344 -28.734 -32.938 1 95.44 662 LYS A N 1
ATOM 5372 C CA . LYS A 1 662 ? -13.742 -28.406 -33.219 1 95.44 662 LYS A CA 1
ATOM 5373 C C . LYS A 1 662 ? -14.594 -29.672 -33.281 1 95.44 662 LYS A C 1
ATOM 5375 O O . LYS A 1 662 ? -14.172 -30.672 -33.875 1 95.44 662 LYS A O 1
ATOM 5380 N N . ILE A 1 663 ? -15.672 -29.672 -32.625 1 95.75 663 ILE A N 1
ATOM 5381 C CA . ILE A 1 663 ? -16.703 -30.688 -32.719 1 95.75 663 ILE A CA 1
ATOM 5382 C C . ILE A 1 663 ? -17.922 -30.141 -33.438 1 95.75 663 ILE A C 1
ATOM 5384 O O . ILE A 1 663 ? -18.547 -29.172 -33 1 95.75 663 ILE A O 1
ATOM 5388 N N . VAL A 1 664 ? -18.312 -30.766 -34.469 1 91.38 664 VAL A N 1
ATOM 5389 C CA . VAL A 1 664 ? -19.297 -30.203 -35.375 1 91.38 664 VAL A CA 1
ATOM 5390 C C . VAL A 1 664 ? -20.703 -30.422 -34.812 1 91.38 664 VAL A C 1
ATOM 5392 O O . VAL A 1 664 ? -21.562 -29.547 -34.938 1 91.38 664 VAL A O 1
ATOM 5395 N N . CYS A 1 665 ? -20.938 -31.594 -34.281 1 93.25 665 CYS A N 1
ATOM 5396 C CA . CYS A 1 665 ? -22.266 -31.953 -33.781 1 93.25 665 CYS A CA 1
ATOM 5397 C C . CYS A 1 665 ? -22.172 -32.812 -32.531 1 93.25 665 CYS A C 1
ATOM 5399 O O . CYS A 1 665 ? -21.484 -33.844 -32.562 1 93.25 665 CYS A O 1
ATOM 5401 N N . GLU A 1 666 ? -22.844 -32.438 -31.578 1 94.31 666 GLU A N 1
ATOM 5402 C CA . GLU A 1 666 ? -22.812 -33.125 -30.297 1 94.31 666 GLU A CA 1
ATOM 5403 C C . GLU A 1 666 ? -23.344 -34.562 -30.438 1 94.31 666 GLU A C 1
ATOM 5405 O O . GLU A 1 666 ? -22.781 -35.5 -29.875 1 94.31 666 GLU A O 1
ATOM 5410 N N . ASP A 1 667 ? -24.422 -34.688 -31.188 1 93.75 667 ASP A N 1
ATOM 5411 C CA . ASP A 1 667 ? -25.031 -36 -31.375 1 93.75 667 ASP A CA 1
ATOM 5412 C C . ASP A 1 667 ? -24.078 -36.969 -32.062 1 93.75 667 ASP A C 1
ATOM 5414 O O . ASP A 1 667 ? -23.984 -38.156 -31.703 1 93.75 667 ASP A O 1
ATOM 5418 N N . THR A 1 668 ? -23.453 -36.438 -33.031 1 93.88 668 THR A N 1
ATOM 5419 C CA . THR A 1 668 ? -22.484 -37.25 -33.75 1 93.88 668 THR A CA 1
ATOM 5420 C C . THR A 1 668 ? -21.328 -37.656 -32.812 1 93.88 668 THR A C 1
ATOM 5422 O O . THR A 1 668 ? -20.828 -38.781 -32.875 1 93.88 668 THR A O 1
ATOM 5425 N N . PHE A 1 669 ? -20.906 -36.719 -32.062 1 95.12 669 PHE A N 1
ATOM 5426 C CA . PHE A 1 669 ? -19.812 -36.969 -31.141 1 95.12 669 PHE A CA 1
ATOM 5427 C C . PHE A 1 669 ? -20.203 -38.031 -30.125 1 95.12 669 PHE A C 1
ATOM 5429 O O . PHE A 1 669 ? -19.391 -38.875 -29.781 1 95.12 669 PHE A O 1
ATOM 5436 N N . LEU A 1 670 ? -21.484 -38.062 -29.719 1 94.88 670 LEU A N 1
ATOM 5437 C CA . LEU A 1 670 ? -21.984 -39.031 -28.734 1 94.88 670 LEU A CA 1
ATOM 5438 C C . LEU A 1 670 ? -22.312 -40.375 -29.391 1 94.88 670 LEU A C 1
ATOM 5440 O O . LEU A 1 670 ? -22.547 -41.375 -28.703 1 94.88 670 LEU A O 1
ATOM 5444 N N . SER A 1 671 ? -22.25 -40.375 -30.672 1 94.56 671 SER A N 1
ATOM 5445 C CA . SER A 1 671 ? -22.516 -41.625 -31.375 1 94.56 671 SER A CA 1
ATOM 5446 C C . SER A 1 671 ? -21.297 -42.531 -31.344 1 94.56 671 SER A C 1
ATOM 5448 O O . SER A 1 671 ? -21.422 -43.719 -31.609 1 94.56 671 SER A O 1
ATOM 5450 N N . PHE A 1 672 ? -20.156 -41.969 -31.094 1 96.38 672 PHE A N 1
ATOM 5451 C CA . PHE A 1 672 ? -19 -42.812 -30.875 1 96.38 672 PHE A CA 1
ATOM 5452 C C . PHE A 1 672 ? -19.188 -43.688 -29.625 1 96.38 672 PHE A C 1
ATOM 5454 O O . PHE A 1 672 ? -19.359 -43.156 -28.531 1 96.38 672 PHE A O 1
ATOM 5461 N N . SER A 1 673 ? -19.062 -44.969 -29.734 1 97.19 673 SER A N 1
ATOM 5462 C CA . SER A 1 673 ? -19.391 -45.906 -28.641 1 97.19 673 SER A CA 1
ATOM 5463 C C . SER A 1 673 ? -18.406 -45.75 -27.484 1 97.19 673 SER A C 1
ATOM 5465 O O . SER A 1 673 ? -18.734 -46.094 -26.344 1 97.19 673 SER A O 1
ATOM 5467 N N . ASN A 1 674 ? -17.219 -45.312 -27.766 1 98.19 674 ASN A N 1
ATOM 5468 C CA . ASN A 1 674 ? -16.188 -45.219 -26.734 1 98.19 674 ASN A CA 1
ATOM 5469 C C . ASN A 1 674 ? -16.266 -43.875 -25.984 1 98.19 674 ASN A C 1
ATOM 5471 O O . ASN A 1 674 ? -15.375 -43.531 -25.219 1 98.19 674 ASN A O 1
ATOM 5475 N N . ILE A 1 675 ? -17.266 -43.031 -26.266 1 98.12 675 ILE A N 1
ATOM 5476 C CA . ILE A 1 675 ? -17.484 -41.781 -25.578 1 98.12 675 ILE A CA 1
ATOM 5477 C C . ILE A 1 675 ? -18.859 -41.781 -24.906 1 98.12 675 ILE A C 1
ATOM 5479 O O . ILE A 1 675 ? -19.828 -42.281 -25.469 1 98.12 675 ILE A O 1
ATOM 5483 N N . HIS A 1 676 ? -18.938 -41.312 -23.703 1 97.94 676 HIS A N 1
ATOM 5484 C CA . HIS A 1 676 ? -20.172 -41.25 -22.938 1 97.94 676 HIS A CA 1
ATOM 5485 C C . HIS A 1 676 ? -20.25 -40 -22.094 1 97.94 676 HIS A C 1
ATOM 5487 O O . HIS A 1 676 ? -19.219 -39.406 -21.766 1 97.94 676 HIS A O 1
ATOM 5493 N N . ARG A 1 677 ? -21.422 -39.531 -21.828 1 97.19 677 ARG A N 1
ATOM 5494 C CA . ARG A 1 677 ? -21.641 -38.344 -21 1 97.19 677 ARG A CA 1
ATOM 5495 C C . ARG A 1 677 ? -22.734 -38.625 -19.969 1 97.19 677 ARG A C 1
ATOM 5497 O O . ARG A 1 677 ? -23.719 -39.312 -20.25 1 97.19 677 ARG A O 1
ATOM 5504 N N . VAL A 1 678 ? -22.547 -38.094 -18.781 1 97.62 678 VAL A N 1
ATOM 5505 C CA . VAL A 1 678 ? -23.562 -38.188 -17.75 1 97.62 678 VAL A CA 1
ATOM 5506 C C . VAL A 1 678 ? -23.703 -36.812 -17.047 1 97.62 678 VAL A C 1
ATOM 5508 O O . VAL A 1 678 ? -22.734 -36.062 -16.938 1 97.62 678 VAL A O 1
ATOM 5511 N N . ASP A 1 679 ? -24.891 -36.5 -16.625 1 97.5 679 ASP A N 1
ATOM 5512 C CA . ASP A 1 679 ? -25.125 -35.281 -15.852 1 97.5 679 ASP A CA 1
ATOM 5513 C C . ASP A 1 679 ? -24.703 -35.469 -14.398 1 97.5 679 ASP A C 1
ATOM 5515 O O . ASP A 1 679 ? -24.953 -36.5 -13.789 1 97.5 679 ASP A O 1
ATOM 5519 N N . VAL A 1 680 ? -24.047 -34.469 -13.945 1 97.94 680 VAL A N 1
ATOM 5520 C CA . VAL A 1 680 ? -23.594 -34.469 -12.555 1 97.94 680 VAL A CA 1
ATOM 5521 C C . VAL A 1 680 ? -23.859 -33.094 -11.922 1 97.94 680 VAL A C 1
ATOM 5523 O O . VAL A 1 680 ? -23.812 -32.094 -12.602 1 97.94 680 VAL A O 1
ATOM 5526 N N . LYS A 1 681 ? -24.125 -33.094 -10.594 1 97.75 681 LYS A N 1
ATOM 5527 C CA . LYS A 1 681 ? -24.312 -31.875 -9.844 1 97.75 681 LYS A CA 1
ATOM 5528 C C . LYS A 1 681 ? -23.188 -31.672 -8.836 1 97.75 681 LYS A C 1
ATOM 5530 O O . LYS A 1 681 ? -22.656 -32.625 -8.289 1 97.75 681 LYS A O 1
ATOM 5535 N N . ILE A 1 682 ? -22.859 -30.469 -8.648 1 98.38 682 ILE A N 1
ATOM 5536 C CA . ILE A 1 682 ? -21.906 -30.141 -7.598 1 98.38 682 ILE A CA 1
ATOM 5537 C C . ILE A 1 682 ? -22.562 -29.25 -6.555 1 98.38 682 ILE A C 1
ATOM 5539 O O . ILE A 1 682 ? -22.891 -28.094 -6.84 1 98.38 682 ILE A O 1
ATOM 5543 N N . ARG A 1 683 ? -22.703 -29.766 -5.344 1 97.69 683 ARG A N 1
ATOM 5544 C CA . ARG A 1 683 ? -23.344 -29.062 -4.238 1 97.69 683 ARG A CA 1
ATOM 5545 C C . ARG A 1 683 ? -22.297 -28.547 -3.246 1 97.69 683 ARG A C 1
ATOM 5547 O O . ARG A 1 683 ? -21.422 -29.297 -2.822 1 97.69 683 ARG A O 1
ATOM 5554 N N . HIS A 1 684 ? -22.422 -27.312 -2.928 1 97.62 684 HIS A N 1
ATOM 5555 C CA . HIS A 1 684 ? -21.562 -26.719 -1.922 1 97.62 684 HIS A CA 1
ATOM 5556 C C . HIS A 1 684 ? -22.203 -26.75 -0.542 1 97.62 684 HIS A C 1
ATOM 5558 O O . HIS A 1 684 ? -23.281 -26.172 -0.344 1 97.62 684 HIS A O 1
ATOM 5564 N N . LEU A 1 685 ? -21.516 -27.25 0.448 1 95.75 685 LEU A N 1
ATOM 5565 C CA . LEU A 1 685 ? -22.094 -27.516 1.762 1 95.75 685 LEU A CA 1
ATOM 5566 C C . LEU A 1 685 ? -21.797 -26.375 2.725 1 95.75 685 LEU A C 1
ATOM 5568 O O . LEU A 1 685 ? -22.328 -26.344 3.834 1 95.75 685 LEU A O 1
ATOM 5572 N N . GLY A 1 686 ? -21 -25.453 2.35 1 92.62 686 GLY A N 1
ATOM 5573 C CA . GLY A 1 686 ? -20.609 -24.359 3.232 1 92.62 686 GLY A CA 1
ATOM 5574 C C . GLY A 1 686 ? -19.328 -24.625 3.998 1 92.62 686 GLY A C 1
ATOM 5575 O O . GLY A 1 686 ? -18.422 -25.266 3.475 1 92.62 686 GLY A O 1
ATOM 5576 N N . GLU A 1 687 ? -19.297 -23.953 5.141 1 83.56 687 GLU A N 1
ATOM 5577 C CA . GLU A 1 687 ? -18.094 -24.047 5.941 1 83.56 687 GLU A CA 1
ATOM 5578 C C . GLU A 1 687 ? -18.219 -25.125 7.016 1 83.56 687 GLU A C 1
ATOM 5580 O O . GLU A 1 687 ? -19.25 -25.25 7.656 1 83.56 687 GLU A O 1
ATOM 5585 N N . LEU A 1 688 ? -17.375 -26.062 6.898 1 70.44 688 LEU A N 1
ATOM 5586 C CA . LEU A 1 688 ? -17.359 -27 8.008 1 70.44 688 LEU A CA 1
ATOM 5587 C C . LEU A 1 688 ? -16.953 -26.297 9.305 1 70.44 688 LEU A C 1
ATOM 5589 O O . LEU A 1 688 ? -16.047 -25.453 9.297 1 70.44 688 LEU A O 1
ATOM 5593 N N . ALA A 1 689 ? -17.938 -26.453 10 1 52.91 689 ALA A N 1
ATOM 5594 C CA . ALA A 1 689 ? -17.672 -25.906 11.328 1 52.91 689 ALA A CA 1
ATOM 5595 C C . ALA A 1 689 ? -16.391 -26.5 11.922 1 52.91 689 ALA A C 1
ATOM 5597 O O . ALA A 1 689 ? -16.094 -27.672 11.695 1 52.91 689 ALA A O 1
ATOM 5598 N N . MET B 1 1 ? 61.75 4.812 73.812 1 17.86 1 MET B N 1
ATOM 5599 C CA . MET B 1 1 ? 60.531 4.613 74.625 1 17.86 1 MET B CA 1
ATOM 5600 C C . MET B 1 1 ? 59.438 5.594 74.188 1 17.86 1 MET B C 1
ATOM 5602 O O . MET B 1 1 ? 59.719 6.785 74 1 17.86 1 MET B O 1
ATOM 5606 N N . ALA B 1 2 ? 58.5 4.828 73.562 1 23.69 2 ALA B N 1
ATOM 5607 C CA . ALA B 1 2 ? 57.344 4.848 72.625 1 23.69 2 ALA B CA 1
ATOM 5608 C C . ALA B 1 2 ? 56.219 5.672 73.25 1 23.69 2 ALA B C 1
ATOM 5610 O O . ALA B 1 2 ? 55.062 5.281 73.188 1 23.69 2 ALA B O 1
ATOM 5611 N N . SER B 1 3 ? 56.719 6.68 74.188 1 19.41 3 SER B N 1
ATOM 5612 C CA . SER B 1 3 ? 55.75 7.172 75.188 1 19.41 3 SER B CA 1
ATOM 5613 C C . SER B 1 3 ? 54.562 7.809 74.5 1 19.41 3 SER B C 1
ATOM 5615 O O . SER B 1 3 ? 54.625 8.227 73.375 1 19.41 3 SER B O 1
ATOM 5617 N N . LEU B 1 4 ? 53.375 7.707 75.125 1 21.73 4 LEU B N 1
ATOM 5618 C CA . LEU B 1 4 ? 51.906 7.691 75.188 1 21.73 4 LEU B CA 1
ATOM 5619 C C . LEU B 1 4 ? 51.344 9.102 75.062 1 21.73 4 LEU B C 1
ATOM 5621 O O . LEU B 1 4 ? 50.5 9.523 75.812 1 21.73 4 LEU B O 1
ATOM 5625 N N . VAL B 1 5 ? 52.25 10.156 74.625 1 22.19 5 VAL B N 1
ATOM 5626 C CA . VAL B 1 5 ? 51.656 11.461 74.938 1 22.19 5 VAL B CA 1
ATOM 5627 C C . VAL B 1 5 ? 50.312 11.594 74.188 1 22.19 5 VAL B C 1
ATOM 5629 O O . VAL B 1 5 ? 50.25 11.461 73 1 22.19 5 VAL B O 1
ATOM 5632 N N . HIS B 1 6 ? 49.188 11.164 74.875 1 20.7 6 HIS B N 1
ATOM 5633 C CA . HIS B 1 6 ? 47.75 11.109 74.625 1 20.7 6 HIS B CA 1
ATOM 5634 C C . HIS B 1 6 ? 47.188 12.492 74.312 1 20.7 6 HIS B C 1
ATOM 5636 O O . HIS B 1 6 ? 47.125 13.352 75.188 1 20.7 6 HIS B O 1
ATOM 5642 N N . ARG B 1 7 ? 47.906 13.188 73.312 1 21.73 7 ARG B N 1
ATOM 5643 C CA . ARG B 1 7 ? 47.562 14.586 73 1 21.73 7 ARG B CA 1
ATOM 5644 C C . ARG B 1 7 ? 46.062 14.758 72.875 1 21.73 7 ARG B C 1
ATOM 5646 O O . ARG B 1 7 ? 45.469 14.148 72 1 21.73 7 ARG B O 1
ATOM 5653 N N . LEU B 1 8 ? 45.312 14.969 73.938 1 21.25 8 LEU B N 1
ATOM 5654 C CA . LEU B 1 8 ? 43.875 15.164 74.125 1 21.25 8 LEU B CA 1
ATOM 5655 C C . LEU B 1 8 ? 43.375 16.359 73.312 1 21.25 8 LEU B C 1
ATOM 5657 O O . LEU B 1 8 ? 43.719 17.5 73.562 1 21.25 8 LEU B O 1
ATOM 5661 N N . LEU B 1 9 ? 43.688 16.531 72 1 22.89 9 LEU B N 1
ATOM 5662 C CA . LEU B 1 9 ? 43.312 17.797 71.438 1 22.89 9 LEU B CA 1
ATOM 5663 C C . LEU B 1 9 ? 41.812 18.031 71.562 1 22.89 9 LEU B C 1
ATOM 5665 O O . LEU B 1 9 ? 41.031 17.109 71.375 1 22.89 9 LEU B O 1
ATOM 5669 N N . PRO B 1 10 ? 41.406 19.078 72.25 1 25.06 10 PRO B N 1
ATOM 5670 C CA . PRO B 1 10 ? 40.031 19.516 72.562 1 25.06 10 PRO B CA 1
ATOM 5671 C C . PRO B 1 10 ? 39.219 19.797 71.312 1 25.06 10 PRO B C 1
ATOM 5673 O O . PRO B 1 10 ? 39.562 20.688 70.562 1 25.06 10 PRO B O 1
ATOM 5676 N N . LEU B 1 11 ? 39.25 19.047 70.312 1 25.78 11 LEU B N 1
ATOM 5677 C CA . LEU B 1 11 ? 38.656 19.703 69.125 1 25.78 11 LEU B CA 1
ATOM 5678 C C . LEU B 1 11 ? 37.281 20.234 69.438 1 25.78 11 LEU B C 1
ATOM 5680 O O . LEU B 1 11 ? 36.469 19.547 70.062 1 25.78 11 LEU B O 1
ATOM 5684 N N . ILE B 1 12 ? 37.125 21.594 69.438 1 24.22 12 ILE B N 1
ATOM 5685 C CA . ILE B 1 12 ? 36.062 22.562 69.5 1 24.22 12 ILE B CA 1
ATOM 5686 C C . ILE B 1 12 ? 34.906 22.156 68.562 1 24.22 12 ILE B C 1
ATOM 5688 O O . ILE B 1 12 ? 35.156 21.906 67.375 1 24.22 12 ILE B O 1
ATOM 5692 N N . LEU B 1 13 ? 33.844 21.609 69.125 1 24.45 13 LEU B N 1
ATOM 5693 C CA . LEU B 1 13 ? 32.562 21.203 68.625 1 24.45 13 LEU B CA 1
ATOM 5694 C C . LEU B 1 13 ? 31.875 22.375 67.875 1 24.45 13 LEU B C 1
ATOM 5696 O O . LEU B 1 13 ? 31.406 23.312 68.562 1 24.45 13 LEU B O 1
ATOM 5700 N N . GLY B 1 14 ? 32.625 23.109 67 1 22.75 14 GLY B N 1
ATOM 5701 C CA . GLY B 1 14 ? 31.891 24.188 66.312 1 22.75 14 GLY B CA 1
ATOM 5702 C C . GLY B 1 14 ? 30.531 23.766 65.812 1 22.75 14 GLY B C 1
ATOM 5703 O O . GLY B 1 14 ? 30.406 22.812 65.062 1 22.75 14 GLY B O 1
ATOM 5704 N N . LEU B 1 15 ? 29.578 24 66.625 1 25.05 15 LEU B N 1
ATOM 5705 C CA . LEU B 1 15 ? 28.141 23.891 66.438 1 25.05 15 LEU B CA 1
ATOM 5706 C C . LEU B 1 15 ? 27.734 24.641 65.125 1 25.05 15 LEU B C 1
ATOM 5708 O O . LEU B 1 15 ? 27.828 25.859 65.062 1 25.05 15 LEU B O 1
ATOM 5712 N N . THR B 1 16 ? 28.266 24.281 63.969 1 23.59 16 THR B N 1
ATOM 5713 C CA . THR B 1 16 ? 27.797 24.984 62.812 1 23.59 16 THR B CA 1
ATOM 5714 C C . THR B 1 16 ? 26.266 24.969 62.75 1 23.59 16 THR B C 1
ATOM 5716 O O . THR B 1 16 ? 25.641 23.906 62.781 1 23.59 16 THR B O 1
ATOM 5719 N N . LEU B 1 17 ? 25.672 25.953 63.344 1 25.27 17 LEU B N 1
ATOM 5720 C CA . LEU B 1 17 ? 24.25 26.234 63.188 1 25.27 17 LEU B CA 1
ATOM 5721 C C . LEU B 1 17 ? 23.875 26.328 61.719 1 25.27 17 LEU B C 1
ATOM 5723 O O . LEU B 1 17 ? 24.312 27.25 61.031 1 25.27 17 LEU B O 1
ATOM 5727 N N . ALA B 1 18 ? 24 25.359 60.906 1 27.62 18 ALA B N 1
ATOM 5728 C CA . ALA B 1 18 ? 23.469 25.516 59.531 1 27.62 18 ALA B CA 1
ATOM 5729 C C . ALA B 1 18 ? 22.047 26.078 59.562 1 27.62 18 ALA B C 1
ATOM 5731 O O . ALA B 1 18 ? 21.156 25.516 60.188 1 27.62 18 ALA B O 1
ATOM 5732 N N . HIS B 1 19 ? 21.906 27.344 59.469 1 27.22 19 HIS B N 1
ATOM 5733 C CA . HIS B 1 19 ? 20.688 28.062 59.094 1 27.22 19 HIS B CA 1
ATOM 5734 C C . HIS B 1 19 ? 19.922 27.328 58 1 27.22 19 HIS B C 1
ATOM 5736 O O . HIS B 1 19 ? 20.484 26.953 56.969 1 27.22 19 HIS B O 1
ATOM 5742 N N . ALA B 1 20 ? 18.859 26.625 58.375 1 27.7 20 ALA B N 1
ATOM 5743 C CA . ALA B 1 20 ? 17.781 26.078 57.562 1 27.7 20 ALA B CA 1
ATOM 5744 C C . ALA B 1 20 ? 17.312 27.094 56.531 1 27.7 20 ALA B C 1
ATOM 5746 O O . ALA B 1 20 ? 16.703 28.109 56.875 1 27.7 20 ALA B O 1
ATOM 5747 N N . TRP B 1 21 ? 18.203 27.406 55.594 1 27.61 21 TRP B N 1
ATOM 5748 C CA . TRP B 1 21 ? 17.562 28.109 54.5 1 27.61 21 TRP B CA 1
ATOM 5749 C C . TRP B 1 21 ? 16.203 27.516 54.156 1 27.61 21 TRP B C 1
ATOM 5751 O O . TRP B 1 21 ? 16.094 26.312 53.906 1 27.61 21 TRP B O 1
ATOM 5761 N N . SER B 1 22 ? 15.211 27.969 54.844 1 26.89 22 SER B N 1
ATOM 5762 C CA . SER B 1 22 ? 13.844 27.703 54.375 1 26.89 22 SER B CA 1
ATOM 5763 C C . SER B 1 22 ? 13.734 27.828 52.875 1 26.89 22 SER B C 1
ATOM 5765 O O . SER B 1 22 ? 14 28.906 52.312 1 26.89 22 SER B O 1
ATOM 5767 N N . ILE B 1 23 ? 14.164 26.859 52.156 1 29.61 23 ILE B N 1
ATOM 5768 C CA . ILE B 1 23 ? 13.758 26.797 50.781 1 29.61 23 ILE B CA 1
ATOM 5769 C C . ILE B 1 23 ? 12.281 27.188 50.656 1 29.61 23 ILE B C 1
ATOM 5771 O O . ILE B 1 23 ? 11.406 26.469 51.125 1 29.61 23 ILE B O 1
ATOM 5775 N N . ASN B 1 24 ? 12.016 28.469 50.875 1 27.8 24 ASN B N 1
ATOM 5776 C CA . ASN B 1 24 ? 10.711 28.938 50.438 1 27.8 24 ASN B CA 1
ATOM 5777 C C . ASN B 1 24 ? 10.305 28.312 49.094 1 27.8 24 ASN B C 1
ATOM 5779 O O . ASN B 1 24 ? 10.883 28.609 48.062 1 27.8 24 ASN B O 1
ATOM 5783 N N . ILE B 1 25 ? 10 27.094 49.156 1 32.31 25 ILE B N 1
ATOM 5784 C CA . ILE B 1 25 ? 9.211 26.547 48.062 1 32.31 25 ILE B CA 1
ATOM 5785 C C . ILE B 1 25 ? 8.102 27.516 47.688 1 32.31 25 ILE B C 1
ATOM 5787 O O . ILE B 1 25 ? 7.18 27.766 48.469 1 32.31 25 ILE B O 1
ATOM 5791 N N . PHE B 1 26 ? 8.43 28.609 47.062 1 32.78 26 PHE B N 1
ATOM 5792 C CA . PHE B 1 26 ? 7.395 29.375 46.375 1 32.78 26 PHE B CA 1
ATOM 5793 C C . PHE B 1 26 ? 6.312 28.453 45.844 1 32.78 26 PHE B C 1
ATOM 5795 O O . PHE B 1 26 ? 6.574 27.641 44.969 1 32.78 26 PHE B O 1
ATOM 5802 N N . GLN B 1 27 ? 5.457 27.984 46.625 1 36.31 27 GLN B N 1
ATOM 5803 C CA . GLN B 1 27 ? 4.148 27.438 46.25 1 36.31 27 GLN B CA 1
ATOM 5804 C C . GLN B 1 27 ? 3.473 28.312 45.188 1 36.31 27 GLN B C 1
ATOM 5806 O O . GLN B 1 27 ? 2.801 29.297 45.531 1 36.31 27 GLN B O 1
ATOM 5811 N N . ASN B 1 28 ? 4.059 28.781 44.125 1 38.66 28 ASN B N 1
ATOM 5812 C CA . ASN B 1 28 ? 3.369 29.531 43.094 1 38.66 28 ASN B CA 1
ATOM 5813 C C . ASN B 1 28 ? 2.154 28.766 42.562 1 38.66 28 ASN B C 1
ATOM 5815 O O . ASN B 1 28 ? 2.295 27.688 42 1 38.66 28 ASN B O 1
ATOM 5819 N N . ASP B 1 29 ? 1.059 28.906 43.188 1 45.41 29 ASP B N 1
ATOM 5820 C CA . ASP B 1 29 ? -0.267 28.469 42.75 1 45.41 29 ASP B CA 1
ATOM 5821 C C . ASP B 1 29 ? -0.538 28.859 41.312 1 45.41 29 ASP B C 1
ATOM 5823 O O . ASP B 1 29 ? -0.395 30.016 40.906 1 45.41 29 ASP B O 1
ATOM 5827 N N . HIS B 1 30 ? -0.401 27.922 40.438 1 55.5 30 HIS B N 1
ATOM 5828 C CA . HIS B 1 30 ? -0.811 28.125 39.031 1 55.5 30 HIS B CA 1
ATOM 5829 C C . HIS B 1 30 ? -2.273 28.562 38.969 1 55.5 30 HIS B C 1
ATOM 5831 O O . HIS B 1 30 ? -3.029 28.391 39.906 1 55.5 30 HIS B O 1
ATOM 5837 N N . SER B 1 31 ? -2.609 29.312 38.031 1 55.22 31 SER B N 1
ATOM 5838 C CA . SER B 1 31 ? -3.943 29.859 37.844 1 55.22 31 SER B CA 1
ATOM 5839 C C . SER B 1 31 ? -5.023 28.812 38.062 1 55.22 31 SER B C 1
ATOM 5841 O O . SER B 1 31 ? -6.148 29.141 38.438 1 55.22 31 SER B O 1
ATOM 5843 N N . SER B 1 32 ? -4.598 27.5 37.969 1 60.81 32 SER B N 1
ATOM 5844 C CA . SER B 1 32 ? -5.562 26.422 38.125 1 60.81 32 SER B CA 1
ATOM 5845 C C . SER B 1 32 ? -5.746 26.016 39.594 1 60.81 32 SER B C 1
ATOM 5847 O O . SER B 1 32 ? -6.621 25.219 39.906 1 60.81 32 SER B O 1
ATOM 5849 N N . GLY B 1 33 ? -4.992 26.672 40.469 1 69.94 33 GLY B N 1
ATOM 5850 C CA . GLY B 1 33 ? -5.004 26.266 41.844 1 69.94 33 GLY B CA 1
ATOM 5851 C C . GLY B 1 33 ? -4.156 25.031 42.125 1 69.94 33 GLY B C 1
ATOM 5852 O O . GLY B 1 33 ? -3.984 24.625 43.281 1 69.94 33 GLY B O 1
ATOM 5853 N N . SER B 1 34 ? -3.551 24.5 41.125 1 77.94 34 SER B N 1
ATOM 5854 C CA . SER B 1 34 ? -2.717 23.328 41.281 1 77.94 34 SER B CA 1
ATOM 5855 C C . SER B 1 34 ? -1.29 23.703 41.656 1 77.94 34 SER B C 1
ATOM 5857 O O . SER B 1 34 ? -0.786 24.75 41.25 1 77.94 34 SER B O 1
ATOM 5859 N N . THR B 1 35 ? -0.7 22.828 42.406 1 82.88 35 THR B N 1
ATOM 5860 C CA . THR B 1 35 ? 0.692 23.047 42.812 1 82.88 35 THR B CA 1
ATOM 5861 C C . THR B 1 35 ? 1.633 22.547 41.719 1 82.88 35 THR B C 1
ATOM 5863 O O . THR B 1 35 ? 1.216 21.828 40.812 1 82.88 35 THR B O 1
ATOM 5866 N N . GLN B 1 36 ? 2.828 23.016 41.812 1 86.88 36 GLN B N 1
ATOM 5867 C CA . GLN B 1 36 ? 3.854 22.547 40.906 1 86.88 36 GLN B CA 1
ATOM 5868 C C . GLN B 1 36 ? 4.008 21.031 40.969 1 86.88 36 GLN B C 1
ATOM 5870 O O . GLN B 1 36 ? 4.184 20.375 39.938 1 86.88 36 GLN B O 1
ATOM 5875 N N . ALA B 1 37 ? 3.959 20.516 42.125 1 89.56 37 ALA B N 1
ATOM 5876 C CA . ALA B 1 37 ? 4.082 19.062 42.312 1 89.56 37 ALA B CA 1
ATOM 5877 C C . ALA B 1 37 ? 2.916 18.328 41.688 1 89.56 37 ALA B C 1
ATOM 5879 O O . ALA B 1 37 ? 3.1 17.266 41.094 1 89.56 37 ALA B O 1
ATOM 5880 N N . ASP B 1 38 ? 1.754 18.891 41.812 1 91.94 38 ASP B N 1
ATOM 5881 C CA . ASP B 1 38 ? 0.575 18.297 41.188 1 91.94 38 ASP B CA 1
ATOM 5882 C C . ASP B 1 38 ? 0.718 18.266 39.656 1 91.94 38 ASP B C 1
ATOM 5884 O O . ASP B 1 38 ? 0.422 17.25 39.031 1 91.94 38 ASP B O 1
ATOM 5888 N N . LEU B 1 39 ? 1.176 19.328 39.156 1 92.75 39 LEU B N 1
ATOM 5889 C CA . LEU B 1 39 ? 1.271 19.438 37.719 1 92.75 39 LEU B CA 1
ATOM 5890 C C . LEU B 1 39 ? 2.363 18.531 37.156 1 92.75 39 LEU B C 1
ATOM 5892 O O . LEU B 1 39 ? 2.236 17.984 36.062 1 92.75 39 LEU B O 1
ATOM 5896 N N . LEU B 1 40 ? 3.43 18.422 37.938 1 94.75 40 LEU B N 1
ATOM 5897 C CA . LEU B 1 40 ? 4.488 17.5 37.531 1 94.75 40 LEU B CA 1
ATOM 5898 C C . LEU B 1 40 ? 3.988 16.062 37.5 1 94.75 40 LEU B C 1
ATOM 5900 O O . LEU B 1 40 ? 4.34 15.281 36.625 1 94.75 40 LEU B O 1
ATOM 5904 N N . ASP B 1 41 ? 3.277 15.727 38.5 1 95.44 41 ASP B N 1
ATOM 5905 C CA . ASP B 1 41 ? 2.674 14.398 38.562 1 95.44 41 ASP B CA 1
ATOM 5906 C C . ASP B 1 41 ? 1.745 14.172 37.375 1 95.44 41 ASP B C 1
ATOM 5908 O O . ASP B 1 41 ? 1.761 13.102 36.75 1 95.44 41 ASP B O 1
ATOM 5912 N N . ARG B 1 42 ? 0.929 15.164 37.094 1 96.56 42 ARG B N 1
ATOM 5913 C CA . ARG B 1 42 ? 0.017 15.078 35.938 1 96.56 42 ARG B CA 1
ATOM 5914 C C . ARG B 1 42 ? 0.787 14.953 34.625 1 96.56 42 ARG B C 1
ATOM 5916 O O . ARG B 1 42 ? 0.435 14.148 33.781 1 96.56 42 ARG B O 1
ATOM 5923 N N . GLN B 1 43 ? 1.84 15.758 34.5 1 96.69 43 GLN B N 1
ATOM 5924 C CA . GLN B 1 43 ? 2.719 15.703 33.312 1 96.69 43 GLN B CA 1
ATOM 5925 C C . GLN B 1 43 ? 3.271 14.297 33.125 1 96.69 43 GLN B C 1
ATOM 5927 O O . GLN B 1 43 ? 3.217 13.758 32 1 96.69 43 GLN B O 1
ATOM 5932 N N . HIS B 1 44 ? 3.748 13.766 34.156 1 97.06 44 HIS B N 1
ATOM 5933 C CA . HIS B 1 44 ? 4.355 12.438 34.125 1 97.06 44 HIS B CA 1
ATOM 5934 C C . HIS B 1 44 ? 3.334 11.383 33.719 1 97.06 44 HIS B C 1
ATOM 5936 O O . HIS B 1 44 ? 3.602 10.562 32.844 1 97.06 44 HIS B O 1
ATOM 5942 N N . LYS B 1 45 ? 2.211 11.359 34.312 1 97.69 45 LYS B N 1
ATOM 5943 C CA . LYS B 1 45 ? 1.184 10.352 34.062 1 97.69 45 LYS B CA 1
ATOM 5944 C C . LYS B 1 45 ? 0.638 10.453 32.656 1 97.69 45 LYS B C 1
ATOM 5946 O O . LYS B 1 45 ? 0.363 9.438 32 1 97.69 45 LYS B O 1
ATOM 5951 N N . ILE B 1 46 ? 0.452 11.648 32.125 1 97.75 46 ILE B N 1
ATOM 5952 C CA . ILE B 1 46 ? -0.026 11.844 30.766 1 97.75 46 ILE B CA 1
ATOM 5953 C C . ILE B 1 46 ? 1.005 11.305 29.781 1 97.75 46 ILE B C 1
ATOM 5955 O O . ILE B 1 46 ? 0.646 10.656 28.797 1 97.75 46 ILE B O 1
ATOM 5959 N N . LEU B 1 47 ? 2.275 11.57 30.031 1 97.88 47 LEU B N 1
ATOM 5960 C CA . LEU B 1 47 ? 3.334 11.062 29.172 1 97.88 47 LEU B CA 1
ATOM 5961 C C . LEU B 1 47 ? 3.338 9.539 29.156 1 97.88 47 LEU B C 1
ATOM 5963 O O . LEU B 1 47 ? 3.469 8.922 28.094 1 97.88 47 LEU B O 1
ATOM 5967 N N . LEU B 1 48 ? 3.131 8.945 30.297 1 97.31 48 LEU B N 1
ATOM 5968 C CA . LEU B 1 48 ? 3.131 7.492 30.375 1 97.31 48 LEU B CA 1
ATOM 5969 C C . LEU B 1 48 ? 1.96 6.898 29.609 1 97.31 48 LEU B C 1
ATOM 5971 O O . LEU B 1 48 ? 2.074 5.812 29.031 1 97.31 48 LEU B O 1
ATOM 5975 N N . MET B 1 49 ? 0.859 7.578 29.531 1 97.25 49 MET B N 1
ATOM 5976 C CA . MET B 1 49 ? -0.314 7.109 28.797 1 97.25 49 MET B CA 1
ATOM 5977 C C . MET B 1 49 ? -0.08 7.18 27.297 1 97.25 49 MET B C 1
ATOM 5979 O O . MET B 1 49 ? -0.713 6.449 26.531 1 97.25 49 MET B O 1
ATOM 5983 N N . LEU B 1 50 ? 0.829 8.031 26.875 1 98 50 LEU B N 1
ATOM 5984 C CA . LEU B 1 50 ? 1.056 8.25 25.453 1 98 50 LEU B CA 1
ATOM 5985 C C . LEU B 1 50 ? 2.227 7.41 24.953 1 98 50 LEU B C 1
ATOM 5987 O O . LEU B 1 50 ? 2.521 7.402 23.75 1 98 50 LEU B O 1
ATOM 5991 N N . GLU B 1 51 ? 2.855 6.707 25.844 1 96 51 GLU B N 1
ATOM 5992 C CA . GLU B 1 51 ? 3.943 5.816 25.453 1 96 51 GLU B CA 1
ATOM 5993 C C . GLU B 1 51 ? 3.408 4.5 24.891 1 96 51 GLU B C 1
ATOM 5995 O O . GLU B 1 51 ? 2.488 3.91 25.469 1 96 51 GLU B O 1
ATOM 6000 N N . LYS B 1 52 ? 3.982 4.047 23.797 1 95.81 52 LYS B N 1
ATOM 6001 C CA . LYS B 1 52 ? 3.656 2.746 23.219 1 95.81 52 LYS B CA 1
ATOM 6002 C C . LYS B 1 52 ? 2.146 2.551 23.125 1 95.81 52 LYS B C 1
ATOM 6004 O O . LYS B 1 52 ? 1.609 1.555 23.609 1 95.81 52 LYS B O 1
ATOM 6009 N N . ILE B 1 53 ? 1.542 3.41 22.391 1 96.12 53 ILE B N 1
ATOM 6010 C CA . ILE B 1 53 ? 0.093 3.576 22.438 1 96.12 53 ILE B CA 1
ATOM 6011 C C . ILE B 1 53 ? -0.583 2.33 21.859 1 96.12 53 ILE B C 1
ATOM 6013 O O . ILE B 1 53 ? -1.737 2.041 22.188 1 96.12 53 ILE B O 1
ATOM 6017 N N . HIS B 1 54 ? 0.082 1.516 21.031 1 95.12 54 HIS B N 1
ATOM 6018 C CA . HIS B 1 54 ? -0.545 0.353 20.406 1 95.12 54 HIS B CA 1
ATOM 6019 C C . HIS B 1 54 ? -0.327 -0.902 21.25 1 95.12 54 HIS B C 1
ATOM 6021 O O . HIS B 1 54 ? -0.935 -1.942 20.984 1 95.12 54 HIS B O 1
ATOM 6027 N N . ASP B 1 55 ? 0.548 -0.8 22.266 1 93.5 55 ASP B N 1
ATOM 6028 C CA . ASP B 1 55 ? 0.838 -1.903 23.172 1 93.5 55 ASP B CA 1
ATOM 6029 C C . ASP B 1 55 ? 0.007 -1.796 24.453 1 93.5 55 ASP B C 1
ATOM 6031 O O . ASP B 1 55 ? -0.716 -0.817 24.641 1 93.5 55 ASP B O 1
ATOM 6035 N N . LYS B 1 56 ? 0.2 -2.846 25.234 1 90.25 56 LYS B N 1
ATOM 6036 C CA . LYS B 1 56 ? -0.281 -2.699 26.609 1 90.25 56 LYS B CA 1
ATOM 6037 C C . LYS B 1 56 ? 0.439 -1.56 27.328 1 90.25 56 LYS B C 1
ATOM 6039 O O . LYS B 1 56 ? 1.635 -1.345 27.109 1 90.25 56 LYS B O 1
ATOM 6044 N N . ASN B 1 57 ? -0.362 -0.856 28.078 1 90.5 57 ASN B N 1
ATOM 6045 C CA . ASN B 1 57 ? 0.244 0.244 28.828 1 90.5 57 ASN B CA 1
ATOM 6046 C C . ASN B 1 57 ? 1.44 -0.227 29.641 1 90.5 57 ASN B C 1
ATOM 6048 O O . ASN B 1 57 ? 1.307 -1.109 30.5 1 90.5 57 ASN B O 1
ATOM 6052 N N . ALA B 1 58 ? 2.596 0.363 29.375 1 87.19 58 ALA B N 1
ATOM 6053 C CA . ALA B 1 58 ? 3.826 -0.026 30.062 1 87.19 58 ALA B CA 1
ATOM 6054 C C . ALA B 1 58 ? 3.775 0.346 31.531 1 87.19 58 ALA B C 1
ATOM 6056 O O . ALA B 1 58 ? 4.441 -0.281 32.375 1 87.19 58 ALA B O 1
ATOM 6057 N N . ASP B 1 59 ? 3.008 1.394 31.828 1 92.81 59 ASP B N 1
ATOM 6058 C CA . ASP B 1 59 ? 2.771 1.766 33.219 1 92.81 59 ASP B CA 1
ATOM 6059 C C . ASP B 1 59 ? 1.811 0.789 33.906 1 92.81 59 ASP B C 1
ATOM 6061 O O . ASP B 1 59 ? 0.595 0.887 33.719 1 92.81 59 ASP B O 1
ATOM 6065 N N . LYS B 1 60 ? 2.322 -0.033 34.75 1 92.75 60 LYS B N 1
ATOM 6066 C CA . LYS B 1 60 ? 1.549 -1.104 35.375 1 92.75 60 LYS B CA 1
ATOM 6067 C C . LYS B 1 60 ? 0.407 -0.541 36.219 1 92.75 60 LYS B C 1
ATOM 6069 O O . LYS B 1 60 ? -0.699 -1.084 36.219 1 92.75 60 LYS B O 1
ATOM 6074 N N . GLN B 1 61 ? 0.775 0.466 36.969 1 94.69 61 GLN B N 1
ATOM 6075 C CA . GLN B 1 61 ? -0.252 1.077 37.812 1 94.69 61 GLN B CA 1
ATOM 6076 C C . GLN B 1 61 ? -1.405 1.612 36.969 1 94.69 61 GLN B C 1
ATOM 6078 O O . GLN B 1 61 ? -2.572 1.358 37.25 1 94.69 61 GLN B O 1
ATOM 6083 N N . GLY B 1 62 ? -1.063 2.387 35.969 1 95.88 62 GLY B N 1
ATOM 6084 C CA . GLY B 1 62 ? -2.086 2.904 35.062 1 95.88 62 GLY B CA 1
ATOM 6085 C C . GLY B 1 62 ? -2.908 1.814 34.406 1 95.88 62 GLY B C 1
ATOM 6086 O O . GLY B 1 62 ? -4.121 1.965 34.219 1 95.88 62 GLY B O 1
ATOM 6087 N N . ARG B 1 63 ? -2.258 0.728 34.031 1 96.19 63 ARG B N 1
ATOM 6088 C CA . ARG B 1 63 ? -2.934 -0.391 33.375 1 96.19 63 ARG B CA 1
ATOM 6089 C C . ARG B 1 63 ? -3.922 -1.058 34.312 1 96.19 63 ARG B C 1
ATOM 6091 O O . ARG B 1 63 ? -5.047 -1.378 33.938 1 96.19 63 ARG B O 1
ATOM 6098 N N . GLU B 1 64 ? -3.533 -1.285 35.562 1 97.19 64 GLU B N 1
ATOM 6099 C CA . GLU B 1 64 ? -4.402 -1.907 36.562 1 97.19 64 GLU B CA 1
ATOM 6100 C C . GLU B 1 64 ? -5.629 -1.043 36.844 1 97.19 64 GLU B C 1
ATOM 6102 O O . GLU B 1 64 ? -6.742 -1.555 36.938 1 97.19 64 GLU B O 1
ATOM 6107 N N . ILE B 1 65 ? -5.352 0.201 36.969 1 97.5 65 ILE B N 1
ATOM 6108 C CA . ILE B 1 65 ? -6.449 1.142 37.156 1 97.5 65 ILE B CA 1
ATOM 6109 C C . ILE B 1 65 ? -7.398 1.091 35.969 1 97.5 65 ILE B C 1
ATOM 6111 O O . ILE B 1 65 ? -8.617 1.042 36.125 1 97.5 65 ILE B O 1
ATOM 6115 N N . GLY B 1 66 ? -6.875 1.128 34.781 1 96.88 66 GLY B N 1
ATOM 6116 C CA . GLY B 1 66 ? -7.676 1.091 33.562 1 96.88 66 GLY B CA 1
ATOM 6117 C C . GLY B 1 66 ? -8.531 -0.155 33.438 1 96.88 66 GLY B C 1
ATOM 6118 O O . GLY B 1 66 ? -9.664 -0.096 32.938 1 96.88 66 GLY B O 1
ATOM 6119 N N . GLU B 1 67 ? -8.062 -1.272 33.906 1 96.38 67 GLU B N 1
ATOM 6120 C CA . GLU B 1 67 ? -8.766 -2.545 33.812 1 96.38 67 GLU B CA 1
ATOM 6121 C C . GLU B 1 67 ? -9.852 -2.652 34.875 1 96.38 67 GLU B C 1
ATOM 6123 O O . GLU B 1 67 ? -10.883 -3.287 34.688 1 96.38 67 GLU B O 1
ATOM 6128 N N . SER B 1 68 ? -9.625 -2.002 36 1 97.06 68 SER B N 1
ATOM 6129 C CA . SER B 1 68 ? -10.492 -2.236 37.156 1 97.06 68 SER B CA 1
ATOM 6130 C C . SER B 1 68 ? -11.547 -1.143 37.281 1 97.06 68 SER B C 1
ATOM 6132 O O . SER B 1 68 ? -12.609 -1.356 37.875 1 97.06 68 SER B O 1
ATOM 6134 N N . TYR B 1 69 ? -11.273 0.079 36.812 1 97.69 69 TYR B N 1
ATOM 6135 C CA . TYR B 1 69 ? -12.18 1.205 37 1 97.69 69 TYR B CA 1
ATOM 6136 C C . TYR B 1 69 ? -13.477 0.993 36.25 1 97.69 69 TYR B C 1
ATOM 6138 O O . TYR B 1 69 ? -13.461 0.74 35.031 1 97.69 69 TYR B O 1
ATOM 6146 N N . VAL B 1 70 ? -14.578 1.093 36.906 1 97.12 70 VAL B N 1
ATOM 6147 C CA . VAL B 1 70 ? -15.891 0.865 36.344 1 97.12 70 VAL B CA 1
ATOM 6148 C C . VAL B 1 70 ? -16.656 2.184 36.25 1 97.12 70 VAL B C 1
ATOM 6150 O O . VAL B 1 70 ? -17.047 2.742 37.281 1 97.12 70 VAL B O 1
ATOM 6153 N N . LEU B 1 71 ? -16.953 2.613 35.094 1 96.94 71 LEU B N 1
ATOM 6154 C CA . LEU B 1 71 ? -17.625 3.893 34.906 1 96.94 71 LEU B CA 1
ATOM 6155 C C . LEU B 1 71 ? -19 3.904 35.531 1 96.94 71 LEU B C 1
ATOM 6157 O O . LEU B 1 71 ? -19.391 4.887 36.188 1 96.94 71 LEU B O 1
ATOM 6161 N N . ALA B 1 72 ? -19.75 2.801 35.438 1 96.19 72 ALA B N 1
ATOM 6162 C CA . ALA B 1 72 ? -21.125 2.701 35.875 1 96.19 72 ALA B CA 1
ATOM 6163 C C . ALA B 1 72 ? -21.25 2.889 37.406 1 96.19 72 ALA B C 1
ATOM 6165 O O . ALA B 1 72 ? -22.25 3.396 37.875 1 96.19 72 ALA B O 1
ATOM 6166 N N . GLU B 1 73 ? -20.266 2.543 38.125 1 97.25 73 GLU B N 1
ATOM 6167 C CA . GLU B 1 73 ? -20.281 2.629 39.594 1 97.25 73 GLU B CA 1
ATOM 6168 C C . GLU B 1 73 ? -19.859 4.016 40.062 1 97.25 73 GLU B C 1
ATOM 6170 O O . GLU B 1 73 ? -19.969 4.336 41.25 1 97.25 73 GLU B O 1
ATOM 6175 N N . ASN B 1 74 ? -19.422 4.855 39.125 1 98 74 ASN B N 1
ATOM 6176 C CA . ASN B 1 74 ? -18.859 6.148 39.531 1 98 74 ASN B CA 1
ATOM 6177 C C . ASN B 1 74 ? -19.516 7.289 38.75 1 98 74 ASN B C 1
ATOM 6179 O O . ASN B 1 74 ? -18.844 8.273 38.406 1 98 74 ASN B O 1
ATOM 6183 N N . LEU B 1 75 ? -20.719 7.223 38.406 1 97.81 75 LEU B N 1
ATOM 6184 C CA . LEU B 1 75 ? -21.422 8.18 37.562 1 97.81 75 LEU B CA 1
ATOM 6185 C C . LEU B 1 75 ? -21.438 9.562 38.219 1 97.81 75 LEU B C 1
ATOM 6187 O O . LEU B 1 75 ? -21.391 10.578 37.5 1 97.81 75 LEU B O 1
ATOM 6191 N N . SER B 1 76 ? -21.453 9.648 39.469 1 97.56 76 SER B N 1
ATOM 6192 C CA . SER B 1 76 ? -21.562 10.906 40.219 1 97.56 76 SER B CA 1
ATOM 6193 C C . SER B 1 76 ? -20.281 11.727 40.094 1 97.56 76 SER B C 1
ATOM 6195 O O . SER B 1 76 ? -20.266 12.922 40.375 1 97.56 76 SER B O 1
ATOM 6197 N N . ASN B 1 77 ? -19.266 11.086 39.625 1 98.25 77 ASN B N 1
ATOM 6198 C CA . ASN B 1 77 ? -17.969 11.758 39.5 1 98.25 77 ASN B CA 1
ATOM 6199 C C . ASN B 1 77 ? -17.875 12.594 38.25 1 98.25 77 ASN B C 1
ATOM 6201 O O . ASN B 1 77 ? -16.859 13.258 38 1 98.25 77 ASN B O 1
ATOM 6205 N N . TYR B 1 78 ? -18.953 12.633 37.469 1 98.31 78 TYR B N 1
ATOM 6206 C CA . TYR B 1 78 ? -18.953 13.352 36.188 1 98.31 78 TYR B CA 1
ATOM 6207 C C . TYR B 1 78 ? -20.078 14.383 36.156 1 98.31 78 TYR B C 1
ATOM 6209 O O . TYR B 1 78 ? -21.188 14.125 36.625 1 98.31 78 TYR B O 1
ATOM 6217 N N . ASP B 1 79 ? -19.812 15.547 35.531 1 97.25 79 ASP B N 1
ATOM 6218 C CA . ASP B 1 79 ? -20.844 16.531 35.312 1 97.25 79 ASP B CA 1
ATOM 6219 C C . ASP B 1 79 ? -21.781 16.094 34.188 1 97.25 79 ASP B C 1
ATOM 6221 O O . ASP B 1 79 ? -23 16.328 34.25 1 97.25 79 ASP B O 1
ATOM 6225 N N . ASP B 1 80 ? -21.219 15.414 33.188 1 97.44 80 ASP B N 1
ATOM 6226 C CA . ASP B 1 80 ? -21.984 14.922 32.062 1 97.44 80 ASP B CA 1
ATOM 6227 C C . ASP B 1 80 ? -22.266 13.422 32.188 1 97.44 80 ASP B C 1
ATOM 6229 O O . ASP B 1 80 ? -21.672 12.617 31.453 1 97.44 80 ASP B O 1
ATOM 6233 N N . GLN B 1 81 ? -23.172 13.078 32.969 1 97.69 81 GLN B N 1
ATOM 6234 C CA . GLN B 1 81 ? -23.484 11.68 33.25 1 97.69 81 GLN B CA 1
ATOM 6235 C C . GLN B 1 81 ? -24.141 11.008 32.062 1 97.69 81 GLN B C 1
ATOM 6237 O O . GLN B 1 81 ? -23.984 9.805 31.844 1 97.69 81 GLN B O 1
ATOM 6242 N N . GLU B 1 82 ? -24.828 11.773 31.266 1 97.62 82 GLU B N 1
ATOM 6243 C CA . GLU B 1 82 ? -25.5 11.234 30.094 1 97.62 82 GLU B CA 1
ATOM 6244 C C . GLU B 1 82 ? -24.5 10.672 29.078 1 97.62 82 GLU B C 1
ATOM 6246 O O . GLU B 1 82 ? -24.734 9.609 28.5 1 97.62 82 GLU B O 1
ATOM 6251 N N . SER B 1 83 ? -23.453 11.398 28.812 1 97.94 83 SER B N 1
ATOM 6252 C CA . SER B 1 83 ? -22.422 10.922 27.906 1 97.94 83 SER B CA 1
ATOM 6253 C C . SER B 1 83 ? -21.781 9.633 28.422 1 97.94 83 SER B C 1
ATOM 6255 O O . SER B 1 83 ? -21.453 8.742 27.641 1 97.94 83 SER B O 1
ATOM 6257 N N . VAL B 1 84 ? -21.578 9.508 29.719 1 98.38 84 VAL B N 1
ATOM 6258 C CA . VAL B 1 84 ? -20.984 8.312 30.328 1 98.38 84 VAL B CA 1
ATOM 6259 C C . VAL B 1 84 ? -21.922 7.121 30.094 1 98.38 84 VAL B C 1
ATOM 6261 O O . VAL B 1 84 ? -21.469 6.047 29.688 1 98.38 84 VAL B O 1
ATOM 6264 N N . LYS B 1 85 ? -23.172 7.32 30.344 1 98.12 85 LYS B N 1
ATOM 6265 C CA . LYS B 1 85 ? -24.156 6.262 30.125 1 98.12 85 LYS B CA 1
ATOM 6266 C C . LYS B 1 85 ? -24.188 5.816 28.672 1 98.12 85 LYS B C 1
ATOM 6268 O O . LYS B 1 85 ? -24.266 4.621 28.391 1 98.12 85 LYS B O 1
ATOM 6273 N N . GLU B 1 86 ? -24.125 6.789 27.781 1 98.19 86 GLU B N 1
ATOM 6274 C CA . GLU B 1 86 ? -24.125 6.473 26.359 1 98.19 86 GLU B CA 1
ATOM 6275 C C . GLU B 1 86 ? -22.938 5.609 25.969 1 98.19 86 GLU B C 1
ATOM 6277 O O . GLU B 1 86 ? -23.062 4.648 25.219 1 98.19 86 GLU B O 1
ATOM 6282 N N . LEU B 1 87 ? -21.797 5.953 26.453 1 97.75 87 LEU B N 1
ATOM 6283 C CA . LEU B 1 87 ? -20.609 5.176 26.156 1 97.75 87 LEU B CA 1
ATOM 6284 C C . LEU B 1 87 ? -20.734 3.746 26.672 1 97.75 87 LEU B C 1
ATOM 6286 O O . LEU B 1 87 ? -20.344 2.797 25.984 1 97.75 87 LEU B O 1
ATOM 6290 N N . ILE B 1 88 ? -21.281 3.594 27.906 1 97.12 88 ILE B N 1
ATOM 6291 C CA . ILE B 1 88 ? -21.469 2.277 28.516 1 97.12 88 ILE B CA 1
ATOM 6292 C C . ILE B 1 88 ? -22.406 1.447 27.641 1 97.12 88 ILE B C 1
ATOM 6294 O O . ILE B 1 88 ? -22.156 0.264 27.406 1 97.12 88 ILE B O 1
ATOM 6298 N N . GLU B 1 89 ? -23.438 2.055 27.156 1 97.5 89 GLU B N 1
ATOM 6299 C CA . GLU B 1 89 ? -24.406 1.366 26.312 1 97.5 89 GLU B CA 1
ATOM 6300 C C . GLU B 1 89 ? -23.781 0.934 24.984 1 97.5 89 GLU B C 1
ATOM 6302 O O . GLU B 1 89 ? -24.031 -0.174 24.5 1 97.5 89 GLU B O 1
ATOM 6307 N N . MET B 1 90 ? -23.031 1.832 24.406 1 97 90 MET B N 1
ATOM 6308 C CA . MET B 1 90 ? -22.344 1.506 23.156 1 97 90 MET B CA 1
ATOM 6309 C C . MET B 1 90 ? -21.375 0.349 23.344 1 97 90 MET B C 1
ATOM 6311 O O . MET B 1 90 ? -21.266 -0.525 22.484 1 97 90 MET B O 1
ATOM 6315 N N . ALA B 1 91 ? -20.656 0.395 24.422 1 96.06 91 ALA B N 1
ATOM 6316 C CA . ALA B 1 91 ? -19.719 -0.676 24.734 1 96.06 91 ALA B CA 1
ATOM 6317 C C . ALA B 1 91 ? -20.438 -2.012 24.891 1 96.06 91 ALA B C 1
ATOM 6319 O O . ALA B 1 91 ? -19.969 -3.039 24.391 1 96.06 91 ALA B O 1
ATOM 6320 N N . LYS B 1 92 ? -21.547 -2.061 25.562 1 95.94 92 LYS B N 1
ATOM 6321 C CA . LYS B 1 92 ? -22.328 -3.27 25.781 1 95.94 92 LYS B CA 1
ATOM 6322 C C . LYS B 1 92 ? -22.859 -3.816 24.453 1 95.94 92 LYS B C 1
ATOM 6324 O O . LYS B 1 92 ? -22.969 -5.031 24.281 1 95.94 92 LYS B O 1
ATOM 6329 N N . ALA B 1 93 ? -23.172 -2.875 23.625 1 96.69 93 ALA B N 1
ATOM 6330 C CA . ALA B 1 93 ? -23.719 -3.258 22.328 1 96.69 93 ALA B CA 1
ATOM 6331 C C . ALA B 1 93 ? -22.625 -3.678 21.359 1 96.69 93 ALA B C 1
ATOM 6333 O O . ALA B 1 93 ? -22.891 -4.117 20.25 1 96.69 93 ALA B O 1
ATOM 6334 N N . GLY B 1 94 ? -21.359 -3.51 21.719 1 94.81 94 GLY B N 1
ATOM 6335 C CA . GLY B 1 94 ? -20.25 -3.873 20.844 1 94.81 94 GLY B CA 1
ATOM 6336 C C . GLY B 1 94 ? -20.078 -2.926 19.672 1 94.81 94 GLY B C 1
ATOM 6337 O O . GLY B 1 94 ? -19.641 -3.338 18.594 1 94.81 94 GLY B O 1
ATOM 6338 N N . LYS B 1 95 ? -20.312 -1.652 19.781 1 95.81 95 LYS B N 1
ATOM 6339 C CA . LYS B 1 95 ? -20.344 -0.701 18.672 1 95.81 95 LYS B CA 1
ATOM 6340 C C . LYS B 1 95 ? -19.156 0.249 18.734 1 95.81 95 LYS B C 1
ATOM 6342 O O . LYS B 1 95 ? -18.984 1.109 17.859 1 95.81 95 LYS B O 1
ATOM 6347 N N . LEU B 1 96 ? -18.297 0.124 19.688 1 97.38 96 LEU B N 1
ATOM 6348 C CA . LEU B 1 96 ? -17.156 1.012 19.812 1 97.38 96 LEU B CA 1
ATOM 6349 C C . LEU B 1 96 ? -16.109 0.702 18.734 1 97.38 96 LEU B C 1
ATOM 6351 O O . LEU B 1 96 ? -15.938 -0.456 18.359 1 97.38 96 LEU B O 1
ATOM 6355 N N . LEU B 1 97 ? -15.508 1.741 18.234 1 97.69 97 LEU B N 1
ATOM 6356 C CA . LEU B 1 97 ? -14.383 1.571 17.312 1 97.69 97 LEU B CA 1
ATOM 6357 C C . LEU B 1 97 ? -13.344 0.622 17.891 1 97.69 97 LEU B C 1
ATOM 6359 O O . LEU B 1 97 ? -12.844 0.846 19 1 97.69 97 LEU B O 1
ATOM 6363 N N . PRO B 1 98 ? -13.062 -0.474 17.234 1 96.06 98 PRO B N 1
ATOM 6364 C CA . PRO B 1 98 ? -12.156 -1.471 17.812 1 96.06 98 PRO B CA 1
ATOM 6365 C C . PRO B 1 98 ? -10.711 -0.992 17.859 1 96.06 98 PRO B C 1
ATOM 6367 O O . PRO B 1 98 ? -10.312 -0.135 17.062 1 96.06 98 PRO B O 1
ATOM 6370 N N . ARG B 1 99 ? -9.938 -1.559 18.734 1 95.06 99 ARG B N 1
ATOM 6371 C CA . ARG B 1 99 ? -8.508 -1.311 18.812 1 95.06 99 ARG B CA 1
ATOM 6372 C C . ARG B 1 99 ? -7.797 -1.736 17.531 1 95.06 99 ARG B C 1
ATOM 6374 O O . ARG B 1 99 ? -8.234 -2.666 16.859 1 95.06 99 ARG B O 1
ATOM 6381 N N . HIS B 1 100 ? -6.777 -1.033 17.141 1 93.94 100 HIS B N 1
ATOM 6382 C CA . HIS B 1 100 ? -5.883 -1.26 16 1 93.94 100 HIS B CA 1
ATOM 6383 C C . HIS B 1 100 ? -6.539 -0.848 14.688 1 93.94 100 HIS B C 1
ATOM 6385 O O . HIS B 1 100 ? -5.883 -0.801 13.648 1 93.94 100 HIS B O 1
ATOM 6391 N N . HIS B 1 101 ? -7.871 -0.562 14.742 1 96.38 101 HIS B N 1
ATOM 6392 C CA . HIS B 1 101 ? -8.5 0.05 13.578 1 96.38 101 HIS B CA 1
ATOM 6393 C C . HIS B 1 101 ? -8.094 1.513 13.43 1 96.38 101 HIS B C 1
ATOM 6395 O O . HIS B 1 101 ? -7.879 2.201 14.438 1 96.38 101 HIS B O 1
ATOM 6401 N N . TYR B 1 102 ? -7.914 1.99 12.195 1 96.5 102 TYR B N 1
ATOM 6402 C CA . TYR B 1 102 ? -7.523 3.387 12.031 1 96.5 102 TYR B CA 1
ATOM 6403 C C . TYR B 1 102 ? -8.617 4.32 12.539 1 96.5 102 TYR B C 1
ATOM 6405 O O . TYR B 1 102 ? -9.805 3.984 12.484 1 96.5 102 TYR B O 1
ATOM 6413 N N . PHE B 1 103 ? -8.25 5.465 13.047 1 97.81 103 PHE B N 1
ATOM 6414 C CA . PHE B 1 103 ? -9.148 6.535 13.461 1 97.81 103 PHE B CA 1
ATOM 6415 C C . PHE B 1 103 ? -9.039 7.73 12.523 1 97.81 103 PHE B C 1
ATOM 6417 O O . PHE B 1 103 ? -7.938 8.188 12.211 1 97.81 103 PHE B O 1
ATOM 6424 N N . SER B 1 104 ? -10.203 8.234 12.023 1 97.56 104 SER B N 1
ATOM 6425 C CA . SER B 1 104 ? -10.234 9.438 11.195 1 97.56 104 SER B CA 1
ATOM 6426 C C . SER B 1 104 ? -11.305 10.406 11.68 1 97.56 104 SER B C 1
ATOM 6428 O O . SER B 1 104 ? -12.469 10.031 11.859 1 97.56 104 SER B O 1
ATOM 6430 N N . LEU B 1 105 ? -10.906 11.648 11.805 1 97.19 105 LEU B N 1
ATOM 6431 C CA . LEU B 1 105 ? -11.844 12.695 12.219 1 97.19 105 LEU B CA 1
ATOM 6432 C C . LEU B 1 105 ? -12.859 12.969 11.117 1 97.19 105 LEU B C 1
ATOM 6434 O O . LEU B 1 105 ? -13.922 13.547 11.375 1 97.19 105 LEU B O 1
ATOM 6438 N N . PHE B 1 106 ? -12.547 12.57 9.906 1 97.38 106 PHE B N 1
ATOM 6439 C CA . PHE B 1 106 ? -13.406 12.859 8.766 1 97.38 106 PHE B CA 1
ATOM 6440 C C . PHE B 1 106 ? -14.539 11.836 8.672 1 97.38 106 PHE B C 1
ATOM 6442 O O . PHE B 1 106 ? -15.516 12.047 7.961 1 97.38 106 PHE B O 1
ATOM 6449 N N . ASP B 1 107 ? -14.406 10.695 9.352 1 96.75 107 ASP B N 1
ATOM 6450 C CA . ASP B 1 107 ? -15.492 9.727 9.469 1 96.75 107 ASP B CA 1
ATOM 6451 C C . ASP B 1 107 ? -16.484 10.148 10.539 1 96.75 107 ASP B C 1
ATOM 6453 O O . ASP B 1 107 ? -16.141 10.25 11.719 1 96.75 107 ASP B O 1
ATOM 6457 N N . PRO B 1 108 ? -17.703 10.344 10.148 1 96.38 108 PRO B N 1
ATOM 6458 C CA . PRO B 1 108 ? -18.672 10.883 11.102 1 96.38 108 PRO B CA 1
ATOM 6459 C C . PRO B 1 108 ? -18.859 9.992 12.328 1 96.38 108 PRO B C 1
ATOM 6461 O O . PRO B 1 108 ? -19.031 10.5 13.438 1 96.38 108 PRO B O 1
ATOM 6464 N N . GLU B 1 109 ? -18.828 8.688 12.148 1 97.06 109 GLU B N 1
ATOM 6465 C CA . GLU B 1 109 ? -19.016 7.793 13.289 1 97.06 109 GLU B CA 1
ATOM 6466 C C . GLU B 1 109 ? -17.781 7.793 14.188 1 97.06 109 GLU B C 1
ATOM 6468 O O . GLU B 1 109 ? -17.906 7.777 15.414 1 97.06 109 GLU B O 1
ATOM 6473 N N . HIS B 1 110 ? -16.562 7.766 13.586 1 98.19 110 HIS B N 1
ATOM 6474 C CA . HIS B 1 110 ? -15.352 7.91 14.383 1 98.19 110 HIS B CA 1
ATOM 6475 C C . HIS B 1 110 ? -15.375 9.195 15.203 1 98.19 110 HIS B C 1
ATOM 6477 O O . HIS B 1 110 ? -15.102 9.172 16.406 1 98.19 110 HIS B O 1
ATOM 6483 N N . ARG B 1 111 ? -15.734 10.266 14.555 1 98 111 ARG B N 1
ATOM 6484 C CA . ARG B 1 111 ? -15.758 11.578 15.188 1 98 111 ARG B CA 1
ATOM 6485 C C . ARG B 1 111 ? -16.766 11.625 16.328 1 98 111 ARG B C 1
ATOM 6487 O O . ARG B 1 111 ? -16.484 12.164 17.391 1 98 111 ARG B O 1
ATOM 6494 N N . ARG B 1 112 ? -17.922 11.07 16.094 1 97.88 112 ARG B N 1
ATOM 6495 C CA . ARG B 1 112 ? -18.969 11.062 17.125 1 97.88 112 ARG B CA 1
ATOM 6496 C C . ARG B 1 112 ? -18.484 10.344 18.391 1 97.88 112 ARG B C 1
ATOM 6498 O O . ARG B 1 112 ? -18.688 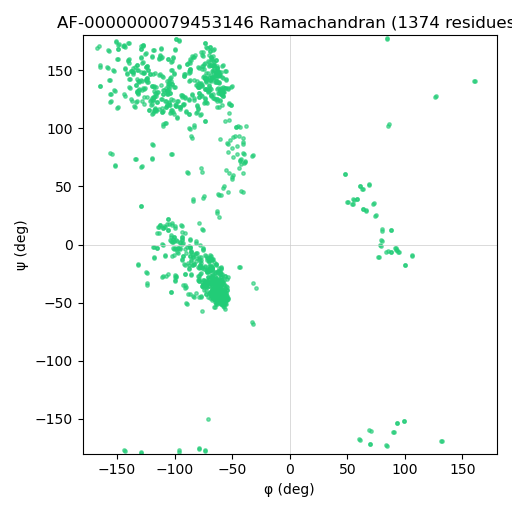10.836 19.5 1 97.88 112 ARG B O 1
ATOM 6505 N N . GLN B 1 113 ? -17.891 9.203 18.188 1 98.44 113 GLN B N 1
ATOM 6506 C CA . GLN B 1 113 ? -17.375 8.438 19.328 1 98.44 113 GLN B CA 1
ATOM 6507 C C . GLN B 1 113 ? -16.25 9.18 20.031 1 98.44 113 GLN B C 1
ATOM 6509 O O . GLN B 1 113 ? -16.156 9.164 21.266 1 98.44 113 GLN B O 1
ATOM 6514 N N . MET B 1 114 ? -15.438 9.773 19.234 1 98.62 114 MET B N 1
ATOM 6515 C CA . MET B 1 114 ? -14.344 10.562 19.797 1 98.62 114 MET B CA 1
ATOM 6516 C C . MET B 1 114 ? -14.875 11.719 20.641 1 98.62 114 MET B C 1
ATOM 6518 O O . MET B 1 114 ? -14.398 11.961 21.75 1 98.62 114 MET B O 1
ATOM 6522 N N . ILE B 1 115 ? -15.852 12.438 20.125 1 98.31 115 ILE B N 1
ATOM 6523 C CA . ILE B 1 115 ? -16.438 13.562 20.844 1 98.31 115 ILE B CA 1
ATOM 6524 C C . ILE B 1 115 ? -17.062 13.07 22.156 1 98.31 115 ILE B C 1
ATOM 6526 O O . ILE B 1 115 ? -16.953 13.734 23.188 1 98.31 115 ILE B O 1
ATOM 6530 N N . LEU B 1 116 ? -17.734 11.914 22.078 1 98.38 116 LEU B N 1
ATOM 6531 C CA . LEU B 1 116 ? -18.312 11.312 23.281 1 98.38 116 LEU B CA 1
ATOM 6532 C C . LEU B 1 116 ? -17.234 11.078 24.328 1 98.38 116 LEU B C 1
ATOM 6534 O O . LEU B 1 116 ? -17.406 11.438 25.5 1 98.38 116 LEU B O 1
ATOM 6538 N N . LEU B 1 117 ? -16.141 10.453 23.969 1 98.69 117 LEU B N 1
ATOM 6539 C CA . LEU B 1 117 ? -15.031 10.203 24.891 1 98.69 117 LEU B CA 1
ATOM 6540 C C . LEU B 1 117 ? -14.453 11.516 25.422 1 98.69 117 LEU B C 1
ATOM 6542 O O . LEU B 1 117 ? -14.141 11.625 26.594 1 98.69 117 LEU B O 1
ATOM 6546 N N . PHE B 1 118 ? -14.289 12.5 24.625 1 98.44 118 PHE B N 1
ATOM 6547 C CA . PHE B 1 118 ? -13.797 13.82 25.016 1 98.44 118 PHE B CA 1
ATOM 6548 C C . PHE B 1 118 ? -14.695 14.438 26.078 1 98.44 118 PHE B C 1
ATOM 6550 O O . PHE B 1 118 ? -14.211 14.938 27.094 1 98.44 118 PHE B O 1
ATOM 6557 N N . LYS B 1 119 ? -15.984 14.43 25.797 1 98.25 119 LYS B N 1
ATOM 6558 C CA . LYS B 1 119 ? -16.953 14.992 26.734 1 98.25 119 LYS B CA 1
ATOM 6559 C C . LYS B 1 119 ? -16.812 14.344 28.109 1 98.25 119 LYS B C 1
ATOM 6561 O O . LYS B 1 119 ? -16.875 15.023 29.141 1 98.25 119 LYS B O 1
ATOM 6566 N N . ILE B 1 120 ? -16.641 13.078 28.109 1 98.62 120 ILE B N 1
ATOM 6567 C CA . ILE B 1 120 ? -16.516 12.344 29.359 1 98.62 120 ILE B CA 1
ATOM 6568 C C . ILE B 1 120 ? -15.227 12.758 30.078 1 98.62 120 ILE B C 1
ATOM 6570 O O . ILE B 1 120 ? -15.25 13.047 31.281 1 98.62 120 ILE B O 1
ATOM 6574 N N . LEU B 1 121 ? -14.141 12.82 29.406 1 98.62 121 LEU B N 1
ATOM 6575 C CA . LEU B 1 121 ? -12.875 13.242 30 1 98.62 121 LEU B CA 1
ATOM 6576 C C . LEU B 1 121 ? -12.969 14.672 30.516 1 98.62 121 LEU B C 1
ATOM 6578 O O . LEU B 1 121 ? -12.492 14.977 31.609 1 98.62 121 LEU B O 1
ATOM 6582 N N . LYS B 1 122 ? -13.531 15.516 29.719 1 97.31 122 LYS B N 1
ATOM 6583 C CA . LYS B 1 122 ? -13.641 16.922 30.078 1 97.31 122 LYS B CA 1
ATOM 6584 C C . LYS B 1 122 ? -14.555 17.109 31.297 1 97.31 122 LYS B C 1
ATOM 6586 O O . LYS B 1 122 ? -14.336 18.016 32.094 1 97.31 122 LYS B O 1
ATOM 6591 N N . SER B 1 123 ? -15.594 16.266 31.469 1 97.06 123 SER B N 1
ATOM 6592 C CA . SER B 1 123 ? -16.625 16.438 32.5 1 97.06 123 SER B CA 1
ATOM 6593 C C . SER B 1 123 ? -16.203 15.812 33.812 1 97.06 123 SER B C 1
ATOM 6595 O O . SER B 1 123 ? -16.906 15.93 34.812 1 97.06 123 SER B O 1
ATOM 6597 N N . ALA B 1 124 ? -15.078 15.031 33.812 1 98.38 124 ALA B N 1
ATOM 6598 C CA . ALA B 1 124 ? -14.578 14.508 35.062 1 98.38 124 ALA B CA 1
ATOM 6599 C C . ALA B 1 124 ? -14.375 15.633 36.094 1 98.38 124 ALA B C 1
ATOM 6601 O O . ALA B 1 124 ? -13.711 16.625 35.812 1 98.38 124 ALA B O 1
ATOM 6602 N N . LYS B 1 125 ? -14.805 15.484 37.312 1 97.12 125 LYS B N 1
ATOM 6603 C CA . LYS B 1 125 ? -14.891 16.578 38.25 1 97.12 125 LYS B CA 1
ATOM 6604 C C . LYS B 1 125 ? -13.516 16.891 38.844 1 97.12 125 LYS B C 1
ATOM 6606 O O . LYS B 1 125 ? -13.273 18.016 39.312 1 97.12 125 LYS B O 1
ATOM 6611 N N . ASP B 1 126 ? -12.719 15.875 38.969 1 95.75 126 ASP B N 1
ATOM 6612 C CA . ASP B 1 126 ? -11.391 16.078 39.562 1 95.75 126 ASP B CA 1
ATOM 6613 C C . ASP B 1 126 ? -10.336 15.25 38.812 1 95.75 126 ASP B C 1
ATOM 6615 O O . ASP B 1 126 ? -10.664 14.469 37.906 1 95.75 126 ASP B O 1
ATOM 6619 N N . TRP B 1 127 ? -9.109 15.469 39.188 1 96.75 127 TRP B N 1
ATOM 6620 C CA . TRP B 1 127 ? -7.984 14.805 38.531 1 96.75 127 TRP B CA 1
ATOM 6621 C C . TRP B 1 127 ? -8.078 13.289 38.688 1 96.75 127 TRP B C 1
ATOM 6623 O O . TRP B 1 127 ? -7.801 12.539 37.75 1 96.75 127 TRP B O 1
ATOM 6633 N N . ASP B 1 128 ? -8.375 12.867 39.875 1 97.31 128 ASP B N 1
ATOM 6634 C CA . ASP B 1 128 ? -8.445 11.43 40.125 1 97.31 128 ASP B CA 1
ATOM 6635 C C . ASP B 1 128 ? -9.422 10.742 39.188 1 97.31 128 ASP B C 1
ATOM 6637 O O . ASP B 1 128 ? -9.109 9.703 38.625 1 97.31 128 ASP B O 1
ATOM 6641 N N . THR B 1 129 ? -10.617 11.328 39.062 1 98.25 129 THR B N 1
ATOM 6642 C CA . THR B 1 129 ? -11.625 10.789 38.156 1 98.25 129 THR B CA 1
ATOM 6643 C C . THR B 1 129 ? -11.125 10.836 36.719 1 98.25 129 THR B C 1
ATOM 6645 O O . THR B 1 129 ? -11.32 9.891 35.969 1 98.25 129 THR B O 1
ATOM 6648 N N . PHE B 1 130 ? -10.555 11.953 36.344 1 98.5 130 PHE B N 1
ATOM 6649 C CA . PHE B 1 130 ? -9.992 12.102 35 1 98.5 130 PHE B CA 1
ATOM 6650 C C . PHE B 1 130 ? -8.969 11.008 34.719 1 98.5 130 PHE B C 1
ATOM 6652 O O . PHE B 1 130 ? -9.023 10.344 33.688 1 98.5 130 PHE B O 1
ATOM 6659 N N . TYR B 1 131 ? -8.008 10.852 35.656 1 98.44 131 TYR B N 1
ATOM 6660 C CA . TYR B 1 131 ? -6.918 9.898 35.469 1 98.44 131 TYR B CA 1
ATOM 6661 C C . TYR B 1 131 ? -7.441 8.477 35.344 1 98.44 131 TYR B C 1
ATOM 6663 O O . TYR B 1 131 ? -6.988 7.711 34.5 1 98.44 131 TYR B O 1
ATOM 6671 N N . LYS B 1 132 ? -8.375 8.094 36.188 1 98.44 132 LYS B N 1
ATOM 6672 C CA . LYS B 1 132 ? -8.953 6.754 36.125 1 98.44 132 LYS B CA 1
ATOM 6673 C C . LYS B 1 132 ? -9.688 6.523 34.812 1 98.44 132 LYS B C 1
ATOM 6675 O O . LYS B 1 132 ? -9.578 5.449 34.219 1 98.44 132 LYS B O 1
ATOM 6680 N N . THR B 1 133 ? -10.43 7.523 34.375 1 98.62 133 THR B N 1
ATOM 6681 C CA . THR B 1 133 ? -11.164 7.434 33.094 1 98.62 133 THR B CA 1
ATOM 6682 C C . THR B 1 133 ? -10.203 7.32 31.938 1 98.62 133 THR B C 1
ATOM 6684 O O . THR B 1 133 ? -10.406 6.5 31.031 1 98.62 133 THR B O 1
ATOM 6687 N N . ALA B 1 134 ? -9.195 8.18 31.922 1 98.69 134 ALA B N 1
ATOM 6688 C CA . ALA B 1 134 ? -8.195 8.156 30.859 1 98.69 134 ALA B CA 1
ATOM 6689 C C . ALA B 1 134 ? -7.453 6.824 30.844 1 98.69 134 ALA B C 1
ATOM 6691 O O . ALA B 1 134 ? -7.141 6.293 29.766 1 98.69 134 ALA B O 1
ATOM 6692 N N . SER B 1 135 ? -7.152 6.348 31.984 1 98.31 135 SER B N 1
ATOM 6693 C CA . SER B 1 135 ? -6.492 5.051 32.062 1 98.31 135 SER B CA 1
ATOM 6694 C C . SER B 1 135 ? -7.367 3.941 31.5 1 98.31 135 SER B C 1
ATOM 6696 O O . SER B 1 135 ? -6.871 3.047 30.812 1 98.31 135 SER B O 1
ATOM 6698 N N . ARG B 1 136 ? -8.602 3.98 31.812 1 97.81 136 ARG B N 1
ATOM 6699 C CA . ARG B 1 136 ? -9.531 3.004 31.25 1 97.81 136 ARG B CA 1
ATOM 6700 C C . ARG B 1 136 ? -9.594 3.129 29.719 1 97.81 136 ARG B C 1
ATOM 6702 O O . ARG B 1 136 ? -9.586 2.123 29.016 1 97.81 136 ARG B O 1
ATOM 6709 N N . ALA B 1 137 ? -9.734 4.367 29.234 1 98.12 137 ALA B N 1
ATOM 6710 C CA . ALA B 1 137 ? -9.766 4.613 27.797 1 98.12 137 ALA B CA 1
ATOM 6711 C C . ALA B 1 137 ? -8.492 4.105 27.125 1 98.12 137 ALA B C 1
ATOM 6713 O O . ALA B 1 137 ? -8.539 3.561 26.016 1 98.12 137 ALA B O 1
ATOM 6714 N N . ARG B 1 138 ? -7.324 4.301 27.766 1 97.88 138 ARG B N 1
ATOM 6715 C CA . ARG B 1 138 ? -6.043 3.838 27.25 1 97.88 138 ARG B CA 1
ATOM 6716 C C . ARG B 1 138 ? -6.055 2.33 27.016 1 97.88 138 ARG B C 1
ATOM 6718 O O . ARG B 1 138 ? -5.422 1.833 26.078 1 97.88 138 ARG B O 1
ATOM 6725 N N . VAL B 1 139 ? -6.805 1.637 27.781 1 96.06 139 VAL B N 1
ATOM 6726 C CA . VAL B 1 139 ? -6.848 0.18 27.719 1 96.06 139 VAL B CA 1
ATOM 6727 C C . VAL B 1 139 ? -7.93 -0.267 26.734 1 96.06 139 VAL B C 1
ATOM 6729 O O . VAL B 1 139 ? -7.73 -1.213 25.969 1 96.06 139 VAL B O 1
ATOM 6732 N N . LYS B 1 140 ? -9.031 0.443 26.688 1 95.56 140 LYS B N 1
ATOM 6733 C CA . LYS B 1 140 ? -10.219 -0.132 26.062 1 95.56 140 LYS B CA 1
ATOM 6734 C C . LYS B 1 140 ? -10.547 0.582 24.75 1 95.56 140 LYS B C 1
ATOM 6736 O O . LYS B 1 140 ? -11.172 -0.001 23.859 1 95.56 140 LYS B O 1
ATOM 6741 N N . ALA B 1 141 ? -10.195 1.776 24.625 1 97.25 141 ALA B N 1
ATOM 6742 C CA . ALA B 1 141 ? -10.609 2.568 23.484 1 97.25 141 ALA B CA 1
ATOM 6743 C C . ALA B 1 141 ? -9.641 2.391 22.312 1 97.25 141 ALA B C 1
ATOM 6745 O O . ALA B 1 141 ? -8.508 1.933 22.5 1 97.25 141 ALA B O 1
ATOM 6746 N N . ASN B 1 142 ? -10.117 2.648 21.078 1 97.94 142 ASN B N 1
ATOM 6747 C CA . ASN B 1 142 ? -9.234 2.758 19.922 1 97.94 142 ASN B CA 1
ATOM 6748 C C . ASN B 1 142 ? -8.078 3.717 20.172 1 97.94 142 ASN B C 1
ATOM 6750 O O . ASN B 1 142 ? -8.273 4.793 20.734 1 97.94 142 ASN B O 1
ATOM 6754 N N . GLU B 1 143 ? -6.949 3.367 19.812 1 97.44 143 GLU B N 1
ATOM 6755 C CA . GLU B 1 143 ? -5.738 4.09 20.188 1 97.44 143 GLU B CA 1
ATOM 6756 C C . GLU B 1 143 ? -5.73 5.496 19.594 1 97.44 143 GLU B C 1
ATOM 6758 O O . GLU B 1 143 ? -5.395 6.465 20.281 1 97.44 143 GLU B O 1
ATOM 6763 N N . GLY B 1 144 ? -5.996 5.555 18.25 1 97.62 144 GLY B N 1
ATOM 6764 C CA . GLY B 1 144 ? -6.035 6.867 17.625 1 97.62 144 GLY B CA 1
ATOM 6765 C C . GLY B 1 144 ? -7.09 7.781 18.219 1 97.62 144 GLY B C 1
ATOM 6766 O O . GLY B 1 144 ? -6.844 8.977 18.406 1 97.62 144 GLY B O 1
ATOM 6767 N N . MET B 1 145 ? -8.234 7.238 18.516 1 98.31 145 MET B N 1
ATOM 6768 C CA . MET B 1 145 ? -9.328 7.984 19.141 1 98.31 145 MET B CA 1
ATOM 6769 C C . MET B 1 145 ? -8.938 8.453 20.531 1 98.31 145 MET B C 1
ATOM 6771 O O . MET B 1 145 ? -9.188 9.602 20.906 1 98.31 145 MET B O 1
ATOM 6775 N N . PHE B 1 146 ? -8.312 7.566 21.297 1 98.31 146 PHE B N 1
ATOM 6776 C CA . PHE B 1 146 ? -7.867 7.879 22.656 1 98.31 146 PHE B CA 1
ATOM 6777 C C . PHE B 1 146 ? -6.867 9.031 22.641 1 98.31 146 PHE B C 1
ATOM 6779 O O . PHE B 1 146 ? -7.004 9.984 23.406 1 98.31 146 PHE B O 1
ATOM 6786 N N . VAL B 1 147 ? -5.855 8.93 21.734 1 98.5 147 VAL B N 1
ATOM 6787 C CA . VAL B 1 147 ? -4.805 9.938 21.656 1 98.5 147 VAL B CA 1
ATOM 6788 C C . VAL B 1 147 ? -5.418 11.297 21.344 1 98.5 147 VAL B C 1
ATOM 6790 O O . VAL B 1 147 ? -5.07 12.305 21.969 1 98.5 147 VAL B O 1
ATOM 6793 N N . TYR B 1 148 ? -6.312 11.32 20.391 1 98.56 148 TYR B N 1
ATOM 6794 C CA . TYR B 1 148 ? -6.93 12.586 20.016 1 98.56 148 TYR B CA 1
ATOM 6795 C C . TYR B 1 148 ? -7.777 13.141 21.156 1 98.56 148 TYR B C 1
ATOM 6797 O O . TYR B 1 148 ? -7.688 14.328 21.484 1 98.56 148 TYR B O 1
ATOM 6805 N N . ALA B 1 149 ? -8.602 12.305 21.781 1 98.69 149 ALA B N 1
ATOM 6806 C CA . ALA B 1 149 ? -9.461 12.742 22.875 1 98.69 149 ALA B CA 1
ATOM 6807 C C . ALA B 1 149 ? -8.641 13.258 24.047 1 98.69 149 ALA B C 1
ATOM 6809 O O . ALA B 1 149 ? -8.977 14.266 24.672 1 98.69 149 ALA B O 1
ATOM 6810 N N . LEU B 1 150 ? -7.621 12.508 24.359 1 98.56 150 LEU B N 1
ATOM 6811 C CA . LEU B 1 150 ? -6.738 12.93 25.453 1 98.56 150 LEU B CA 1
ATOM 6812 C C . LEU B 1 150 ? -6.086 14.273 25.125 1 98.56 150 LEU B C 1
ATOM 6814 O O . LEU B 1 150 ? -6 15.141 26 1 98.56 150 LEU B O 1
ATOM 6818 N N . THR B 1 151 ? -5.602 14.398 23.906 1 97.75 151 THR B N 1
ATOM 6819 C CA . THR B 1 151 ? -5 15.648 23.469 1 97.75 151 THR B CA 1
ATOM 6820 C C . THR B 1 151 ? -5.977 16.812 23.656 1 97.75 151 THR B C 1
ATOM 6822 O O . THR B 1 151 ? -5.613 17.859 24.203 1 97.75 151 THR B O 1
ATOM 6825 N N . MET B 1 152 ? -7.188 16.609 23.266 1 97.25 152 MET B N 1
ATOM 6826 C CA . MET B 1 152 ? -8.203 17.641 23.391 1 97.25 152 MET B CA 1
ATOM 6827 C C . MET B 1 152 ? -8.484 17.969 24.859 1 97.25 152 MET B C 1
ATOM 6829 O O . MET B 1 152 ? -8.664 19.141 25.219 1 97.25 152 MET B O 1
ATOM 6833 N N . ALA B 1 153 ? -8.539 16.984 25.688 1 97.5 153 ALA B N 1
ATOM 6834 C CA . ALA B 1 153 ? -8.766 17.203 27.109 1 97.5 153 ALA B CA 1
ATOM 6835 C C . ALA B 1 153 ? -7.617 18 27.719 1 97.5 153 ALA B C 1
ATOM 6837 O O . ALA B 1 153 ? -7.848 18.922 28.516 1 97.5 153 ALA B O 1
ATOM 6838 N N . VAL B 1 154 ? -6.434 17.656 27.328 1 96 154 VAL B N 1
ATOM 6839 C CA . VAL B 1 154 ? -5.25 18.328 27.859 1 96 154 VAL B CA 1
ATOM 6840 C C . VAL B 1 154 ? -5.262 19.797 27.438 1 96 154 VAL B C 1
ATOM 6842 O O . VAL B 1 154 ? -4.922 20.672 28.234 1 96 154 VAL B O 1
ATOM 6845 N N . LEU B 1 155 ? -5.695 20.094 26.281 1 93.12 155 LEU B N 1
ATOM 6846 C CA . LEU B 1 155 ? -5.656 21.438 25.734 1 93.12 155 LEU B CA 1
ATOM 6847 C C . LEU B 1 155 ? -6.777 22.297 26.312 1 93.12 155 LEU B C 1
ATOM 6849 O O . LEU B 1 155 ? -6.711 23.531 26.266 1 93.12 155 LEU B O 1
ATOM 6853 N N . THR B 1 156 ? -7.781 21.672 26.969 1 92.38 156 THR B N 1
ATOM 6854 C CA . THR B 1 156 ? -8.969 22.484 27.234 1 92.38 156 THR B CA 1
ATOM 6855 C C . THR B 1 156 ? -9.289 22.484 28.734 1 92.38 156 THR B C 1
ATOM 6857 O O . THR B 1 156 ? -9.953 23.406 29.219 1 92.38 156 THR B O 1
ATOM 6860 N N . ARG B 1 157 ? -8.859 21.516 29.438 1 93.75 157 ARG B N 1
ATOM 6861 C CA . ARG B 1 157 ? -9.141 21.484 30.875 1 93.75 157 ARG B CA 1
ATOM 6862 C C . ARG B 1 157 ? -8.273 22.469 31.625 1 93.75 157 ARG B C 1
ATOM 6864 O O . ARG B 1 157 ? -7.078 22.594 31.344 1 93.75 157 ARG B O 1
ATOM 6871 N N . GLN B 1 158 ? -8.828 23.062 32.625 1 89.06 158 GLN B N 1
ATOM 6872 C CA . GLN B 1 158 ? -8.141 24.094 33.406 1 89.06 158 GLN B CA 1
ATOM 6873 C C . GLN B 1 158 ? -7.059 23.5 34.281 1 89.06 158 GLN B C 1
ATOM 6875 O O . GLN B 1 158 ? -6.004 24.109 34.5 1 89.06 158 GLN B O 1
ATOM 6880 N N . ASP B 1 159 ? -7.332 22.375 34.844 1 92.5 159 ASP B N 1
ATOM 6881 C CA . ASP B 1 159 ? -6.387 21.781 35.812 1 92.5 159 ASP B CA 1
ATOM 6882 C C . ASP B 1 159 ? -5.223 21.125 35.062 1 92.5 159 ASP B C 1
ATOM 6884 O O . ASP B 1 159 ? -4.336 20.547 35.688 1 92.5 159 ASP B O 1
ATOM 6888 N N . LEU B 1 160 ? -5.227 21.172 33.688 1 93.5 160 LEU B N 1
ATOM 6889 C CA . LEU B 1 160 ? -4.137 20.609 32.906 1 93.5 160 LEU B CA 1
ATOM 6890 C C . LEU B 1 160 ? -3.402 21.703 32.125 1 93.5 160 LEU B C 1
ATOM 6892 O O . LEU B 1 160 ? -2.572 21.406 31.266 1 93.5 160 LEU B O 1
ATOM 6896 N N . LYS B 1 161 ? -3.691 22.891 32.406 1 89.5 161 LYS B N 1
ATOM 6897 C CA . LYS B 1 161 ? -3.01 24.016 31.766 1 89.5 161 LYS B CA 1
ATOM 6898 C C . LYS B 1 161 ? -1.501 23.938 32 1 89.5 161 LYS B C 1
ATOM 6900 O O . LYS B 1 161 ? -1.046 23.781 33.125 1 89.5 161 LYS B O 1
ATOM 6905 N N . GLY B 1 162 ? -0.806 24.016 30.859 1 88.38 162 GLY B N 1
ATOM 6906 C CA . GLY B 1 162 ? 0.645 24 30.953 1 88.38 162 GLY B CA 1
ATOM 6907 C C . GLY B 1 162 ? 1.249 22.641 30.641 1 88.38 162 GLY B C 1
ATOM 6908 O O . GLY B 1 162 ? 2.453 22.531 30.406 1 88.38 162 GLY B O 1
ATOM 6909 N N . ILE B 1 163 ? 0.443 21.578 30.672 1 94.44 163 ILE B N 1
ATOM 6910 C CA . ILE B 1 163 ? 0.938 20.25 30.344 1 94.44 163 ILE B CA 1
ATOM 6911 C C . ILE B 1 163 ? 1.471 20.25 28.906 1 94.44 163 ILE B C 1
ATOM 6913 O O . ILE B 1 163 ? 0.829 20.766 28 1 94.44 163 ILE B O 1
ATOM 6917 N N . GLN B 1 164 ? 2.67 19.656 28.75 1 95 164 GLN B N 1
ATOM 6918 C CA . GLN B 1 164 ? 3.305 19.578 27.438 1 95 164 GLN B CA 1
ATOM 6919 C C . GLN B 1 164 ? 3.16 18.172 26.844 1 95 164 GLN B C 1
ATOM 6921 O O . GLN B 1 164 ? 3.523 17.188 27.484 1 95 164 GLN B O 1
ATOM 6926 N N . LEU B 1 165 ? 2.629 18.141 25.688 1 96.69 165 LEU B N 1
ATOM 6927 C CA . LEU B 1 165 ? 2.512 16.875 24.953 1 96.69 165 LEU B CA 1
ATOM 6928 C C . LEU B 1 165 ? 3.725 16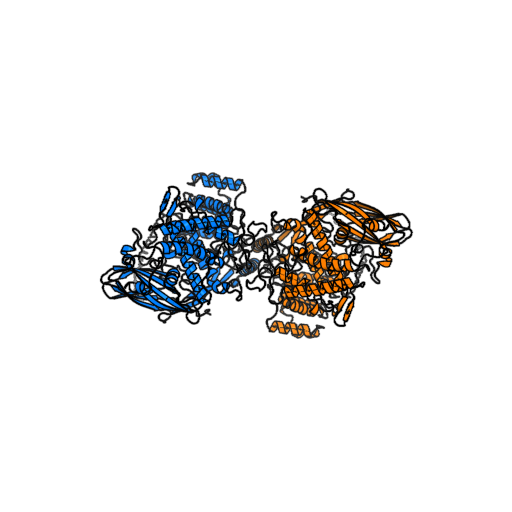.656 24.047 1 96.69 165 LEU B C 1
ATOM 6930 O O . LEU B 1 165 ? 4.293 17.625 23.531 1 96.69 165 LEU B O 1
ATOM 6934 N N . PRO B 1 166 ? 4.152 15.398 23.891 1 97.19 166 PRO B N 1
ATOM 6935 C CA . PRO B 1 166 ? 5.199 15.133 22.906 1 97.19 166 PRO B CA 1
ATOM 6936 C C . PRO B 1 166 ? 4.75 15.43 21.469 1 97.19 166 PRO B C 1
ATOM 6938 O O . PRO B 1 166 ? 3.551 15.516 21.203 1 97.19 166 PRO B O 1
ATOM 6941 N N . PRO B 1 167 ? 5.781 15.641 20.594 1 97.44 167 PRO B N 1
ATOM 6942 C CA . PRO B 1 167 ? 5.375 15.82 19.203 1 97.44 167 PRO B CA 1
ATOM 6943 C C . PRO B 1 167 ? 4.652 14.602 18.641 1 97.44 167 PRO B C 1
ATOM 6945 O O . PRO B 1 167 ? 5.012 13.461 18.953 1 97.44 167 PRO B O 1
ATOM 6948 N N . LEU B 1 168 ? 3.729 14.844 17.797 1 98 168 LEU B N 1
ATOM 6949 C CA . LEU B 1 168 ? 2.885 13.773 17.281 1 98 168 LEU B CA 1
ATOM 6950 C C . LEU B 1 168 ? 3.711 12.766 16.484 1 98 168 LEU B C 1
ATOM 6952 O O . LEU B 1 168 ? 3.379 11.578 16.438 1 98 168 LEU B O 1
ATOM 6956 N N . TYR B 1 169 ? 4.832 13.227 15.82 1 98.25 169 TYR B N 1
ATOM 6957 C CA . TYR B 1 169 ? 5.633 12.32 15.008 1 98.25 169 TYR B CA 1
ATOM 6958 C C . TYR B 1 169 ? 6.363 11.312 15.883 1 98.25 169 TYR B C 1
ATOM 6960 O O . TYR B 1 169 ? 6.898 10.32 15.383 1 98.25 169 TYR B O 1
ATOM 6968 N N . GLU B 1 170 ? 6.328 11.508 17.234 1 98.44 170 GLU B N 1
ATOM 6969 C CA . GLU B 1 170 ? 6.875 10.508 18.141 1 98.44 170 GLU B CA 1
ATOM 6970 C C . GLU B 1 170 ? 5.762 9.773 18.891 1 98.44 170 GLU B C 1
ATOM 6972 O O . GLU B 1 170 ? 6.02 8.797 19.594 1 98.44 170 GLU B O 1
ATOM 6977 N N . ILE B 1 171 ? 4.539 10.258 18.781 1 98.19 171 ILE B N 1
ATOM 6978 C CA . ILE B 1 171 ? 3.385 9.547 19.312 1 98.19 171 ILE B CA 1
ATOM 6979 C C . ILE B 1 171 ? 2.857 8.555 18.281 1 98.19 171 ILE B C 1
ATOM 6981 O O . ILE B 1 171 ? 2.479 7.43 18.625 1 98.19 171 ILE B O 1
ATOM 6985 N N . ASN B 1 172 ? 2.793 8.945 17.062 1 97.69 172 ASN B N 1
ATOM 6986 C CA . ASN B 1 172 ? 2.312 8.117 15.961 1 97.69 172 ASN B CA 1
ATOM 6987 C C . ASN B 1 172 ? 3.238 8.203 14.75 1 97.69 172 ASN B C 1
ATOM 6989 O O . ASN B 1 172 ? 2.846 8.703 13.695 1 97.69 172 ASN B O 1
ATOM 6993 N N . PRO B 1 173 ? 4.418 7.582 14.812 1 98 173 PRO B N 1
ATOM 6994 C CA . PRO B 1 173 ? 5.414 7.699 13.742 1 98 173 PRO B CA 1
ATOM 6995 C C . PRO B 1 173 ? 4.906 7.172 12.398 1 98 173 PRO B C 1
ATOM 6997 O O . PRO B 1 173 ? 5.367 7.613 11.344 1 98 173 PRO B O 1
ATOM 7000 N N . HIS B 1 174 ? 3.945 6.25 12.359 1 97.56 174 HIS B N 1
ATOM 7001 C CA . HIS B 1 174 ? 3.428 5.672 11.117 1 97.56 174 HIS B CA 1
ATOM 7002 C C . HIS B 1 174 ? 2.912 6.754 10.18 1 97.56 174 HIS B C 1
ATOM 7004 O O . HIS B 1 174 ? 2.973 6.602 8.961 1 97.56 174 HIS B O 1
ATOM 7010 N N . PHE B 1 175 ? 2.488 7.871 10.711 1 97.75 175 PHE B N 1
ATOM 7011 C CA . PHE B 1 175 ? 1.857 8.922 9.914 1 97.75 175 PHE B CA 1
ATOM 7012 C C . PHE B 1 175 ? 2.887 9.945 9.461 1 97.75 175 PHE B C 1
ATOM 7014 O O . PHE B 1 175 ? 2.537 10.945 8.828 1 97.75 175 PHE B O 1
ATOM 7021 N N . PHE B 1 176 ? 4.184 9.688 9.719 1 97.75 176 PHE B N 1
ATOM 7022 C CA . PHE B 1 176 ? 5.18 10.711 9.43 1 97.75 176 PHE B CA 1
ATOM 7023 C C . PHE B 1 176 ? 6.352 10.125 8.648 1 97.75 176 PHE B C 1
ATOM 7025 O O . PHE B 1 176 ? 7.102 10.859 8 1 97.75 176 PHE B O 1
ATOM 7032 N N . PHE B 1 177 ? 6.469 8.789 8.672 1 97.25 177 PHE B N 1
ATOM 7033 C CA . PHE B 1 177 ? 7.664 8.203 8.07 1 97.25 177 PHE B CA 1
ATOM 7034 C C . PHE B 1 177 ? 7.285 7.172 7.016 1 97.25 177 PHE B C 1
ATOM 7036 O O . PHE B 1 177 ? 6.254 6.508 7.125 1 97.25 177 PHE B O 1
ATOM 7043 N N . PRO B 1 178 ? 8.18 7 6.043 1 96.12 178 PRO B N 1
ATOM 7044 C CA . PRO B 1 178 ? 7.91 6.031 4.973 1 96.12 178 PRO B CA 1
ATOM 7045 C C . PRO B 1 178 ? 7.812 4.598 5.488 1 96.12 178 PRO B C 1
ATOM 7047 O O . PRO B 1 178 ? 8.461 4.246 6.477 1 96.12 178 PRO B O 1
ATOM 7050 N N . THR B 1 179 ? 7.035 3.834 4.742 1 96.31 179 THR B N 1
ATOM 7051 C CA . THR B 1 179 ? 6.844 2.424 5.066 1 96.31 179 THR B CA 1
ATOM 7052 C C . THR B 1 179 ? 8.188 1.707 5.168 1 96.31 179 THR B C 1
ATOM 7054 O O . THR B 1 179 ? 8.375 0.848 6.035 1 96.31 179 THR B O 1
ATOM 7057 N N . THR B 1 180 ? 9.141 2.014 4.316 1 96.12 180 THR B N 1
ATOM 7058 C CA . THR B 1 180 ? 10.453 1.371 4.336 1 96.12 180 THR B CA 1
ATOM 7059 C C . THR B 1 180 ? 11.18 1.654 5.648 1 96.12 180 THR B C 1
ATOM 7061 O O . THR B 1 180 ? 11.836 0.774 6.199 1 96.12 180 THR B O 1
ATOM 7064 N N . THR B 1 181 ? 11.062 2.875 6.16 1 97.31 181 THR B N 1
ATOM 7065 C CA . THR B 1 181 ? 11.664 3.244 7.438 1 97.31 181 THR B CA 1
ATOM 7066 C C . THR B 1 181 ? 11.023 2.459 8.578 1 97.31 181 THR B C 1
ATOM 7068 O O . THR B 1 181 ? 11.727 1.925 9.438 1 97.31 181 THR B O 1
ATOM 7071 N N . ILE B 1 182 ? 9.734 2.369 8.594 1 97.5 182 ILE B N 1
ATOM 7072 C CA . ILE B 1 182 ? 9 1.675 9.648 1 97.5 182 ILE B CA 1
ATOM 7073 C C . ILE B 1 182 ? 9.328 0.184 9.609 1 97.5 182 ILE B C 1
ATOM 7075 O O . ILE B 1 182 ? 9.484 -0.451 10.648 1 97.5 182 ILE B O 1
ATOM 7079 N N . ARG B 1 183 ? 9.414 -0.369 8.383 1 96.94 183 ARG B N 1
ATOM 7080 C CA . ARG B 1 183 ? 9.75 -1.781 8.242 1 96.94 183 ARG B CA 1
ATOM 7081 C C . ARG B 1 183 ? 11.148 -2.072 8.789 1 96.94 183 ARG B C 1
ATOM 7083 O O . ARG B 1 183 ? 11.367 -3.105 9.422 1 96.94 183 ARG B O 1
ATOM 7090 N N . GLN B 1 184 ? 12.07 -1.248 8.516 1 97.62 184 GLN B N 1
ATOM 7091 C CA . GLN B 1 184 ? 13.414 -1.405 9.062 1 97.62 184 GLN B CA 1
ATOM 7092 C C . GLN B 1 184 ? 13.398 -1.305 10.586 1 97.62 184 GLN B C 1
ATOM 7094 O O . GLN B 1 184 ? 14.164 -1.998 11.266 1 97.62 184 GLN B O 1
ATOM 7099 N N . ALA B 1 185 ? 12.57 -0.389 11.07 1 98.5 185 ALA B N 1
ATOM 7100 C CA . ALA B 1 185 ? 12.406 -0.295 12.523 1 98.5 185 ALA B CA 1
ATOM 7101 C C . ALA B 1 185 ? 11.859 -1.597 13.094 1 98.5 185 ALA B C 1
ATOM 7103 O O . ALA B 1 185 ? 12.312 -2.059 14.148 1 98.5 185 ALA B O 1
ATOM 7104 N N . TYR B 1 186 ? 10.828 -2.221 12.438 1 98.12 186 TYR B N 1
ATOM 7105 C CA . TYR B 1 186 ? 10.289 -3.508 12.859 1 98.12 186 TYR B CA 1
ATOM 7106 C C . TYR B 1 186 ? 11.383 -4.57 12.898 1 98.12 186 TYR B C 1
ATOM 7108 O O . TYR B 1 186 ? 11.453 -5.359 13.844 1 98.12 186 TYR B O 1
ATOM 7116 N N . ARG B 1 187 ? 12.172 -4.605 11.828 1 97.5 187 ARG B N 1
ATOM 7117 C CA . ARG B 1 187 ? 13.258 -5.574 11.766 1 97.5 187 ARG B CA 1
ATOM 7118 C C . ARG B 1 187 ? 14.195 -5.422 12.961 1 97.5 187 ARG B C 1
ATOM 7120 O O . ARG B 1 187 ? 14.531 -6.402 13.625 1 97.5 187 ARG B O 1
ATOM 7127 N N . ALA B 1 188 ? 14.641 -4.176 13.25 1 98.19 188 ALA B N 1
ATOM 7128 C CA . ALA B 1 188 ? 15.523 -3.906 14.383 1 98.19 188 ALA B CA 1
ATOM 7129 C C . ALA B 1 188 ? 14.891 -4.348 15.695 1 98.19 188 ALA B C 1
ATOM 7131 O O . ALA B 1 188 ? 15.562 -4.918 16.562 1 98.19 188 ALA B O 1
ATOM 7132 N N . GLN B 1 189 ? 13.609 -4.074 15.867 1 98.25 189 GLN B N 1
ATOM 7133 C CA . GLN B 1 189 ? 12.898 -4.422 17.094 1 98.25 189 GLN B CA 1
ATOM 7134 C C . GLN B 1 189 ? 12.773 -5.934 17.25 1 98.25 189 GLN B C 1
ATOM 7136 O O . GLN B 1 189 ? 12.969 -6.469 18.344 1 98.25 189 GLN B O 1
ATOM 7141 N N . MET B 1 190 ? 12.375 -6.66 16.172 1 97.88 190 MET B N 1
ATOM 7142 C CA . MET B 1 190 ? 12.266 -8.117 16.234 1 97.88 190 MET B CA 1
ATOM 7143 C C . MET B 1 190 ? 13.609 -8.758 16.547 1 97.88 190 MET B C 1
ATOM 7145 O O . MET B 1 190 ? 13.672 -9.781 17.219 1 97.88 190 MET B O 1
ATOM 7149 N N . GLN B 1 191 ? 14.68 -8.133 16.094 1 97.06 191 GLN B N 1
ATOM 7150 C CA . GLN B 1 191 ? 16.031 -8.641 16.344 1 97.06 191 GLN B CA 1
ATOM 7151 C C . GLN B 1 191 ? 16.562 -8.156 17.688 1 97.06 191 GLN B C 1
ATOM 7153 O O . GLN B 1 191 ? 17.578 -8.656 18.172 1 97.06 191 GLN B O 1
ATOM 7158 N N . GLN B 1 192 ? 15.852 -7.129 18.266 1 96.88 192 GLN B N 1
ATOM 7159 C CA . GLN B 1 192 ? 16.281 -6.5 19.516 1 96.88 192 GLN B CA 1
ATOM 7160 C C . GLN B 1 192 ? 17.656 -5.852 19.359 1 96.88 192 GLN B C 1
ATOM 7162 O O . GLN B 1 192 ? 18.547 -6.082 20.172 1 96.88 192 GLN B O 1
ATOM 7167 N N . GLU B 1 193 ? 17.781 -5.02 18.281 1 96.94 193 GLU B N 1
ATOM 7168 C CA . GLU B 1 193 ? 19 -4.27 17.984 1 96.94 193 GLU B CA 1
ATOM 7169 C C . GLU B 1 193 ? 18.719 -2.777 17.859 1 96.94 193 GLU B C 1
ATOM 7171 O O . GLU B 1 193 ? 17.656 -2.383 17.359 1 96.94 193 GLU B O 1
ATOM 7176 N N . ASP B 1 194 ? 19.641 -1.917 18.359 1 98 194 ASP B N 1
ATOM 7177 C CA . ASP B 1 194 ? 19.547 -0.478 18.125 1 98 194 ASP B CA 1
ATOM 7178 C C . ASP B 1 194 ? 19.75 -0.139 16.656 1 98 194 ASP B C 1
ATOM 7180 O O . ASP B 1 194 ? 20.438 -0.861 15.93 1 98 194 ASP B O 1
ATOM 7184 N N . ALA B 1 195 ? 19.109 0.887 16.219 1 98.31 195 ALA B N 1
ATOM 7185 C CA . ALA B 1 195 ? 19.25 1.261 14.805 1 98.31 195 ALA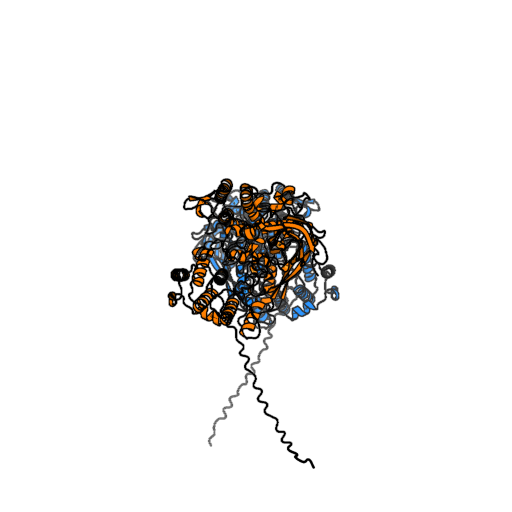 B CA 1
ATOM 7186 C C . ALA B 1 195 ? 18.938 2.738 14.602 1 98.31 195 ALA B C 1
ATOM 7188 O O . ALA B 1 195 ? 18.062 3.291 15.258 1 98.31 195 ALA B O 1
ATOM 7189 N N . THR B 1 196 ? 19.672 3.398 13.734 1 98.38 196 THR B N 1
ATOM 7190 C CA . THR B 1 196 ? 19.344 4.691 13.148 1 98.38 196 THR B CA 1
ATOM 7191 C C . THR B 1 196 ? 19.016 4.551 11.664 1 98.38 196 THR B C 1
ATOM 7193 O O . THR B 1 196 ? 19.891 4.223 10.867 1 98.38 196 THR B O 1
ATOM 7196 N N . ILE B 1 197 ? 17.859 4.797 11.297 1 98.06 197 ILE B N 1
ATOM 7197 C CA . ILE B 1 197 ? 17.359 4.484 9.961 1 98.06 197 ILE B CA 1
ATOM 7198 C C . ILE B 1 197 ? 17.156 5.777 9.172 1 98.06 197 ILE B C 1
ATOM 7200 O O . ILE B 1 197 ? 16.5 6.707 9.656 1 98.06 197 ILE B O 1
ATOM 7204 N N . GLU B 1 198 ? 17.609 5.836 7.949 1 95.94 198 GLU B N 1
ATOM 7205 C CA . GLU B 1 198 ? 17.438 7.004 7.09 1 95.94 198 GLU B CA 1
ATOM 7206 C C . GLU B 1 198 ? 16.016 7.086 6.543 1 95.94 198 GLU B C 1
ATOM 7208 O O . GLU B 1 198 ? 15.477 6.098 6.035 1 95.94 198 GLU B O 1
ATOM 7213 N N . ALA B 1 199 ? 15.398 8.203 6.711 1 94.88 199 ALA B N 1
ATOM 7214 C CA . ALA B 1 199 ? 14.078 8.453 6.145 1 94.88 199 ALA B CA 1
ATOM 7215 C C . ALA B 1 199 ? 14.156 9.43 4.973 1 94.88 199 ALA B C 1
ATOM 7217 O O . ALA B 1 199 ? 14.57 10.578 5.145 1 94.88 199 ALA B O 1
ATOM 7218 N N . THR B 1 200 ? 13.766 8.984 3.828 1 88.44 200 THR B N 1
ATOM 7219 C CA . THR B 1 200 ? 13.844 9.812 2.629 1 88.44 200 THR B CA 1
ATOM 7220 C C . THR B 1 200 ? 12.461 10.305 2.219 1 88.44 200 THR B C 1
ATOM 7222 O O . THR B 1 200 ? 11.445 9.758 2.656 1 88.44 200 THR B O 1
ATOM 7225 N N . PHE B 1 201 ? 12.508 11.383 1.434 1 88.06 201 PHE B N 1
ATOM 7226 C CA . PHE B 1 201 ? 11.258 11.883 0.869 1 88.06 201 PHE B CA 1
ATOM 7227 C C . PHE B 1 201 ? 10.703 10.906 -0.164 1 88.06 201 PHE B C 1
ATOM 7229 O O . PHE B 1 201 ? 11.453 10.117 -0.746 1 88.06 201 PHE B O 1
ATOM 7236 N N . THR B 1 202 ? 9.469 10.953 -0.337 1 83.88 202 THR B N 1
ATOM 7237 C CA . THR B 1 202 ? 8.836 10.016 -1.257 1 83.88 202 THR B CA 1
ATOM 7238 C C . THR B 1 202 ? 9.078 10.43 -2.705 1 83.88 202 THR B C 1
ATOM 7240 O O . THR B 1 202 ? 9.469 11.57 -2.973 1 83.88 202 THR B O 1
ATOM 7243 N N . GLY B 1 203 ? 8.859 9.469 -3.598 1 79.19 203 GLY B N 1
ATOM 7244 C CA . GLY B 1 203 ? 8.922 9.727 -5.027 1 79.19 203 GLY B CA 1
ATOM 7245 C C . GLY B 1 203 ? 10.336 9.656 -5.586 1 79.19 203 GLY B C 1
ATOM 7246 O O . GLY B 1 203 ? 11.227 9.086 -4.953 1 79.19 203 GLY B O 1
ATOM 7247 N N . THR B 1 204 ? 10.367 10.047 -6.883 1 86.25 204 THR B N 1
ATOM 7248 C CA . THR B 1 204 ? 11.633 10.031 -7.605 1 86.25 204 THR B CA 1
ATOM 7249 C C . THR B 1 204 ? 11.906 11.383 -8.258 1 86.25 204 THR B C 1
ATOM 7251 O O . THR B 1 204 ? 11.023 12.25 -8.297 1 86.25 204 THR B O 1
ATOM 7254 N N . LEU B 1 205 ? 13.055 11.555 -8.781 1 83.81 205 LEU B N 1
ATOM 7255 C CA . LEU B 1 205 ? 13.445 12.805 -9.43 1 83.81 205 LEU B CA 1
ATOM 7256 C C . LEU B 1 205 ? 12.688 13.008 -10.727 1 83.81 205 LEU B C 1
ATOM 7258 O O . LEU B 1 205 ? 12.641 14.125 -11.258 1 83.81 205 LEU B O 1
ATOM 7262 N N . LYS B 1 206 ? 12.039 11.984 -11.117 1 87.19 206 LYS B N 1
ATOM 7263 C CA . LYS B 1 206 ? 11.281 12.07 -12.359 1 87.19 206 LYS B CA 1
ATOM 7264 C C . LYS B 1 206 ? 9.969 12.828 -12.141 1 87.19 206 LYS B C 1
ATOM 7266 O O . LYS B 1 206 ? 9.391 13.359 -13.094 1 87.19 206 LYS B O 1
ATOM 7271 N N . ASN B 1 207 ? 9.523 12.82 -11 1 90.19 207 ASN B N 1
ATOM 7272 C CA . ASN B 1 207 ? 8.281 13.516 -10.664 1 90.19 207 ASN B CA 1
ATOM 7273 C C . ASN B 1 207 ? 8.547 14.953 -10.242 1 90.19 207 ASN B C 1
ATOM 7275 O O . ASN B 1 207 ? 9.047 15.203 -9.141 1 90.19 207 ASN B O 1
ATOM 7279 N N . LEU B 1 208 ? 8.102 15.859 -10.977 1 90 208 LEU B N 1
ATOM 7280 C CA . LEU B 1 208 ? 8.352 17.266 -10.719 1 90 208 LEU B CA 1
ATOM 7281 C C . LEU B 1 208 ? 7.727 17.703 -9.398 1 90 208 LEU B C 1
ATOM 7283 O O . LEU B 1 208 ? 8.289 18.547 -8.688 1 90 208 LEU B O 1
ATOM 7287 N N . GLU B 1 209 ? 6.625 17.125 -9.086 1 89.31 209 GLU B N 1
ATOM 7288 C CA . GLU B 1 209 ? 5.918 17.531 -7.871 1 89.31 209 GLU B CA 1
ATOM 7289 C C . GLU B 1 209 ? 6.707 17.141 -6.621 1 89.31 209 GLU B C 1
ATOM 7291 O O . GLU B 1 209 ? 6.523 17.734 -5.559 1 89.31 209 GLU B O 1
ATOM 7296 N N . GLN B 1 210 ? 7.57 16.219 -6.805 1 88.06 210 GLN B N 1
ATOM 7297 C CA . GLN B 1 210 ? 8.289 15.727 -5.633 1 88.06 210 GLN B CA 1
ATOM 7298 C C . GLN B 1 210 ? 9.523 16.578 -5.348 1 88.06 210 GLN B C 1
ATOM 7300 O O . GLN B 1 210 ? 10.18 16.406 -4.316 1 88.06 210 GLN B O 1
ATOM 7305 N N . ARG B 1 211 ? 9.766 17.562 -6.211 1 92.19 211 ARG B N 1
ATOM 7306 C CA . ARG B 1 211 ? 10.859 18.5 -5.961 1 92.19 211 ARG B CA 1
ATOM 7307 C C . ARG B 1 211 ? 10.562 19.375 -4.742 1 92.19 211 ARG B C 1
ATOM 7309 O O . ARG B 1 211 ? 11.469 19.984 -4.176 1 92.19 211 ARG B O 1
ATOM 7316 N N . VAL B 1 212 ? 9.336 19.453 -4.352 1 95.12 212 VAL B N 1
ATOM 7317 C CA . VAL B 1 212 ? 8.969 20.281 -3.201 1 95.12 212 VAL B CA 1
ATOM 7318 C C . VAL B 1 212 ? 8.5 19.375 -2.057 1 95.12 212 VAL B C 1
ATOM 7320 O O . VAL B 1 212 ? 7.883 19.859 -1.102 1 95.12 212 VAL B O 1
ATOM 7323 N N . ALA B 1 213 ? 8.805 18.062 -2.123 1 95.12 213 ALA B N 1
ATOM 7324 C CA . ALA B 1 213 ? 8.375 17.109 -1.106 1 95.12 213 ALA B CA 1
ATOM 7325 C C . ALA B 1 213 ? 8.93 17.484 0.266 1 95.12 213 ALA B C 1
ATOM 7327 O O . ALA B 1 213 ? 8.281 17.25 1.289 1 95.12 213 ALA B O 1
ATOM 7328 N N . TYR B 1 214 ? 10.102 18.172 0.296 1 96.06 214 TYR B N 1
ATOM 7329 C CA . TYR B 1 214 ? 10.727 18.531 1.562 1 96.06 214 TYR B CA 1
ATOM 7330 C C . TYR B 1 214 ? 9.836 19.469 2.371 1 96.06 214 TYR B C 1
ATOM 7332 O O . TYR B 1 214 ? 9.953 19.531 3.598 1 96.06 214 TYR B O 1
ATOM 7340 N N . PHE B 1 215 ? 8.93 20.188 1.713 1 97.38 215 PHE B N 1
ATOM 7341 C CA . PHE B 1 215 ? 8.016 21.078 2.408 1 97.38 215 PHE B CA 1
ATOM 7342 C C . PHE B 1 215 ? 6.738 20.359 2.807 1 97.38 215 PHE B C 1
ATOM 7344 O O . PHE B 1 215 ? 6.367 20.344 3.982 1 97.38 215 PHE B O 1
ATOM 7351 N N . GLY B 1 216 ? 6.109 19.672 1.894 1 96.44 216 GLY B N 1
ATOM 7352 C CA . GLY B 1 216 ? 4.855 18.984 2.168 1 96.44 216 GLY B CA 1
ATOM 7353 C C . GLY B 1 216 ? 5.004 17.828 3.129 1 96.44 216 GLY B C 1
ATOM 7354 O O . GLY B 1 216 ? 4.074 17.5 3.867 1 96.44 216 GLY B O 1
ATOM 7355 N N . GLU B 1 217 ? 6.195 17.219 3.16 1 96.62 217 GLU B N 1
ATOM 7356 C CA . GLU B 1 217 ? 6.434 16.031 3.984 1 96.62 217 GLU B CA 1
ATOM 7357 C C . GLU B 1 217 ? 7.215 16.391 5.246 1 96.62 217 GLU B C 1
ATOM 7359 O O . GLU B 1 217 ? 7.594 15.508 6.02 1 96.62 217 GLU B O 1
ATOM 7364 N N . ASP B 1 218 ? 7.484 17.656 5.438 1 97.62 218 ASP B N 1
ATOM 7365 C CA . ASP B 1 218 ? 8.195 18.062 6.648 1 97.62 218 ASP B CA 1
ATOM 7366 C C . ASP B 1 218 ? 7.426 17.641 7.902 1 97.62 218 ASP B C 1
ATOM 7368 O O . ASP B 1 218 ? 6.246 17.969 8.055 1 97.62 218 ASP B O 1
ATOM 7372 N N . ILE B 1 219 ? 8.062 16.984 8.812 1 97.38 219 ILE B N 1
ATOM 7373 C CA . ILE B 1 219 ? 7.383 16.406 9.969 1 97.38 219 ILE B CA 1
ATOM 7374 C C . ILE B 1 219 ? 6.922 17.531 10.906 1 97.38 219 ILE B C 1
ATOM 7376 O O . ILE B 1 219 ? 5.902 17.391 11.586 1 97.38 219 ILE B O 1
ATOM 7380 N N . GLY B 1 220 ? 7.68 18.625 10.969 1 97.12 220 GLY B N 1
ATOM 7381 C CA . GLY B 1 220 ? 7.262 19.766 11.773 1 97.12 220 GLY B CA 1
ATOM 7382 C C . GLY B 1 220 ? 6.027 20.453 11.227 1 97.12 220 GLY B C 1
ATOM 7383 O O . GLY B 1 220 ? 5.148 20.859 11.992 1 97.12 220 GLY B O 1
ATOM 7384 N N . LEU B 1 221 ? 6.004 20.609 9.906 1 97.5 221 LEU B N 1
ATOM 7385 C CA . LEU B 1 221 ? 4.832 21.203 9.273 1 97.5 221 LEU B CA 1
ATOM 7386 C C . LEU B 1 221 ? 3.598 20.344 9.484 1 97.5 221 LEU B C 1
ATOM 7388 O O . LEU B 1 221 ? 2.516 20.844 9.781 1 97.5 221 LEU B O 1
ATOM 7392 N N . ASN B 1 222 ? 3.787 19.047 9.312 1 97.81 222 ASN B N 1
ATOM 7393 C CA . ASN B 1 222 ? 2.678 18.125 9.531 1 97.81 222 ASN B CA 1
ATOM 7394 C C . ASN B 1 222 ? 2.188 18.172 10.977 1 97.81 222 ASN B C 1
ATOM 7396 O O . ASN B 1 222 ? 0.983 18.125 11.227 1 97.81 222 ASN B O 1
ATOM 7400 N N . ASN B 1 223 ? 3.119 18.266 11.867 1 97.38 223 ASN B N 1
ATOM 7401 C CA . ASN B 1 223 ? 2.785 18.406 13.281 1 97.38 223 ASN B CA 1
ATOM 7402 C C . ASN B 1 223 ? 2.004 19.688 13.539 1 97.38 223 ASN B C 1
ATOM 7404 O O . ASN B 1 223 ? 1.017 19.688 14.281 1 97.38 223 ASN B O 1
ATOM 7408 N N . HIS B 1 224 ? 2.463 20.781 12.945 1 96.44 224 HIS B N 1
ATOM 7409 C CA . HIS B 1 224 ? 1.783 22.078 13.062 1 96.44 224 HIS B CA 1
ATOM 7410 C C . HIS B 1 224 ? 0.348 21.984 12.555 1 96.44 224 HIS B C 1
ATOM 7412 O O . HIS B 1 224 ? -0.581 22.438 13.219 1 96.44 224 HIS B O 1
ATOM 7418 N N . HIS B 1 225 ? 0.191 21.359 11.391 1 97.88 225 HIS B N 1
ATOM 7419 C CA . HIS B 1 225 ? -1.134 21.266 10.781 1 97.88 225 HIS B CA 1
ATOM 7420 C C . HIS B 1 225 ? -2.092 20.484 11.664 1 97.88 225 HIS B C 1
ATOM 7422 O O . HIS B 1 225 ? -3.254 20.859 11.828 1 97.88 225 HIS B O 1
ATOM 7428 N N . HIS B 1 226 ? -1.616 19.469 12.25 1 97.38 226 HIS B N 1
ATOM 7429 C CA . HIS B 1 226 ? -2.416 18.672 13.18 1 97.38 226 HIS B CA 1
ATOM 7430 C C . HIS B 1 226 ? -2.805 19.5 14.398 1 97.38 226 HIS B C 1
ATOM 7432 O O . HIS B 1 226 ? -3.979 19.531 14.781 1 97.38 226 HIS B O 1
ATOM 7438 N N . HIS B 1 227 ? -1.896 20.125 15.023 1 96.06 227 HIS B N 1
ATOM 7439 C CA . HIS B 1 227 ? -2.158 20.859 16.25 1 96.06 227 HIS B CA 1
ATOM 7440 C C . HIS B 1 227 ? -3.051 22.078 15.992 1 96.06 227 HIS B C 1
ATOM 7442 O O . HIS B 1 227 ? -3.855 22.453 16.844 1 96.06 227 HIS B O 1
ATOM 7448 N N . TRP B 1 228 ? -2.852 22.641 14.805 1 96.69 228 TRP B N 1
ATOM 7449 C CA . TRP B 1 228 ? -3.764 23.734 14.484 1 96.69 228 TRP B CA 1
ATOM 7450 C C . TRP B 1 228 ? -5.215 23.266 14.523 1 96.69 228 TRP B C 1
ATOM 7452 O O . TRP B 1 228 ? -6.066 23.922 15.141 1 96.69 228 TRP B O 1
ATOM 7462 N N . HIS B 1 229 ? -5.461 22.141 13.938 1 96.94 229 HIS B N 1
ATOM 7463 C CA . HIS B 1 229 ? -6.82 21.609 13.891 1 96.94 229 HIS B CA 1
ATOM 7464 C C . HIS B 1 229 ? -7.25 21.078 15.25 1 96.94 229 HIS B C 1
ATOM 7466 O O . HIS B 1 229 ? -8.445 20.875 15.492 1 96.94 229 HIS B O 1
ATOM 7472 N N . ALA B 1 230 ? -6.305 20.812 16.094 1 95.88 230 ALA B N 1
ATOM 7473 C CA . ALA B 1 230 ? -6.648 20.469 17.469 1 95.88 230 ALA B CA 1
ATOM 7474 C C . ALA B 1 230 ? -7.055 21.703 18.266 1 95.88 230 ALA B C 1
ATOM 7476 O O . ALA B 1 230 ? -7.977 21.641 19.078 1 95.88 230 ALA B O 1
ATOM 7477 N N . ASP B 1 231 ? -6.41 22.812 18 1 94.25 231 ASP B N 1
ATOM 7478 C CA . ASP B 1 231 ? -6.746 24.062 18.672 1 94.25 231 ASP B CA 1
ATOM 7479 C C . ASP B 1 231 ? -8.07 24.625 18.156 1 94.25 231 ASP B C 1
ATOM 7481 O O . ASP B 1 231 ? -8.82 25.25 18.906 1 94.25 231 ASP B O 1
ATOM 7485 N N . PHE B 1 232 ? -8.297 24.391 16.891 1 95.31 232 PHE B N 1
ATOM 7486 C CA . PHE B 1 232 ? -9.492 24.922 16.25 1 95.31 232 PHE B CA 1
ATOM 7487 C C . PHE B 1 232 ? -10.25 23.812 15.508 1 95.31 232 PHE B C 1
ATOM 7489 O O . PHE B 1 232 ? -10.438 23.906 14.289 1 95.31 232 PHE B O 1
ATOM 7496 N N . PRO B 1 233 ? -10.781 22.906 16.266 1 96.69 233 PRO B N 1
ATOM 7497 C CA . PRO B 1 233 ? -11.469 21.797 15.586 1 96.69 233 PRO B CA 1
ATOM 7498 C C . PRO B 1 233 ? -12.766 22.234 14.906 1 96.69 233 PRO B C 1
ATOM 7500 O O . PRO B 1 233 ? -13.508 23.047 15.461 1 96.69 233 PRO B O 1
ATOM 7503 N N . PHE B 1 234 ? -13.016 21.672 13.742 1 97.44 234 PHE B N 1
ATOM 7504 C CA . PHE B 1 234 ? -14.227 22.062 13.016 1 97.44 234 PHE B CA 1
ATOM 7505 C C . PHE B 1 234 ? -15.469 21.562 13.75 1 97.44 234 PHE B C 1
ATOM 7507 O O . PHE B 1 234 ? -16.562 22.078 13.531 1 97.44 234 PHE B O 1
ATOM 7514 N N . TRP B 1 235 ? -15.344 20.578 14.656 1 97.06 235 TRP B N 1
ATOM 7515 C CA . TRP B 1 235 ? -16.469 19.984 15.383 1 97.06 235 TRP B CA 1
ATOM 7516 C C . TRP B 1 235 ? -16.672 20.688 16.719 1 97.06 235 TRP B C 1
ATOM 7518 O O . TRP B 1 235 ? -17.547 20.297 17.5 1 97.06 235 TRP B O 1
ATOM 7528 N N . TRP B 1 236 ? -15.867 21.703 17.062 1 96.75 236 TRP B N 1
ATOM 7529 C CA . TRP B 1 236 ? -15.906 22.391 18.359 1 96.75 236 TRP B CA 1
ATOM 7530 C C . TRP B 1 236 ? -17.203 23.172 18.516 1 96.75 236 TRP B C 1
ATOM 7532 O O . TRP B 1 236 ? -17.656 23.828 17.578 1 96.75 236 TRP B O 1
ATOM 7542 N N . ARG B 1 237 ? -17.719 23.156 19.734 1 94.44 237 ARG B N 1
ATOM 7543 C CA . ARG B 1 237 ? -18.922 23.922 20.062 1 94.44 237 ARG B CA 1
ATOM 7544 C C . ARG B 1 237 ? -18.609 25.078 21 1 94.44 237 ARG B C 1
ATOM 7546 O O . ARG B 1 237 ? -17.797 24.922 21.922 1 94.44 237 ARG B O 1
ATOM 7553 N N . ASP B 1 238 ? -19.281 26.141 20.828 1 91.88 238 ASP B N 1
ATOM 7554 C CA . ASP B 1 238 ? -19.031 27.344 21.609 1 91.88 238 ASP B CA 1
ATOM 7555 C C . ASP B 1 238 ? -19.344 27.141 23.094 1 91.88 238 ASP B C 1
ATOM 7557 O O . ASP B 1 238 ? -18.797 27.828 23.953 1 91.88 238 ASP B O 1
ATOM 7561 N N . GLU B 1 239 ? -20.188 26.188 23.375 1 91.5 239 GLU B N 1
ATOM 7562 C CA . GLU B 1 239 ? -20.516 25.891 24.766 1 91.5 239 GLU B CA 1
ATOM 7563 C C . GLU B 1 239 ? -19.281 25.453 25.547 1 91.5 239 GLU B C 1
ATOM 7565 O O . GLU B 1 239 ? -19.25 25.562 26.781 1 91.5 239 GLU B O 1
ATOM 7570 N N . TRP B 1 240 ? -18.266 25.016 24.844 1 92.19 240 TRP B N 1
ATOM 7571 C CA . TRP B 1 240 ? -17.031 24.578 25.484 1 92.19 240 TRP B CA 1
ATOM 7572 C C . TRP B 1 240 ? -16 25.703 25.531 1 92.19 240 TRP B C 1
ATOM 7574 O O . TRP B 1 240 ? -14.867 25.5 25.984 1 92.19 240 TRP B O 1
ATOM 7584 N N . GLY B 1 241 ? -16.297 26.812 25.078 1 90.38 241 GLY B N 1
ATOM 7585 C CA . GLY B 1 241 ? -15.43 27.984 25 1 90.38 241 GLY B CA 1
ATOM 7586 C C . GLY B 1 241 ? -15.344 28.578 23.609 1 90.38 241 GLY B C 1
ATOM 7587 O O . GLY B 1 241 ? -15.039 27.891 22.641 1 90.38 241 GLY B O 1
ATOM 7588 N N . HIS B 1 242 ? -15.594 29.781 23.594 1 91 242 HIS B N 1
ATOM 7589 C CA . HIS B 1 242 ? -15.594 30.469 22.312 1 91 242 HIS B CA 1
ATOM 7590 C C . HIS B 1 242 ? -14.172 30.641 21.766 1 91 242 HIS B C 1
ATOM 7592 O O . HIS B 1 242 ? -13.258 30.984 22.516 1 91 242 HIS B O 1
ATOM 7598 N N . LYS B 1 243 ? -13.961 30.375 20.594 1 92.69 243 LYS B N 1
ATOM 7599 C CA . LYS B 1 243 ? -12.68 30.578 19.906 1 92.69 243 LYS B CA 1
ATOM 7600 C C . LYS B 1 243 ? -12.734 31.812 19 1 92.69 243 LYS B C 1
ATOM 7602 O O . LYS B 1 243 ? -13.375 31.781 17.953 1 92.69 243 LYS B O 1
ATOM 7607 N N . ASP B 1 244 ? -12 32.75 19.359 1 92.88 244 ASP B N 1
ATOM 7608 C CA . ASP B 1 244 ? -12.039 34.062 18.688 1 92.88 244 ASP B CA 1
ATOM 7609 C C . ASP B 1 244 ? -11.492 33.969 17.266 1 92.88 244 ASP B C 1
ATOM 7611 O O . ASP B 1 244 ? -10.43 33.375 17.031 1 92.88 244 ASP B O 1
ATOM 7615 N N . ARG B 1 245 ? -12.227 34.469 16.219 1 95.19 245 ARG B N 1
ATOM 7616 C CA . ARG B 1 245 ? -11.844 34.594 14.812 1 95.19 245 ARG B CA 1
ATOM 7617 C C . ARG B 1 245 ? -11.383 33.281 14.234 1 95.19 245 ARG B C 1
ATOM 7619 O O . ARG B 1 245 ? -10.43 33.219 13.445 1 95.19 245 ARG B O 1
ATOM 7626 N N . LYS B 1 246 ? -12.008 32.25 14.688 1 95.38 246 LYS B N 1
ATOM 7627 C CA . LYS B 1 246 ? -11.656 30.891 14.258 1 95.38 246 LYS B CA 1
ATOM 7628 C C . LYS B 1 246 ? -11.727 30.766 12.734 1 95.38 246 LYS B C 1
ATOM 7630 O O . LYS B 1 246 ? -10.82 30.203 12.109 1 95.38 246 LYS B O 1
ATOM 7635 N N . GLY B 1 247 ? -12.805 31.25 12.125 1 97.25 247 GLY B N 1
ATOM 7636 C CA . GLY B 1 247 ? -12.953 31.188 10.68 1 97.25 247 GLY B CA 1
ATOM 7637 C C . GLY B 1 247 ? -11.867 31.953 9.945 1 97.25 247 GLY B C 1
ATOM 7638 O O . GLY B 1 247 ? -11.359 31.484 8.922 1 97.25 247 GLY B O 1
ATOM 7639 N N . GLU B 1 248 ? -11.555 33.156 10.398 1 97.75 248 GLU B N 1
ATOM 7640 C CA . GLU B 1 248 ? -10.492 33.969 9.781 1 97.75 248 GLU B CA 1
ATOM 7641 C C . GLU B 1 248 ? -9.133 33.281 9.938 1 97.75 248 GLU B C 1
ATOM 7643 O O . GLU B 1 248 ? -8.305 33.312 9.031 1 97.75 248 GLU B O 1
ATOM 7648 N N . LEU B 1 249 ? -8.969 32.688 11.109 1 96.62 249 LEU B N 1
ATOM 7649 C CA . LEU B 1 249 ? -7.727 31.938 11.352 1 96.62 249 LEU B CA 1
ATOM 7650 C C . LEU B 1 249 ? -7.598 30.75 10.406 1 96.62 249 LEU B C 1
ATOM 7652 O O . LEU B 1 249 ? -6.504 30.453 9.922 1 96.62 249 LEU B O 1
ATOM 7656 N N . PHE B 1 250 ? -8.711 30.094 10.18 1 97.75 250 PHE B N 1
ATOM 7657 C CA . PHE B 1 250 ? -8.719 28.984 9.227 1 97.75 250 PHE B CA 1
ATOM 7658 C C . PHE B 1 250 ? -8.273 29.469 7.848 1 97.75 250 PHE B C 1
ATOM 7660 O O . PHE B 1 250 ? -7.414 28.844 7.219 1 97.75 250 PHE B O 1
ATOM 7667 N N . PHE B 1 251 ? -8.867 30.547 7.414 1 98.19 251 PHE B N 1
ATOM 7668 C CA . PHE B 1 251 ? -8.492 31.141 6.137 1 98.19 251 PHE B CA 1
ATOM 7669 C C . PHE B 1 251 ? -7 31.484 6.113 1 98.19 251 PHE B C 1
ATOM 7671 O O . PHE B 1 251 ? -6.27 31.016 5.238 1 98.19 251 PHE B O 1
ATOM 7678 N N . TYR B 1 252 ? -6.602 32.156 7 1 97.75 252 TYR B N 1
ATOM 7679 C CA . TYR B 1 252 ? -5.297 32.812 6.922 1 97.75 252 TYR B CA 1
ATOM 7680 C C . TYR B 1 252 ? -4.176 31.797 7.027 1 97.75 252 TYR B C 1
ATOM 7682 O O . TYR B 1 252 ? -3.188 31.859 6.293 1 97.75 252 TYR B O 1
ATOM 7690 N N . MET B 1 253 ? -4.32 30.859 8 1 97.12 253 MET B N 1
ATOM 7691 C CA . MET B 1 253 ? -3.297 29.828 8.133 1 97.12 253 MET B CA 1
ATOM 7692 C C . MET B 1 253 ? -3.119 29.078 6.816 1 97.12 253 MET B C 1
ATOM 7694 O O . MET B 1 253 ? -1.995 28.906 6.34 1 97.12 253 MET B O 1
ATOM 7698 N N . HIS B 1 254 ? -4.184 28.672 6.184 1 98.12 254 HIS B N 1
ATOM 7699 C CA . HIS B 1 254 ? -4.098 27.906 4.945 1 98.12 254 HIS B CA 1
ATOM 7700 C C . HIS B 1 254 ? -3.646 28.781 3.783 1 98.12 254 HIS B C 1
ATOM 7702 O O . HIS B 1 254 ? -2.945 28.328 2.883 1 98.12 254 HIS B O 1
ATOM 7708 N N . HIS B 1 255 ? -4.082 30.016 3.775 1 98.25 255 HIS B N 1
ATOM 7709 C CA . HIS B 1 255 ? -3.613 30.969 2.777 1 98.25 255 HIS B CA 1
ATOM 7710 C C . HIS B 1 255 ? -2.096 31.125 2.828 1 98.25 255 HIS B C 1
ATOM 7712 O O . HIS B 1 255 ? -1.428 31.078 1.792 1 98.25 255 HIS B O 1
ATOM 7718 N N . GLN B 1 256 ? -1.596 31.266 4.02 1 97.44 256 GLN B N 1
ATOM 7719 C CA . GLN B 1 256 ? -0.157 31.422 4.203 1 97.44 256 GLN B CA 1
ATOM 7720 C C . GLN B 1 256 ? 0.591 30.156 3.801 1 97.44 256 GLN B C 1
ATOM 7722 O O . GLN B 1 256 ? 1.674 30.219 3.217 1 97.44 256 GLN B O 1
ATOM 7727 N N . LEU B 1 257 ? 0.013 29 4.09 1 97.38 257 LEU B N 1
ATOM 7728 C CA . LEU B 1 257 ? 0.63 27.75 3.676 1 97.38 257 LEU B CA 1
ATOM 7729 C C . LEU B 1 257 ? 0.699 27.656 2.154 1 97.38 257 LEU B C 1
ATOM 7731 O O . LEU B 1 257 ? 1.691 27.172 1.602 1 97.38 257 LEU B O 1
ATOM 7735 N N . ASN B 1 258 ? -0.354 28.062 1.524 1 98 258 ASN B N 1
ATOM 7736 C CA . ASN B 1 258 ? -0.379 28.031 0.066 1 98 258 ASN B CA 1
ATOM 7737 C C . ASN B 1 258 ? 0.643 29 -0.53 1 98 258 ASN B C 1
ATOM 7739 O O . ASN B 1 258 ? 1.312 28.672 -1.512 1 98 258 ASN B O 1
ATOM 7743 N N . ALA B 1 259 ? 0.684 30.172 0.023 1 98.25 259 ALA B N 1
ATOM 7744 C CA . ALA B 1 259 ? 1.674 31.141 -0.437 1 98.25 259 ALA B CA 1
ATOM 7745 C C . ALA B 1 259 ? 3.092 30.609 -0.263 1 98.25 259 ALA B C 1
ATOM 7747 O O . ALA B 1 259 ? 3.938 30.766 -1.146 1 98.25 259 ALA B O 1
ATOM 7748 N N . ARG B 1 260 ? 3.295 29.984 0.859 1 97.81 260 ARG B N 1
ATOM 7749 C CA . ARG B 1 260 ? 4.594 29.375 1.131 1 97.81 260 ARG B CA 1
ATOM 7750 C C . ARG B 1 260 ? 4.891 28.266 0.139 1 97.81 260 ARG B C 1
ATOM 7752 O O . ARG B 1 260 ? 6.027 28.109 -0.315 1 97.81 260 ARG B O 1
ATOM 7759 N N . PHE B 1 261 ? 3.959 27.453 -0.101 1 98.12 261 PHE B N 1
ATOM 7760 C CA . PHE B 1 261 ? 4.133 26.359 -1.052 1 98.12 261 PHE B CA 1
ATOM 7761 C C . PHE B 1 261 ? 4.477 26.891 -2.436 1 98.12 261 PHE B C 1
ATOM 7763 O O . PHE B 1 261 ? 5.344 26.344 -3.119 1 98.12 261 PHE B O 1
ATOM 7770 N N . ASP B 1 262 ? 3.773 27.938 -2.873 1 98.44 262 ASP B N 1
ATOM 7771 C CA . ASP B 1 262 ? 4.082 28.578 -4.148 1 98.44 262 ASP B CA 1
ATOM 7772 C C . ASP B 1 262 ? 5.539 29.031 -4.195 1 98.44 262 ASP B C 1
ATOM 7774 O O . ASP B 1 262 ? 6.215 28.859 -5.211 1 98.44 262 ASP B O 1
ATOM 7778 N N . ALA B 1 263 ? 5.984 29.625 -3.131 1 98.62 263 ALA B N 1
ATOM 7779 C CA . ALA B 1 263 ? 7.371 30.094 -3.072 1 98.62 263 ALA B CA 1
ATOM 7780 C C . ALA B 1 263 ? 8.344 28.922 -3.15 1 98.62 263 ALA B C 1
ATOM 7782 O O . ALA B 1 263 ? 9.43 29.047 -3.725 1 98.62 263 ALA B O 1
ATOM 7783 N N . GLU B 1 264 ? 7.98 27.781 -2.51 1 98.38 264 GLU B N 1
ATOM 7784 C CA . GLU B 1 264 ? 8.797 26.578 -2.631 1 98.38 264 GLU B CA 1
ATOM 7785 C C . GLU B 1 264 ? 8.852 26.078 -4.074 1 98.38 264 GLU B C 1
ATOM 7787 O O . GLU B 1 264 ? 9.891 25.625 -4.543 1 98.38 264 GLU B O 1
ATOM 7792 N N . ARG B 1 265 ? 7.68 26.125 -4.711 1 98.12 265 ARG B N 1
ATOM 7793 C CA . ARG B 1 265 ? 7.637 25.719 -6.109 1 98.12 265 ARG B CA 1
ATOM 7794 C C . ARG B 1 265 ? 8.523 26.609 -6.973 1 98.12 265 ARG B C 1
ATOM 7796 O O . ARG B 1 265 ? 9.312 26.125 -7.781 1 98.12 265 ARG B O 1
ATOM 7803 N N . LEU B 1 266 ? 8.469 27.875 -6.777 1 98.38 266 LEU B N 1
ATOM 7804 C CA . LEU B 1 266 ? 9.305 28.812 -7.508 1 98.38 266 LEU B CA 1
ATOM 7805 C C . LEU B 1 266 ? 10.781 28.562 -7.246 1 98.38 266 LEU B C 1
ATOM 7807 O O . LEU B 1 266 ? 11.609 28.688 -8.148 1 98.38 266 LEU B O 1
ATOM 7811 N N . SER B 1 267 ? 11.086 28.234 -6.027 1 98.12 267 SER B N 1
ATOM 7812 C CA . SER B 1 267 ? 12.461 27.922 -5.648 1 98.12 267 SER B CA 1
ATOM 7813 C C . SER B 1 267 ? 13 26.734 -6.441 1 98.12 267 SER B C 1
ATOM 7815 O O . SER B 1 267 ? 14.219 26.531 -6.52 1 98.12 267 SER B O 1
ATOM 7817 N N . ASN B 1 268 ? 12.133 25.953 -7 1 96.38 268 ASN B N 1
ATOM 7818 C CA . ASN B 1 268 ? 12.492 24.766 -7.777 1 96.38 268 ASN B CA 1
ATOM 7819 C C . ASN B 1 268 ? 12.109 24.922 -9.242 1 96.38 268 ASN B C 1
ATOM 7821 O O . ASN B 1 268 ? 11.914 23.922 -9.945 1 96.38 268 ASN B O 1
ATOM 7825 N N . ASN B 1 269 ? 11.82 26.141 -9.656 1 95.69 269 ASN B N 1
ATOM 7826 C CA . ASN B 1 269 ? 11.523 26.516 -11.031 1 95.69 269 ASN B CA 1
ATOM 7827 C C . ASN B 1 269 ? 10.211 25.891 -11.508 1 95.69 269 ASN B C 1
ATOM 7829 O O . ASN B 1 269 ? 10.109 25.453 -12.656 1 95.69 269 ASN B O 1
ATOM 7833 N N . LEU B 1 270 ? 9.352 25.672 -10.648 1 97.06 270 LEU B N 1
ATOM 7834 C CA . LEU B 1 270 ? 8.008 25.203 -10.961 1 97.06 270 LEU B CA 1
ATOM 7835 C C . LEU B 1 270 ? 7.008 26.344 -10.93 1 97.06 270 LEU B C 1
ATOM 7837 O O . LEU B 1 270 ? 7.184 27.312 -10.18 1 97.06 270 LEU B O 1
ATOM 7841 N N . PRO B 1 271 ? 5.969 26.281 -11.805 1 96.75 271 PRO B N 1
ATOM 7842 C CA . PRO B 1 271 ? 4.926 27.312 -11.703 1 96.75 271 PRO B CA 1
ATOM 7843 C C . PRO B 1 271 ? 4.141 27.219 -10.398 1 96.75 271 PRO B C 1
ATOM 7845 O O . PRO B 1 271 ? 4.125 26.172 -9.75 1 96.75 271 PRO B O 1
ATOM 7848 N N . ARG B 1 272 ? 3.539 28.375 -10.031 1 96.38 272 ARG B N 1
ATOM 7849 C CA . ARG B 1 272 ? 2.67 28.375 -8.859 1 96.38 272 ARG B CA 1
ATOM 7850 C C . ARG B 1 272 ? 1.537 27.375 -9.008 1 96.38 272 ARG B C 1
ATOM 7852 O O . ARG B 1 272 ? 1.149 27.031 -10.133 1 96.38 272 ARG B O 1
ATOM 7859 N N . VAL B 1 273 ? 1.03 26.906 -7.914 1 96.69 273 VAL B N 1
ATOM 7860 C CA . VAL B 1 273 ? 0.06 25.812 -7.883 1 96.69 273 VAL B CA 1
ATOM 7861 C C . VAL B 1 273 ? -1.261 26.281 -8.492 1 96.69 273 VAL B C 1
ATOM 7863 O O . VAL B 1 273 ? -1.646 27.438 -8.336 1 96.69 273 VAL B O 1
ATOM 7866 N N . GLU B 1 274 ? -1.944 25.406 -9.156 1 95.5 274 GLU B N 1
ATOM 7867 C CA . GLU B 1 274 ? -3.256 25.688 -9.734 1 95.5 274 GLU B CA 1
ATOM 7868 C C . GLU B 1 274 ? -4.371 25.062 -8.891 1 95.5 274 GLU B C 1
ATOM 7870 O O . GLU B 1 274 ? -4.188 24 -8.297 1 95.5 274 GLU B O 1
ATOM 7875 N N . ALA B 1 275 ? -5.5 25.719 -8.93 1 97.19 275 ALA B N 1
ATOM 7876 C CA . ALA B 1 275 ? -6.648 25.25 -8.156 1 97.19 275 ALA B CA 1
ATOM 7877 C C . ALA B 1 275 ? -7.172 23.922 -8.711 1 97.19 275 ALA B C 1
ATOM 7879 O O . ALA B 1 275 ? -7.156 23.688 -9.922 1 97.19 275 ALA B O 1
ATOM 7880 N N . ILE B 1 276 ? -7.625 23.078 -7.836 1 95.94 276 ILE B N 1
ATOM 7881 C CA . ILE B 1 276 ? -8.289 21.844 -8.211 1 95.94 276 ILE B CA 1
ATOM 7882 C C . ILE B 1 276 ? -9.719 22.141 -8.656 1 95.94 276 ILE B C 1
ATOM 7884 O O . ILE B 1 276 ? -10.195 23.266 -8.523 1 95.94 276 ILE B O 1
ATOM 7888 N N . GLY B 1 277 ? -10.398 21.203 -9.305 1 90.88 277 GLY B N 1
ATOM 7889 C CA . GLY B 1 277 ? -11.766 21.406 -9.75 1 90.88 277 GLY B CA 1
ATOM 7890 C C . GLY B 1 277 ? -12.555 20.109 -9.852 1 90.88 277 GLY B C 1
ATOM 7891 O O . GLY B 1 277 ? -12 19.062 -10.195 1 90.88 277 GLY B O 1
ATOM 7892 N N . TRP B 1 278 ? -13.812 20.266 -9.625 1 89.12 278 TRP B N 1
ATOM 7893 C CA . TRP B 1 278 ? -14.688 19.094 -9.609 1 89.12 278 TRP B CA 1
ATOM 7894 C C . TRP B 1 278 ? -14.797 18.469 -11 1 89.12 278 TRP B C 1
ATOM 7896 O O . TRP B 1 278 ? -14.953 17.266 -11.133 1 89.12 278 TRP B O 1
ATOM 7906 N N . ASP B 1 279 ? -14.719 19.234 -11.992 1 87.88 279 ASP B N 1
ATOM 7907 C CA . ASP B 1 279 ? -14.898 18.75 -13.359 1 87.88 279 ASP B CA 1
ATOM 7908 C C . ASP B 1 279 ? -13.555 18.609 -14.07 1 87.88 279 ASP B C 1
ATOM 7910 O O . ASP B 1 279 ? -13.508 18.312 -15.266 1 87.88 279 ASP B O 1
ATOM 7914 N N . LYS B 1 280 ? -12.555 18.797 -13.344 1 89.12 280 LYS B N 1
ATOM 7915 C CA . LYS B 1 280 ? -11.234 18.734 -13.961 1 89.12 280 LYS B CA 1
ATOM 7916 C C . LYS B 1 280 ? -10.547 17.406 -13.641 1 89.12 280 LYS B C 1
ATOM 7918 O O . LYS B 1 280 ? -10.719 16.859 -12.555 1 89.12 280 LYS B O 1
ATOM 7923 N N . THR B 1 281 ? -9.812 16.938 -14.656 1 93.31 281 THR B N 1
ATOM 7924 C CA . THR B 1 281 ? -8.969 15.766 -14.461 1 93.31 281 THR B CA 1
ATOM 7925 C C . THR B 1 281 ? -7.781 16.094 -13.57 1 93.31 281 THR B C 1
ATOM 7927 O O . THR B 1 281 ? -7.172 17.156 -13.703 1 93.31 281 THR B O 1
ATOM 7930 N N . ILE B 1 282 ? -7.562 15.266 -12.602 1 95.69 282 ILE B N 1
ATOM 7931 C CA . ILE B 1 282 ? -6.324 15.359 -11.836 1 95.69 282 ILE B CA 1
ATOM 7932 C C . ILE B 1 282 ? -5.207 14.617 -12.57 1 95.69 282 ILE B C 1
ATOM 7934 O O . ILE B 1 282 ? -5.047 13.406 -12.406 1 95.69 282 ILE B O 1
ATOM 7938 N N . HIS B 1 283 ? -4.418 15.305 -13.195 1 93.38 283 HIS B N 1
ATOM 7939 C CA . HIS B 1 283 ? -3.436 14.719 -14.094 1 93.38 283 HIS B CA 1
ATOM 7940 C C . HIS B 1 283 ? -2.291 14.07 -13.32 1 93.38 283 HIS B C 1
ATOM 7942 O O . HIS B 1 283 ? -1.764 13.039 -13.742 1 93.38 283 HIS B O 1
ATOM 7948 N N . GLU B 1 284 ? -1.948 14.68 -12.227 1 92.38 284 GLU B N 1
ATOM 7949 C CA . GLU B 1 284 ? -0.791 14.188 -11.492 1 92.38 284 GLU B CA 1
ATOM 7950 C C . GLU B 1 284 ? -1.202 13.148 -10.445 1 92.38 284 GLU B C 1
ATOM 7952 O O . GLU B 1 284 ? -2.092 13.398 -9.633 1 92.38 284 GLU B O 1
ATOM 7957 N N . GLY B 1 285 ? -0.57 11.969 -10.484 1 94.44 285 GLY B N 1
ATOM 7958 C CA . GLY B 1 285 ? -0.748 10.977 -9.438 1 94.44 285 GLY B CA 1
ATOM 7959 C C . GLY B 1 285 ? 0.068 11.273 -8.195 1 94.44 285 GLY B C 1
ATOM 7960 O O . GLY B 1 285 ? 0.652 12.352 -8.07 1 94.44 285 GLY B O 1
ATOM 7961 N N . PHE B 1 286 ? -0.015 10.32 -7.277 1 95.94 286 PHE B N 1
ATOM 7962 C CA . PHE B 1 286 ? 0.725 10.477 -6.031 1 95.94 286 PHE B CA 1
ATOM 7963 C C . PHE B 1 286 ? 0.81 9.148 -5.285 1 95.94 286 PHE B C 1
ATOM 7965 O O . PHE B 1 286 ? -0.166 8.398 -5.234 1 95.94 286 PHE B O 1
ATOM 7972 N N . ALA B 1 287 ? 1.956 8.867 -4.789 1 96 287 ALA B N 1
ATOM 7973 C CA . ALA B 1 287 ? 2.164 7.73 -3.902 1 96 287 ALA B CA 1
ATOM 7974 C C . ALA B 1 287 ? 2.736 8.172 -2.561 1 96 287 ALA B C 1
ATOM 7976 O O . ALA B 1 287 ? 3.883 8.625 -2.484 1 96 287 ALA B O 1
ATOM 7977 N N . PRO B 1 288 ? 2.027 7.996 -1.484 1 95.38 288 PRO B N 1
ATOM 7978 C CA . PRO B 1 288 ? 2.471 8.508 -0.187 1 95.38 288 PRO B CA 1
ATOM 7979 C C . PRO B 1 288 ? 3.6 7.68 0.421 1 95.38 288 PRO B C 1
ATOM 7981 O O . PRO B 1 288 ? 4.41 8.203 1.191 1 95.38 288 PRO B O 1
ATOM 7984 N N . HIS B 1 289 ? 3.602 6.316 0.199 1 95.19 289 HIS B N 1
ATOM 7985 C CA . HIS B 1 289 ? 4.574 5.383 0.757 1 95.19 289 HIS B CA 1
ATOM 7986 C C . HIS B 1 289 ? 4.57 5.43 2.281 1 95.19 289 HIS B C 1
ATOM 7988 O O . HIS B 1 289 ? 5.629 5.488 2.908 1 95.19 289 HIS B O 1
ATOM 7994 N N . MET B 1 290 ? 3.447 5.543 2.869 1 96.31 290 MET B N 1
ATOM 7995 C CA . MET B 1 290 ? 3.238 5.508 4.312 1 96.31 290 MET B CA 1
ATOM 7996 C C . MET B 1 290 ? 2.145 4.512 4.684 1 96.31 290 MET B C 1
ATOM 7998 O O . MET B 1 290 ? 1.313 4.156 3.844 1 96.31 290 MET B O 1
ATOM 8002 N N . SER B 1 291 ? 2.158 4.125 5.941 1 96.12 291 SER B N 1
ATOM 8003 C CA . SER B 1 291 ? 1.238 3.041 6.277 1 96.12 291 SER B CA 1
ATOM 8004 C C . SER B 1 291 ? 0.537 3.307 7.609 1 96.12 291 SER B C 1
ATOM 8006 O O . SER B 1 291 ? 1.091 3.969 8.484 1 96.12 291 SER B O 1
ATOM 8008 N N . TYR B 1 292 ? -0.688 2.797 7.715 1 97.38 292 TYR B N 1
ATOM 8009 C CA . TYR B 1 292 ? -1.354 2.631 9 1 97.38 292 TYR B CA 1
ATOM 8010 C C . TYR B 1 292 ? -0.64 1.587 9.852 1 97.38 292 TYR B C 1
ATOM 8012 O O . TYR B 1 292 ? 0.215 0.85 9.359 1 97.38 292 TYR B O 1
ATOM 8020 N N . TYR B 1 293 ? -1.012 1.545 11.125 1 96.62 293 TYR B N 1
ATOM 8021 C CA . TYR B 1 293 ? -0.425 0.581 12.047 1 96.62 293 TYR B CA 1
ATOM 8022 C C . TYR B 1 293 ? -0.786 -0.846 11.648 1 96.62 293 TYR B C 1
ATOM 8024 O O . TYR B 1 293 ? 0.073 -1.729 11.641 1 96.62 293 TYR B O 1
ATOM 8032 N N . GLU B 1 294 ? -2.057 -1.02 11.25 1 94.19 294 GLU B N 1
ATOM 8033 C CA . GLU B 1 294 ? -2.508 -2.387 11.016 1 94.19 294 GLU B CA 1
ATOM 8034 C C . GLU B 1 294 ? -3.064 -2.547 9.602 1 94.19 294 GLU B C 1
ATOM 8036 O O . GLU B 1 294 ? -2.83 -3.564 8.945 1 94.19 294 GLU B O 1
ATOM 8041 N N . GLU B 1 295 ? -3.703 -1.611 9 1 93.31 295 GLU B N 1
ATOM 8042 C CA . GLU B 1 295 ? -4.555 -1.778 7.828 1 93.31 295 GLU B CA 1
ATOM 8043 C C . GLU B 1 295 ? -3.777 -1.53 6.543 1 93.31 295 GLU B C 1
ATOM 8045 O O . GLU B 1 295 ? -4.367 -1.27 5.492 1 93.31 295 GLU B O 1
ATOM 8050 N N . GLY B 1 296 ? -2.441 -1.539 6.645 1 93.44 296 GLY B N 1
ATOM 8051 C CA . GLY B 1 296 ? -1.644 -1.454 5.434 1 93.44 296 GLY B CA 1
ATOM 8052 C C . GLY B 1 296 ? -1.306 -0.029 5.039 1 93.44 296 GLY B C 1
ATOM 8053 O O . GLY B 1 296 ? -1.368 0.881 5.871 1 93.44 296 GLY B O 1
ATOM 8054 N N . GLU B 1 297 ? -0.918 0.198 3.738 1 96.31 297 GLU B N 1
ATOM 8055 C CA . GLU B 1 297 ? -0.416 1.489 3.279 1 96.31 297 GLU B CA 1
ATOM 8056 C C . GLU B 1 297 ? -1.559 2.406 2.852 1 96.31 297 GLU B C 1
ATOM 8058 O O . GLU B 1 297 ? -2.611 1.933 2.416 1 96.31 297 GLU B O 1
ATOM 8063 N N . PHE B 1 298 ? -1.263 3.689 3.02 1 97.75 298 PHE B N 1
ATOM 8064 C CA . PHE B 1 298 ? -2.129 4.656 2.357 1 97.75 298 PHE B CA 1
ATOM 8065 C C . PHE B 1 298 ? -2.154 4.418 0.852 1 97.75 298 PHE B C 1
ATOM 8067 O O . PHE B 1 298 ? -1.106 4.23 0.231 1 97.75 298 PHE B O 1
ATOM 8074 N N . PRO B 1 299 ? -3.357 4.375 0.259 1 96.81 299 PRO B N 1
ATOM 8075 C CA . PRO B 1 299 ? -3.436 4.066 -1.171 1 96.81 299 PRO B CA 1
ATOM 8076 C C . PRO B 1 299 ? -2.762 5.125 -2.041 1 96.81 299 PRO B C 1
ATOM 8078 O O . PRO B 1 299 ? -2.816 6.316 -1.724 1 96.81 299 PRO B O 1
ATOM 8081 N N . SER B 1 300 ? -2.156 4.707 -3.137 1 96.44 300 SER B N 1
ATOM 8082 C CA . SER B 1 300 ? -1.638 5.609 -4.156 1 96.44 300 SER B CA 1
ATOM 8083 C C . SER B 1 300 ? -2.736 6.039 -5.125 1 96.44 300 SER B C 1
ATOM 8085 O O . SER B 1 300 ? -3.807 5.434 -5.164 1 96.44 300 SER B O 1
ATOM 8087 N N . ARG B 1 301 ? -2.523 7.094 -5.832 1 96.06 301 ARG B N 1
ATOM 8088 C CA . ARG B 1 301 ? -3.393 7.613 -6.883 1 96.06 301 ARG B CA 1
ATOM 8089 C C . ARG B 1 301 ? -2.664 7.66 -8.219 1 96.06 301 ARG B C 1
ATOM 8091 O O . ARG B 1 301 ? -1.647 8.344 -8.359 1 96.06 301 ARG B O 1
ATOM 8098 N N . PRO B 1 302 ? -3.172 6.953 -9.25 1 95.62 302 PRO B N 1
ATOM 8099 C CA . PRO B 1 302 ? -2.555 7.059 -10.578 1 95.62 302 PRO B CA 1
ATOM 8100 C C . PRO B 1 302 ? -2.865 8.383 -11.266 1 95.62 302 PRO B C 1
ATOM 8102 O O . PRO B 1 302 ? -3.641 9.195 -10.742 1 95.62 302 PRO B O 1
ATOM 8105 N N . ASP B 1 303 ? -2.23 8.594 -12.414 1 94.38 303 ASP B N 1
ATOM 8106 C CA . ASP B 1 303 ? -2.471 9.789 -13.219 1 94.38 303 ASP B CA 1
ATOM 8107 C C . ASP B 1 303 ? -3.893 9.797 -13.773 1 94.38 303 ASP B C 1
ATOM 8109 O O . ASP B 1 303 ? -4.539 8.75 -13.859 1 94.38 303 ASP B O 1
ATOM 8113 N N . ASP B 1 304 ? -4.344 10.961 -14.016 1 94.06 304 ASP B N 1
ATOM 8114 C CA . ASP B 1 304 ? -5.535 11.242 -14.812 1 94.06 304 ASP B CA 1
ATOM 8115 C C . ASP B 1 304 ? -6.785 10.656 -14.148 1 94.06 304 ASP B C 1
ATOM 8117 O O . ASP B 1 304 ? -7.59 10 -14.812 1 94.06 304 ASP B O 1
ATOM 8121 N N . MET B 1 305 ? -6.891 10.906 -12.922 1 95.06 305 MET B N 1
ATOM 8122 C CA . MET B 1 305 ? -8.07 10.469 -12.18 1 95.06 305 MET B CA 1
ATOM 8123 C C . MET B 1 305 ? -9.164 11.523 -12.227 1 95.06 305 MET B C 1
ATOM 8125 O O . MET B 1 305 ? -8.883 12.711 -12.406 1 95.06 305 MET B O 1
ATOM 8129 N N . HIS B 1 306 ? -10.391 11.023 -12.047 1 93.94 306 HIS B N 1
ATOM 8130 C CA . HIS B 1 306 ? -11.57 11.883 -11.945 1 93.94 306 HIS B CA 1
ATOM 8131 C C . HIS B 1 306 ? -12.359 11.57 -10.68 1 93.94 306 HIS B C 1
ATOM 8133 O O . HIS B 1 306 ? -12.391 10.43 -10.219 1 93.94 306 HIS B O 1
ATOM 8139 N N . PHE B 1 307 ? -12.969 12.641 -10.188 1 94.88 307 PHE B N 1
ATOM 8140 C CA . PHE B 1 307 ? -13.82 12.43 -9.023 1 94.88 307 PHE B CA 1
ATOM 8141 C C . PHE B 1 307 ? -15.062 11.625 -9.406 1 94.88 307 PHE B C 1
ATOM 8143 O O . PHE B 1 307 ? -15.648 11.844 -10.469 1 94.88 307 PHE B O 1
ATOM 8150 N N . LEU B 1 308 ? -15.383 10.672 -8.633 1 93.69 308 LEU B N 1
ATOM 8151 C CA . LEU B 1 308 ? -16.656 9.953 -8.703 1 93.69 308 LEU B CA 1
ATOM 8152 C C . LEU B 1 308 ? -17.5 10.211 -7.465 1 93.69 308 LEU B C 1
ATOM 8154 O O . LEU B 1 308 ? -16.984 10.68 -6.445 1 93.69 308 LEU B O 1
ATOM 8158 N N . ASP B 1 309 ? -18.766 9.969 -7.57 1 95.31 309 ASP B N 1
ATOM 8159 C CA . ASP B 1 309 ? -19.656 10.156 -6.434 1 95.31 309 ASP B CA 1
ATOM 8160 C C . ASP B 1 309 ? -19.312 9.203 -5.293 1 95.31 309 ASP B C 1
ATOM 8162 O O . ASP B 1 309 ? -18.891 8.07 -5.531 1 95.31 309 ASP B O 1
ATOM 8166 N N . LEU B 1 310 ? -19.422 9.734 -4.141 1 96.25 310 LEU B N 1
ATOM 8167 C CA . LEU B 1 310 ? -19.406 8.898 -2.947 1 96.25 310 LEU B CA 1
ATOM 8168 C C . LEU B 1 310 ? -20.812 8.398 -2.625 1 96.25 310 LEU B C 1
ATOM 8170 O O . LEU B 1 310 ? -21.812 8.969 -3.094 1 96.25 310 LEU B O 1
ATOM 8174 N N . PRO B 1 311 ? -20.906 7.301 -1.839 1 94.12 311 PRO B N 1
ATOM 8175 C CA . PRO B 1 311 ? -22.234 6.773 -1.509 1 94.12 311 PRO B CA 1
ATOM 8176 C C . PRO B 1 311 ? -23.109 7.793 -0.775 1 94.12 311 PRO B C 1
ATOM 8178 O O . PRO B 1 311 ? -24.344 7.754 -0.89 1 94.12 311 PRO B O 1
ATOM 8181 N N . PHE B 1 312 ? -22.547 8.742 -0.079 1 94.81 312 PHE B N 1
ATOM 8182 C CA . PHE B 1 312 ? -23.297 9.633 0.787 1 94.81 312 PHE B CA 1
ATOM 8183 C C . PHE B 1 312 ? -23.234 11.07 0.278 1 94.81 312 PHE B C 1
ATOM 8185 O O . PHE B 1 312 ? -23.859 11.969 0.856 1 94.81 312 PHE B O 1
ATOM 8192 N N . MET B 1 313 ? -22.5 11.375 -0.788 1 95.25 313 MET B N 1
ATOM 8193 C CA . MET B 1 313 ? -22.312 12.734 -1.308 1 95.25 313 MET B CA 1
ATOM 8194 C C . MET B 1 313 ? -21.953 12.703 -2.789 1 95.25 313 MET B C 1
ATOM 8196 O O . MET B 1 313 ? -21 12.023 -3.188 1 95.25 313 MET B O 1
ATOM 8200 N N . THR B 1 314 ? -22.656 13.469 -3.576 1 95.62 314 THR B N 1
ATOM 8201 C CA . THR B 1 314 ? -22.391 13.492 -5.008 1 95.62 314 THR B CA 1
ATOM 8202 C C . THR B 1 314 ? -21.578 14.727 -5.387 1 95.62 314 THR B C 1
ATOM 8204 O O . THR B 1 314 ? -21.547 15.703 -4.641 1 95.62 314 THR B O 1
ATOM 8207 N N . ARG B 1 315 ? -20.938 14.703 -6.527 1 94.44 315 ARG B N 1
ATOM 8208 C CA . ARG B 1 315 ? -20.203 15.852 -7.074 1 94.44 315 ARG B CA 1
ATOM 8209 C C . ARG B 1 315 ? -21.141 17.031 -7.312 1 94.44 315 ARG B C 1
ATOM 8211 O O . ARG B 1 315 ? -20.781 18.172 -7.07 1 94.44 315 ARG B O 1
ATOM 8218 N N . ASP B 1 316 ? -22.312 16.688 -7.762 1 94.62 316 ASP B N 1
ATOM 8219 C CA . ASP B 1 316 ? -23.297 17.734 -8.023 1 94.62 316 ASP B CA 1
ATOM 8220 C C . ASP B 1 316 ? -23.672 18.469 -6.738 1 94.62 316 ASP B C 1
ATOM 8222 O O . ASP B 1 316 ? -23.828 19.703 -6.742 1 94.62 316 ASP B O 1
ATOM 8226 N N . GLN B 1 317 ? -23.844 17.734 -5.691 1 95.19 317 GLN B N 1
ATOM 8227 C CA . GLN B 1 317 ? -24.141 18.359 -4.406 1 95.19 317 GLN B CA 1
ATOM 8228 C C . GLN B 1 317 ? -22.984 19.266 -3.959 1 95.19 317 GLN B C 1
ATOM 8230 O O . GLN B 1 317 ? -23.219 20.359 -3.436 1 95.19 317 GLN B O 1
ATOM 8235 N N . MET B 1 318 ? -21.828 18.859 -4.145 1 96.19 318 MET B N 1
ATOM 8236 C CA . MET B 1 318 ? -20.672 19.656 -3.793 1 96.19 318 MET B CA 1
ATOM 8237 C C . MET B 1 318 ? -20.625 20.953 -4.598 1 96.19 318 MET B C 1
ATOM 8239 O O . MET B 1 318 ? -20.297 22 -4.066 1 96.19 318 MET B O 1
ATOM 8243 N N . THR B 1 319 ? -20.969 20.875 -5.848 1 95.06 319 THR B N 1
ATOM 8244 C CA . THR B 1 319 ? -21 22.047 -6.715 1 95.06 319 THR B CA 1
ATOM 8245 C C . THR B 1 319 ? -22.062 23.031 -6.254 1 95.06 319 THR B C 1
ATOM 8247 O O . THR B 1 319 ? -21.875 24.25 -6.328 1 95.06 319 THR B O 1
ATOM 8250 N N . ARG B 1 320 ? -23.156 22.5 -5.789 1 95.44 320 ARG B N 1
ATOM 8251 C CA . ARG B 1 320 ? -24.203 23.359 -5.262 1 95.44 320 ARG B CA 1
ATOM 8252 C C . ARG B 1 320 ? -23.734 24.078 -3.998 1 95.44 320 ARG B C 1
ATOM 8254 O O . ARG B 1 320 ? -24.016 25.266 -3.816 1 95.44 320 ARG B O 1
ATOM 8261 N N . TYR B 1 321 ? -23.094 23.312 -3.115 1 96.75 321 TYR B N 1
ATOM 8262 C CA . TYR B 1 321 ? -22.562 23.953 -1.914 1 96.75 321 TYR B CA 1
ATOM 8263 C C . TYR B 1 321 ? -21.609 25.094 -2.273 1 96.75 321 TYR B C 1
ATOM 8265 O O . TYR B 1 321 ? -21.703 26.188 -1.707 1 96.75 321 TYR B O 1
ATOM 8273 N N . GLU B 1 322 ? -20.75 24.859 -3.205 1 96.69 322 GLU B N 1
ATOM 8274 C CA . GLU B 1 322 ? -19.812 25.891 -3.65 1 96.69 322 GLU B CA 1
ATOM 8275 C C . GLU B 1 322 ? -20.547 27.094 -4.207 1 96.69 322 GLU B C 1
ATOM 8277 O O . GLU B 1 322 ? -20.203 28.234 -3.895 1 96.69 322 GLU B O 1
ATOM 8282 N N . SER B 1 323 ? -21.516 26.859 -5.039 1 96.88 323 SER B N 1
ATOM 8283 C CA . SER B 1 323 ? -22.281 27.938 -5.66 1 96.88 323 SER B CA 1
ATOM 8284 C C . SER B 1 323 ? -22.953 28.812 -4.609 1 96.88 323 SER B C 1
ATOM 8286 O O . SER B 1 323 ? -23.016 30.031 -4.758 1 96.88 323 SER B O 1
ATOM 8288 N N . ARG B 1 324 ? -23.453 28.219 -3.596 1 97.5 324 ARG B N 1
ATOM 8289 C CA . ARG B 1 324 ? -24.125 28.953 -2.527 1 97.5 324 ARG B CA 1
ATOM 8290 C C . ARG B 1 324 ? -23.156 29.859 -1.791 1 97.5 324 ARG B C 1
ATOM 8292 O O . ARG B 1 324 ? -23.469 31 -1.472 1 97.5 324 ARG B O 1
ATOM 8299 N N . ILE B 1 325 ? -22.016 29.328 -1.549 1 98.12 325 ILE B N 1
ATOM 8300 C CA . ILE B 1 325 ? -21 30.109 -0.854 1 98.12 325 ILE B CA 1
ATOM 8301 C C . ILE B 1 325 ? -20.516 31.25 -1.753 1 98.12 325 ILE B C 1
ATOM 8303 O O . ILE B 1 325 ? -20.375 32.375 -1.3 1 98.12 325 ILE B O 1
ATOM 8307 N N . ARG B 1 326 ? -20.281 30.984 -3.041 1 97.75 326 ARG B N 1
ATOM 8308 C CA . ARG B 1 326 ? -19.844 32 -3.977 1 97.75 326 ARG B CA 1
ATOM 8309 C C . ARG B 1 326 ? -20.922 33.094 -4.133 1 97.75 326 ARG B C 1
ATOM 8311 O O . ARG B 1 326 ? -20.594 34.281 -4.281 1 97.75 326 ARG B O 1
ATOM 8318 N N . ASN B 1 327 ? -22.141 32.656 -4.121 1 97.38 327 ASN B N 1
ATOM 8319 C CA . ASN B 1 327 ? -23.234 33.625 -4.164 1 97.38 327 ASN B CA 1
ATOM 8320 C C . ASN B 1 327 ? -23.219 34.562 -2.945 1 97.38 327 ASN B C 1
ATOM 8322 O O . ASN B 1 327 ? -23.469 35.75 -3.062 1 97.38 327 ASN B O 1
ATOM 8326 N N . ALA B 1 328 ? -22.984 33.969 -1.801 1 98 328 ALA B N 1
ATOM 8327 C CA . ALA B 1 328 ? -22.875 34.75 -0.586 1 98 328 ALA B CA 1
ATOM 8328 C C . ALA B 1 328 ? -21.75 35.781 -0.704 1 98 328 ALA B C 1
ATOM 8330 O O . ALA B 1 328 ? -21.875 36.906 -0.262 1 98 328 ALA B O 1
ATOM 8331 N N . VAL B 1 329 ? -20.656 35.375 -1.262 1 98.19 329 VAL B N 1
ATOM 8332 C CA . VAL B 1 329 ? -19.5 36.25 -1.453 1 98.19 329 VAL B CA 1
ATOM 8333 C C . VAL B 1 329 ? -19.844 37.375 -2.406 1 98.19 329 VAL B C 1
ATOM 8335 O O . VAL B 1 329 ? -19.531 38.562 -2.131 1 98.19 329 VAL B O 1
ATOM 8338 N N . ASP B 1 330 ? -20.516 37.094 -3.514 1 97.44 330 ASP B N 1
ATOM 8339 C CA . ASP B 1 330 ? -20.875 38.094 -4.527 1 97.44 330 ASP B CA 1
ATOM 8340 C C . ASP B 1 330 ? -21.844 39.125 -3.967 1 97.44 330 ASP B C 1
ATOM 8342 O O . ASP B 1 330 ? -21.75 40.312 -4.309 1 97.44 330 ASP B O 1
ATOM 8346 N N . LYS B 1 331 ? -22.688 38.656 -3.049 1 96.94 331 LYS B N 1
ATOM 8347 C CA . LYS B 1 331 ? -23.703 39.562 -2.488 1 96.94 331 LYS B CA 1
ATOM 8348 C C . LYS B 1 331 ? -23.219 40.219 -1.202 1 96.94 331 LYS B C 1
ATOM 8350 O O . LYS B 1 331 ? -23.828 41.156 -0.709 1 96.94 331 LYS B O 1
ATOM 8355 N N . LEU B 1 332 ? -22.125 39.719 -0.658 1 97.75 332 LEU B N 1
ATOM 8356 C CA . LEU B 1 332 ? -21.609 40.125 0.645 1 97.75 332 LEU B CA 1
ATOM 8357 C C . LEU B 1 332 ? -22.672 39.938 1.728 1 97.75 332 LEU B C 1
ATOM 8359 O O . LEU B 1 332 ? -22.812 40.812 2.6 1 97.75 332 LEU B O 1
ATOM 8363 N N . LYS B 1 333 ? -23.359 38.844 1.509 1 97 333 LYS B N 1
ATOM 8364 C CA . LYS B 1 333 ? -24.438 38.5 2.432 1 97 333 LYS B CA 1
ATOM 8365 C C . LYS B 1 333 ? -24.641 37 2.488 1 97 333 LYS B C 1
ATOM 8367 O O . LYS B 1 333 ? -24.688 36.312 1.453 1 97 333 LYS B O 1
ATOM 8372 N N . ALA B 1 334 ? -24.734 36.469 3.742 1 97.19 334 ALA B N 1
ATOM 8373 C CA . ALA B 1 334 ? -25.031 35.062 3.945 1 97.19 334 ALA B CA 1
ATOM 8374 C C . ALA B 1 334 ? -26.406 34.875 4.578 1 97.19 334 ALA B C 1
ATOM 8376 O O . ALA B 1 334 ? -27 35.812 5.098 1 97.19 334 ALA B O 1
ATOM 8377 N N . TYR B 1 335 ? -26.859 33.688 4.453 1 93.06 335 TYR B N 1
ATOM 8378 C CA . TYR B 1 335 ? -28.141 33.344 5.039 1 93.06 335 TYR B CA 1
ATOM 8379 C C . TYR B 1 335 ? -27.969 32.594 6.355 1 93.06 335 TYR B C 1
ATOM 8381 O O . TYR B 1 335 ? -27.391 31.516 6.383 1 93.06 335 TYR B O 1
ATOM 8389 N N . GLY B 1 336 ? -28.344 33.188 7.449 1 89.88 336 GLY B N 1
ATOM 8390 C CA . GLY B 1 336 ? -28.297 32.531 8.75 1 89.88 336 GLY B CA 1
ATOM 8391 C C . GLY B 1 336 ? -29.641 31.984 9.188 1 89.88 336 GLY B C 1
ATOM 8392 O O . GLY B 1 336 ? -30.641 32.094 8.469 1 89.88 336 GLY B O 1
ATOM 8393 N N . PRO B 1 337 ? -29.672 31.312 10.344 1 86 337 PRO B N 1
ATOM 8394 C CA . PRO B 1 337 ? -30.906 30.719 10.844 1 86 337 PRO B CA 1
ATOM 8395 C C . PRO B 1 337 ? -31.984 31.766 11.141 1 86 337 PRO B C 1
ATOM 8397 O O . PRO B 1 337 ? -33.188 31.5 11 1 86 337 PRO B O 1
ATOM 8400 N N . ASN B 1 338 ? -31.578 32.875 11.578 1 87.88 338 ASN B N 1
ATOM 8401 C CA . ASN B 1 338 ? -32.531 33.938 11.961 1 87.88 338 ASN B CA 1
ATOM 8402 C C . ASN B 1 338 ? -32.562 35.062 10.93 1 87.88 338 ASN B C 1
ATOM 8404 O O . ASN B 1 338 ? -33 36.156 11.242 1 87.88 338 ASN B O 1
ATOM 8408 N N . GLY B 1 339 ? -32 34.844 9.828 1 89.69 339 GLY B N 1
ATOM 8409 C CA . GLY B 1 339 ? -32.031 35.844 8.781 1 89.69 339 GLY B CA 1
ATOM 8410 C C . GLY B 1 339 ? -30.656 36.094 8.164 1 89.69 339 GLY B C 1
ATOM 8411 O O . GLY B 1 339 ? -29.703 35.375 8.461 1 89.69 339 GLY B O 1
ATOM 8412 N N . PRO B 1 340 ? -30.656 37.188 7.363 1 92.44 340 PRO B N 1
ATOM 8413 C CA . PRO B 1 340 ? -29.406 37.438 6.648 1 92.44 340 PRO B CA 1
ATOM 8414 C C . PRO B 1 340 ? -28.297 37.969 7.562 1 92.44 340 PRO B C 1
ATOM 8416 O O . PRO B 1 340 ? -28.562 38.719 8.484 1 92.44 340 PRO B O 1
ATOM 8419 N N . VAL B 1 341 ? -27.125 37.531 7.293 1 95.12 341 VAL B N 1
ATOM 8420 C CA . VAL B 1 341 ? -25.922 37.938 7.984 1 95.12 341 VAL B CA 1
ATOM 8421 C C . VAL B 1 341 ? -24.984 38.656 7.004 1 95.12 341 VAL B C 1
ATOM 8423 O O . VAL B 1 341 ? -24.672 38.125 5.938 1 95.12 341 VAL B O 1
ATOM 8426 N N . SER B 1 342 ? -24.547 39.844 7.391 1 96.19 342 SER B N 1
ATOM 8427 C CA . SER B 1 342 ? -23.703 40.625 6.496 1 96.19 342 SER B CA 1
ATOM 8428 C C . SER B 1 342 ? -22.266 40.094 6.473 1 96.19 342 SER B C 1
ATOM 8430 O O . SER B 1 342 ? -21.703 39.781 7.52 1 96.19 342 SER B O 1
ATOM 8432 N N . LEU B 1 343 ? -21.703 40.031 5.285 1 97.19 343 LEU B N 1
ATOM 8433 C CA . LEU B 1 343 ? -20.281 39.719 5.113 1 97.19 343 LEU B CA 1
ATOM 8434 C C . LEU B 1 343 ? -19.469 40.969 4.871 1 97.19 343 LEU B C 1
ATOM 8436 O O . LEU B 1 343 ? -18.234 40.938 4.871 1 97.19 343 LEU B O 1
ATOM 8440 N N . ASN B 1 344 ? -20.172 42 4.68 1 95.44 344 ASN B N 1
ATOM 8441 C CA . ASN B 1 344 ? -19.5 43.312 4.566 1 95.44 344 ASN B CA 1
ATOM 8442 C C . ASN B 1 344 ? -19.344 43.969 5.926 1 95.44 344 ASN B C 1
ATOM 8444 O O . ASN B 1 344 ? -19.922 45.031 6.172 1 95.44 344 ASN B O 1
ATOM 8448 N N . SER B 1 345 ? -18.656 43.406 6.781 1 91.12 345 SER B N 1
ATOM 8449 C CA . SER B 1 345 ? -18.375 43.844 8.141 1 91.12 345 SER B CA 1
ATOM 8450 C C . SER B 1 345 ? -17 43.375 8.594 1 91.12 345 SER B C 1
ATOM 8452 O O . SER B 1 345 ? -16.328 42.625 7.895 1 91.12 345 SER B O 1
ATOM 8454 N N . SER B 1 346 ? -16.609 43.875 9.742 1 90.44 346 SER B N 1
ATOM 8455 C CA . SER B 1 346 ? -15.32 43.469 10.289 1 90.44 346 SER B CA 1
ATOM 8456 C C . SER B 1 346 ? -15.297 41.969 10.625 1 90.44 346 SER B C 1
ATOM 8458 O O . SER B 1 346 ? -14.227 41.375 10.727 1 90.44 346 SER B O 1
ATOM 8460 N N . GLU B 1 347 ? -16.453 41.375 10.703 1 94.44 347 GLU B N 1
ATOM 8461 C CA . GLU B 1 347 ? -16.547 39.938 11.039 1 94.44 347 GLU B CA 1
ATOM 8462 C C . GLU B 1 347 ? -16.797 39.094 9.797 1 94.44 347 GLU B C 1
ATOM 8464 O O . GLU B 1 347 ? -16.828 37.875 9.875 1 94.44 347 GLU B O 1
ATOM 8469 N N . GLY B 1 348 ? -16.953 39.688 8.672 1 97.19 348 GLY B N 1
ATOM 8470 C CA . GLY B 1 348 ? -17.328 39 7.449 1 97.19 348 GLY B CA 1
ATOM 8471 C C . GLY B 1 348 ? -16.375 37.906 7.07 1 97.19 348 GLY B C 1
ATOM 8472 O O . GLY B 1 348 ? -16.797 36.812 6.699 1 97.19 348 GLY B O 1
ATOM 8473 N N . ILE B 1 349 ? -15.094 38.156 7.145 1 97.94 349 ILE B N 1
ATOM 8474 C CA . ILE B 1 349 ? -14.078 37.188 6.773 1 97.94 349 ILE B CA 1
ATOM 8475 C C . ILE B 1 349 ? -14.141 36 7.73 1 97.94 349 ILE B C 1
ATOM 8477 O O . ILE B 1 349 ? -13.883 34.844 7.332 1 97.94 349 ILE B O 1
ATOM 8481 N N . ASP B 1 350 ? -14.414 36.25 8.984 1 97.75 350 ASP B N 1
ATOM 8482 C CA . ASP B 1 350 ? -14.555 35.188 9.984 1 97.75 350 ASP B CA 1
ATOM 8483 C C . ASP B 1 350 ? -15.758 34.312 9.688 1 97.75 350 ASP B C 1
ATOM 8485 O O . ASP B 1 350 ? -15.664 33.062 9.758 1 97.75 350 ASP B O 1
ATOM 8489 N N . ILE B 1 351 ? -16.875 34.906 9.367 1 97.62 351 ILE B N 1
ATOM 8490 C CA . ILE B 1 351 ? -18.094 34.188 9.031 1 97.62 351 ILE B CA 1
ATOM 8491 C C . ILE B 1 351 ? -17.875 33.344 7.777 1 97.62 351 ILE B C 1
ATOM 8493 O O . ILE B 1 351 ? -18.234 32.188 7.738 1 97.62 351 ILE B O 1
ATOM 8497 N N . LEU B 1 352 ? -17.234 33.938 6.73 1 98.44 352 LEU B N 1
ATOM 8498 C CA . LEU B 1 352 ? -16.938 33.188 5.504 1 98.44 352 LEU B CA 1
ATOM 8499 C C . LEU B 1 352 ? -16.016 32.031 5.785 1 98.44 352 LEU B C 1
ATOM 8501 O O . LEU B 1 352 ? -16.188 30.938 5.234 1 98.44 352 LEU B O 1
ATOM 8505 N N . GLY B 1 353 ? -15 32.281 6.633 1 98.44 353 GLY B N 1
ATOM 8506 C CA . GLY B 1 353 ? -14.117 31.203 7.023 1 98.44 353 GLY B CA 1
ATOM 8507 C C . GLY B 1 353 ? -14.836 30.047 7.68 1 98.44 353 GLY B C 1
ATOM 8508 O O . GLY B 1 353 ? -14.539 28.875 7.402 1 98.44 353 GLY B O 1
ATOM 8509 N N . ASN B 1 354 ? -15.766 30.328 8.555 1 97.88 354 ASN B N 1
ATOM 8510 C CA . ASN B 1 354 ? -16.578 29.297 9.172 1 97.88 354 ASN B CA 1
ATOM 8511 C C . ASN B 1 354 ? -17.375 28.516 8.125 1 97.88 354 ASN B C 1
ATOM 8513 O O . ASN B 1 354 ? -17.469 27.281 8.211 1 97.88 354 ASN B O 1
ATOM 8517 N N . MET B 1 355 ? -17.906 29.203 7.168 1 98.12 355 MET B N 1
ATOM 8518 C CA . MET B 1 355 ? -18.703 28.578 6.113 1 98.12 355 MET B CA 1
ATOM 8519 C C . MET B 1 355 ? -17.859 27.656 5.262 1 98.12 355 MET B C 1
ATOM 8521 O O . MET B 1 355 ? -18.25 26.516 4.98 1 98.12 355 MET B O 1
ATOM 8525 N N . VAL B 1 356 ? -16.656 28.109 4.879 1 98.44 356 VAL B N 1
ATOM 8526 C CA . VAL B 1 356 ? -15.781 27.344 4.004 1 98.44 356 VAL B CA 1
ATOM 8527 C C . VAL B 1 356 ? -15.258 26.109 4.742 1 98.44 356 VAL B C 1
ATOM 8529 O O . VAL B 1 356 ? -15.195 25.031 4.172 1 98.44 356 VAL B O 1
ATOM 8532 N N . GLU B 1 357 ? -14.883 26.266 5.996 1 97.69 357 GLU B N 1
ATOM 8533 C CA . GLU B 1 357 ? -14.406 25.125 6.789 1 97.69 357 GLU B CA 1
ATOM 8534 C C . GLU B 1 357 ? -15.547 24.156 7.105 1 97.69 357 GLU B C 1
ATOM 8536 O O . GLU B 1 357 ? -15.32 22.953 7.262 1 97.69 357 GLU B O 1
ATOM 8541 N N . ALA B 1 358 ? -16.75 24.734 7.207 1 96.75 358 ALA B N 1
ATOM 8542 C CA . ALA B 1 358 ? -17.938 24 7.625 1 96.75 358 ALA B CA 1
ATOM 8543 C C . ALA B 1 358 ? -17.844 23.594 9.094 1 96.75 358 ALA B C 1
ATOM 8545 O O . ALA B 1 358 ? -18.016 22.422 9.438 1 96.75 358 ALA B O 1
ATOM 8546 N N . ASN B 1 359 ? -17.578 24.531 9.93 1 95.81 359 ASN B N 1
ATOM 8547 C CA . ASN B 1 359 ? -17.516 24.234 11.359 1 95.81 359 ASN B CA 1
ATOM 8548 C C . ASN B 1 359 ? -18.844 24.562 12.055 1 95.81 359 ASN B C 1
ATOM 8550 O O . ASN B 1 359 ? -19.812 24.953 11.398 1 95.81 359 ASN B O 1
ATOM 8554 N N . GLU B 1 360 ? -18.922 24.406 13.359 1 94.31 360 GLU B N 1
ATOM 8555 C CA . GLU B 1 360 ? -20.172 24.484 14.109 1 94.31 360 GLU B CA 1
ATOM 8556 C C . GLU B 1 360 ? -20.672 25.922 14.188 1 94.31 360 GLU B C 1
ATOM 8558 O O . GLU B 1 360 ? -21.828 26.156 14.523 1 94.31 360 GLU B O 1
ATOM 8563 N N . ASN B 1 361 ? -19.859 26.922 13.844 1 93.69 361 ASN B N 1
ATOM 8564 C CA . ASN B 1 361 ? -20.25 28.328 13.875 1 93.69 361 ASN B CA 1
ATOM 8565 C C . ASN B 1 361 ? -20.766 28.797 12.516 1 93.69 361 ASN B C 1
ATOM 8567 O O . ASN B 1 361 ? -21.109 29.969 12.352 1 93.69 361 ASN B O 1
ATOM 8571 N N . THR B 1 362 ? -20.875 27.953 11.617 1 95.25 362 THR B N 1
ATOM 8572 C CA . THR B 1 362 ? -21.422 28.281 10.305 1 95.25 362 THR B CA 1
ATOM 8573 C C . THR B 1 362 ? -22.891 28.719 10.422 1 95.25 362 THR B C 1
ATOM 8575 O O . THR B 1 362 ? -23.703 28.031 11.047 1 95.25 362 THR B O 1
ATOM 8578 N N . PRO B 1 363 ? -23.312 29.906 9.961 1 94.31 363 PRO B N 1
ATOM 8579 C CA . PRO B 1 363 ? -24.672 30.406 10.109 1 94.31 363 PRO B CA 1
ATOM 8580 C C . PRO B 1 363 ? -25.719 29.422 9.594 1 94.31 363 PRO B C 1
ATOM 8582 O O . PRO B 1 363 ? -26.828 29.359 10.141 1 94.31 363 PRO B O 1
ATOM 8585 N N . ASN B 1 364 ? -25.609 28.578 8.719 1 94.06 364 ASN B N 1
ATOM 8586 C CA . ASN B 1 364 ? -26.516 27.594 8.133 1 94.06 364 ASN B CA 1
ATOM 8587 C C . ASN B 1 364 ? -25.75 26.438 7.516 1 94.06 364 ASN B C 1
ATOM 8589 O O . ASN B 1 364 ? -25.75 26.25 6.297 1 94.06 364 ASN B O 1
ATOM 8593 N N . LEU B 1 365 ? -25.375 25.656 8.422 1 93.75 365 LEU B N 1
ATOM 8594 C CA . LEU B 1 365 ? -24.453 24.594 8.023 1 93.75 365 LEU B CA 1
ATOM 8595 C C . LEU B 1 365 ? -25.125 23.641 7.035 1 93.75 365 LEU B C 1
ATOM 8597 O O . LEU B 1 365 ? -24.469 23.172 6.098 1 93.75 365 LEU B O 1
ATOM 8601 N N . ALA B 1 366 ? -26.422 23.312 7.25 1 92.19 366 ALA B N 1
ATOM 8602 C CA . ALA B 1 366 ? -27.141 22.391 6.371 1 92.19 366 ALA B CA 1
ATOM 8603 C C . ALA B 1 366 ? -27.234 22.953 4.957 1 92.19 366 ALA B C 1
ATOM 8605 O O . ALA B 1 366 ? -27.188 22.203 3.98 1 92.19 366 ALA B O 1
ATOM 8606 N N . PHE B 1 367 ? -27.391 24.25 4.844 1 94.62 367 PHE B N 1
ATOM 8607 C CA . PHE B 1 367 ? -27.562 24.922 3.559 1 94.62 367 PHE B CA 1
ATOM 8608 C C . PHE B 1 367 ? -26.234 25.047 2.832 1 94.62 367 PHE B C 1
ATOM 8610 O O . PHE B 1 367 ? -26.141 24.766 1.636 1 94.62 367 PHE B O 1
ATOM 8617 N N . TYR B 1 368 ? -25.172 25.438 3.48 1 96.44 368 TYR B N 1
ATOM 8618 C CA . TYR B 1 368 ? -23.891 25.75 2.85 1 96.44 368 TYR B CA 1
ATOM 8619 C C . TYR B 1 368 ? -23.031 24.5 2.721 1 96.44 368 TYR B C 1
ATOM 8621 O O . TYR B 1 368 ? -22.078 24.469 1.931 1 96.44 368 TYR B O 1
ATOM 8629 N N . GLY B 1 369 ? -23.328 23.453 3.52 1 95.06 369 GLY B N 1
ATOM 8630 C CA . GLY B 1 369 ? -22.609 22.188 3.402 1 95.06 369 GLY B CA 1
ATOM 8631 C C . GLY B 1 369 ? -21.172 22.281 3.867 1 95.06 369 GLY B C 1
ATOM 8632 O O . GLY B 1 369 ? -20.766 23.266 4.469 1 95.06 369 GLY B O 1
ATOM 8633 N N . SER B 1 370 ? -20.359 21.188 3.629 1 95.94 370 SER B N 1
ATOM 8634 C CA . SER B 1 370 ? -18.984 21.062 4.105 1 95.94 370 SER B CA 1
ATOM 8635 C C . SER B 1 370 ? -18 20.906 2.945 1 95.94 370 SER B C 1
ATOM 8637 O O . SER B 1 370 ? -17.422 19.844 2.76 1 95.94 370 SER B O 1
ATOM 8639 N N . ILE B 1 371 ? -17.75 21.953 2.254 1 96.06 371 ILE B N 1
ATOM 8640 C CA . ILE B 1 371 ? -16.969 21.844 1.032 1 96.06 371 ILE B CA 1
ATOM 8641 C C . ILE B 1 371 ? -15.523 21.484 1.381 1 96.06 371 ILE B C 1
ATOM 8643 O O . ILE B 1 371 ? -14.906 20.656 0.703 1 96.06 371 ILE B O 1
ATOM 8647 N N . HIS B 1 372 ? -14.938 22.047 2.445 1 97.81 372 HIS B N 1
ATOM 8648 C CA . HIS B 1 372 ? -13.555 21.766 2.811 1 97.81 372 HIS B CA 1
ATOM 8649 C C . HIS B 1 372 ? -13.391 20.312 3.232 1 97.81 372 HIS B C 1
ATOM 8651 O O . HIS B 1 372 ? -12.578 19.578 2.66 1 97.81 372 HIS B O 1
ATOM 8657 N N . ASN B 1 373 ? -14.172 19.844 4.172 1 97.38 373 ASN B N 1
ATOM 8658 C CA . ASN B 1 373 ? -14 18.516 4.758 1 97.38 373 ASN B CA 1
ATOM 8659 C C . ASN B 1 373 ? -14.344 17.406 3.762 1 97.38 373 ASN B C 1
ATOM 8661 O O . ASN B 1 373 ? -13.641 16.406 3.684 1 97.38 373 ASN B O 1
ATOM 8665 N N . LEU B 1 374 ? -15.422 17.625 3.031 1 96.94 374 LEU B N 1
ATOM 8666 C CA . LEU B 1 374 ? -15.859 16.594 2.098 1 96.94 374 LEU B CA 1
ATOM 8667 C C . LEU B 1 374 ? -14.914 16.516 0.902 1 96.94 374 LEU B C 1
ATOM 8669 O O . LEU B 1 374 ? -14.719 15.43 0.34 1 96.94 374 LEU B O 1
ATOM 8673 N N . PHE B 1 375 ? -14.32 17.641 0.492 1 97.38 375 PHE B N 1
ATOM 8674 C CA . PHE B 1 375 ? -13.312 17.594 -0.565 1 97.38 375 PHE B CA 1
ATOM 8675 C C . PHE B 1 375 ? -12.133 16.719 -0.152 1 97.38 375 PHE B C 1
ATOM 8677 O O . PHE B 1 375 ? -11.602 15.961 -0.966 1 97.38 375 PHE B O 1
ATOM 8684 N N . HIS B 1 376 ? -11.703 16.812 1.12 1 98.12 376 HIS B N 1
ATOM 8685 C CA . HIS B 1 376 ? -10.68 15.922 1.654 1 98.12 376 HIS B CA 1
ATOM 8686 C C . HIS B 1 376 ? -11.07 14.461 1.469 1 98.12 376 HIS B C 1
ATOM 8688 O O . HIS B 1 376 ? -10.25 13.648 1.036 1 98.12 376 HIS B O 1
ATOM 8694 N N . VAL B 1 377 ? -12.281 14.148 1.748 1 98.19 377 VAL B N 1
ATOM 8695 C CA . VAL B 1 377 ? -12.766 12.773 1.691 1 98.19 377 VAL B CA 1
ATOM 8696 C C . VAL B 1 377 ? -12.789 12.297 0.243 1 98.19 377 VAL B C 1
ATOM 8698 O O . VAL B 1 377 ? -12.359 11.18 -0.054 1 98.19 377 VAL B O 1
ATOM 8701 N N . PHE B 1 378 ? -13.266 13.156 -0.666 1 97.81 378 PHE B N 1
ATOM 8702 C CA . PHE B 1 378 ? -13.305 12.805 -2.082 1 97.81 378 PHE B CA 1
ATOM 8703 C C . PHE B 1 378 ? -11.906 12.469 -2.59 1 97.81 378 PHE B C 1
ATOM 8705 O O . PHE B 1 378 ? -11.727 11.492 -3.324 1 97.81 378 PHE B O 1
ATOM 8712 N N . LEU B 1 379 ? -10.945 13.258 -2.203 1 97.88 379 LEU B N 1
ATOM 8713 C CA . LEU B 1 379 ? -9.57 13.047 -2.656 1 97.88 379 LEU B CA 1
ATOM 8714 C C . LEU B 1 379 ? -8.992 11.773 -2.051 1 97.88 379 LEU B C 1
ATOM 8716 O O . LEU B 1 379 ? -8.32 11 -2.742 1 97.88 379 LEU B O 1
ATOM 8720 N N . ALA B 1 380 ? -9.297 11.57 -0.8 1 98 380 ALA B N 1
ATOM 8721 C CA . ALA B 1 380 ? -8.75 10.414 -0.087 1 98 380 ALA B CA 1
ATOM 8722 C C . ALA B 1 380 ? -9.312 9.109 -0.642 1 98 380 ALA B C 1
ATOM 8724 O O . ALA B 1 380 ? -8.633 8.078 -0.624 1 98 380 ALA B O 1
ATOM 8725 N N . ARG B 1 381 ? -10.516 9.141 -1.17 1 97.5 381 ARG B N 1
ATOM 8726 C CA . ARG B 1 381 ? -11.203 7.914 -1.555 1 97.5 381 ARG B CA 1
ATOM 8727 C C . ARG B 1 381 ? -11.305 7.801 -3.072 1 97.5 381 ARG B C 1
ATOM 8729 O O . ARG B 1 381 ? -12.039 6.949 -3.586 1 97.5 381 ARG B O 1
ATOM 8736 N N . ILE B 1 382 ? -10.578 8.578 -3.764 1 96.69 382 ILE B N 1
ATOM 8737 C CA . ILE B 1 382 ? -10.719 8.711 -5.211 1 96.69 382 ILE B CA 1
ATOM 8738 C C . ILE B 1 382 ? -10.445 7.367 -5.879 1 96.69 382 ILE B C 1
ATOM 8740 O O . ILE B 1 382 ? -11.016 7.059 -6.926 1 96.69 382 ILE B O 1
ATOM 8744 N N . GLY B 1 383 ? -9.594 6.516 -5.305 1 95 383 GLY B N 1
ATOM 8745 C CA . GLY B 1 383 ? -9.258 5.223 -5.879 1 95 383 GLY B CA 1
ATOM 8746 C C . GLY B 1 383 ? -10.258 4.133 -5.531 1 95 383 GLY B C 1
ATOM 8747 O O . GLY B 1 383 ? -10.281 3.08 -6.168 1 95 383 GLY B O 1
ATOM 8748 N N . ASP B 1 384 ? -11.078 4.32 -4.516 1 96.12 384 ASP B N 1
ATOM 8749 C CA . ASP B 1 384 ? -12.078 3.375 -4.023 1 96.12 384 ASP B CA 1
ATOM 8750 C C . ASP B 1 384 ? -13.25 4.105 -3.377 1 96.12 384 ASP B C 1
ATOM 8752 O O . ASP B 1 384 ? -13.5 3.953 -2.18 1 96.12 384 ASP B O 1
ATOM 8756 N N . PRO B 1 385 ? -14 4.793 -4.215 1 95.69 385 PRO B N 1
ATOM 8757 C CA . PRO B 1 385 ? -15 5.719 -3.684 1 95.69 385 PRO B CA 1
ATOM 8758 C C . PRO B 1 385 ? -16.109 5.008 -2.908 1 95.69 385 PRO B C 1
ATOM 8760 O O . PRO B 1 385 ? -16.641 5.559 -1.938 1 95.69 385 PRO B O 1
ATOM 8763 N N . ASP B 1 386 ? -16.484 3.822 -3.33 1 93.94 386 ASP B N 1
ATOM 8764 C CA . ASP B 1 386 ? -17.578 3.162 -2.633 1 93.94 386 ASP B CA 1
ATOM 8765 C C . ASP B 1 386 ? -17.062 2.092 -1.676 1 93.94 386 ASP B C 1
ATOM 8767 O O . ASP B 1 386 ? -17.844 1.326 -1.108 1 93.94 386 ASP B O 1
ATOM 8771 N N . GLY B 1 387 ? -15.75 1.931 -1.572 1 93.25 387 GLY B N 1
ATOM 8772 C CA . GLY B 1 387 ? -15.117 1.061 -0.592 1 93.25 387 GLY B CA 1
ATOM 8773 C C . GLY B 1 387 ? -15.141 -0.403 -0.993 1 93.25 387 GLY B C 1
ATOM 8774 O O . GLY B 1 387 ? -14.844 -1.279 -0.177 1 93.25 387 GLY B O 1
ATOM 8775 N N . ARG B 1 388 ? -15.445 -0.732 -2.178 1 93.25 388 ARG B N 1
ATOM 8776 C CA . ARG B 1 388 ? -15.656 -2.125 -2.557 1 93.25 388 ARG B CA 1
ATOM 8777 C C . ARG B 1 388 ? -14.336 -2.896 -2.561 1 93.25 388 ARG B C 1
ATOM 8779 O O . ARG B 1 388 ? -14.328 -4.121 -2.4 1 93.25 388 ARG B O 1
ATOM 8786 N N . TYR B 1 389 ? -13.234 -2.246 -2.662 1 93.5 389 TYR B N 1
ATOM 8787 C CA . TYR B 1 389 ? -11.953 -2.936 -2.705 1 93.5 389 TYR B CA 1
ATOM 8788 C C . TYR B 1 389 ? -11.32 -3.004 -1.317 1 93.5 389 TYR B C 1
ATOM 8790 O O . TYR B 1 389 ? -10.25 -3.584 -1.144 1 93.5 389 TYR B O 1
ATOM 8798 N N . GLY B 1 390 ? -11.906 -2.416 -0.312 1 93.38 390 GLY B N 1
ATOM 8799 C CA . GLY B 1 390 ? -11.453 -2.504 1.065 1 93.38 390 GLY B CA 1
ATOM 8800 C C . GLY B 1 390 ? -10.219 -1.662 1.341 1 93.38 390 GLY B C 1
ATOM 8801 O O . GLY B 1 390 ? -9.43 -1.98 2.234 1 93.38 390 GLY B O 1
ATOM 8802 N N . LEU B 1 391 ? -10.016 -0.633 0.565 1 95.56 391 LEU B N 1
ATOM 8803 C CA . LEU B 1 391 ? -8.891 0.261 0.81 1 95.56 391 LEU B CA 1
ATOM 8804 C C . LEU B 1 391 ? -9.172 1.181 1.993 1 95.56 391 LEU B C 1
ATOM 8806 O O . LEU B 1 391 ? -10.297 1.653 2.162 1 95.56 391 LEU B O 1
ATOM 8810 N N . PRO B 1 392 ? -8.148 1.342 2.871 1 95.75 392 PRO B N 1
ATOM 8811 C CA . PRO B 1 392 ? -8.305 2.387 3.885 1 95.75 392 PRO B CA 1
ATOM 8812 C C . PRO B 1 392 ? -8.266 3.795 3.295 1 95.75 392 PRO B C 1
ATOM 8814 O O . PRO B 1 392 ? -7.883 3.971 2.135 1 95.75 392 PRO B O 1
ATOM 8817 N N . PRO B 1 393 ? -8.672 4.789 4.062 1 96.94 393 PRO B N 1
ATOM 8818 C CA . PRO B 1 393 ? -8.641 6.152 3.525 1 96.94 393 PRO B CA 1
ATOM 8819 C C . PRO B 1 393 ? -7.227 6.625 3.203 1 96.94 393 PRO B C 1
ATOM 8821 O O . PRO B 1 393 ? -6.273 6.25 3.893 1 96.94 393 PRO B O 1
ATOM 8824 N N . GLY B 1 394 ? -7.152 7.48 2.143 1 97.94 394 GLY B N 1
ATOM 8825 C CA . GLY B 1 394 ? -5.871 8.055 1.762 1 97.94 394 GLY B CA 1
ATOM 8826 C C . GLY B 1 394 ? -5.387 9.125 2.721 1 97.94 394 GLY B C 1
ATOM 8827 O O . GLY B 1 394 ? -6.062 9.438 3.705 1 97.94 394 GLY B O 1
ATOM 8828 N N . VAL B 1 395 ? -4.25 9.719 2.393 1 98.12 395 VAL B N 1
ATOM 8829 C CA . VAL B 1 395 ? -3.555 10.641 3.287 1 98.12 395 VAL B CA 1
ATOM 8830 C C . VAL B 1 395 ? -4.383 11.914 3.471 1 98.12 395 VAL B C 1
ATOM 8832 O O . VAL B 1 395 ? -4.238 12.617 4.473 1 98.12 395 VAL B O 1
ATOM 8835 N N . MET B 1 396 ? -5.281 12.188 2.596 1 98.38 396 MET B N 1
ATOM 8836 C CA . MET B 1 396 ? -6.07 13.414 2.652 1 98.38 396 MET B CA 1
ATOM 8837 C C . MET B 1 396 ? -7.137 13.328 3.738 1 98.38 396 MET B C 1
ATOM 8839 O O . MET B 1 396 ? -7.781 14.328 4.062 1 98.38 396 MET B O 1
ATOM 8843 N N . GLU B 1 397 ? -7.316 12.211 4.426 1 97.94 397 GLU B N 1
ATOM 8844 C CA . GLU B 1 397 ? -8.32 12.078 5.473 1 97.94 397 GLU B CA 1
ATOM 8845 C C . GLU B 1 397 ? -7.695 12.18 6.859 1 97.94 397 GLU B C 1
ATOM 8847 O O . GLU B 1 397 ? -8.273 11.711 7.844 1 97.94 397 GLU B O 1
ATOM 8852 N N . HIS B 1 398 ? -6.5 12.688 6.918 1 98 398 HIS B N 1
ATOM 8853 C CA . HIS B 1 398 ? -5.816 13.023 8.156 1 98 398 HIS B CA 1
ATOM 8854 C C . HIS B 1 398 ? -5.074 14.352 8.039 1 98 398 HIS B C 1
ATOM 8856 O O . HIS B 1 398 ? -4.344 14.578 7.074 1 98 398 HIS B O 1
ATOM 8862 N N . PHE B 1 399 ? -5.199 15.172 9.008 1 97.88 399 PHE B N 1
ATOM 8863 C CA . PHE B 1 399 ? -4.582 16.484 8.93 1 97.88 399 PHE B CA 1
ATOM 8864 C C . PHE B 1 399 ? -3.062 16.375 8.977 1 97.88 399 PHE B C 1
ATOM 8866 O O . PHE B 1 399 ? -2.355 17.172 8.359 1 97.88 399 PHE B O 1
ATOM 8873 N N . GLU B 1 400 ? -2.549 15.391 9.695 1 97.44 400 GLU B N 1
ATOM 8874 C CA . GLU B 1 400 ? -1.107 15.258 9.883 1 97.44 400 GLU B CA 1
ATOM 8875 C C . GLU B 1 400 ? -0.443 14.648 8.656 1 97.44 400 GLU B C 1
ATOM 8877 O O . GLU B 1 400 ? 0.782 14.68 8.523 1 97.44 400 GLU B O 1
ATOM 8882 N N . THR B 1 401 ? -1.246 14.125 7.688 1 97.94 401 THR B N 1
ATOM 8883 C CA . THR B 1 401 ? -0.648 13.508 6.508 1 97.94 401 THR B CA 1
ATOM 8884 C C . THR B 1 401 ? -1.053 14.258 5.242 1 97.94 401 THR B C 1
ATOM 8886 O O . THR B 1 401 ? -0.448 14.062 4.184 1 97.94 401 THR B O 1
ATOM 8889 N N . ALA B 1 402 ? -1.971 15.133 5.281 1 98.31 402 ALA B N 1
ATOM 8890 C CA . ALA B 1 402 ? -2.631 15.695 4.105 1 98.31 402 ALA B CA 1
ATOM 8891 C C . ALA B 1 402 ? -1.663 16.547 3.287 1 98.31 402 ALA B C 1
ATOM 8893 O O . ALA B 1 402 ? -1.714 16.531 2.055 1 98.31 402 ALA B O 1
ATOM 8894 N N . THR B 1 403 ? -0.756 17.234 3.939 1 97.56 403 THR B N 1
ATOM 8895 C CA . THR B 1 403 ? 0.093 18.203 3.244 1 97.56 403 THR B CA 1
ATOM 8896 C C . THR B 1 403 ? 1.109 17.484 2.361 1 97.56 403 THR B C 1
ATOM 8898 O O . THR B 1 403 ? 1.73 18.094 1.493 1 97.56 403 THR B O 1
ATOM 8901 N N . ARG B 1 404 ? 1.225 16.203 2.529 1 95.69 404 ARG B N 1
ATOM 8902 C CA . ARG B 1 404 ? 2.162 15.438 1.717 1 95.69 404 ARG B CA 1
ATOM 8903 C C . ARG B 1 404 ? 1.669 15.312 0.278 1 95.69 404 ARG B C 1
ATOM 8905 O O . ARG B 1 404 ? 2.471 15.164 -0.647 1 95.69 404 ARG B O 1
ATOM 8912 N N . ASP B 1 405 ? 0.396 15.258 0.138 1 96.56 405 ASP B N 1
ATOM 8913 C CA . ASP B 1 405 ? -0.215 15.164 -1.185 1 96.56 405 ASP B CA 1
ATOM 8914 C C . ASP B 1 405 ? -0.248 16.531 -1.873 1 96.56 405 ASP B C 1
ATOM 8916 O O . ASP B 1 405 ? -0.876 17.469 -1.376 1 96.56 405 ASP B O 1
ATOM 8920 N N . PRO B 1 406 ? 0.259 16.609 -3.059 1 95.12 406 PRO B N 1
ATOM 8921 C CA . PRO B 1 406 ? 0.232 17.891 -3.76 1 95.12 406 PRO B CA 1
ATOM 8922 C C . PRO B 1 406 ? -1.186 18.422 -3.988 1 95.12 406 PRO B C 1
ATOM 8924 O O . PRO B 1 406 ? -1.396 19.625 -4.074 1 95.12 406 PRO B O 1
ATOM 8927 N N . THR B 1 407 ? -2.127 17.531 -3.998 1 97 407 THR B N 1
ATOM 8928 C CA . THR B 1 407 ? -3.496 17.969 -4.234 1 97 407 THR B CA 1
ATOM 8929 C C . THR B 1 407 ? -4.023 18.766 -3.039 1 97 407 THR B C 1
ATOM 8931 O O . THR B 1 407 ? -4.992 19.516 -3.164 1 97 407 THR B O 1
ATOM 8934 N N . PHE B 1 408 ? -3.443 18.578 -1.911 1 98.25 408 PHE B N 1
ATOM 8935 C CA . PHE B 1 408 ? -3.809 19.391 -0.753 1 98.25 408 PHE B CA 1
ATOM 8936 C C . PHE B 1 408 ? -3.697 20.875 -1.075 1 98.25 408 PHE B C 1
ATOM 8938 O O . PHE B 1 408 ? -4.602 21.656 -0.763 1 98.25 408 PHE B O 1
ATOM 8945 N N . PHE B 1 409 ? -2.633 21.219 -1.673 1 98.25 409 PHE B N 1
ATOM 8946 C CA . PHE B 1 409 ? -2.383 22.625 -1.971 1 98.25 409 PHE B CA 1
ATOM 8947 C C . PHE B 1 409 ? -3.258 23.109 -3.123 1 98.25 409 PHE B C 1
ATOM 8949 O O . PHE B 1 409 ? -3.656 24.266 -3.168 1 98.25 409 PHE B O 1
ATOM 8956 N N . ARG B 1 410 ? -3.566 22.234 -4.012 1 97.94 410 ARG B N 1
ATOM 8957 C CA . ARG B 1 410 ? -4.504 22.594 -5.07 1 97.94 410 ARG B CA 1
ATOM 8958 C C . ARG B 1 410 ? -5.902 22.828 -4.512 1 97.94 410 ARG B C 1
ATOM 8960 O O . ARG B 1 410 ? -6.617 23.719 -4.957 1 97.94 410 ARG B O 1
ATOM 8967 N N . LEU B 1 411 ? -6.285 21.984 -3.574 1 98.12 411 LEU B N 1
ATOM 8968 C CA . LEU B 1 411 ? -7.551 22.156 -2.871 1 98.12 411 LEU B CA 1
ATOM 8969 C C . LEU B 1 411 ? -7.59 23.516 -2.168 1 98.12 411 LEU B C 1
ATOM 8971 O O . LEU B 1 411 ? -8.57 24.25 -2.291 1 98.12 411 LEU B O 1
ATOM 8975 N N . HIS B 1 412 ? -6.566 23.812 -1.485 1 98.38 412 HIS B N 1
ATOM 8976 C CA . HIS B 1 412 ? -6.578 25.047 -0.71 1 98.38 412 HIS B CA 1
ATOM 8977 C C . HIS B 1 412 ? -6.371 26.266 -1.607 1 98.38 412 HIS B C 1
ATOM 8979 O O . HIS B 1 412 ? -6.703 27.391 -1.223 1 98.38 412 HIS B O 1
ATOM 8985 N N . LYS B 1 413 ? -5.816 26.031 -2.801 1 98.12 413 LYS B N 1
ATOM 8986 C CA . LYS B 1 413 ? -5.859 27.094 -3.799 1 98.12 413 LYS B CA 1
ATOM 8987 C C . LYS B 1 413 ? -7.293 27.359 -4.262 1 98.12 413 LYS B C 1
ATOM 8989 O O . LYS B 1 413 ? -7.695 28.516 -4.426 1 98.12 413 LYS B O 1
ATOM 8994 N N . TYR B 1 414 ? -8 26.297 -4.488 1 97.5 414 TYR B N 1
ATOM 8995 C CA . TYR B 1 414 ? -9.422 26.375 -4.836 1 97.5 414 TYR B CA 1
ATOM 8996 C C . TYR B 1 414 ? -10.203 27.141 -3.779 1 97.5 414 TYR B C 1
ATOM 8998 O O . TYR B 1 414 ? -10.992 28.031 -4.109 1 97.5 414 TYR B O 1
ATOM 9006 N N . LEU B 1 415 ? -10 26.906 -2.547 1 98.19 415 LEU B N 1
ATOM 9007 C CA . LEU B 1 415 ? -10.664 27.609 -1.449 1 98.19 415 LEU B CA 1
ATOM 9008 C C . LEU B 1 415 ? -10.172 29.047 -1.345 1 98.19 415 LEU B C 1
ATOM 9010 O O . LEU B 1 415 ? -10.961 29.953 -1.096 1 98.19 415 LEU B O 1
ATOM 9014 N N . ASP B 1 416 ? -8.883 29.188 -1.498 1 98.06 416 ASP B N 1
ATOM 9015 C CA . ASP B 1 416 ? -8.258 30.5 -1.438 1 98.06 416 ASP B CA 1
ATOM 9016 C C . ASP B 1 416 ? -8.867 31.453 -2.469 1 98.06 416 ASP B C 1
ATOM 9018 O O . ASP B 1 416 ? -8.969 32.656 -2.225 1 98.06 416 ASP B O 1
ATOM 9022 N N . ASP B 1 417 ? -9.242 30.922 -3.559 1 97.62 417 ASP B N 1
ATOM 9023 C CA . ASP B 1 417 ? -9.852 31.719 -4.617 1 97.62 417 ASP B CA 1
ATOM 9024 C C . ASP B 1 417 ? -11.188 32.281 -4.164 1 97.62 417 ASP B C 1
ATOM 9026 O O . ASP B 1 417 ? -11.57 33.406 -4.57 1 97.62 417 ASP B O 1
ATOM 9030 N N . ILE B 1 418 ? -11.867 31.578 -3.377 1 98.12 418 ILE B N 1
ATOM 9031 C CA . ILE B 1 418 ? -13.125 32.062 -2.826 1 98.12 418 ILE B CA 1
ATOM 9032 C C . ILE B 1 418 ? -12.852 33.281 -1.911 1 98.12 418 ILE B C 1
ATOM 9034 O O . ILE B 1 418 ? -13.523 34.281 -2.006 1 98.12 418 ILE B O 1
ATOM 9038 N N . PHE B 1 419 ? -11.883 33.156 -1.084 1 98.56 419 PHE B N 1
ATOM 9039 C CA . PHE B 1 419 ? -11.523 34.219 -0.161 1 98.56 419 PHE B CA 1
ATOM 9040 C C . PHE B 1 419 ? -10.984 35.438 -0.917 1 98.56 419 PHE B C 1
ATOM 9042 O O . PHE B 1 419 ? -11.25 36.562 -0.537 1 98.56 419 PHE B O 1
ATOM 9049 N N . LYS B 1 420 ? -10.188 35.156 -1.933 1 98.31 420 LYS B N 1
ATOM 9050 C CA . LYS B 1 420 ? -9.672 36.25 -2.736 1 98.31 420 LYS B CA 1
ATOM 9051 C C . LYS B 1 420 ? -10.812 37.031 -3.369 1 98.31 420 LYS B C 1
ATOM 9053 O O . LYS B 1 420 ? -10.781 38.281 -3.393 1 98.31 420 LYS B O 1
ATOM 9058 N N . ALA B 1 421 ? -11.789 36.344 -3.93 1 98 421 ALA B N 1
ATOM 9059 C CA . ALA B 1 421 ? -12.953 37 -4.523 1 98 421 ALA B CA 1
ATOM 9060 C C . ALA B 1 421 ? -13.672 37.875 -3.496 1 98 421 ALA B C 1
ATOM 9062 O O . ALA B 1 421 ? -14.133 38.969 -3.814 1 98 421 ALA B O 1
ATOM 9063 N N . TYR B 1 422 ? -13.852 37.406 -2.361 1 98.44 422 TYR B N 1
ATOM 9064 C CA . TYR B 1 422 ? -14.477 38.125 -1.271 1 98.44 422 TYR B CA 1
ATOM 9065 C C . TYR B 1 422 ? -13.711 39.406 -0.967 1 98.44 422 TYR B C 1
ATOM 9067 O O . TYR B 1 422 ? -14.297 40.5 -0.909 1 98.44 422 TYR B O 1
ATOM 9075 N N . LYS B 1 423 ? -12.383 39.281 -0.745 1 98.06 423 LYS B N 1
ATOM 9076 C CA . LYS B 1 423 ? -11.539 40.438 -0.417 1 98.06 423 LYS B CA 1
ATOM 9077 C C . LYS B 1 423 ? -11.523 41.438 -1.558 1 98.06 423 LYS B C 1
ATOM 9079 O O . LYS B 1 423 ? -11.492 42.656 -1.319 1 98.06 423 LYS B O 1
ATOM 9084 N N . ASP B 1 424 ? -11.523 40.969 -2.764 1 97 424 ASP B N 1
ATOM 9085 C CA . ASP B 1 424 ? -11.586 41.844 -3.922 1 97 424 ASP B CA 1
ATOM 9086 C C . ASP B 1 424 ? -12.914 42.625 -3.963 1 97 424 ASP B C 1
ATOM 9088 O O . ASP B 1 424 ? -12.953 43.781 -4.336 1 97 424 ASP B O 1
ATOM 9092 N N . ASN B 1 425 ? -13.906 41.875 -3.625 1 96.56 425 ASN B N 1
ATOM 9093 C CA . ASN B 1 425 ? -15.242 42.5 -3.629 1 96.56 425 ASN B CA 1
ATOM 9094 C C . ASN B 1 425 ? -15.359 43.594 -2.598 1 96.56 425 ASN B C 1
ATOM 9096 O O . ASN B 1 425 ? -16.156 44.531 -2.768 1 96.56 425 ASN B O 1
ATOM 9100 N N . LEU B 1 426 ? -14.641 43.594 -1.508 1 96.5 426 LEU B N 1
ATOM 9101 C CA . LEU B 1 426 ? -14.664 44.625 -0.47 1 96.5 426 LEU B CA 1
ATOM 9102 C C . LEU B 1 426 ? -14.016 45.906 -0.965 1 96.5 426 LEU B C 1
ATOM 9104 O O . LEU B 1 426 ? -14.266 46.969 -0.416 1 96.5 426 LEU B O 1
ATOM 9108 N N . GLY B 1 427 ? -13.125 45.844 -1.993 1 94.38 427 GLY B N 1
ATOM 9109 C CA . GLY B 1 427 ? -12.438 47 -2.518 1 94.38 427 GLY B CA 1
ATOM 9110 C C . GLY B 1 427 ? -11.188 47.344 -1.727 1 94.38 427 GLY B C 1
ATOM 9111 O O . GLY B 1 427 ? -10.898 46.75 -0.7 1 94.38 427 GLY B O 1
ATOM 9112 N N . PRO B 1 428 ? -10.43 48.375 -2.143 1 96.06 428 PRO B N 1
ATOM 9113 C CA . PRO B 1 428 ? -9.195 48.781 -1.46 1 96.06 428 PRO B CA 1
ATOM 9114 C C . PRO B 1 428 ? -9.461 49.5 -0.148 1 96.06 428 PRO B C 1
ATOM 9116 O O . PRO B 1 428 ? -10.547 50.062 0.05 1 96.06 428 PRO B O 1
ATOM 9119 N N . TYR B 1 429 ? -8.477 49.438 0.724 1 95.94 429 TYR B N 1
ATOM 9120 C CA . TYR B 1 429 ? -8.555 50.25 1.932 1 95.94 429 TYR B CA 1
ATOM 9121 C C . TYR B 1 429 ? -8.531 51.75 1.592 1 95.94 429 TYR B C 1
ATOM 9123 O O . TYR B 1 429 ? -7.812 52.188 0.688 1 95.94 429 TYR B O 1
ATOM 9131 N N . PRO B 1 430 ? -9.336 52.5 2.393 1 94.25 430 PRO B N 1
ATOM 9132 C CA . PRO B 1 430 ? -9.125 53.969 2.287 1 94.25 430 PRO B CA 1
ATOM 9133 C C . PRO B 1 430 ? -7.754 54.406 2.805 1 94.25 430 PRO B C 1
ATOM 9135 O O . PRO B 1 430 ? -7.184 53.719 3.678 1 94.25 430 PRO B O 1
ATOM 9138 N N . ARG B 1 431 ? -7.246 55.5 2.312 1 93.62 431 ARG B N 1
ATOM 9139 C CA . ARG B 1 431 ? -5.918 56 2.633 1 93.62 431 ARG B CA 1
ATOM 9140 C C . ARG B 1 431 ? -5.734 56.156 4.141 1 93.62 431 ARG B C 1
ATOM 9142 O O . ARG B 1 431 ? -4.672 55.844 4.676 1 93.62 431 ARG B O 1
ATOM 9149 N N . GLU B 1 432 ? -6.777 56.562 4.836 1 93.19 432 GLU B N 1
ATOM 9150 C CA . GLU B 1 432 ? -6.707 56.875 6.262 1 93.19 432 GLU B CA 1
ATOM 9151 C C . GLU B 1 432 ? -6.461 55.594 7.082 1 93.19 432 GLU B C 1
ATOM 9153 O O . GLU B 1 432 ? -5.945 55.656 8.203 1 93.19 432 GLU B O 1
ATOM 9158 N N . GLU B 1 433 ? -6.781 54.5 6.488 1 94.31 433 GLU B N 1
ATOM 9159 C CA . GLU B 1 433 ? -6.617 53.219 7.219 1 94.31 433 GLU B CA 1
ATOM 9160 C C . GLU B 1 433 ? -5.211 52.656 7.043 1 94.31 433 GLU B C 1
ATOM 9162 O O . GLU B 1 433 ? -4.766 51.844 7.836 1 94.31 433 GLU B O 1
ATOM 9167 N N . ILE B 1 434 ? -4.48 53.125 6.055 1 95.5 434 ILE B N 1
ATOM 9168 C CA . ILE B 1 434 ? -3.162 52.594 5.758 1 95.5 434 ILE B CA 1
ATOM 9169 C C . ILE B 1 434 ? -2.084 53.531 6.262 1 95.5 434 ILE B C 1
ATOM 9171 O O . ILE B 1 434 ? -1.085 53.125 6.844 1 95.5 434 ILE B O 1
ATOM 9175 N N . GLU B 1 435 ? -2.303 54.812 6.086 1 95.38 435 GLU B N 1
ATOM 9176 C CA . GLU B 1 435 ? -1.284 55.844 6.34 1 95.38 435 GLU B CA 1
ATOM 9177 C C . GLU B 1 435 ? -1.072 56.031 7.84 1 95.38 435 GLU B C 1
ATOM 9179 O O . GLU B 1 435 ? -2.02 55.938 8.625 1 95.38 435 GLU B O 1
ATOM 9184 N N . PHE B 1 436 ? 0.141 56.219 8.211 1 97.06 436 PHE B N 1
ATOM 9185 C CA . PHE B 1 436 ? 0.532 56.656 9.547 1 97.06 436 PHE B CA 1
ATOM 9186 C C . PHE B 1 436 ? 1.282 57.969 9.508 1 97.06 436 PHE B C 1
ATOM 9188 O O . PHE B 1 436 ? 2.514 58 9.547 1 97.06 436 PHE B O 1
ATOM 9195 N N . PRO B 1 437 ? 0.453 59 9.523 1 95.19 437 PRO B N 1
ATOM 9196 C CA . PRO B 1 437 ? 1.112 60.281 9.391 1 95.19 437 PRO B CA 1
ATOM 9197 C C . PRO B 1 437 ? 2.146 60.531 10.484 1 95.19 437 PRO B C 1
ATOM 9199 O O . PRO B 1 437 ? 1.897 60.25 11.656 1 95.19 437 PRO B O 1
ATOM 9202 N N . GLY B 1 438 ? 3.299 61.031 10.141 1 96.12 438 GLY B N 1
ATOM 9203 C CA . GLY B 1 438 ? 4.352 61.375 11.086 1 96.12 438 GLY B CA 1
ATOM 9204 C C . GLY B 1 438 ? 5.363 60.281 11.273 1 96.12 438 GLY B C 1
ATOM 9205 O O . GLY B 1 438 ? 6.371 60.469 11.961 1 96.12 438 GLY B O 1
ATOM 9206 N N . VAL B 1 439 ? 5.148 59.156 10.719 1 97.94 439 VAL B N 1
ATOM 9207 C CA . VAL B 1 439 ? 6.078 58.031 10.812 1 97.94 439 VAL B CA 1
ATOM 9208 C C . VAL B 1 439 ? 6.559 57.656 9.422 1 97.94 439 VAL B C 1
ATOM 9210 O O . VAL B 1 439 ? 5.746 57.406 8.516 1 97.94 439 VAL B O 1
ATOM 9213 N N . THR B 1 440 ? 7.863 57.594 9.219 1 98.31 440 THR B N 1
ATOM 9214 C CA . THR B 1 440 ? 8.453 57.281 7.926 1 98.31 440 THR B CA 1
ATOM 9215 C C . THR B 1 440 ? 9.469 56.156 8.07 1 98.31 440 THR B C 1
ATOM 9217 O O . THR B 1 440 ? 10.391 56.25 8.883 1 98.31 440 THR B O 1
ATOM 9220 N N . VAL B 1 441 ? 9.25 55.094 7.32 1 98.56 441 VAL B N 1
ATOM 9221 C CA . VAL B 1 441 ? 10.281 54.062 7.227 1 98.56 441 VAL B CA 1
ATOM 9222 C C . VAL B 1 441 ? 11.328 54.5 6.199 1 98.56 441 VAL B C 1
ATOM 9224 O O . VAL B 1 441 ? 11.07 54.5 4.996 1 98.56 441 VAL B O 1
ATOM 9227 N N . GLU B 1 442 ? 12.508 54.75 6.695 1 97.38 442 GLU B N 1
ATOM 9228 C CA . GLU B 1 442 ? 13.562 55.281 5.848 1 97.38 442 GLU B CA 1
ATOM 9229 C C . GLU B 1 442 ? 14.273 54.156 5.078 1 97.38 442 GLU B C 1
ATOM 9231 O O . GLU B 1 442 ? 14.617 54.344 3.904 1 97.38 442 GLU B O 1
ATOM 9236 N N . ASP B 1 443 ? 14.539 53.156 5.852 1 96.81 443 ASP B N 1
ATOM 9237 C CA . ASP B 1 443 ? 15.297 52.062 5.238 1 96.81 443 ASP B CA 1
ATOM 9238 C C . ASP B 1 443 ? 15.109 50.75 6.004 1 96.81 443 ASP B C 1
ATOM 9240 O O . ASP B 1 443 ? 14.766 50.781 7.188 1 96.81 443 ASP B O 1
ATOM 9244 N N . VAL B 1 444 ? 15.242 49.656 5.254 1 97.81 444 VAL B N 1
ATOM 9245 C CA . VAL B 1 444 ? 15.203 48.312 5.824 1 97.81 444 VAL B CA 1
ATOM 9246 C C . VAL B 1 444 ? 16.375 47.5 5.281 1 97.81 444 VAL B C 1
ATOM 9248 O O . VAL B 1 444 ? 16.641 47.5 4.078 1 97.81 444 VAL B O 1
ATOM 9251 N N . THR B 1 445 ? 17.094 46.844 6.172 1 97.25 445 THR B N 1
ATOM 9252 C CA . THR B 1 445 ? 18.156 45.938 5.785 1 97.25 445 THR B CA 1
ATOM 9253 C C . THR B 1 445 ? 18.031 44.594 6.516 1 97.25 445 THR B C 1
ATOM 9255 O O . THR B 1 445 ? 17.641 44.562 7.688 1 97.25 445 THR B O 1
ATOM 9258 N N . VAL B 1 446 ? 18.297 43.562 5.801 1 97.19 446 VAL B N 1
ATOM 9259 C CA . VAL B 1 446 ? 18.328 42.25 6.398 1 97.19 446 VAL B CA 1
ATOM 9260 C C . VAL B 1 446 ? 19.734 41.688 6.344 1 97.19 446 VAL B C 1
ATOM 9262 O O . VAL B 1 446 ? 20.391 41.719 5.301 1 97.19 446 VAL B O 1
ATOM 9265 N N . GLU B 1 447 ? 20.188 41.188 7.48 1 95.81 447 GLU B N 1
ATOM 9266 C CA . GLU B 1 447 ? 21.547 40.656 7.559 1 95.81 447 GLU B CA 1
ATOM 9267 C C . GLU B 1 447 ? 21.516 39.188 7.973 1 95.81 447 GLU B C 1
ATOM 9269 O O . GLU B 1 447 ? 20.906 38.812 8.977 1 95.81 447 GLU B O 1
ATOM 9274 N N . SER B 1 448 ? 22.094 38.375 7.211 1 94 448 SER B N 1
ATOM 9275 C CA . SER B 1 448 ? 22.266 36.969 7.492 1 94 448 SER B CA 1
ATOM 9276 C C . SER B 1 448 ? 23.688 36.5 7.207 1 94 448 SER B C 1
ATOM 9278 O O . SER B 1 448 ? 24.188 36.688 6.098 1 94 448 SER B O 1
ATOM 9280 N N . ASN B 1 449 ? 24.359 35.938 8.188 1 89.12 449 ASN B N 1
ATOM 9281 C CA . ASN B 1 449 ? 25.703 35.406 8.047 1 89.12 449 ASN B CA 1
ATOM 9282 C C . ASN B 1 449 ? 26.641 36.438 7.398 1 89.12 449 ASN B C 1
ATOM 9284 O O . ASN B 1 449 ? 27.375 36.094 6.461 1 89.12 449 ASN B O 1
ATOM 9288 N N . GLY B 1 450 ? 26.531 37.625 7.652 1 87 450 GLY B N 1
ATOM 9289 C CA . GLY B 1 450 ? 27.453 38.656 7.203 1 87 450 GLY B CA 1
ATOM 9290 C C . GLY B 1 450 ? 27.031 39.281 5.887 1 87 450 GLY B C 1
ATOM 9291 O O . GLY B 1 450 ? 27.688 40.219 5.406 1 87 450 GLY B O 1
ATOM 9292 N N . ALA B 1 451 ? 26.016 38.844 5.289 1 90.75 451 ALA B N 1
ATOM 9293 C CA . ALA B 1 451 ? 25.578 39.375 4.008 1 90.75 451 ALA B CA 1
ATOM 9294 C C . ALA B 1 451 ? 24.344 40.281 4.184 1 90.75 451 ALA B C 1
ATOM 9296 O O . ALA B 1 451 ? 23.453 39.969 4.977 1 90.75 451 ALA B O 1
ATOM 9297 N N . ALA B 1 452 ? 24.375 41.375 3.41 1 94.31 452 ALA B N 1
ATOM 9298 C CA . ALA B 1 452 ? 23.234 42.281 3.455 1 94.31 452 ALA B CA 1
ATOM 9299 C C . ALA B 1 452 ? 22.219 41.969 2.363 1 94.31 452 ALA B C 1
ATOM 9301 O O . ALA B 1 452 ? 22.594 41.75 1.208 1 94.31 452 ALA B O 1
ATOM 9302 N N . ASN B 1 453 ? 21.031 41.812 2.797 1 97.5 453 ASN B N 1
ATOM 9303 C CA . ASN B 1 453 ? 19.891 41.594 1.921 1 97.5 453 ASN B CA 1
ATOM 9304 C C . ASN B 1 453 ? 20 40.312 1.148 1 97.5 453 ASN B C 1
ATOM 9306 O O . ASN B 1 453 ? 19.641 40.219 -0.028 1 97.5 453 ASN B O 1
ATOM 9310 N N . GLU B 1 454 ? 20.641 39.375 1.758 1 97 454 GLU B N 1
ATOM 9311 C CA . GLU B 1 454 ? 20.703 38 1.289 1 97 454 GLU B CA 1
ATOM 9312 C C . GLU B 1 454 ? 20.453 37 2.434 1 97 454 GLU B C 1
ATOM 9314 O O . GLU B 1 454 ? 21.172 37.031 3.439 1 97 454 GLU B O 1
ATOM 9319 N N . LEU B 1 455 ? 19.453 36.312 2.225 1 97.94 455 LEU B N 1
ATOM 9320 C CA . LEU B 1 455 ? 19.141 35.25 3.172 1 97.94 455 LEU B CA 1
ATOM 9321 C C . LEU B 1 455 ? 19.688 33.906 2.674 1 97.94 455 LEU B C 1
ATOM 9323 O O . LEU B 1 455 ? 19.844 33.719 1.468 1 97.94 455 LEU B O 1
ATOM 9327 N N . GLN B 1 456 ? 19.969 33 3.668 1 97.12 456 GLN B N 1
ATOM 9328 C CA . GLN B 1 456 ? 20.594 31.734 3.295 1 97.12 456 GLN B CA 1
ATOM 9329 C C . GLN B 1 456 ? 19.859 30.547 3.92 1 97.12 456 GLN B C 1
ATOM 9331 O O . GLN B 1 456 ? 19.547 30.562 5.109 1 97.12 456 GLN B O 1
ATOM 9336 N N . THR B 1 457 ? 19.594 29.547 3.094 1 97.56 457 THR B N 1
ATOM 9337 C CA . THR B 1 457 ? 18.953 28.312 3.553 1 97.56 457 THR B CA 1
ATOM 9338 C C . THR B 1 457 ? 19.859 27.109 3.301 1 97.56 457 THR B C 1
ATOM 9340 O O . THR B 1 457 ? 20.844 27.203 2.562 1 97.56 457 THR B O 1
ATOM 9343 N N . LEU B 1 458 ? 19.625 25.969 3.971 1 97.69 458 LEU B N 1
ATOM 9344 C CA . LEU B 1 458 ? 20.359 24.719 3.84 1 97.69 458 LEU B CA 1
ATOM 9345 C C . LEU B 1 458 ? 19.5 23.547 4.289 1 97.69 458 LEU B C 1
ATOM 9347 O O . LEU B 1 458 ? 18.391 23.734 4.789 1 97.69 458 LEU B O 1
ATOM 9351 N N . PHE B 1 459 ? 19.922 22.344 3.984 1 97.12 459 PHE B N 1
ATOM 9352 C CA . PHE B 1 459 ? 19.328 21.156 4.562 1 97.12 459 PHE B CA 1
ATOM 9353 C C . PHE B 1 459 ? 20.172 20.625 5.711 1 97.12 459 PHE B C 1
ATOM 9355 O O . PHE B 1 459 ? 21.406 20.609 5.625 1 97.12 459 PHE B O 1
ATOM 9362 N N . ASP B 1 460 ? 19.547 20.281 6.746 1 96.19 460 ASP B N 1
ATOM 9363 C CA . ASP B 1 460 ? 20.219 19.578 7.844 1 96.19 460 ASP B CA 1
ATOM 9364 C C . ASP B 1 460 ? 19.469 18.328 8.25 1 96.19 460 ASP B C 1
ATOM 9366 O O . ASP B 1 460 ? 18.531 17.906 7.562 1 96.19 460 ASP B O 1
ATOM 9370 N N . TYR B 1 461 ? 19.984 17.594 9.266 1 95.75 461 TYR B N 1
ATOM 9371 C CA . TYR B 1 461 ? 19.375 16.328 9.648 1 95.75 461 TYR B CA 1
ATOM 9372 C C . TYR B 1 461 ? 18.844 16.391 11.078 1 95.75 461 TYR B C 1
ATOM 9374 O O . TYR B 1 461 ? 19.359 17.141 11.906 1 95.75 461 TYR B O 1
ATOM 9382 N N . PHE B 1 462 ? 17.812 15.695 11.258 1 95.94 462 PHE B N 1
ATOM 9383 C CA . PHE B 1 462 ? 17.094 15.609 12.531 1 95.94 462 PHE B CA 1
ATOM 9384 C C . PHE B 1 462 ? 16.766 14.164 12.867 1 95.94 462 PHE B C 1
ATOM 9386 O O . PHE B 1 462 ? 16.391 13.391 11.992 1 95.94 462 PHE B O 1
ATOM 9393 N N . GLU B 1 463 ? 16.938 13.734 14.156 1 97.31 463 GLU B N 1
ATOM 9394 C CA . GLU B 1 463 ? 16.656 12.367 14.57 1 97.31 463 GLU B CA 1
ATOM 9395 C C . GLU B 1 463 ? 15.359 12.297 15.375 1 97.31 463 GLU B C 1
ATOM 9397 O O . GLU B 1 463 ? 15.07 13.188 16.188 1 97.31 463 GLU B O 1
ATOM 9402 N N . VAL B 1 464 ? 14.578 11.32 15.125 1 98.19 464 VAL B N 1
ATOM 9403 C CA . VAL B 1 464 ? 13.281 11.133 15.758 1 98.19 464 VAL B CA 1
ATOM 9404 C C . VAL B 1 464 ? 13.188 9.719 16.344 1 98.19 464 VAL B C 1
ATOM 9406 O O . VAL B 1 464 ? 13.531 8.742 15.664 1 98.19 464 VAL B O 1
ATOM 9409 N N . ASP B 1 465 ? 12.703 9.664 17.547 1 98.12 465 ASP B N 1
ATOM 9410 C CA . ASP B 1 465 ? 12.5 8.375 18.203 1 98.12 465 ASP B CA 1
ATOM 9411 C C . ASP B 1 465 ? 11.305 7.633 17.609 1 98.12 465 ASP B C 1
ATOM 9413 O O . ASP B 1 465 ? 10.234 8.219 17.422 1 98.12 465 ASP B O 1
ATOM 9417 N N . LEU B 1 466 ? 11.484 6.273 17.297 1 98.25 466 LEU B N 1
ATOM 9418 C CA . LEU B 1 466 ? 10.438 5.512 16.641 1 98.25 466 LEU B CA 1
ATOM 9419 C C . LEU B 1 466 ? 9.797 4.516 17.609 1 98.25 466 LEU B C 1
ATOM 9421 O O . LEU B 1 466 ? 9.047 3.631 17.188 1 98.25 466 LEU B O 1
ATOM 9425 N N . ASN B 1 467 ? 9.977 4.625 18.844 1 96.81 467 ASN B N 1
ATOM 9426 C CA . ASN B 1 467 ? 9.562 3.654 19.844 1 96.81 467 ASN B CA 1
ATOM 9427 C C . ASN B 1 467 ? 8.062 3.391 19.781 1 96.81 467 ASN B C 1
ATOM 9429 O O . ASN B 1 467 ? 7.621 2.248 19.922 1 96.81 467 ASN B O 1
ATOM 9433 N N . ASN B 1 468 ? 7.262 4.418 19.578 1 97.19 468 ASN B N 1
ATOM 9434 C CA . ASN B 1 468 ? 5.809 4.297 19.578 1 97.19 468 ASN B CA 1
ATOM 9435 C C . ASN B 1 468 ? 5.301 3.592 18.328 1 97.19 468 ASN B C 1
ATOM 9437 O O . ASN B 1 468 ? 4.133 3.209 18.25 1 97.19 468 ASN B O 1
ATOM 9441 N N . ALA B 1 469 ? 6.141 3.357 17.328 1 97.69 469 ALA B N 1
ATOM 9442 C CA . ALA B 1 469 ? 5.746 2.607 16.125 1 97.69 469 ALA B CA 1
ATOM 9443 C C . ALA B 1 469 ? 5.871 1.104 16.359 1 97.69 469 ALA B C 1
ATOM 9445 O O . ALA B 1 469 ? 5.348 0.304 15.586 1 97.69 469 ALA B O 1
ATOM 9446 N N . LEU B 1 470 ? 6.488 0.698 17.438 1 98.06 470 LEU B N 1
ATOM 9447 C CA . LEU B 1 470 ? 6.922 -0.68 17.641 1 98.06 470 LEU B CA 1
ATOM 9448 C C . LEU B 1 470 ? 6.098 -1.353 18.734 1 98.06 470 LEU B C 1
ATOM 9450 O O . LEU B 1 470 ? 5.41 -0.677 19.5 1 98.06 470 LEU B O 1
ATOM 9454 N N . ASP B 1 471 ? 6.094 -2.639 18.781 1 97.44 471 ASP B N 1
ATOM 9455 C CA . ASP B 1 471 ? 5.598 -3.441 19.891 1 97.44 471 ASP B CA 1
ATOM 9456 C C . ASP B 1 471 ? 6.75 -3.994 20.719 1 97.44 471 ASP B C 1
ATOM 9458 O O . ASP B 1 471 ? 7.883 -4.074 20.25 1 97.44 471 ASP B O 1
ATOM 9462 N N . HIS B 1 472 ? 6.449 -4.316 21.984 1 96.69 472 HIS B N 1
ATOM 9463 C CA . HIS B 1 472 ? 7.57 -4.52 22.891 1 96.69 472 HIS B CA 1
ATOM 9464 C C . HIS B 1 472 ? 7.371 -5.777 23.734 1 96.69 472 HIS B C 1
ATOM 9466 O O . HIS B 1 472 ? 6.238 -6.207 23.953 1 96.69 472 HIS B O 1
ATOM 9472 N N . ILE B 1 473 ? 8.539 -6.305 24.109 1 94.62 473 ILE B N 1
ATOM 9473 C CA . ILE B 1 473 ? 8.547 -7.363 25.125 1 94.62 473 ILE B CA 1
ATOM 9474 C C . ILE B 1 473 ? 8.266 -6.766 26.5 1 94.62 473 ILE B C 1
ATOM 9476 O O . ILE B 1 473 ? 8.961 -5.852 26.938 1 94.62 473 ILE B O 1
ATOM 9480 N N . GLU B 1 474 ? 7.293 -7.266 27.188 1 90.94 474 GLU B N 1
ATOM 9481 C CA . GLU B 1 474 ? 6.91 -6.711 28.484 1 90.94 474 GLU B CA 1
ATOM 9482 C C . GLU B 1 474 ? 8.07 -6.773 29.484 1 90.94 474 GLU B C 1
ATOM 9484 O O . GLU B 1 474 ? 8.695 -7.82 29.641 1 90.94 474 GLU B O 1
ATOM 9489 N N . GLY B 1 475 ? 8.336 -5.695 30.078 1 88.69 475 GLY B N 1
ATOM 9490 C CA . GLY B 1 475 ? 9.32 -5.637 31.156 1 88.69 475 GLY B CA 1
ATOM 9491 C C . GLY B 1 475 ? 10.742 -5.465 30.641 1 88.69 475 GLY B C 1
ATOM 9492 O O . GLY B 1 475 ? 11.672 -5.316 31.438 1 88.69 475 GLY B O 1
ATOM 9493 N N . LYS B 1 476 ? 10.914 -5.512 29.359 1 92.19 476 LYS B N 1
ATOM 9494 C CA . LYS B 1 476 ? 12.25 -5.344 28.797 1 92.19 476 LYS B CA 1
ATOM 9495 C C . LYS B 1 476 ? 12.523 -3.883 28.453 1 92.19 476 LYS B C 1
ATOM 9497 O O . LYS B 1 476 ? 11.617 -3.158 28.031 1 92.19 476 LYS B O 1
ATOM 9502 N N . ASP B 1 477 ? 13.773 -3.434 28.578 1 93.75 477 ASP B N 1
ATOM 9503 C CA . ASP B 1 477 ? 14.164 -2.07 28.25 1 93.75 477 ASP B CA 1
ATOM 9504 C C . ASP B 1 477 ? 14.031 -1.82 26.734 1 93.75 477 ASP B C 1
ATOM 9506 O O . ASP B 1 477 ? 14.258 -2.723 25.938 1 93.75 477 ASP B O 1
ATOM 9510 N N . ASP B 1 478 ? 13.766 -0.596 26.453 1 94.81 478 ASP B N 1
ATOM 9511 C CA . ASP B 1 478 ? 13.586 -0.227 25.047 1 94.81 478 ASP B CA 1
ATOM 9512 C C . ASP B 1 478 ? 14.93 -0.198 24.312 1 94.81 478 ASP B C 1
ATOM 9514 O O . ASP B 1 478 ? 15.945 0.182 24.891 1 94.81 478 ASP B O 1
ATOM 9518 N N . ARG B 1 479 ? 14.867 -0.638 23.016 1 96 479 ARG B N 1
ATOM 9519 C CA . ARG B 1 479 ? 15.992 -0.425 22.125 1 96 479 ARG B CA 1
ATOM 9520 C C . ARG B 1 479 ? 16 1.005 21.594 1 96 479 ARG B C 1
ATOM 9522 O O . ARG B 1 479 ? 14.969 1.669 21.547 1 96 479 ARG B O 1
ATOM 9529 N N . GLU B 1 480 ? 17.234 1.484 21.25 1 97.75 480 GLU B N 1
ATOM 9530 C CA . GLU B 1 480 ? 17.328 2.803 20.625 1 97.75 480 GLU B CA 1
ATOM 9531 C C . GLU B 1 480 ? 17.141 2.721 19.109 1 97.75 480 GLU B C 1
ATOM 9533 O O . GLU B 1 480 ? 18.094 2.557 18.359 1 97.75 480 GLU B O 1
ATOM 9538 N N . ILE B 1 481 ? 15.969 2.898 18.688 1 98.38 481 ILE B N 1
ATOM 9539 C CA . ILE B 1 481 ? 15.617 2.875 17.266 1 98.38 481 ILE B CA 1
ATOM 9540 C C . ILE B 1 481 ? 15.078 4.242 16.844 1 98.38 481 ILE B C 1
ATOM 9542 O O . ILE B 1 481 ? 14.047 4.688 17.359 1 98.38 481 ILE B O 1
ATOM 9546 N N . LYS B 1 482 ? 15.781 4.922 15.914 1 98.31 482 LYS B N 1
ATOM 9547 C CA . LYS B 1 482 ? 15.469 6.289 15.523 1 98.31 482 LYS B CA 1
ATOM 9548 C C . LYS B 1 482 ? 15.453 6.434 14 1 98.31 482 LYS B C 1
ATOM 9550 O O . LYS B 1 482 ? 16.047 5.621 13.289 1 98.31 482 LYS B O 1
ATOM 9555 N N . ALA B 1 483 ? 14.742 7.371 13.539 1 98.31 483 ALA B N 1
ATOM 9556 C CA . ALA B 1 483 ? 14.789 7.797 12.141 1 98.31 483 ALA B CA 1
ATOM 9557 C C . ALA B 1 483 ? 15.594 9.078 11.984 1 98.31 483 ALA B C 1
ATOM 9559 O O . ALA B 1 483 ? 15.523 9.977 12.828 1 98.31 483 ALA B O 1
ATOM 9560 N N . ARG B 1 484 ? 16.375 9.148 11.008 1 97.75 484 ARG B N 1
ATOM 9561 C CA . ARG B 1 484 ? 17.094 10.367 10.625 1 97.75 484 ARG B CA 1
ATOM 9562 C C . ARG B 1 484 ? 16.469 11 9.391 1 97.75 484 ARG B C 1
ATOM 9564 O O . ARG B 1 484 ? 16.406 10.383 8.328 1 97.75 484 ARG B O 1
ATOM 9571 N N . VAL B 1 485 ? 16.031 12.25 9.508 1 96.19 485 VAL B N 1
ATOM 9572 C CA . VAL B 1 485 ? 15.281 12.891 8.43 1 96.19 485 VAL B CA 1
ATOM 9573 C C . VAL B 1 485 ? 15.984 14.18 8.008 1 96.19 485 VAL B C 1
ATOM 9575 O O . VAL B 1 485 ? 16.531 14.898 8.852 1 96.19 485 VAL B O 1
ATOM 9578 N N . LYS B 1 486 ? 16.016 14.414 6.695 1 94.12 486 LYS B N 1
ATOM 9579 C CA . LYS B 1 486 ? 16.5 15.664 6.125 1 94.12 486 LYS B CA 1
ATOM 9580 C C . LYS B 1 486 ? 15.43 16.75 6.188 1 94.12 486 LYS B C 1
ATOM 9582 O O . LYS B 1 486 ? 14.258 16.5 5.891 1 94.12 486 LYS B O 1
ATOM 9587 N N . ARG B 1 487 ? 15.773 18 6.551 1 96.19 487 ARG B N 1
ATOM 9588 C CA . ARG B 1 487 ? 14.797 19.094 6.664 1 96.19 487 ARG B CA 1
ATOM 9589 C C . ARG B 1 487 ? 15.391 20.406 6.164 1 96.19 487 ARG B C 1
ATOM 9591 O O . ARG B 1 487 ? 16.594 20.625 6.254 1 96.19 487 ARG B O 1
ATOM 9598 N N . LEU B 1 488 ? 14.523 21.203 5.605 1 97.69 488 LEU B N 1
ATOM 9599 C CA . LEU B 1 488 ? 14.914 22.547 5.23 1 97.69 488 LEU B CA 1
ATOM 9600 C C . LEU B 1 488 ? 15.141 23.406 6.465 1 97.69 488 LEU B C 1
ATOM 9602 O O . LEU B 1 488 ? 14.375 23.328 7.434 1 97.69 488 LEU B O 1
ATOM 9606 N N . ASN B 1 489 ? 16.172 24.156 6.434 1 97.56 489 ASN B N 1
ATOM 9607 C CA . ASN B 1 489 ? 16.531 25.109 7.484 1 97.56 489 ASN B CA 1
ATOM 9608 C C . ASN B 1 489 ? 17.156 26.375 6.906 1 97.56 489 ASN B C 1
ATOM 9610 O O . ASN B 1 489 ? 17.344 26.484 5.691 1 97.56 489 ASN B O 1
ATOM 9614 N N . HIS B 1 490 ? 17.344 27.375 7.715 1 97.25 490 HIS B N 1
ATOM 9615 C CA . HIS B 1 490 ? 18 28.609 7.293 1 97.25 490 HIS B CA 1
ATOM 9616 C C . HIS B 1 490 ? 18.922 29.141 8.391 1 97.25 490 HIS B C 1
ATOM 9618 O O . HIS B 1 490 ? 18.734 28.844 9.57 1 97.25 490 HIS B O 1
ATOM 9624 N N . HIS B 1 491 ? 19.859 29.953 7.977 1 96.06 491 HIS B N 1
ATOM 9625 C CA . HIS B 1 491 ? 20.656 30.688 8.945 1 96.06 491 HIS B CA 1
ATOM 9626 C C . HIS B 1 491 ? 19.844 31.781 9.617 1 96.06 491 HIS B C 1
ATOM 9628 O O . HIS B 1 491 ? 18.953 32.375 8.992 1 96.06 491 HIS B O 1
ATOM 9634 N N . THR B 1 492 ? 20.172 32.031 10.859 1 95.69 492 THR B N 1
ATOM 9635 C CA . THR B 1 492 ? 19.516 33.125 11.555 1 95.69 492 THR B CA 1
ATOM 9636 C C . THR B 1 492 ? 19.812 34.438 10.875 1 95.69 492 THR B C 1
ATOM 9638 O O . THR B 1 492 ? 20.859 34.594 10.242 1 95.69 492 THR B O 1
ATOM 9641 N N . PHE B 1 493 ? 18.891 35.344 10.953 1 97.5 493 PHE B N 1
ATOM 9642 C CA . PHE B 1 493 ? 19.094 36.656 10.391 1 97.5 493 PHE B CA 1
ATOM 9643 C C . PHE B 1 493 ? 18.422 37.719 11.242 1 97.5 493 PHE B C 1
ATOM 9645 O O . PHE B 1 493 ? 17.75 37.406 12.227 1 97.5 493 PHE B O 1
ATOM 9652 N N . LYS B 1 494 ? 18.672 38.969 10.969 1 96.56 494 LYS B N 1
ATOM 9653 C CA . LYS B 1 494 ? 18.062 40.062 11.68 1 96.56 494 LYS B CA 1
ATOM 9654 C C . LYS B 1 494 ? 17.672 41.188 10.719 1 96.56 494 LYS B C 1
ATOM 9656 O O . LYS B 1 494 ? 18.344 41.406 9.711 1 96.56 494 LYS B O 1
ATOM 9661 N N . TYR B 1 495 ? 16.562 41.781 10.992 1 95.75 495 TYR B N 1
ATOM 9662 C CA . TYR B 1 495 ? 16.141 43 10.32 1 95.75 495 TYR B CA 1
ATOM 9663 C C . TYR B 1 495 ? 16.703 44.219 11.008 1 95.75 495 TYR B C 1
ATOM 9665 O O . TYR B 1 495 ? 16.781 44.281 12.234 1 95.75 495 TYR B O 1
ATOM 9673 N N . SER B 1 496 ? 17.094 45.188 10.281 1 97.75 496 SER B N 1
ATOM 9674 C CA . SER B 1 496 ? 17.312 46.531 10.742 1 97.75 496 SER B CA 1
ATOM 9675 C C . SER B 1 496 ? 16.406 47.531 10.016 1 97.75 496 SER B C 1
ATOM 9677 O O . SER B 1 496 ? 16.562 47.75 8.812 1 97.75 496 SER B O 1
ATOM 9679 N N . ILE B 1 497 ? 15.477 48.094 10.766 1 98.31 497 ILE B N 1
ATOM 9680 C CA . ILE B 1 497 ? 14.477 49 10.195 1 98.31 497 ILE B CA 1
ATOM 9681 C C . ILE B 1 497 ? 14.672 50.406 10.727 1 98.31 497 ILE B C 1
ATOM 9683 O O . ILE B 1 497 ? 14.5 50.656 11.922 1 98.31 497 ILE B O 1
ATOM 9687 N N . ASP B 1 498 ? 14.992 51.312 9.836 1 98.31 498 ASP B N 1
ATOM 9688 C CA . ASP B 1 498 ? 15.18 52.719 10.203 1 98.31 498 ASP B CA 1
ATOM 9689 C C . ASP B 1 498 ? 13.875 53.5 10.039 1 98.31 498 ASP B C 1
ATOM 9691 O O . ASP B 1 498 ? 13.32 53.594 8.945 1 98.31 498 ASP B O 1
ATOM 9695 N N . VAL B 1 499 ? 13.453 54.062 11.203 1 98.44 499 VAL B N 1
ATOM 9696 C CA . VAL B 1 499 ? 12.18 54.781 11.227 1 98.44 499 VAL B CA 1
ATOM 9697 C C . VAL B 1 499 ? 12.375 56.188 11.781 1 98.44 499 VAL B C 1
ATOM 9699 O O . VAL B 1 499 ? 13.094 56.375 12.766 1 98.44 499 VAL B O 1
ATOM 9702 N N . THR B 1 500 ? 11.781 57.156 11.109 1 98.38 500 THR B N 1
ATOM 9703 C CA . THR B 1 500 ? 11.68 58.531 11.648 1 98.38 500 THR B CA 1
ATOM 9704 C C . THR B 1 500 ? 10.258 58.812 12.102 1 98.38 500 THR B C 1
ATOM 9706 O O . THR B 1 500 ? 9.297 58.562 11.375 1 98.38 500 THR B O 1
ATOM 9709 N N . SER B 1 501 ? 10.188 59.344 13.312 1 98.06 501 SER B N 1
ATOM 9710 C CA . SER B 1 501 ? 8.875 59.625 13.875 1 98.06 501 SER B CA 1
ATOM 9711 C C . SER B 1 501 ? 8.766 61.062 14.359 1 98.06 501 SER B C 1
ATOM 9713 O O . SER B 1 501 ? 9.742 61.625 14.844 1 98.06 501 SER B O 1
ATOM 9715 N N . ASP B 1 502 ? 7.598 61.656 14.273 1 97.5 502 ASP B N 1
ATOM 9716 C CA . ASP B 1 502 ? 7.348 63.031 14.695 1 97.5 502 ASP B CA 1
ATOM 9717 C C . ASP B 1 502 ? 7.203 63.094 16.219 1 97.5 502 ASP B C 1
ATOM 9719 O O . ASP B 1 502 ? 7.422 64.188 16.797 1 97.5 502 ASP B O 1
ATOM 9723 N N . ALA B 1 503 ? 6.785 62.031 16.828 1 97.12 503 ALA B N 1
ATOM 9724 C CA . ALA B 1 503 ? 6.562 61.938 18.266 1 97.12 503 ALA B CA 1
ATOM 9725 C C . ALA B 1 503 ? 6.785 60.5 18.766 1 97.12 503 ALA B C 1
ATOM 9727 O O . ALA B 1 503 ? 7.141 59.625 17.984 1 97.12 503 ALA B O 1
ATOM 9728 N N . ALA B 1 504 ? 6.691 60.438 20.016 1 96.81 504 ALA B N 1
ATOM 9729 C CA . ALA B 1 504 ? 6.734 59.094 20.578 1 96.81 504 ALA B CA 1
ATOM 9730 C C . ALA B 1 504 ? 5.438 58.344 20.297 1 96.81 504 ALA B C 1
ATOM 9732 O O . ALA B 1 504 ? 4.348 58.875 20.516 1 96.81 504 ALA B O 1
ATOM 9733 N N . HIS B 1 505 ? 5.582 57.219 19.656 1 96.12 505 HIS B N 1
ATOM 9734 C CA . HIS B 1 505 ? 4.43 56.375 19.344 1 96.12 505 HIS B CA 1
ATOM 9735 C C . HIS B 1 505 ? 4.688 54.906 19.703 1 96.12 505 HIS B C 1
ATOM 9737 O O . HIS B 1 505 ? 5.836 54.469 19.719 1 96.12 505 HIS B O 1
ATOM 9743 N N . THR B 1 506 ? 3.668 54.156 20.047 1 94.75 506 THR B N 1
ATOM 9744 C CA . THR B 1 506 ? 3.688 52.688 19.984 1 94.75 506 THR B CA 1
ATOM 9745 C C . THR B 1 506 ? 3.256 52.219 18.609 1 94.75 506 THR B C 1
ATOM 9747 O O . THR B 1 506 ? 2.203 52.594 18.109 1 94.75 506 THR B O 1
ATOM 9750 N N . VAL B 1 507 ? 4.109 51.406 18 1 96.31 507 VAL B N 1
ATOM 9751 C CA . VAL B 1 507 ? 3.848 51.031 16.609 1 96.31 507 VAL B CA 1
ATOM 9752 C C . VAL B 1 507 ? 3.777 49.531 16.484 1 96.31 507 VAL B C 1
ATOM 9754 O O . VAL B 1 507 ? 4.324 48.812 17.312 1 96.31 507 VAL B O 1
ATOM 9757 N N . THR B 1 508 ? 3.004 49.031 15.547 1 95.19 508 THR B N 1
ATOM 9758 C CA . THR B 1 508 ? 3.02 47.625 15.094 1 95.19 508 THR B CA 1
ATOM 9759 C C . THR B 1 508 ? 3.832 47.5 13.812 1 95.19 508 THR B C 1
ATOM 9761 O O . THR B 1 508 ? 3.535 48.156 12.805 1 95.19 508 THR B O 1
ATOM 9764 N N . VAL B 1 509 ? 4.859 46.688 13.859 1 96.75 509 VAL B N 1
ATOM 9765 C CA . VAL B 1 509 ? 5.688 46.438 12.68 1 96.75 509 VAL B CA 1
ATOM 9766 C C . VAL B 1 509 ? 5.254 45.125 12.008 1 96.75 509 VAL B C 1
ATOM 9768 O O . VAL B 1 509 ? 5.188 44.094 12.648 1 96.75 509 VAL B O 1
ATOM 9771 N N . ARG B 1 510 ? 4.914 45.219 10.734 1 96.75 510 ARG B N 1
ATOM 9772 C CA . ARG B 1 510 ? 4.488 44.062 9.93 1 96.75 510 ARG B CA 1
ATOM 9773 C C . ARG B 1 510 ? 5.477 43.781 8.805 1 96.75 510 ARG B C 1
ATOM 9775 O O . ARG B 1 510 ? 5.766 44.688 7.996 1 96.75 510 ARG B O 1
ATOM 9782 N N . VAL B 1 511 ? 6.023 42.594 8.766 1 97.69 511 VAL B N 1
ATOM 9783 C CA . VAL B 1 511 ? 7.055 42.25 7.793 1 97.69 511 VAL B CA 1
ATOM 9784 C C . VAL B 1 511 ? 6.551 41.125 6.887 1 97.69 511 VAL B C 1
ATOM 9786 O O . VAL B 1 511 ? 6.109 40.062 7.371 1 97.69 511 VAL B O 1
ATOM 9789 N N . PHE B 1 512 ? 6.613 41.312 5.555 1 98.31 512 PHE B N 1
ATOM 9790 C CA . PHE B 1 512 ? 6.145 40.344 4.578 1 98.31 512 PHE B CA 1
ATOM 9791 C C . PHE B 1 512 ? 7.219 40.062 3.531 1 98.31 512 PHE B C 1
ATOM 9793 O O . PHE B 1 512 ? 7.965 40.969 3.148 1 98.31 512 PHE B O 1
ATOM 9800 N N . LEU B 1 513 ? 7.309 38.812 3.143 1 98.56 513 LEU B N 1
ATOM 9801 C CA . LEU B 1 513 ? 8.141 38.406 2.025 1 98.56 513 LEU B CA 1
ATOM 9802 C C . LEU B 1 513 ? 7.289 38.062 0.805 1 98.56 513 LEU B C 1
ATOM 9804 O O . LEU B 1 513 ? 6.305 37.312 0.912 1 98.56 513 LEU B O 1
ATOM 9808 N N . VAL B 1 514 ? 7.656 38.594 -0.367 1 98.19 514 VAL B N 1
ATOM 9809 C CA . VAL B 1 514 ? 6.867 38.438 -1.583 1 98.19 514 VAL B CA 1
ATOM 9810 C C . VAL B 1 514 ? 7.781 38 -2.734 1 98.19 514 VAL B C 1
ATOM 9812 O O . VAL B 1 514 ? 8.828 38.625 -2.953 1 98.19 514 VAL B O 1
ATOM 9815 N N . PRO B 1 515 ? 7.359 36.938 -3.453 1 97.94 515 PRO B N 1
ATOM 9816 C CA . PRO B 1 515 ? 8.148 36.625 -4.652 1 97.94 515 PRO B CA 1
ATOM 9817 C C . PRO B 1 515 ? 8.094 37.75 -5.684 1 97.94 515 PRO B C 1
ATOM 9819 O O . PRO B 1 515 ? 7.051 38.375 -5.867 1 97.94 515 PRO B O 1
ATOM 9822 N N . LYS B 1 516 ? 9.148 37.906 -6.402 1 97.25 516 LYS B N 1
ATOM 9823 C CA . LYS B 1 516 ? 9.25 39 -7.359 1 97.25 516 LYS B CA 1
ATOM 9824 C C . LYS B 1 516 ? 8.758 38.594 -8.742 1 97.25 516 LYS B C 1
ATOM 9826 O O . LYS B 1 516 ? 8.227 39.406 -9.5 1 97.25 516 LYS B O 1
ATOM 9831 N N . ARG B 1 517 ? 9.016 37.344 -9.07 1 97.06 517 ARG B N 1
ATOM 9832 C CA . ARG B 1 517 ? 8.766 36.875 -10.43 1 97.06 517 ARG B CA 1
ATOM 9833 C C . ARG B 1 517 ? 8.172 35.469 -10.445 1 97.06 517 ARG B C 1
ATOM 9835 O O . ARG B 1 517 ? 8.359 34.719 -9.5 1 97.06 517 ARG B O 1
ATOM 9842 N N . GLU B 1 518 ? 7.496 35.25 -11.562 1 96.06 518 GLU B N 1
ATOM 9843 C CA . GLU B 1 518 ? 7.07 33.875 -11.859 1 96.06 518 GLU B CA 1
ATOM 9844 C C . GLU B 1 518 ? 8.258 33 -12.25 1 96.06 518 GLU B C 1
ATOM 9846 O O . GLU B 1 518 ? 9.359 33.5 -12.484 1 96.06 518 GLU B O 1
ATOM 9851 N N . SER B 1 519 ? 7.953 31.656 -12.305 1 94.19 519 SER B N 1
ATOM 9852 C CA . SER B 1 519 ? 9 30.734 -12.727 1 94.19 519 SER B CA 1
ATOM 9853 C C . SER B 1 519 ? 9.445 31.016 -14.156 1 94.19 519 SER B C 1
ATOM 9855 O O . SER B 1 519 ? 10.586 30.719 -14.523 1 94.19 519 SER B O 1
ATOM 9857 N N . SER B 1 520 ? 8.617 31.641 -14.93 1 93.62 520 SER B N 1
ATOM 9858 C CA . SER B 1 520 ? 8.922 32 -16.312 1 93.62 520 SER B CA 1
ATOM 9859 C C . SER B 1 520 ? 9.82 33.219 -16.391 1 93.62 520 SER B C 1
ATOM 9861 O O . SER B 1 520 ? 10.391 33.531 -17.438 1 93.62 520 SER B O 1
ATOM 9863 N N . GLY B 1 521 ? 9.875 33.938 -15.336 1 93.25 521 GLY B N 1
ATOM 9864 C CA . GLY B 1 521 ? 10.656 35.188 -15.32 1 93.25 521 GLY B CA 1
ATOM 9865 C C . GLY B 1 521 ? 9.797 36.438 -15.359 1 93.25 521 GLY B C 1
ATOM 9866 O O . GLY B 1 521 ? 10.281 37.531 -15.078 1 93.25 521 GLY B O 1
ATOM 9867 N N . GLU B 1 522 ? 8.586 36.281 -15.586 1 96.25 522 GLU B N 1
ATOM 9868 C CA . GLU B 1 522 ? 7.672 37.406 -15.648 1 96.25 522 GLU B CA 1
ATOM 9869 C C . GLU B 1 522 ? 7.465 38.031 -14.266 1 96.25 522 GLU B C 1
ATOM 9871 O O . GLU B 1 522 ? 7.203 37.312 -13.297 1 96.25 522 GLU B O 1
ATOM 9876 N N . PRO B 1 523 ? 7.562 39.344 -14.164 1 95.88 523 PRO B N 1
ATOM 9877 C CA . PRO B 1 523 ? 7.309 39.969 -12.867 1 95.88 523 PRO B CA 1
ATOM 9878 C C . PRO B 1 523 ? 5.859 39.781 -12.406 1 95.88 523 PRO B C 1
ATOM 9880 O O . PRO B 1 523 ? 4.938 39.875 -13.219 1 95.88 523 PRO B O 1
ATOM 9883 N N . LEU B 1 524 ? 5.68 39.688 -11.141 1 96.81 524 LEU B N 1
ATOM 9884 C CA . LEU B 1 524 ? 4.332 39.594 -10.578 1 96.81 524 LEU B CA 1
ATOM 9885 C C . LEU B 1 524 ? 3.688 41 -10.539 1 96.81 524 LEU B C 1
ATOM 9887 O O . LEU B 1 524 ? 4.359 41.969 -10.258 1 96.81 524 LEU B O 1
ATOM 9891 N N . SER B 1 525 ? 2.434 41 -10.883 1 96 525 SER B N 1
ATOM 9892 C CA . SER B 1 525 ? 1.675 42.25 -10.695 1 96 525 SER B CA 1
ATOM 9893 C C . SER B 1 525 ? 1.459 42.531 -9.219 1 96 525 SER B C 1
ATOM 9895 O O . SER B 1 525 ? 1.62 41.656 -8.367 1 96 525 SER B O 1
ATOM 9897 N N . ILE B 1 526 ? 1.107 43.75 -8.875 1 96.31 526 ILE B N 1
ATOM 9898 C CA . ILE B 1 526 ? 0.91 44.125 -7.488 1 96.31 526 ILE B CA 1
ATOM 9899 C C . ILE B 1 526 ? -0.215 43.312 -6.871 1 96.31 526 ILE B C 1
ATOM 9901 O O . ILE B 1 526 ? -0.171 42.969 -5.688 1 96.31 526 ILE B O 1
ATOM 9905 N N . ASP B 1 527 ? -1.199 42.969 -7.676 1 96.5 527 ASP B N 1
ATOM 9906 C CA . ASP B 1 527 ? -2.293 42.125 -7.18 1 96.5 527 ASP B CA 1
ATOM 9907 C C . ASP B 1 527 ? -1.807 40.719 -6.859 1 96.5 527 ASP B C 1
ATOM 9909 O O . ASP B 1 527 ? -2.23 40.125 -5.867 1 96.5 527 ASP B O 1
ATOM 9913 N N . GLU B 1 528 ? -0.959 40.219 -7.719 1 96.31 528 GLU B N 1
ATOM 9914 C CA . GLU B 1 528 ? -0.366 38.906 -7.465 1 96.31 528 GLU B CA 1
ATOM 9915 C C . GLU B 1 528 ? 0.579 38.938 -6.266 1 96.31 528 GLU B C 1
ATOM 9917 O O . GLU B 1 528 ? 0.596 38.031 -5.449 1 96.31 528 GLU B O 1
ATOM 9922 N N . LYS B 1 529 ? 1.288 40 -6.156 1 97.5 529 LYS B N 1
ATOM 9923 C CA . LYS B 1 529 ? 2.232 40.156 -5.059 1 97.5 529 LYS B CA 1
ATOM 9924 C C . LYS B 1 529 ? 1.512 40.188 -3.713 1 97.5 529 LYS B C 1
ATOM 9926 O O . LYS B 1 529 ? 1.884 39.469 -2.789 1 97.5 529 LYS B O 1
ATOM 9931 N N . ARG B 1 530 ? 0.497 41 -3.668 1 97.75 530 ARG B N 1
ATOM 9932 C CA . ARG B 1 530 ? -0.185 41.125 -2.385 1 97.75 530 ARG B CA 1
ATOM 9933 C C . ARG B 1 530 ? -0.741 39.812 -1.921 1 97.75 530 ARG B C 1
ATOM 9935 O O . ARG B 1 530 ? -0.68 39.469 -0.734 1 97.75 530 ARG B O 1
ATOM 9942 N N . TRP B 1 531 ? -1.329 39 -2.844 1 97.88 531 TRP B N 1
ATOM 9943 C CA . TRP B 1 531 ? -1.976 37.75 -2.477 1 97.88 531 TRP B CA 1
ATOM 9944 C C . TRP B 1 531 ? -0.942 36.656 -2.246 1 97.88 531 TRP B C 1
ATOM 9946 O O . TRP B 1 531 ? -1.248 35.625 -1.646 1 97.88 531 TRP B O 1
ATOM 9956 N N . SER B 1 532 ? 0.322 36.875 -2.635 1 98.12 532 SER B N 1
ATOM 9957 C CA . SER B 1 532 ? 1.403 35.938 -2.438 1 98.12 532 SER B CA 1
ATOM 9958 C C . SER B 1 532 ? 2.271 36.312 -1.244 1 98.12 532 SER B C 1
ATOM 9960 O O . SER B 1 532 ? 3.311 35.688 -1.001 1 98.12 532 SER B O 1
ATOM 9962 N N . ALA B 1 533 ? 1.871 37.312 -0.5 1 98.5 533 ALA B N 1
ATOM 9963 C CA . ALA B 1 533 ? 2.678 37.844 0.61 1 98.5 533 ALA B CA 1
ATOM 9964 C C . ALA B 1 533 ? 2.756 36.812 1.738 1 98.5 533 ALA B C 1
ATOM 9966 O O . ALA B 1 533 ? 1.732 36.281 2.172 1 98.5 533 ALA B O 1
ATOM 9967 N N . ILE B 1 534 ? 3.924 36.5 2.188 1 98.31 534 ILE B N 1
ATOM 9968 C CA . ILE B 1 534 ? 4.188 35.594 3.301 1 98.31 534 ILE B CA 1
ATOM 9969 C C . ILE B 1 534 ? 4.559 36.406 4.543 1 98.31 534 ILE B C 1
ATOM 9971 O O . ILE B 1 534 ? 5.555 37.156 4.543 1 98.31 534 ILE B O 1
ATOM 9975 N N . GLU B 1 535 ? 3.814 36.281 5.574 1 97.31 535 GLU B N 1
ATOM 9976 C CA . GLU B 1 535 ? 4.102 37 6.809 1 97.31 535 GLU B CA 1
ATOM 9977 C C . GLU B 1 535 ? 5.305 36.406 7.535 1 97.31 535 GLU B C 1
ATOM 9979 O O . GLU B 1 535 ? 5.301 35.219 7.871 1 97.31 535 GLU B O 1
ATOM 9984 N N . LEU B 1 536 ? 6.312 37.219 7.777 1 96.88 536 LEU B N 1
ATOM 9985 C CA . LEU B 1 536 ? 7.52 36.75 8.453 1 96.88 536 LEU B CA 1
ATOM 9986 C C . LEU B 1 536 ? 7.5 37.125 9.93 1 96.88 536 LEU B C 1
ATOM 9988 O O . LEU B 1 536 ? 8.133 36.469 10.758 1 96.88 536 LEU B O 1
ATOM 9992 N N . ASP B 1 537 ? 6.848 38.281 10.156 1 94.94 537 ASP B N 1
ATOM 9993 C CA . ASP B 1 537 ? 6.836 38.75 11.539 1 94.94 537 ASP B CA 1
ATOM 9994 C C . ASP B 1 537 ? 5.773 39.844 11.742 1 94.94 537 ASP B C 1
ATOM 9996 O O . ASP B 1 537 ? 5.34 40.469 10.781 1 94.94 537 ASP B O 1
ATOM 10000 N N . LYS B 1 538 ? 5.316 39.969 12.93 1 94.69 538 LYS B N 1
ATOM 10001 C CA . LYS B 1 538 ? 4.441 41.031 13.414 1 94.69 538 LYS B CA 1
ATOM 10002 C C . LYS B 1 538 ? 4.676 41.312 14.898 1 94.69 538 LYS B C 1
ATOM 10004 O O . LYS B 1 538 ? 4.48 40.406 15.734 1 94.69 538 LYS B O 1
ATOM 10009 N N . PHE B 1 539 ? 5.105 42.5 15.219 1 92.19 539 PHE B N 1
ATOM 10010 C CA . PHE B 1 539 ? 5.422 42.781 16.609 1 92.19 539 PHE B CA 1
ATOM 10011 C C . PHE B 1 539 ? 5.168 44.25 16.953 1 92.19 539 PHE B C 1
ATOM 10013 O O . PHE B 1 539 ? 5.055 45.094 16.047 1 92.19 539 PHE B O 1
ATOM 10020 N N . VAL B 1 540 ? 5.035 44.469 18.219 1 93.25 540 VAL B N 1
ATOM 10021 C CA . VAL B 1 540 ? 4.777 45.812 18.719 1 93.25 540 VAL B CA 1
ATOM 10022 C C . VAL B 1 540 ? 6.047 46.375 19.359 1 93.25 540 VAL B C 1
ATOM 10024 O O . VAL B 1 540 ? 6.77 45.656 20.047 1 93.25 540 VAL B O 1
ATOM 10027 N N . THR B 1 541 ? 6.332 47.594 19.078 1 93.75 541 THR B N 1
ATOM 10028 C CA . THR B 1 541 ? 7.477 48.281 19.672 1 93.75 541 THR B CA 1
ATOM 10029 C C . THR B 1 541 ? 7.215 49.781 19.812 1 93.75 541 THR B C 1
ATOM 10031 O O . THR B 1 541 ? 6.195 50.281 19.344 1 93.75 541 THR B O 1
ATOM 10034 N N . LYS B 1 542 ? 8.086 50.406 20.547 1 95.06 542 LYS B N 1
ATOM 10035 C CA . LYS B 1 542 ? 7.969 51.844 20.734 1 95.06 542 LYS B CA 1
ATOM 10036 C C . LYS B 1 542 ? 9.031 52.594 19.938 1 95.06 542 LYS B C 1
ATOM 10038 O O . LYS B 1 542 ? 10.164 52.125 19.812 1 95.06 542 LYS B O 1
ATOM 10043 N N . VAL B 1 543 ? 8.562 53.75 19.375 1 96.62 543 VAL B N 1
ATOM 10044 C CA . VAL B 1 543 ? 9.5 54.625 18.703 1 96.62 543 VAL B CA 1
ATOM 10045 C C . VAL B 1 543 ? 9.461 56 19.359 1 96.62 543 VAL B C 1
ATOM 10047 O O . VAL B 1 543 ? 8.414 56.438 19.859 1 96.62 543 VAL B O 1
ATOM 10050 N N . SER B 1 544 ? 10.625 56.656 19.375 1 97.5 544 SER B N 1
ATOM 10051 C CA . SER B 1 544 ? 10.75 58 19.891 1 97.5 544 SER B CA 1
ATOM 10052 C C . SER B 1 544 ? 10.75 59.031 18.781 1 97.5 544 SER B C 1
ATOM 10054 O O . SER B 1 544 ? 10.883 58.688 17.594 1 97.5 544 SER B O 1
ATOM 10056 N N . SER B 1 545 ? 10.586 60.281 19.234 1 97.88 545 SER B N 1
ATOM 10057 C CA . SER B 1 545 ? 10.688 61.344 18.234 1 97.88 545 SER B CA 1
ATOM 10058 C C . SER B 1 545 ? 12.078 61.375 17.609 1 97.88 545 SER B C 1
ATOM 10060 O O . SER B 1 545 ? 13.086 61.25 18.297 1 97.88 545 SER B O 1
ATOM 10062 N N . GLY B 1 546 ? 12.086 61.5 16.312 1 97.69 546 GLY B N 1
ATOM 10063 C CA . GLY B 1 546 ? 13.352 61.5 15.602 1 97.69 546 GLY B CA 1
ATOM 10064 C C . GLY B 1 546 ? 13.688 60.156 14.984 1 97.69 546 GLY B C 1
ATOM 10065 O O . GLY B 1 546 ? 12.789 59.438 14.562 1 97.69 546 GLY B O 1
ATOM 10066 N N . LYS B 1 547 ? 14.938 59.969 14.875 1 97.75 547 LYS B N 1
ATOM 10067 C CA . LYS B 1 547 ? 15.414 58.75 14.195 1 97.75 547 LYS B CA 1
ATOM 10068 C C . LYS B 1 547 ? 15.469 57.562 15.156 1 97.75 547 LYS B C 1
ATOM 10070 O O . LYS B 1 547 ? 15.953 57.688 16.281 1 97.75 547 LYS B O 1
ATOM 10075 N N . ASN B 1 548 ? 14.875 56.438 14.773 1 98.12 548 ASN B N 1
ATOM 10076 C CA . ASN B 1 548 ? 14.875 55.156 15.492 1 98.12 548 ASN B CA 1
ATOM 10077 C C . ASN B 1 548 ? 15.391 54.031 14.625 1 98.12 548 ASN B C 1
ATOM 10079 O O . ASN B 1 548 ? 15.156 54 13.414 1 98.12 548 ASN B O 1
ATOM 10083 N N . THR B 1 549 ? 16.125 53.125 15.156 1 97.94 549 THR B N 1
ATOM 10084 C CA . THR B 1 549 ? 16.484 51.875 14.484 1 97.94 549 THR B CA 1
ATOM 10085 C C . THR B 1 549 ? 15.906 50.688 15.242 1 97.94 549 THR B C 1
ATOM 10087 O O . THR B 1 549 ? 16.281 50.406 16.391 1 97.94 549 THR B O 1
ATOM 10090 N N . ILE B 1 550 ? 15.016 50 14.617 1 97.25 550 ILE B N 1
ATOM 10091 C CA . ILE B 1 550 ? 14.406 48.812 15.195 1 97.25 550 ILE B CA 1
ATOM 10092 C C . ILE B 1 550 ? 15.156 47.562 14.711 1 97.25 550 ILE B C 1
ATOM 10094 O O . ILE B 1 550 ? 15.219 47.312 13.508 1 97.25 550 ILE B O 1
ATOM 10098 N N . VAL B 1 551 ? 15.734 46.844 15.617 1 96.5 551 VAL B N 1
ATOM 10099 C CA . VAL B 1 551 ? 16.422 45.594 15.281 1 96.5 551 VAL B CA 1
ATOM 10100 C C . VAL B 1 551 ? 15.586 44.406 15.758 1 96.5 551 VAL B C 1
ATOM 10102 O O . VAL B 1 551 ? 15.102 44.406 16.891 1 96.5 551 VAL B O 1
ATOM 10105 N N . ARG B 1 552 ? 15.344 43.438 14.906 1 94.44 552 ARG B N 1
ATOM 10106 C CA . ARG B 1 552 ? 14.5 42.25 15.172 1 94.44 552 ARG B CA 1
ATOM 10107 C C . ARG B 1 552 ? 15.141 41 14.609 1 94.44 552 ARG B C 1
ATOM 10109 O O . ARG B 1 552 ? 15.492 40.938 13.43 1 94.44 552 ARG B O 1
ATOM 10116 N N . LYS B 1 553 ? 15.32 40 15.492 1 94.5 553 LYS B N 1
ATOM 10117 C CA . LYS B 1 553 ? 15.914 38.75 15.07 1 94.5 553 LYS B CA 1
ATOM 10118 C C . LYS B 1 553 ? 14.852 37.781 14.539 1 94.5 553 LYS B C 1
ATOM 10120 O O . LYS B 1 553 ? 13.711 37.812 14.992 1 94.5 553 LYS B O 1
ATOM 10125 N N . SER B 1 554 ? 15.359 36.969 13.594 1 94.56 554 SER B N 1
ATOM 10126 C CA . SER B 1 554 ? 14.453 35.938 13.062 1 94.56 554 SER B CA 1
ATOM 10127 C C . SER B 1 554 ? 13.945 35.031 14.164 1 94.56 554 SER B C 1
ATOM 10129 O O . SER B 1 554 ? 12.812 34.531 14.102 1 94.56 554 SER B O 1
ATOM 10131 N N . SER B 1 555 ? 14.703 34.75 15.211 1 91.69 555 SER B N 1
ATOM 10132 C CA . SER B 1 555 ? 14.336 33.875 16.312 1 91.69 555 SER B CA 1
ATOM 10133 C C . SER B 1 555 ? 13.219 34.5 17.156 1 91.69 555 SER B C 1
ATOM 10135 O O . SER B 1 555 ? 12.57 33.781 17.938 1 91.69 555 SER B O 1
ATOM 10137 N N . ASP B 1 556 ? 12.969 35.75 16.922 1 90.44 556 ASP B N 1
ATOM 10138 C CA . ASP B 1 556 ? 11.945 36.469 17.688 1 90.44 556 ASP B CA 1
ATOM 10139 C C . ASP B 1 556 ? 10.633 36.531 16.906 1 90.44 556 ASP B C 1
ATOM 10141 O O . ASP B 1 556 ? 9.68 37.188 17.344 1 90.44 556 ASP B O 1
ATOM 10145 N N . SER B 1 557 ? 10.594 35.938 15.805 1 92.94 557 SER B N 1
ATOM 10146 C CA . SER B 1 557 ? 9.406 36 14.961 1 92.94 557 SER B CA 1
ATOM 10147 C C . SER B 1 557 ? 8.164 35.531 15.703 1 92.94 557 SER B C 1
ATOM 10149 O O . SER B 1 557 ? 8.227 34.562 16.469 1 92.94 557 SER B O 1
ATOM 10151 N N . SER B 1 558 ? 7.059 36.125 15.484 1 89.88 558 SER B N 1
ATOM 10152 C CA . SER B 1 558 ? 5.785 35.781 16.109 1 89.88 558 SER B CA 1
ATOM 10153 C C . SER B 1 558 ? 5.004 34.812 15.242 1 89.88 558 SER B C 1
ATOM 10155 O O . SER B 1 558 ? 3.834 34.531 15.508 1 89.88 558 SER B O 1
ATOM 10157 N N . VAL B 1 559 ? 5.641 34.281 14.25 1 90.5 559 VAL B N 1
ATOM 10158 C CA . VAL B 1 559 ? 4.953 33.469 13.273 1 90.5 559 VAL B CA 1
ATOM 10159 C C . VAL B 1 559 ? 5.34 32 13.484 1 90.5 559 VAL B C 1
ATOM 10161 O O . VAL B 1 559 ? 4.594 31.094 13.102 1 90.5 559 VAL B O 1
ATOM 10164 N N . THR B 1 560 ? 6.477 31.688 14.016 1 91.94 560 THR B N 1
ATOM 10165 C CA . THR B 1 560 ? 7.012 30.328 14.102 1 91.94 560 THR B CA 1
ATOM 10166 C C . THR B 1 560 ? 7.344 29.969 15.547 1 91.94 560 THR B C 1
ATOM 10168 O O . THR B 1 560 ? 7.363 30.844 16.422 1 91.94 560 THR B O 1
ATOM 10171 N N . ILE B 1 561 ? 7.527 28.703 15.805 1 91.69 561 ILE B N 1
ATOM 10172 C CA . ILE B 1 561 ? 7.898 28.203 17.125 1 91.69 561 ILE B CA 1
ATOM 10173 C C . ILE B 1 561 ? 9.125 27.297 17.016 1 91.69 561 ILE B C 1
ATOM 10175 O O . ILE B 1 561 ? 9.398 26.75 15.938 1 91.69 561 ILE B O 1
ATOM 10179 N N . PRO B 1 562 ? 9.859 27.156 18.094 1 91.25 562 PRO B N 1
ATOM 10180 C CA . PRO B 1 562 ? 10.953 26.188 18.078 1 91.25 562 PRO B CA 1
ATOM 10181 C C . PRO B 1 562 ? 10.461 24.75 17.984 1 91.25 562 PRO B C 1
ATOM 10183 O O . PRO B 1 562 ? 9.297 24.469 18.297 1 91.25 562 PRO B O 1
ATOM 10186 N N . ASP B 1 563 ? 11.328 23.875 17.609 1 91.5 563 ASP B N 1
ATOM 10187 C CA . ASP B 1 563 ? 10.977 22.469 17.609 1 91.5 563 ASP B CA 1
ATOM 10188 C C . ASP B 1 563 ? 10.672 21.984 19.031 1 91.5 563 ASP B C 1
ATOM 10190 O O . ASP B 1 563 ? 11.336 22.391 19.984 1 91.5 563 ASP B O 1
ATOM 10194 N N . PRO B 1 564 ? 9.672 21.172 19.156 1 93.19 564 PRO B N 1
ATOM 10195 C CA . PRO B 1 564 ? 9.352 20.656 20.484 1 93.19 564 PRO B CA 1
ATOM 10196 C C . PRO B 1 564 ? 10.398 19.656 21 1 93.19 564 PRO B C 1
ATOM 10198 O O . PRO B 1 564 ? 11.094 19.031 20.188 1 93.19 564 PRO B O 1
ATOM 10201 N N . PRO B 1 565 ? 10.469 19.578 22.344 1 94.25 565 PRO B N 1
ATOM 10202 C CA . PRO B 1 565 ? 11.336 18.531 22.891 1 94.25 565 PRO B CA 1
ATOM 10203 C C . PRO B 1 565 ? 10.867 17.125 22.516 1 94.25 565 PRO B C 1
ATOM 10205 O O . PRO B 1 565 ? 9.672 16.906 22.312 1 94.25 565 PRO B O 1
ATOM 10208 N N . SER B 1 566 ? 11.852 16.266 22.469 1 96.88 566 SER B N 1
ATOM 10209 C CA . SER B 1 566 ? 11.516 14.875 22.156 1 96.88 566 SER B CA 1
ATOM 10210 C C . SER B 1 566 ? 10.711 14.234 23.281 1 96.88 566 SER B C 1
ATOM 10212 O O . SER B 1 566 ? 10.727 14.719 24.422 1 96.88 566 SER B O 1
ATOM 10214 N N . PHE B 1 567 ? 10.031 13.203 22.984 1 97.62 567 PHE B N 1
ATOM 10215 C CA . PHE B 1 567 ? 9.273 12.43 23.953 1 97.62 567 PHE B CA 1
ATOM 10216 C C . PHE B 1 567 ? 10.172 11.977 25.094 1 97.62 567 PHE B C 1
ATOM 10218 O O . PHE B 1 567 ? 9.828 12.148 26.266 1 97.62 567 PHE B O 1
ATOM 10225 N N . LYS B 1 568 ? 11.305 11.438 24.828 1 96.31 568 LYS B N 1
ATOM 10226 C CA . LYS B 1 568 ? 12.25 10.93 25.812 1 96.31 568 LYS B CA 1
ATOM 10227 C C . LYS B 1 568 ? 12.773 12.055 26.703 1 96.31 568 LYS B C 1
ATOM 10229 O O . LYS B 1 568 ? 12.922 11.875 27.922 1 96.31 568 LYS B O 1
ATOM 10234 N N . LYS B 1 569 ? 13.102 13.125 26.078 1 95.69 569 LYS B N 1
ATOM 10235 C CA . LYS B 1 569 ? 13.586 14.266 26.844 1 95.69 569 LYS B CA 1
ATOM 10236 C C . LYS B 1 569 ? 12.516 14.773 27.812 1 95.69 569 LYS B C 1
ATOM 10238 O O . LYS B 1 569 ? 12.805 15.094 28.969 1 95.69 569 LYS B O 1
ATOM 10243 N N . LEU B 1 570 ? 11.266 14.906 27.312 1 96.12 570 LEU B N 1
ATOM 10244 C CA . LEU B 1 570 ? 10.156 15.352 28.156 1 96.12 570 LEU B CA 1
ATOM 10245 C C . LEU B 1 570 ? 9.961 14.43 29.344 1 96.12 570 LEU B C 1
ATOM 10247 O O . LEU B 1 570 ? 9.766 14.898 30.469 1 96.12 570 LEU B O 1
ATOM 10251 N N . LEU B 1 571 ? 9.961 13.164 29.078 1 96 571 LEU B N 1
ATOM 10252 C CA . LEU B 1 571 ? 9.797 12.18 30.141 1 96 571 LEU B CA 1
ATOM 10253 C C . LEU B 1 571 ? 10.938 12.266 31.141 1 96 571 LEU B C 1
ATOM 10255 O O . LEU B 1 571 ? 10.711 12.297 32.344 1 96 571 LEU B O 1
ATOM 10259 N N . HIS B 1 572 ? 12.156 12.305 30.656 1 95.69 572 HIS B N 1
ATOM 10260 C CA . HIS B 1 572 ? 13.344 12.383 31.5 1 95.69 572 HIS B CA 1
ATOM 10261 C C . HIS B 1 572 ? 13.328 13.641 32.375 1 95.69 572 HIS B C 1
ATOM 10263 O O . HIS B 1 572 ? 13.547 13.562 33.594 1 95.69 572 HIS B O 1
ATOM 10269 N N . ASP B 1 573 ? 13.102 14.789 31.734 1 95.62 573 ASP B N 1
ATOM 10270 C CA . ASP B 1 573 ? 13.102 16.062 32.469 1 95.62 573 ASP B CA 1
ATOM 10271 C C . ASP B 1 573 ? 12.016 16.078 33.531 1 95.62 573 ASP B C 1
ATOM 10273 O O . ASP B 1 573 ? 12.219 16.609 34.625 1 95.62 573 ASP B O 1
ATOM 10277 N N . THR B 1 574 ? 10.852 15.523 33.188 1 96.38 574 THR B N 1
ATOM 10278 C CA . THR B 1 574 ? 9.758 15.461 34.156 1 96.38 574 THR B CA 1
ATOM 10279 C C . THR B 1 574 ? 10.141 14.586 35.344 1 96.38 574 THR B C 1
ATOM 10281 O O . THR B 1 574 ? 9.914 14.969 36.5 1 96.38 574 THR B O 1
ATOM 10284 N N . GLU B 1 575 ? 10.695 13.492 35.094 1 95.88 575 GLU B N 1
ATOM 10285 C CA . GLU B 1 575 ? 11.102 12.578 36.188 1 95.88 575 GLU B CA 1
ATOM 10286 C C . GLU B 1 575 ? 12.195 13.195 37.031 1 95.88 575 GLU B C 1
ATOM 10288 O O . GLU B 1 575 ? 12.164 13.07 38.281 1 95.88 575 GLU B O 1
ATOM 10293 N N . GLU B 1 576 ? 13.125 13.805 36.438 1 95.75 576 GLU B N 1
ATOM 10294 C CA . GLU B 1 576 ? 14.18 14.477 37.188 1 95.75 576 GLU B CA 1
ATOM 10295 C C . GLU B 1 576 ? 13.609 15.57 38.094 1 95.75 576 GLU B C 1
ATOM 10297 O O . GLU B 1 576 ? 14.047 15.734 39.25 1 95.75 576 GLU B O 1
ATOM 10302 N N . ALA B 1 577 ? 12.68 16.297 37.562 1 94.81 577 ALA B N 1
ATOM 10303 C CA . ALA B 1 577 ? 12.047 17.359 38.344 1 94.81 577 ALA B CA 1
ATOM 10304 C C . ALA B 1 577 ? 11.273 16.781 39.5 1 94.81 577 ALA B C 1
ATOM 10306 O O . ALA B 1 577 ? 11.289 17.344 40.594 1 94.81 577 ALA B O 1
ATOM 10307 N N . ILE B 1 578 ? 10.586 15.734 39.281 1 94.44 578 ILE B N 1
ATOM 10308 C CA . ILE B 1 578 ? 9.828 15.078 40.344 1 94.44 578 ILE B CA 1
ATOM 10309 C C . ILE B 1 578 ? 10.773 14.609 41.438 1 94.44 578 ILE B C 1
ATOM 10311 O O . ILE B 1 578 ? 10.453 14.703 42.625 1 94.44 578 ILE B O 1
ATOM 10315 N N . ASN B 1 579 ? 11.938 14.211 41.062 1 93.75 579 ASN B N 1
ATOM 10316 C CA . ASN B 1 579 ? 12.922 13.703 42 1 93.75 579 ASN B CA 1
ATOM 10317 C C . ASN B 1 579 ? 13.742 14.836 42.625 1 93.75 579 ASN B C 1
ATOM 10319 O O . ASN B 1 579 ? 14.648 14.586 43.438 1 93.75 579 ASN B O 1
ATOM 10323 N N . GLY B 1 580 ? 13.578 16.016 42.219 1 90.19 580 GLY B N 1
ATOM 10324 C CA . GLY B 1 580 ? 14.266 17.172 42.781 1 90.19 580 GLY B CA 1
ATOM 10325 C C . GLY B 1 580 ? 15.602 17.438 42.125 1 90.19 580 GLY B C 1
ATOM 10326 O O . GLY B 1 580 ? 16.406 18.203 42.656 1 90.19 580 GLY B O 1
ATOM 10327 N N . ASN B 1 581 ? 15.859 16.828 41.062 1 89 581 ASN B N 1
ATOM 10328 C CA . ASN B 1 581 ? 17.172 16.938 40.406 1 89 581 ASN B CA 1
ATOM 10329 C C . ASN B 1 581 ? 17.141 17.906 39.25 1 89 581 ASN B C 1
ATOM 10331 O O . ASN B 1 581 ? 18.125 18.031 38.5 1 89 581 ASN B O 1
ATOM 10335 N N . GLY B 1 582 ? 16.125 18.516 39 1 83.19 582 GLY B N 1
ATOM 10336 C CA . GLY B 1 582 ? 16.047 19.422 37.875 1 83.19 582 GLY B CA 1
ATOM 10337 C C . GLY B 1 582 ? 14.836 20.328 37.938 1 83.19 582 GLY B C 1
ATOM 10338 O O . GLY B 1 582 ? 13.992 20.203 38.812 1 83.19 582 GLY B O 1
ATOM 10339 N N . ASP B 1 583 ? 14.992 21.312 36.906 1 81.69 583 ASP B N 1
ATOM 10340 C CA . ASP B 1 583 ? 13.883 22.266 36.812 1 81.69 583 ASP B CA 1
ATOM 10341 C C . ASP B 1 583 ? 13.031 21.984 35.594 1 81.69 583 ASP B C 1
ATOM 10343 O O . ASP B 1 583 ? 13.555 21.594 34.531 1 81.69 583 ASP B O 1
ATOM 10347 N N . PHE B 1 584 ? 11.805 21.719 35.812 1 85.81 584 PHE B N 1
ATOM 10348 C CA . PHE B 1 584 ? 10.828 21.656 34.75 1 85.81 584 PHE B CA 1
ATOM 10349 C C . PHE B 1 584 ? 9.852 22.828 34.812 1 85.81 584 PHE B C 1
ATOM 10351 O O . PHE B 1 584 ? 9.023 22.875 35.75 1 85.81 584 PHE B O 1
ATOM 10358 N N . LYS B 1 585 ? 10.141 23.688 33.969 1 80.19 585 LYS B N 1
ATOM 10359 C CA . LYS B 1 585 ? 9.297 24.875 34 1 80.19 585 LYS B CA 1
ATOM 10360 C C . LYS B 1 585 ? 7.969 24.625 33.281 1 80.19 585 LYS B C 1
ATOM 10362 O O . LYS B 1 585 ? 7.945 24.266 32.125 1 80.19 585 LYS B O 1
ATOM 10367 N N . ILE B 1 586 ? 6.945 24.719 34.062 1 83.75 586 ILE B N 1
ATOM 10368 C CA . ILE B 1 586 ? 5.605 24.609 33.5 1 83.75 586 ILE B CA 1
ATOM 10369 C C . ILE B 1 586 ? 5.133 25.984 33.031 1 83.75 586 ILE B C 1
ATOM 10371 O O . ILE B 1 586 ? 5.02 26.922 33.844 1 83.75 586 ILE B O 1
ATOM 10375 N N . ASP B 1 587 ? 5.023 26.078 31.734 1 81.38 587 ASP B N 1
ATOM 10376 C CA . ASP B 1 587 ? 4.484 27.297 31.141 1 81.38 587 ASP B CA 1
ATOM 10377 C C . ASP B 1 587 ? 3 27.141 30.812 1 81.38 587 ASP B C 1
ATOM 10379 O O . ASP B 1 587 ? 2.635 26.406 29.875 1 81.38 587 ASP B O 1
ATOM 10383 N N . GLU B 1 588 ? 2.188 27.812 31.531 1 79.25 588 GLU B N 1
ATOM 10384 C CA . GLU B 1 588 ? 0.742 27.672 31.375 1 79.25 588 GLU B CA 1
ATOM 10385 C C . GLU B 1 588 ? 0.283 28.172 30.016 1 79.25 588 GLU B C 1
ATOM 10387 O O . GLU B 1 588 ? -0.813 27.828 29.562 1 79.25 588 GLU B O 1
ATOM 10392 N N . ASP B 1 589 ? 1.133 28.875 29.391 1 74.88 589 ASP B N 1
ATOM 10393 C CA . ASP B 1 589 ? 0.75 29.422 28.094 1 74.88 589 ASP B CA 1
ATOM 10394 C C . ASP B 1 589 ? 1.444 28.672 26.953 1 74.88 589 ASP B C 1
ATOM 10396 O O . ASP B 1 589 ? 1.504 29.172 25.828 1 74.88 589 AS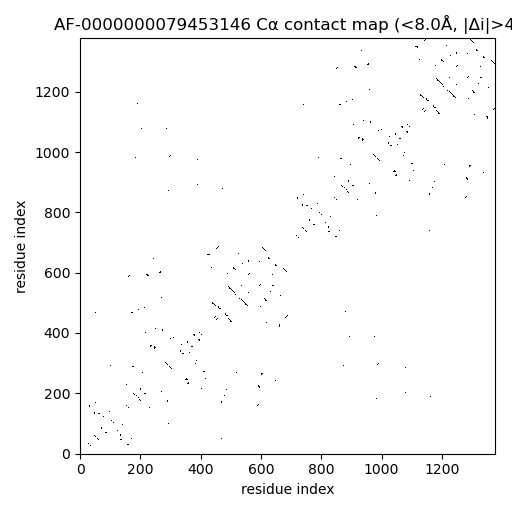P B O 1
ATOM 10400 N N . HIS B 1 590 ? 1.908 27.547 27.328 1 80.5 590 HIS B N 1
ATOM 10401 C CA . HIS B 1 590 ? 2.588 26.734 26.312 1 80.5 590 HIS B CA 1
ATOM 10402 C C . HIS B 1 590 ? 1.655 26.406 25.156 1 80.5 590 HIS B C 1
ATOM 10404 O O . HIS B 1 590 ? 0.495 26.047 25.359 1 80.5 590 HIS B O 1
ATOM 10410 N N . ARG B 1 591 ? 2.223 26.625 23.891 1 82.44 591 ARG B N 1
ATOM 10411 C CA . ARG B 1 591 ? 1.444 26.312 22.703 1 82.44 591 ARG B CA 1
ATOM 10412 C C . ARG B 1 591 ? 2.121 25.219 21.875 1 82.44 591 ARG B C 1
ATOM 10414 O O . ARG B 1 591 ? 3.344 25.219 21.719 1 82.44 591 ARG B O 1
ATOM 10421 N N . HIS B 1 592 ? 1.278 24.312 21.453 1 91.19 592 HIS B N 1
ATOM 10422 C CA . HIS B 1 592 ? 1.783 23.234 20.594 1 91.19 592 HIS B CA 1
ATOM 10423 C C . HIS B 1 592 ? 1.677 23.609 19.125 1 91.19 592 HIS B C 1
ATOM 10425 O O . HIS B 1 592 ? 2.461 23.125 18.297 1 91.19 592 HIS B O 1
ATOM 10431 N N . CYS B 1 593 ? 0.792 24.469 18.781 1 93.12 593 CYS B N 1
ATOM 10432 C CA . CYS B 1 593 ? 0.54 24.906 17.422 1 93.12 593 CYS B CA 1
ATOM 10433 C C . CYS B 1 593 ? 1.578 25.922 16.969 1 93.12 593 CYS B C 1
ATOM 10435 O O . CYS B 1 593 ? 1.875 26.875 17.703 1 93.12 593 CYS B O 1
ATOM 10437 N N . GLY B 1 594 ? 2.168 25.703 15.789 1 92.69 594 GLY B N 1
ATOM 10438 C CA . GLY B 1 594 ? 3.086 26.672 15.211 1 92.69 594 GLY B CA 1
ATOM 10439 C C . GLY B 1 594 ? 3.988 26.078 14.148 1 92.69 594 GLY B C 1
ATOM 10440 O O . GLY B 1 594 ? 4.441 24.938 14.273 1 92.69 594 GLY B O 1
ATOM 10441 N N . LEU B 1 595 ? 4.207 26.844 13.117 1 94 595 LEU B N 1
ATOM 10442 C CA . LEU B 1 595 ? 5.191 26.469 12.109 1 94 595 LEU B CA 1
ATOM 10443 C C . LEU B 1 595 ? 6.598 26.453 12.703 1 94 595 LEU B C 1
ATOM 10445 O O . LEU B 1 595 ? 6.961 27.328 13.477 1 94 595 LEU B O 1
ATOM 10449 N N . PRO B 1 596 ? 7.41 25.484 12.328 1 95 596 PRO B N 1
ATOM 10450 C CA . PRO B 1 596 ? 8.766 25.453 12.883 1 95 596 PRO B CA 1
ATOM 10451 C C . PRO B 1 596 ? 9.586 26.688 12.492 1 95 596 PRO B C 1
ATOM 10453 O O . PRO B 1 596 ? 9.492 27.156 11.359 1 95 596 PRO B O 1
ATOM 10456 N N . ASP B 1 597 ? 10.484 27.094 13.375 1 94.88 597 ASP B N 1
ATOM 10457 C CA . ASP B 1 597 ? 11.375 28.234 13.156 1 94.88 597 ASP B CA 1
ATOM 10458 C C . ASP B 1 597 ? 12.188 28.047 11.875 1 94.88 597 ASP B C 1
ATOM 10460 O O . ASP B 1 597 ? 12.422 29 11.141 1 94.88 597 ASP B O 1
ATOM 10464 N N . ARG B 1 598 ? 12.562 26.875 11.672 1 96.19 598 ARG B N 1
ATOM 10465 C CA . ARG B 1 598 ? 13.453 26.578 10.547 1 96.19 598 ARG B CA 1
ATOM 10466 C C . ARG B 1 598 ? 12.734 26.797 9.219 1 96.19 598 ARG B C 1
ATOM 10468 O O . ARG B 1 598 ? 13.375 26.875 8.172 1 96.19 598 ARG B O 1
ATOM 10475 N N . LEU B 1 599 ? 11.422 26.938 9.211 1 96.88 599 LEU B N 1
ATOM 10476 C CA . LEU B 1 599 ? 10.648 27.062 7.98 1 96.88 599 LEU B CA 1
ATOM 10477 C C . LEU B 1 599 ? 10.18 28.5 7.781 1 96.88 599 LEU B C 1
ATOM 10479 O O . LEU B 1 599 ? 9.234 28.75 7.027 1 96.88 599 LEU B O 1
ATOM 10483 N N . LEU B 1 600 ? 10.805 29.422 8.367 1 96.75 600 LEU B N 1
ATOM 10484 C CA . LEU B 1 600 ? 10.383 30.812 8.312 1 96.75 600 LEU B CA 1
ATOM 10485 C C . LEU B 1 600 ? 10.469 31.359 6.891 1 96.75 600 LEU B C 1
ATOM 10487 O O . LEU B 1 600 ? 9.656 32.188 6.488 1 96.75 600 LEU B O 1
ATOM 10491 N N . ILE B 1 601 ? 11.5 30.953 6.117 1 98.06 601 ILE B N 1
ATOM 10492 C CA . ILE B 1 601 ? 11.672 31.453 4.762 1 98.06 601 ILE B CA 1
ATOM 10493 C C . ILE B 1 601 ? 11.727 30.297 3.775 1 98.06 601 ILE B C 1
ATOM 10495 O O . ILE B 1 601 ? 12.047 29.156 4.156 1 98.06 601 ILE B O 1
ATOM 10499 N N . PRO B 1 602 ? 11.344 30.547 2.529 1 98.44 602 PRO B N 1
ATOM 10500 C CA . PRO B 1 602 ? 11.398 29.484 1.523 1 98.44 602 PRO B CA 1
ATOM 10501 C C . PRO B 1 602 ? 12.828 29.094 1.148 1 98.44 602 PRO B C 1
ATOM 10503 O O . PRO B 1 602 ? 13.773 29.828 1.476 1 98.44 602 PRO B O 1
ATOM 10506 N N . LYS B 1 603 ? 12.961 28.078 0.444 1 98.44 603 LYS B N 1
ATOM 10507 C CA . LYS B 1 603 ? 14.25 27.453 0.149 1 98.44 603 LYS B CA 1
ATOM 10508 C C . LYS B 1 603 ? 15.133 28.375 -0.674 1 98.44 603 LYS B C 1
ATOM 10510 O O . LYS B 1 603 ? 16.344 28.469 -0.431 1 98.44 603 LYS B O 1
ATOM 10515 N N . GLY B 1 604 ? 14.633 29.078 -1.628 1 98.19 604 GLY B N 1
ATOM 10516 C CA . GLY B 1 604 ? 15.453 29.766 -2.613 1 98.19 604 GLY B CA 1
ATOM 10517 C C . GLY B 1 604 ? 16.172 28.812 -3.553 1 98.19 604 GLY B C 1
ATOM 10518 O O . GLY B 1 604 ? 15.664 27.734 -3.873 1 98.19 604 GLY B O 1
ATOM 10519 N N . ASN B 1 605 ? 17.188 29.297 -4.156 1 96.88 605 ASN B N 1
ATOM 10520 C CA . ASN B 1 605 ? 17.969 28.438 -5.039 1 96.88 605 ASN B CA 1
ATOM 10521 C C . ASN B 1 605 ? 19.453 28.75 -4.969 1 96.88 605 ASN B C 1
ATOM 10523 O O . ASN B 1 605 ? 19.875 29.578 -4.156 1 96.88 605 ASN B O 1
ATOM 10527 N N . GLU B 1 606 ? 20.266 28.125 -5.734 1 95.62 606 GLU B N 1
ATOM 10528 C CA . GLU B 1 606 ? 21.719 28.203 -5.625 1 95.62 606 GLU B CA 1
ATOM 10529 C C . GLU B 1 606 ? 22.234 29.562 -6.082 1 95.62 606 GLU B C 1
ATOM 10531 O O . GLU B 1 606 ? 23.297 30 -5.637 1 95.62 606 GLU B O 1
ATOM 10536 N N . HIS B 1 607 ? 21.484 30.25 -6.887 1 94.75 607 HIS B N 1
ATOM 10537 C CA . HIS B 1 607 ? 21.922 31.516 -7.445 1 94.75 607 HIS B CA 1
ATOM 10538 C C . HIS B 1 607 ? 21.328 32.688 -6.68 1 94.75 607 HIS B C 1
ATOM 10540 O O . HIS B 1 607 ? 21.672 33.844 -6.934 1 94.75 607 HIS B O 1
ATOM 10546 N N . GLY B 1 608 ? 20.5 32.375 -5.73 1 96.81 608 GLY B N 1
ATOM 10547 C CA . GLY B 1 608 ? 19.766 33.438 -5.047 1 96.81 608 GLY B CA 1
ATOM 10548 C C . GLY B 1 608 ? 18.484 33.844 -5.758 1 96.81 608 GLY B C 1
ATOM 10549 O O . GLY B 1 608 ? 18.531 34.562 -6.742 1 96.81 608 GLY B O 1
ATOM 10550 N N . LEU B 1 609 ? 17.422 33.406 -5.297 1 97.94 609 LEU B N 1
ATOM 10551 C CA . LEU B 1 609 ? 16.125 33.75 -5.879 1 97.94 609 LEU B CA 1
ATOM 10552 C C . LEU B 1 609 ? 15.656 35.125 -5.398 1 97.94 609 LEU B C 1
ATOM 10554 O O . LEU B 1 609 ? 15.773 35.438 -4.211 1 97.94 609 LEU B O 1
ATOM 10558 N N . ASP B 1 610 ? 15.055 35.906 -6.281 1 97.69 610 ASP B N 1
ATOM 10559 C CA . ASP B 1 610 ? 14.68 37.281 -5.988 1 97.69 610 ASP B CA 1
ATOM 10560 C C . ASP B 1 610 ? 13.336 37.344 -5.262 1 97.69 610 ASP B C 1
ATOM 10562 O O . ASP B 1 610 ? 12.344 36.781 -5.734 1 97.69 610 ASP B O 1
ATOM 10566 N N . PHE B 1 611 ? 13.383 38 -4.145 1 98.5 611 PHE B N 1
ATOM 10567 C CA . PHE B 1 611 ? 12.18 38.344 -3.391 1 98.5 611 PHE B CA 1
ATOM 10568 C C . PHE B 1 611 ? 12.156 39.812 -3.053 1 98.5 611 PHE B C 1
ATOM 10570 O O . PHE B 1 611 ? 13.133 40.531 -3.297 1 98.5 611 PHE B O 1
ATOM 10577 N N . GLU B 1 612 ? 11.016 40.25 -2.598 1 98.19 612 GLU B N 1
ATOM 10578 C CA . GLU B 1 612 ? 10.844 41.562 -2.002 1 98.19 612 GLU B CA 1
ATOM 10579 C C . GLU B 1 612 ? 10.422 41.469 -0.539 1 98.19 612 GLU B C 1
ATOM 10581 O O . GLU B 1 612 ? 9.57 40.656 -0.19 1 98.19 612 GLU B O 1
ATOM 10586 N N . LEU B 1 613 ? 11.141 42.219 0.26 1 98.25 613 LEU B N 1
ATOM 10587 C CA . LEU B 1 613 ? 10.758 42.344 1.661 1 98.25 613 LEU B CA 1
ATOM 10588 C C . LEU B 1 613 ? 9.977 43.625 1.894 1 98.25 613 LEU B C 1
ATOM 10590 O O . LEU B 1 613 ? 10.492 44.719 1.633 1 98.25 613 LEU B O 1
ATOM 10594 N N . TRP B 1 614 ? 8.781 43.5 2.328 1 98.31 614 TRP B N 1
ATOM 10595 C CA . TRP B 1 614 ? 7.902 44.625 2.59 1 98.31 614 TRP B CA 1
ATOM 10596 C C . TRP B 1 614 ? 7.727 44.844 4.09 1 98.31 614 TRP B C 1
ATOM 10598 O O . TRP B 1 614 ? 7.516 43.906 4.84 1 98.31 614 TRP B O 1
ATOM 10608 N N . VAL B 1 615 ? 7.824 46.094 4.527 1 98.44 615 VAL B N 1
ATOM 10609 C CA . VAL B 1 615 ? 7.625 46.438 5.926 1 98.44 615 VAL B CA 1
ATOM 10610 C C . VAL B 1 615 ? 6.57 47.562 6.031 1 98.44 615 VAL B C 1
ATOM 10612 O O . VAL B 1 615 ? 6.648 48.562 5.336 1 98.44 615 VAL B O 1
ATOM 10615 N N . ALA B 1 616 ? 5.598 47.344 6.809 1 98.31 616 ALA B N 1
ATOM 10616 C CA . ALA B 1 616 ? 4.59 48.344 7.145 1 98.31 616 ALA B CA 1
ATOM 10617 C C . ALA B 1 616 ? 4.594 48.625 8.641 1 98.31 616 ALA B C 1
ATOM 10619 O O . ALA B 1 616 ? 4.531 47.719 9.461 1 98.31 616 ALA B O 1
ATOM 10620 N N . VAL B 1 617 ? 4.762 49.875 8.977 1 98.19 617 VAL B N 1
ATOM 10621 C CA . VAL B 1 617 ? 4.664 50.344 10.359 1 98.19 617 VAL B CA 1
ATOM 10622 C C . VAL B 1 617 ? 3.32 51.031 10.578 1 98.19 617 VAL B C 1
ATOM 10624 O O . VAL B 1 617 ? 3.051 52.062 9.984 1 98.19 617 VAL B O 1
ATOM 10627 N N . THR B 1 618 ? 2.527 50.469 11.422 1 97.25 618 THR B N 1
ATOM 10628 C CA . THR B 1 618 ? 1.176 51 11.602 1 97.25 618 THR B CA 1
ATOM 10629 C C . THR B 1 618 ? 0.964 51.469 13.039 1 97.25 618 THR B C 1
ATOM 10631 O O . THR B 1 618 ? 1.768 51.156 13.922 1 97.25 618 THR B O 1
ATOM 10634 N N . ASN B 1 619 ? -0.113 52.188 13.219 1 95.5 619 ASN B N 1
ATOM 10635 C CA . ASN B 1 619 ? -0.443 52.781 14.508 1 95.5 619 ASN B CA 1
ATOM 10636 C C . ASN B 1 619 ? -1.031 51.75 15.461 1 95.5 619 ASN B C 1
ATOM 10638 O O . ASN B 1 619 ? -2.172 51.312 15.289 1 95.5 619 ASN B O 1
ATOM 10642 N N . HIS B 1 620 ? -0.323 51.406 16.5 1 94 620 HIS B N 1
ATOM 10643 C CA . HIS B 1 620 ? -0.749 50.375 17.422 1 94 620 HIS B CA 1
ATOM 10644 C C . HIS B 1 620 ? -2.023 50.75 18.156 1 94 620 HIS B C 1
ATOM 10646 O O . HIS B 1 620 ? -2.824 49.906 18.531 1 94 620 HIS B O 1
ATOM 10652 N N . ASP B 1 621 ? -2.238 51.969 18.375 1 91.56 621 ASP B N 1
ATOM 10653 C CA . ASP B 1 621 ? -3.453 52.406 19.047 1 91.56 621 ASP B CA 1
ATOM 10654 C C . ASP B 1 621 ? -4.699 51.969 18.281 1 91.56 621 ASP B C 1
ATOM 10656 O O . ASP B 1 621 ? -5.746 51.719 18.875 1 91.56 621 ASP B O 1
ATOM 10660 N N . GLN B 1 622 ? -4.512 51.938 17.031 1 91.94 622 GLN B N 1
ATOM 10661 C CA . GLN B 1 622 ? -5.613 51.5 16.172 1 91.94 622 GLN B CA 1
ATOM 10662 C C . GLN B 1 622 ? -5.629 49.969 16.047 1 91.94 622 GLN B C 1
ATOM 10664 O O . GLN B 1 622 ? -6.68 49.375 15.805 1 91.94 622 GLN B O 1
ATOM 10669 N N . ASP B 1 623 ? -4.48 49.438 16.219 1 93.5 623 ASP B N 1
ATOM 10670 C CA . ASP B 1 623 ? -4.332 48 16 1 93.5 623 ASP B CA 1
ATOM 10671 C C . ASP B 1 623 ? -4.57 47.219 17.281 1 93.5 623 ASP B C 1
ATOM 10673 O O . ASP B 1 623 ? -4.805 46 17.25 1 93.5 623 ASP B O 1
ATOM 10677 N N . ALA B 1 624 ? -4.527 47.812 18.391 1 91.69 624 ALA B N 1
ATOM 10678 C CA . ALA B 1 624 ? -4.586 47.156 19.688 1 91.69 624 ALA B CA 1
ATOM 10679 C C . ALA B 1 624 ? -5.977 46.594 19.953 1 91.69 624 ALA B C 1
ATOM 10681 O O . ALA B 1 624 ? -6.98 47.156 19.5 1 91.69 624 ALA B O 1
ATOM 10682 N N . VAL B 1 625 ? -5.992 45.5 20.562 1 90.56 625 VAL B N 1
ATOM 10683 C CA . VAL B 1 625 ? -7.23 44.875 21 1 90.56 625 VAL B CA 1
ATOM 10684 C C . VAL B 1 625 ? -7.402 45.031 22.5 1 90.56 625 VAL B C 1
ATOM 10686 O O . VAL B 1 625 ? -6.484 44.75 23.281 1 90.56 625 VAL B O 1
ATOM 10689 N N . GLU B 1 626 ? -8.555 45.406 22.828 1 84.56 626 GLU B N 1
ATOM 10690 C CA . GLU B 1 626 ? -8.836 45.688 24.234 1 84.56 626 GLU B CA 1
ATOM 10691 C C . GLU B 1 626 ? -8.664 44.438 25.094 1 84.56 626 GLU B C 1
ATOM 10693 O O . GLU B 1 626 ? -9.172 43.375 24.75 1 84.56 626 GLU B O 1
ATOM 10698 N N . GLY B 1 627 ? -7.941 44.562 26.141 1 78.56 627 GLY B N 1
ATOM 10699 C CA . GLY B 1 627 ? -7.801 43.469 27.094 1 78.56 627 GLY B CA 1
ATOM 10700 C C . GLY B 1 627 ? -6.668 42.531 26.75 1 78.56 627 GLY B C 1
ATOM 10701 O O . GLY B 1 627 ? -6.434 41.562 27.453 1 78.56 627 GLY B O 1
ATOM 10702 N N . VAL B 1 628 ? -6.078 42.75 25.625 1 78.94 628 VAL B N 1
ATOM 10703 C CA . VAL B 1 628 ? -4.988 41.875 25.219 1 78.94 628 VAL B CA 1
ATOM 10704 C C . VAL B 1 628 ? -3.656 42.594 25.328 1 78.94 628 VAL B C 1
ATOM 10706 O O . VAL B 1 628 ? -3.488 43.688 24.75 1 78.94 628 VAL B O 1
ATOM 10709 N N . ASP B 1 629 ? -2.908 42.281 26.328 1 64.75 629 ASP B N 1
ATOM 10710 C CA . ASP B 1 629 ? -1.591 42.875 26.469 1 64.75 629 ASP B CA 1
ATOM 10711 C C . ASP B 1 629 ? -0.525 42.094 25.719 1 64.75 629 ASP B C 1
ATOM 10713 O O . ASP B 1 629 ? -0.32 40.906 26 1 64.75 629 ASP B O 1
ATOM 10717 N N . ILE B 1 630 ? -0.229 42.625 24.562 1 63.09 630 ILE B N 1
ATOM 10718 C CA . ILE B 1 630 ? 0.833 42 23.781 1 63.09 630 ILE B CA 1
ATOM 10719 C C . ILE B 1 630 ? 2.191 42.375 24.375 1 63.09 630 ILE B C 1
ATOM 10721 O O . ILE B 1 630 ? 2.596 43.531 24.312 1 63.09 630 ILE B O 1
ATOM 10725 N N . ARG B 1 631 ? 2.559 42.062 25.547 1 49.5 631 ARG B N 1
ATOM 10726 C CA . ARG B 1 631 ? 3.869 42.469 26.047 1 49.5 631 ARG B CA 1
ATOM 10727 C C . ARG B 1 631 ? 4.988 41.844 25.219 1 49.5 631 ARG B C 1
ATOM 10729 O O . ARG B 1 631 ? 4.777 40.844 24.547 1 49.5 631 ARG B O 1
ATOM 10736 N N . ASP B 1 632 ? 6.055 42.562 25.062 1 48.56 632 ASP B N 1
ATOM 10737 C CA . ASP B 1 632 ? 7.297 42.469 24.297 1 48.56 632 ASP B CA 1
ATOM 10738 C C . ASP B 1 632 ? 7.742 41.031 24.125 1 48.56 632 ASP B C 1
ATOM 10740 O O . ASP B 1 632 ? 8.18 40.625 23.047 1 48.56 632 ASP B O 1
ATOM 10744 N N . ASP B 1 633 ? 8.141 40.469 25.25 1 43.53 633 ASP B N 1
ATOM 10745 C CA . ASP B 1 633 ? 9.109 39.375 25.281 1 43.53 633 ASP B CA 1
ATOM 10746 C C . ASP B 1 633 ? 8.43 38.031 24.984 1 43.53 633 ASP B C 1
ATOM 10748 O O . ASP B 1 633 ? 9.062 37 25.062 1 43.53 633 ASP B O 1
ATOM 10752 N N . ASP B 1 634 ? 7.27 38.094 25.062 1 47.28 634 ASP B N 1
ATOM 10753 C CA . ASP B 1 634 ? 6.777 36.719 24.938 1 47.28 634 ASP B CA 1
ATOM 10754 C C . ASP B 1 634 ? 6.859 36.219 23.484 1 47.28 634 ASP B C 1
ATOM 10756 O O . ASP B 1 634 ? 5.906 36.375 22.719 1 47.28 634 ASP B O 1
ATOM 10760 N N . HIS B 1 635 ? 7.98 36.562 22.859 1 45.25 635 HIS B N 1
ATOM 10761 C CA . HIS B 1 635 ? 8.578 36.25 21.562 1 45.25 635 HIS B CA 1
ATOM 10762 C C . HIS B 1 635 ? 8.156 34.875 21.078 1 45.25 635 HIS B C 1
ATOM 10764 O O . HIS B 1 635 ? 8.406 34.5 19.922 1 45.25 635 HIS B O 1
ATOM 10770 N N . GLY B 1 636 ? 8.031 34.031 21.703 1 51.31 636 GLY B N 1
ATOM 10771 C CA . GLY B 1 636 ? 8.047 32.688 21.188 1 51.31 636 GLY B CA 1
ATOM 10772 C C . GLY B 1 636 ? 6.773 32.281 20.469 1 51.31 636 GLY B C 1
ATOM 10773 O O . GLY B 1 636 ? 6.5 31.109 20.266 1 51.31 636 GLY B O 1
ATOM 10774 N N . GLY B 1 637 ? 5.777 33.312 20.094 1 58.88 637 GLY B N 1
ATOM 10775 C CA . GLY B 1 637 ? 4.465 32.688 20.016 1 58.88 637 GLY B CA 1
ATOM 10776 C C . GLY B 1 637 ? 3.92 32.625 18.594 1 58.88 637 GLY B C 1
ATOM 10777 O O . GLY B 1 637 ? 4.477 33.219 17.688 1 58.88 637 GLY B O 1
ATOM 10778 N N . SER B 1 638 ? 3.328 31.609 18.094 1 72.31 638 SER B N 1
ATOM 10779 C CA . SER B 1 638 ? 2.535 31.219 16.938 1 72.31 638 SER B CA 1
ATOM 10780 C C . SER B 1 638 ? 1.232 32 16.859 1 72.31 638 SER B C 1
ATOM 10782 O O . SER B 1 638 ? 0.224 31.5 16.359 1 72.31 638 SER B O 1
ATOM 10784 N N . MET B 1 639 ? 1.388 33.312 17.141 1 79.88 639 MET B N 1
ATOM 10785 C CA . MET B 1 639 ? 0.147 34.062 17.266 1 79.88 639 MET B CA 1
ATOM 10786 C C . MET B 1 639 ? -0.47 34.344 15.898 1 79.88 639 MET B C 1
ATOM 10788 O O . MET B 1 639 ? -1.694 34.375 15.766 1 79.88 639 MET B O 1
ATOM 10792 N N . SER B 1 640 ? 0.412 34.5 14.992 1 83.75 640 SER B N 1
ATOM 10793 C CA . SER B 1 640 ? -0.111 34.844 13.672 1 83.75 640 SER B CA 1
ATOM 10794 C C . SER B 1 640 ? -0.988 33.75 13.109 1 83.75 640 SER B C 1
ATOM 10796 O O . SER B 1 640 ? -2.057 34 12.555 1 83.75 640 SER B O 1
ATOM 10798 N N . TYR B 1 641 ? -0.531 32.531 13.336 1 88.44 641 TYR B N 1
ATOM 10799 C CA . TYR B 1 641 ? -1.254 31.422 12.742 1 88.44 641 TYR B CA 1
ATOM 10800 C C . TYR B 1 641 ? -2.172 30.75 13.758 1 88.44 641 TYR B C 1
ATOM 10802 O O . TYR B 1 641 ? -3.172 30.125 13.391 1 88.44 641 TYR B O 1
ATOM 10810 N N . CYS B 1 642 ? -1.822 30.859 15.039 1 90.38 642 CYS B N 1
ATOM 10811 C CA . CYS B 1 642 ? -2.502 30.016 16.016 1 90.38 642 CYS B CA 1
ATOM 10812 C C . CYS B 1 642 ? -3.242 30.875 17.047 1 90.38 642 CYS B C 1
ATOM 10814 O O . CYS B 1 642 ? -3.918 30.344 17.922 1 90.38 642 CYS B O 1
ATOM 10816 N N . GLY B 1 643 ? -3.135 32.156 16.953 1 85 643 GLY B N 1
ATOM 10817 C CA . GLY B 1 643 ? -3.775 33 17.953 1 85 643 GLY B CA 1
ATOM 10818 C C . GLY B 1 643 ? -3.256 32.75 19.359 1 85 643 GLY B C 1
ATOM 10819 O O . GLY B 1 643 ? -2.117 32.344 19.531 1 85 643 GLY B O 1
ATOM 10820 N N . ILE B 1 644 ? -3.965 33.312 20.328 1 78.19 644 ILE B N 1
ATOM 10821 C CA . ILE B 1 644 ? -3.67 33.094 21.75 1 78.19 644 ILE B CA 1
ATOM 10822 C C . ILE B 1 644 ? -4.785 32.281 22.391 1 78.19 644 ILE B C 1
ATOM 10824 O O . ILE B 1 644 ? -5.961 32.625 22.281 1 78.19 644 ILE B O 1
ATOM 10828 N N . LEU B 1 645 ? -4.383 31.234 22.984 1 74.5 645 LEU B N 1
ATOM 10829 C CA . LEU B 1 645 ? -5.375 30.344 23.578 1 74.5 645 LEU B CA 1
ATOM 10830 C C . LEU B 1 645 ? -6.188 31.047 24.641 1 74.5 645 LEU B C 1
ATOM 10832 O O . LEU B 1 645 ? -5.617 31.641 25.562 1 74.5 645 LEU B O 1
ATOM 10836 N N . GLY B 1 646 ? -7.414 31.062 24.516 1 74.56 646 GLY B N 1
ATOM 10837 C CA . GLY B 1 646 ? -8.32 31.594 25.531 1 74.56 646 GLY B CA 1
ATOM 10838 C C . GLY B 1 646 ? -8.422 33.094 25.484 1 74.56 646 GLY B C 1
ATOM 10839 O O . GLY B 1 646 ? -9.078 33.719 26.344 1 74.56 646 GLY B O 1
ATOM 10840 N N . GLN B 1 647 ? -7.723 33.688 24.5 1 82.25 647 GLN B N 1
ATOM 10841 C CA . GLN B 1 647 ? -7.742 35.156 24.359 1 82.25 647 GLN B CA 1
ATOM 10842 C C . GLN B 1 647 ? -8.109 35.562 22.938 1 82.25 647 GLN B C 1
ATOM 10844 O O . GLN B 1 647 ? -8.227 34.719 22.047 1 82.25 647 GLN B O 1
ATOM 10849 N N . LYS B 1 648 ? -8.297 36.781 22.859 1 89 648 LYS B N 1
ATOM 10850 C CA . LYS B 1 648 ? -8.578 37.312 21.547 1 89 648 LYS B CA 1
ATOM 10851 C C . LYS B 1 648 ? -7.301 37.406 20.703 1 89 648 LYS B C 1
ATOM 10853 O O . LYS B 1 648 ? -6.199 37.5 21.25 1 89 648 LYS B O 1
ATOM 10858 N N . TYR B 1 649 ? -7.555 37.281 19.406 1 90.62 649 TYR B N 1
ATOM 10859 C CA . TYR B 1 649 ? -6.441 37.5 18.5 1 90.62 649 TYR B CA 1
ATOM 10860 C C . TYR B 1 649 ? -5.824 38.906 18.703 1 90.62 649 TYR B C 1
ATOM 10862 O O . TYR B 1 649 ? -6.543 39.906 18.766 1 90.62 649 TYR B O 1
ATOM 10870 N N . PRO B 1 650 ? -4.477 39.031 18.828 1 88.88 650 PRO B N 1
ATOM 10871 C CA . PRO B 1 650 ? -3.846 40.25 19.328 1 88.88 650 PRO B CA 1
ATOM 10872 C C . PRO B 1 650 ? -3.654 41.312 18.219 1 88.88 650 PRO B C 1
ATOM 10874 O O . PRO B 1 650 ? -2.592 41.938 18.141 1 88.88 650 PRO B O 1
ATOM 10877 N N . ASP B 1 651 ? -4.531 41.438 17.359 1 92.5 651 ASP B N 1
ATOM 10878 C CA . ASP B 1 651 ? -4.551 42.438 16.297 1 92.5 651 ASP B CA 1
ATOM 10879 C C . ASP B 1 651 ? -5.977 42.719 15.82 1 92.5 651 ASP B C 1
ATOM 10881 O O . ASP B 1 651 ? -6.676 41.781 15.398 1 92.5 651 ASP B O 1
ATOM 10885 N N . ALA B 1 652 ? -6.336 43.938 15.883 1 93.56 652 ALA B N 1
ATOM 10886 C CA . ALA B 1 652 ? -7.707 44.281 15.516 1 93.56 652 ALA B CA 1
ATOM 10887 C C . ALA B 1 652 ? -7.871 44.312 14 1 93.56 652 ALA B C 1
ATOM 10889 O O . ALA B 1 652 ? -8.992 44.25 13.484 1 93.56 652 ALA B O 1
ATOM 10890 N N . ARG B 1 653 ? -6.762 44.438 13.281 1 94.81 653 ARG B N 1
ATOM 10891 C CA . ARG B 1 653 ? -6.801 44.469 11.82 1 94.81 653 ARG B CA 1
ATOM 10892 C C . ARG B 1 653 ? -7.039 43.094 11.242 1 94.81 653 ARG B C 1
ATOM 10894 O O . ARG B 1 653 ? -6.754 42.094 11.891 1 94.81 653 ARG B O 1
ATOM 10901 N N . PRO B 1 654 ? -7.652 43.062 9.984 1 95.81 654 PRO B N 1
ATOM 10902 C CA . PRO B 1 654 ? -7.738 41.75 9.32 1 95.81 654 PRO B CA 1
ATOM 10903 C C . PRO B 1 654 ? -6.371 41.125 9.109 1 95.81 654 PRO B C 1
ATOM 10905 O O . PRO B 1 654 ? -5.383 41.812 8.867 1 95.81 654 PRO B O 1
ATOM 10908 N N . MET B 1 655 ? -6.352 39.812 9.25 1 96.44 655 MET B N 1
ATOM 10909 C CA . MET B 1 655 ? -5.098 39.094 9.039 1 96.44 655 MET B CA 1
ATOM 10910 C C . MET B 1 655 ? -4.586 39.312 7.617 1 96.44 655 MET B C 1
ATOM 10912 O O . MET B 1 655 ? -5.352 39.188 6.656 1 96.44 655 MET B O 1
ATOM 10916 N N . GLY B 1 656 ? -3.301 39.594 7.484 1 96.56 656 GLY B N 1
ATOM 10917 C CA . GLY B 1 656 ? -2.695 39.906 6.195 1 96.56 656 GLY B CA 1
ATOM 10918 C C . GLY B 1 656 ? -2.668 41.375 5.867 1 96.56 656 GLY B C 1
ATOM 10919 O O . GLY B 1 656 ? -2.098 41.781 4.855 1 96.56 656 GLY B O 1
ATOM 10920 N N . PHE B 1 657 ? -3.262 42.188 6.695 1 97 657 PHE B N 1
ATOM 10921 C CA . PHE B 1 657 ? -3.248 43.625 6.504 1 97 657 PHE B CA 1
ATOM 10922 C C . PHE B 1 657 ? -1.819 44.156 6.395 1 97 657 PHE B C 1
ATOM 10924 O O . PHE B 1 657 ? -0.949 43.75 7.172 1 97 657 PHE B O 1
ATOM 10931 N N . PRO B 1 658 ? -1.554 45.031 5.414 1 96.94 658 PRO B N 1
ATOM 10932 C CA . PRO B 1 658 ? -2.521 45.688 4.535 1 96.94 658 PRO B CA 1
ATOM 10933 C C . PRO B 1 658 ? -2.623 45 3.166 1 96.94 658 PRO B C 1
ATOM 10935 O O . PRO B 1 658 ? -3.191 45.594 2.234 1 96.94 658 PRO B O 1
ATOM 10938 N N . PHE B 1 659 ? -2.109 43.812 3.045 1 97.56 659 PHE B N 1
ATOM 10939 C CA . PHE B 1 659 ? -2.018 43.188 1.741 1 97.56 659 PHE B CA 1
ATOM 10940 C C . PHE B 1 659 ? -3.27 42.344 1.455 1 97.56 659 PHE B C 1
ATOM 10942 O O . PHE B 1 659 ? -3.449 41.844 0.343 1 97.56 659 PHE B O 1
ATOM 10949 N N . ASP B 1 660 ? -4.211 42.219 2.395 1 97.19 660 ASP B N 1
ATOM 10950 C CA . ASP B 1 660 ? -5.363 41.344 2.275 1 97.19 660 ASP B CA 1
ATOM 10951 C C . ASP B 1 660 ? -6.402 41.906 1.312 1 97.19 660 ASP B C 1
ATOM 10953 O O . ASP B 1 660 ? -7.246 41.156 0.794 1 97.19 660 ASP B O 1
ATOM 10957 N N . ARG B 1 661 ? -6.328 43.188 1.112 1 97.12 661 ARG B N 1
ATOM 10958 C CA . ARG B 1 661 ? -7.285 43.781 0.186 1 97.12 661 ARG B CA 1
ATOM 10959 C C . ARG B 1 661 ? -6.586 44.281 -1.068 1 97.12 661 ARG B C 1
ATOM 10961 O O . ARG B 1 661 ? -5.359 44.375 -1.114 1 97.12 661 ARG B O 1
ATOM 10968 N N . LYS B 1 662 ? -7.414 44.594 -2.027 1 95.62 662 LYS B N 1
ATOM 10969 C CA . LYS B 1 662 ? -6.922 45 -3.344 1 95.62 662 LYS B CA 1
ATOM 10970 C C . LYS B 1 662 ? -6.062 46.25 -3.25 1 95.62 662 LYS B C 1
ATOM 10972 O O . LYS B 1 662 ? -6.391 47.188 -2.514 1 95.62 662 LYS B O 1
ATOM 10977 N N . ILE B 1 663 ? -4.945 46.25 -3.859 1 95.88 663 ILE B N 1
ATOM 10978 C CA . ILE B 1 663 ? -4.066 47.406 -4.055 1 95.88 663 ILE B CA 1
ATOM 10979 C C . ILE B 1 663 ? -4.129 47.844 -5.508 1 95.88 663 ILE B C 1
ATOM 10981 O O . ILE B 1 663 ? -3.762 47.094 -6.418 1 95.88 663 ILE B O 1
ATOM 10985 N N . VAL B 1 664 ? -4.465 49.031 -5.719 1 91.5 664 VAL B N 1
ATOM 10986 C CA . VAL B 1 664 ? -4.773 49.531 -7.059 1 91.5 664 VAL B CA 1
ATOM 10987 C C . VAL B 1 664 ? -3.48 49.812 -7.812 1 91.5 664 VAL B C 1
ATOM 10989 O O . VAL B 1 664 ? -3.375 49.562 -9.008 1 91.5 664 VAL B O 1
ATOM 10992 N N . CYS B 1 665 ? -2.537 50.469 -7.129 1 93.44 665 CYS B N 1
ATOM 10993 C CA . CYS B 1 665 ? -1.293 50.875 -7.762 1 93.44 665 CYS B CA 1
ATOM 10994 C C . CYS B 1 665 ? -0.117 50.75 -6.801 1 93.44 665 CYS B C 1
ATOM 10996 O O . CYS B 1 665 ? -0.154 51.25 -5.684 1 93.44 665 CYS B O 1
ATOM 10998 N N . GLU B 1 666 ? 0.851 50.094 -7.246 1 94.5 666 GLU B N 1
ATOM 10999 C CA . GLU B 1 666 ? 2.027 49.812 -6.426 1 94.5 666 GLU B CA 1
ATOM 11000 C C . GLU B 1 666 ? 2.721 51.125 -6.02 1 94.5 666 GLU B C 1
ATOM 11002 O O . GLU B 1 666 ? 3.145 51.281 -4.871 1 94.5 666 GLU B O 1
ATOM 11007 N N . ASP B 1 667 ? 2.83 52.031 -6.965 1 93.94 667 ASP B N 1
ATOM 11008 C CA . ASP B 1 667 ? 3.494 53.312 -6.695 1 93.94 667 ASP B CA 1
ATOM 11009 C C . ASP B 1 667 ? 2.752 54.094 -5.617 1 93.94 667 ASP B C 1
ATOM 11011 O O . ASP B 1 667 ? 3.375 54.719 -4.742 1 93.94 667 ASP B O 1
ATOM 11015 N N . THR B 1 668 ? 1.509 54.094 -5.738 1 93.88 668 THR B N 1
ATOM 11016 C CA . THR B 1 668 ? 0.699 54.75 -4.734 1 93.88 668 THR B CA 1
ATOM 11017 C C . THR B 1 668 ? 0.858 54.094 -3.369 1 93.88 668 THR B C 1
ATOM 11019 O O . THR B 1 668 ? 0.923 54.781 -2.346 1 93.88 668 THR B O 1
ATOM 11022 N N . PHE B 1 669 ? 0.848 52.844 -3.395 1 95.12 669 PHE B N 1
ATOM 11023 C CA . PHE B 1 669 ? 1.007 52.094 -2.154 1 95.12 669 PHE B CA 1
ATOM 11024 C C . PHE B 1 669 ? 2.352 52.375 -1.504 1 95.12 669 PHE B C 1
ATOM 11026 O O . PHE B 1 669 ? 2.439 52.531 -0.281 1 95.12 669 PHE B O 1
ATOM 11033 N N . LEU B 1 670 ? 3.408 52.625 -2.309 1 94.88 670 LEU B N 1
ATOM 11034 C CA . LEU B 1 670 ? 4.758 52.906 -1.827 1 94.88 670 LEU B CA 1
ATOM 11035 C C . LEU B 1 670 ? 4.91 54.375 -1.466 1 94.88 670 LEU B C 1
ATOM 11037 O O . LEU B 1 670 ? 5.902 54.75 -0.854 1 94.88 670 LEU B O 1
ATOM 11041 N N . SER B 1 671 ? 3.93 55.094 -1.806 1 94.56 671 SER B N 1
ATOM 11042 C CA . SER B 1 671 ? 3.98 56.531 -1.466 1 94.56 671 SER B CA 1
ATOM 11043 C C . SER B 1 671 ? 3.629 56.75 0.001 1 94.56 671 SER B C 1
ATOM 11045 O O . SER B 1 671 ? 3.91 57.812 0.552 1 94.56 671 SER B O 1
ATOM 11047 N N . PHE B 1 672 ? 2.973 55.812 0.588 1 96.38 672 PHE B N 1
ATOM 11048 C CA . PHE B 1 672 ? 2.773 55.906 2.029 1 96.38 672 PHE B CA 1
ATOM 11049 C C . PHE B 1 672 ? 4.105 55.812 2.766 1 96.38 672 PHE B C 1
ATOM 11051 O O . PHE B 1 672 ? 4.844 54.844 2.637 1 96.38 672 PHE B O 1
ATOM 11058 N N . SER B 1 673 ? 4.395 56.812 3.611 1 97.19 673 SER B N 1
ATOM 11059 C CA . SER B 1 673 ? 5.707 56.938 4.234 1 97.19 673 SER B CA 1
ATOM 11060 C C . SER B 1 673 ? 5.965 55.781 5.223 1 97.19 673 SER B C 1
ATOM 11062 O O . SER B 1 673 ? 7.113 55.469 5.52 1 97.19 673 SER B O 1
ATOM 11064 N N . ASN B 1 674 ? 4.934 55.219 5.754 1 98.19 674 ASN B N 1
ATOM 11065 C CA . ASN B 1 674 ? 5.074 54.188 6.766 1 98.19 674 ASN B CA 1
ATOM 11066 C C . ASN B 1 674 ? 5.234 52.812 6.133 1 98.19 674 ASN B C 1
ATOM 11068 O O . ASN B 1 674 ? 5.176 51.781 6.828 1 98.19 674 ASN B O 1
ATOM 11072 N N . ILE B 1 675 ? 5.305 52.688 4.812 1 98.12 675 ILE B N 1
ATOM 11073 C CA . ILE B 1 675 ? 5.504 51.438 4.086 1 98.12 675 ILE B CA 1
ATOM 11074 C C . ILE B 1 675 ? 6.793 51.531 3.27 1 98.12 675 ILE B C 1
ATOM 11076 O O . ILE B 1 675 ? 7.098 52.562 2.678 1 98.12 675 ILE B O 1
ATOM 11080 N N . HIS B 1 676 ? 7.578 50.5 3.277 1 98 676 HIS B N 1
ATOM 11081 C CA . HIS B 1 676 ? 8.836 50.438 2.545 1 98 676 HIS B CA 1
ATOM 11082 C C . HIS B 1 676 ? 9.078 49.031 1.98 1 98 676 HIS B C 1
ATOM 11084 O O . HIS B 1 676 ? 8.531 48.062 2.494 1 98 676 HIS B O 1
ATOM 11090 N N . ARG B 1 677 ? 9.758 48.938 0.91 1 97.19 677 ARG B N 1
ATOM 11091 C CA . ARG B 1 677 ? 10.102 47.688 0.276 1 97.19 677 ARG B CA 1
ATOM 11092 C C . ARG B 1 677 ? 11.586 47.625 -0.079 1 97.19 677 ARG B C 1
ATOM 11094 O O . ARG B 1 677 ? 12.164 48.625 -0.491 1 97.19 677 ARG B O 1
ATOM 11101 N N . VAL B 1 678 ? 12.188 46.469 0.101 1 97.62 678 VAL B N 1
ATOM 11102 C CA . VAL B 1 678 ? 13.57 46.281 -0.31 1 97.62 678 VAL B CA 1
ATOM 11103 C C . VAL B 1 678 ? 13.703 44.938 -1.017 1 97.62 678 VAL B C 1
ATOM 11105 O O . VAL B 1 678 ? 12.984 43.969 -0.701 1 97.62 678 VAL B O 1
ATOM 11108 N N . ASP B 1 679 ? 14.586 44.844 -1.956 1 97.44 679 ASP B N 1
ATOM 11109 C CA . ASP B 1 679 ? 14.875 43.594 -2.637 1 97.44 679 ASP B CA 1
ATOM 11110 C C . ASP B 1 679 ? 15.781 42.688 -1.785 1 97.44 679 ASP B C 1
ATOM 11112 O O . ASP B 1 679 ? 16.734 43.188 -1.166 1 97.44 679 ASP B O 1
ATOM 11116 N N . VAL B 1 680 ? 15.406 41.469 -1.754 1 97.94 680 VAL B N 1
ATOM 11117 C CA . VAL B 1 680 ? 16.203 40.5 -1.011 1 97.94 680 VAL B CA 1
ATOM 11118 C C . VAL B 1 680 ? 16.344 39.219 -1.829 1 97.94 680 VAL B C 1
ATOM 11120 O O . VAL B 1 680 ? 15.453 38.875 -2.611 1 97.94 680 VAL B O 1
ATOM 11123 N N . LYS B 1 681 ? 17.484 38.531 -1.649 1 97.81 681 LYS B N 1
ATOM 11124 C CA . LYS B 1 681 ? 17.719 37.25 -2.305 1 97.81 681 LYS B CA 1
ATOM 11125 C C . LYS B 1 681 ? 17.766 36.094 -1.286 1 97.81 681 LYS B C 1
ATOM 11127 O O . LYS B 1 681 ? 18.203 36.281 -0.149 1 97.81 681 LYS B O 1
ATOM 11132 N N . ILE B 1 682 ? 17.312 35 -1.707 1 98.38 682 ILE B N 1
ATOM 11133 C CA . ILE B 1 682 ? 17.438 33.812 -0.875 1 98.38 682 ILE B CA 1
ATOM 11134 C C . ILE B 1 682 ? 18.297 32.781 -1.602 1 98.38 682 ILE B C 1
ATOM 11136 O O . ILE B 1 682 ? 17.859 32.219 -2.617 1 98.38 682 ILE B O 1
ATOM 11140 N N . ARG B 1 683 ? 19.453 32.469 -1.023 1 97.75 683 ARG B N 1
ATOM 11141 C CA . ARG B 1 683 ? 20.406 31.531 -1.598 1 97.75 683 ARG B CA 1
ATOM 11142 C C . ARG B 1 683 ? 20.375 30.203 -0.842 1 97.75 683 ARG B C 1
ATOM 11144 O O . ARG B 1 683 ? 20.453 30.188 0.388 1 97.75 683 ARG B O 1
ATOM 11151 N N . HIS B 1 684 ? 20.25 29.156 -1.587 1 97.62 684 HIS B N 1
ATOM 11152 C CA . HIS B 1 684 ? 20.312 27.812 -0.997 1 97.62 684 HIS B CA 1
ATOM 11153 C C . HIS B 1 684 ? 21.719 27.25 -1.058 1 97.62 684 HIS B C 1
ATOM 11155 O O . HIS B 1 684 ? 22.281 27.078 -2.143 1 97.62 684 HIS B O 1
ATOM 11161 N N . LEU B 1 685 ? 22.234 26.781 0.066 1 95.81 685 LEU B N 1
ATOM 11162 C CA . LEU B 1 685 ? 23.641 26.406 0.176 1 95.81 685 LEU B CA 1
ATOM 11163 C C . LEU B 1 685 ? 23.797 24.891 0.001 1 95.81 685 LEU B C 1
ATOM 11165 O O . LEU B 1 685 ? 24.922 24.391 -0.089 1 95.81 685 LEU B O 1
ATOM 11169 N N . GLY B 1 686 ? 22.734 24.172 -0.082 1 92.88 686 GLY B N 1
ATOM 11170 C CA . GLY B 1 686 ? 22.812 22.719 -0.185 1 92.88 686 GLY B CA 1
ATOM 11171 C C . GLY B 1 686 ? 22.734 22.016 1.16 1 92.88 686 GLY B C 1
ATOM 11172 O O . GLY B 1 686 ? 22.031 22.469 2.066 1 92.88 686 GLY B O 1
ATOM 11173 N N . GLU B 1 687 ? 23.344 20.828 1.116 1 83.62 687 GLU B N 1
ATOM 11174 C CA . GLU B 1 687 ? 23.281 20 2.318 1 83.62 687 GLU B CA 1
ATOM 11175 C C . GLU B 1 687 ? 24.531 20.188 3.182 1 83.62 687 GLU B C 1
ATOM 11177 O O . GLU B 1 687 ? 25.641 20.25 2.666 1 83.62 687 GLU B O 1
ATOM 11182 N N . LEU B 1 688 ? 24.281 20.672 4.301 1 70.62 688 LEU B N 1
ATOM 11183 C CA . LEU B 1 688 ? 25.406 20.672 5.211 1 70.62 688 LEU B CA 1
ATOM 11184 C C . LEU B 1 688 ? 25.891 19.25 5.484 1 70.62 688 LEU B C 1
ATOM 11186 O O . LEU B 1 688 ? 25.078 18.328 5.648 1 70.62 688 LEU B O 1
ATOM 11190 N N . ALA B 1 689 ? 27.047 19.281 5.055 1 52.75 689 ALA B N 1
ATOM 11191 C CA . ALA B 1 689 ? 27.688 17.984 5.32 1 52.75 689 ALA B CA 1
ATOM 11192 C C . ALA B 1 689 ? 27.609 17.641 6.805 1 52.75 689 ALA B C 1
ATOM 11194 O O . ALA B 1 689 ? 27.688 18.516 7.66 1 52.75 689 ALA B O 1
#

pLDDT: mean 91.53, std 15.47, range [17.23, 98.69]